Protein AF-A0A139WHG8-F1 (afdb_monomer)

Radius of gyration: 35.61 Å; Cα contacts (8 Å, |Δi|>4): 2901; chains: 1; bounding box: 81×84×103 Å

Solvent-accessible surface area (backbone atoms only — not comparable to full-atom values): 48690 Å² total; per-residue (Å²): 143,83,87,87,85,66,82,67,88,80,93,69,96,75,79,94,77,68,48,43,67,43,80,74,44,74,53,40,50,31,24,32,41,48,32,26,37,77,88,78,57,26,40,32,28,15,18,26,80,64,13,19,44,35,35,36,29,73,93,76,65,47,72,33,47,24,50,77,59,99,48,42,19,27,27,49,36,49,29,61,89,35,90,37,30,30,41,30,34,46,30,38,30,35,27,45,32,31,36,86,71,61,52,60,48,61,83,42,78,44,81,78,47,73,57,61,89,45,91,94,26,69,62,26,24,49,43,26,58,52,35,45,100,84,15,34,36,35,39,17,17,18,25,35,59,93,44,83,87,45,61,42,70,44,53,9,38,32,34,38,40,43,56,90,52,77,69,42,78,79,45,70,56,28,33,34,30,38,14,55,43,62,45,92,83,45,48,32,38,38,41,20,32,35,69,78,32,31,40,30,38,22,43,31,40,70,90,79,70,47,75,45,79,75,43,77,42,35,40,42,73,86,69,76,46,71,59,30,50,31,19,28,31,49,33,79,87,56,33,35,38,33,13,20,27,67,46,18,26,39,37,32,30,39,77,90,43,71,68,39,75,75,45,78,46,83,47,91,22,47,30,18,34,14,30,26,35,25,70,100,77,20,42,30,40,35,34,28,11,22,32,62,56,45,96,89,44,75,40,65,71,72,51,16,6,16,29,33,37,35,36,67,74,87,52,34,33,58,80,58,52,31,32,43,73,55,81,64,75,76,76,76,80,68,84,88,81,77,94,72,90,84,85,86,83,81,75,79,79,60,71,62,47,78,40,80,71,53,76,54,35,45,31,22,32,33,52,28,23,39,68,90,74,58,29,40,27,26,16,18,26,80,66,14,24,44,37,35,37,30,72,94,77,64,47,73,32,47,23,49,76,66,94,51,41,21,25,31,46,36,46,33,58,98,42,85,49,30,30,42,33,37,48,30,44,29,38,28,39,34,33,42,87,69,63,51,62,48,59,82,44,80,42,84,71,50,71,56,61,86,50,87,92,26,65,63,28,25,49,51,24,53,51,36,41,98,85,10,32,35,35,39,14,19,17,22,36,58,94,45,64,92,49,58,41,72,44,50,10,31,35,32,34,34,39,37,87,64,50,76,44,82,80,43,72,62,26,38,37,26,38,16,56,40,63,44,92,86,49,47,34,34,38,41,21,41,25,89,74,31,32,41,27,36,24,40,33,43,73,89,80,69,46,78,44,82,73,45,77,41,37,50,37,67,86,70,73,47,63,57,26,46,30,18,28,30,46,33,78,88,58,32,38,38,35,14,17,27,65,39,22,24,39,37,31,30,38,75,89,45,65,71,37,80,75,49,74,47,82,48,91,24,45,33,17,34,15,32,23,28,22,70,96,63,19,39,26,42,37,35,28,10,27,25,66,54,41,93,84,48,75,42,65,72,74,50,17,6,17,32,34,43,34,34,61,70,87,53,37,34,55,69,49,47,38,28,37,57,66,73,70,91,44,68,65,43,76,41,79,79,48,68,89,25,60,36,22,27,42,42,38,20,37,68,93,78,59,32,38,30,30,20,22,23,82,71,7,28,43,38,35,37,34,76,92,75,74,43,76,34,47,22,50,74,57,93,42,40,23,27,34,56,40,49,29,57,100,37,95,37,32,27,47,29,27,45,26,42,27,36,26,46,34,31,40,83,67,64,53,66,50,52,82,43,77,43,78,70,47,69,54,63,80,50,79,94,38,66,65,33,29,42,43,17,58,41,42,40,96,78,11,34,40,35,43,14,18,20,27,37,61,49,99,86,66,47,64,42,65,44,61,7,34,38,31,40,37,50,70,80,45,77,43,78,77,48,71,60,27,34,34,30,33,15,46,35,59,44,93,82,34,49,34,36,36,40,24,33,34,81,44,55,39,37,33,35,23,41,27,40,57,87,83,68,49,74,43,76,79,44,76,38,40,53,38,69,87,67,78,49,66,56,29,43,28,14,32,34,50,33,76,87,60,31,36,37,37,24,21,24,70,38,18,33,40,35,34,31,36,59,92,78,43,44,80,75,46,81,41,82,49,88,31,37,37,30,32,16,39,31,25,25,74,100,77,16,49,31,41,34,34,25,10,21,43,60,62,57,95,85,41,64,60,63,83,61,33,4,22,31,34,38,36,33,51,64,72,91,56,29,32,52,66,48,49,38,34,48,112

Organism: Tribolium castaneum (NCBI:txid7070)

InterPro domains:
  IPR000033 LDLR class B repeat [SM00135] (167-209)
  IPR000033 LDLR class B repeat [SM00135] (667-709)
  IPR000033 LDLR class B repeat [SM00135] (810-854)
  IPR005511 Senescence marker protein-30 (SMP-30) [PR01790] (364-381)
  IPR005511 Senescence marker protein-30 (SMP-30) [PR01790] (450-471)
  IPR005511 Senescence marker protein-30 (SMP-30) [PR01790] (496-518)
  IPR005511 Senescence marker protein-30 (SMP-30) [PR01790] (519-539)
  IPR005511 Senescence marker protein-30 (SMP-30) [PR01790] (561-578)
  IPR005511 Senescence marker protein-30 (SMP-30) [PR01790] (605-623)
  IPR011042 Six-bladed beta-propeller, TolB-like [G3DSA:2.120.10.30] (16-325)
  IPR011042 Six-bladed beta-propeller, TolB-like [G3DSA:2.120.10.30] (348-658)
  IPR011042 Six-bladed beta-propeller, TolB-like [G3DSA:2.120.10.30] (659-969)
  IPR013658 SMP-30/Gluconolactonase/LRE-like region [PF08450] (30-291)
  IPR013658 SMP-30/Gluconolactonase/LRE-like region [PF08450] (363-623)
  IPR013658 SMP-30/Gluconolactonase/LRE-like region [PF08450] (680-934)

Sequence (969 aa):
MYLSWFIVIMFLKGATMTLTTRRVVESVELGEGPHWDPETQSLYFVDIYGKAIHKYVPATKKHTKAVIGINHVSLIVPVQGQKNKFLISIGRDLNIVTWDGESETVSGMEKIYEIDNTPDTLQNRFNDGKCDALGRLWAGSMGAQPVPGHVELNKGSFISLESGRKAKTHLTKVGISNGLAWSLDNKYLYYIDSQKNTLDRYDFNLEKGTISNGESIFSLKKANLSGILDGMTIDTDGNLWIANFGGGRVLKVDPRKPQTLLQIIQMPAHQVTSVAFGGPNLDELYVTTARLTTDGVAYPPPDNGATYVITGTEAKGLPGIGFKLEPSRYFRVRLSKRLNCFNSISLVNMAPTIERIVDSVELGEGPHWDAATQSLYFVDIFGKTIHKYVPVTKKHTKAVIGTNHVSLIIPVEGEKNKFLITIGRQLVTVKWDGSSEKVSEITKIGEVDDDPETLDNRFNDGKCDPTGRLWAGTMGGEPINGHVKPNKGGLFSLGPNQQIRKHLSNVSISNGLAWSKDLKKMYYIDSPKRTIDEYEVDMKYGTLSNGRPIFTLEKHNIQGFPDGMAIDTDGNLWVAVFNGYRVIKIDPRKPETLLQTIQLPAKQVTSVAFGGPDLDELYVTSAAFTVDGVELPPPDHGATFRIKGIGAKGYPGVNVKLQLNNTMVRITQIGDNLEVGTRIHWDEQTQNLYYVDVPTSTIYRYRPSTDEITQAQVGNEPLAFAFPVDGKTDFFIAGLGRKIVLLKWDGESESVCSCTTIAEVDREPHLAKNRLNGAKVDPYGRLWAGTMGAQDANGQTIPKQGSLYSLTNGRLKREFKEVGISNGIAFDLDANKMYYVDTLIPAISAFDYDGESGEISNKTTVFKLECSCINGLPDGLTIDTDGNLWLAVIFGSLVLKIDPRTGQLLKKIQMPTPQITAMTWGNKNCDVLYVTSAKMAVNGKVPEKPAGCTFKLENLGHSKGLPGDRYKM

pLDDT: mean 91.06, std 13.76, range [25.2, 98.88]

Secondary structure (DSSP, 8-state):
------B-----SS-----EEEEEEPPPSBEEEEEEETTTTEEEEEETTTTEEEEEETTTTEEEEEE--SS----EEEETTEEEEEEEEETTEEEEEE--SSSSS-SEEEEEEE---STTTTT-EEEEEEE-TTS-EEEEEE---SBTTB--TT-EEEEEE-TTS--EEEEEEESBEEEEEE-TTS-EEEEEETTTTEEEEEEEETTTTEEEEEEEEEETTTTT--SEEEEEEEBTTS-EEEEEETTTEEEEEETTSTTEEEEEEE-SSSEEEEEEEESTTS-EEEEEEE---BTTB---TTTTT-EEEEE-----B-PPPPB--PPPGGGGSSSSS--SS--------PPPEEEE-S---SBEEEEEEETTTTEEEEEETTTTEEEEEETTTTEEEEEE--SS----EEEBTT-TTEEEEEETTEEEEEE--SSSSB-SEEEEEEE---SGGGTT-EEEEEEE-TTS-EEEEEE---SBTTB--TT-EEEEEE-TT--EEEEEEEESBEEEEEE-TTSSEEEEEEGGG-EEEEEEEETTTTEEEEEEEEEETGGGT--SEEEEEEEBTTS-EEEEEETTTEEEEE-TTSTT-EEEEEE-S-SEEEEEEEESTTS-EEEEEEE---BTTB---TTTTT--EEEE--S--B-PPPPB----SS-S-EEEEEE---SBEEEEEEETTTTEEEEEETTTTEEEEEETTTTEEEEEE--SS-EEEEEEETTEEEEEEEEETTEEEEEE--SSSSB-SEEEEEEES--SGGGTT-EEEEEEE-TTSPEEEEEEPPB-TTS-B-TT-EEEEEEETTEEEEEEEEESBEEEEEE-TTS-EEEEEETTSSEEEEEEE-TTT--EEEEEEEEESGGGT--SEEEEEEEBTTS-EEEEEETTTEEEEEETTTTEEEEEEE-SSS-EEEEEEESTTS-EEEEEEB---BTTBPPPTTSS-EEEEE--TT--B-PPPPBP-

Foldseek 3Di:
DDDDFDWDWDDDPDDGFTKGKGFLFFFAAFWAAWAQALLQLWTWIDRFVQCKIWIARRVVSDIAIAREDDAGKAYWFAEPLQQQWIFIWGFQWTWIFGHPNHDNHTPDIDTDDGPQPDPQAPQKGWHYWAADPVQKIWTKIAAHDPDVPDGDFQSMWIWIGAAQDDIDTQDGRQHHWFAWEAFPVRQWIWTFRQVVQFTWIWGGDPVVGHTHDIDGQEHCVVVVADATWHYWFAFPVRWIWTWGAQRQWIWTARSVHGHRTDDIDGAPERGWHYWAFGDNQSQKIKTAFHQDQDPNDTRDDGRGNTIMIMHSPPTHGDHGRGHHHDDHPVVPPPPPPDPDDDDDDDPPLDDKDKDFLDFFAAFWAAWAQDSSQLWTWIDRFVQQKIWIARVVVSDIAIAHEDDAGKAYWFAEPPDQQWTWIWGFQWTWIFGHNNHDRHTDDIGTLDGDLPDPQAPQKGWHYWAADQVQKIKTKIAAHPPDPPDTDFQSMFIWIQAQQSDIDTAGGRQHHWFAWEAFPVRQWIWTFSFVQQFTKIWGADPVVGHTDDIDGQAHCVVVVQDATWGYWFAFPVGWIWTWGAQRQWIWTARSVHGHGTDDIDGAPERGWHYWAQGDNSSQKIKTAARQHDDPNDGRDDDRHSTIMIIHSPPTHGDHGRHHNHPPDVFPFDKDFLWFDAQFKAAWAQDLVQQWIWIDRFQQQKIWIARPVVSDIAMAREDRFGKAYWFAAPPDQQWTFTWGFQFTWIWGHNNHDRYTPDIGGLDGPPPDPVQNQKGKHAWAQDPLQKIKIKIFAHADPVRATDFFQMFIWIADPSDIDTQGTRAHAWAAWEAFPVRQKIWTFRQVAQFIWIWGADPVPRDTHDIDTQEGCVVVVFDATWHAWYAWPVRWIWTQGAQRQWIWTARSVRNDTDDIDGHPDNFWHYWAQGDPFSQKIKTAGHQDDDVNHGDDPPHRTIIITHRPDPTGGDHGDHHHD

Nearest PDB structures (foldseek):
  5d9c-assembly1_A  TM=9.437E-01  e=7.477E-34  Photinus pyralis
  4gn9-assembly1_A  TM=9.346E-01  e=7.420E-27  Mus musculus
  4gnc-assembly1_A  TM=9.389E-01  e=4.102E-26  Homo sapiens
  7plb-assembly1_A  TM=9.079E-01  e=1.468E-21  Caulobacter vibrioides CB15
  2ghs-assembly1_A  TM=8.975E-01  e=1.137E-17  Agrobacterium fabrum str. C58

Structure (mmCIF, N/CA/C/O backbone):
data_AF-A0A139WHG8-F1
#
_entry.id   AF-A0A139WHG8-F1
#
loop_
_atom_site.group_PDB
_atom_site.id
_atom_site.type_symbol
_atom_site.label_atom_id
_atom_site.label_alt_id
_atom_site.label_comp_id
_atom_site.label_asym_id
_atom_site.label_entity_id
_atom_site.label_seq_id
_atom_site.pdbx_PDB_ins_code
_atom_site.Cartn_x
_atom_site.Cartn_y
_atom_site.Cartn_z
_atom_site.occupancy
_atom_site.B_iso_or_equiv
_atom_site.auth_seq_id
_atom_site.auth_comp_id
_atom_site.auth_asym_id
_atom_site.auth_atom_id
_atom_site.pdbx_PDB_model_num
ATOM 1 N N . MET A 1 1 ? -11.091 -9.060 -44.806 1.00 31.92 1 MET A N 1
ATOM 2 C CA . MET A 1 1 ? -11.983 -8.080 -44.154 1.00 31.92 1 MET A CA 1
ATOM 3 C C . MET A 1 1 ? -13.413 -8.610 -44.236 1.00 31.92 1 MET A C 1
ATOM 5 O O . MET A 1 1 ? -14.073 -8.386 -45.233 1.00 31.92 1 MET A O 1
ATOM 9 N N . TYR A 1 2 ? -13.844 -9.383 -43.238 1.00 25.20 2 TYR A N 1
ATOM 10 C CA . TYR A 1 2 ? -15.243 -9.759 -42.993 1.00 25.20 2 TYR A CA 1
ATOM 11 C C . TYR A 1 2 ? -15.385 -9.818 -41.463 1.00 25.20 2 TYR A C 1
ATOM 13 O O . TYR A 1 2 ? -14.850 -10.726 -40.833 1.00 25.20 2 TYR A O 1
ATOM 21 N N . LEU A 1 3 ? -15.971 -8.779 -40.854 1.00 30.33 3 LEU A N 1
ATOM 22 C CA . LEU A 1 3 ? -16.364 -8.770 -39.440 1.00 30.33 3 LEU A CA 1
ATOM 23 C C . LEU A 1 3 ? -17.826 -9.221 -39.374 1.00 30.33 3 LEU A C 1
ATOM 25 O O . LEU A 1 3 ? -18.702 -8.487 -39.825 1.00 30.33 3 LEU A O 1
ATOM 29 N N . SER A 1 4 ? -18.088 -10.395 -38.805 1.00 28.14 4 SER A N 1
ATOM 30 C CA . SER A 1 4 ? -19.445 -10.821 -38.455 1.00 28.14 4 SER A CA 1
ATOM 31 C C . SER A 1 4 ? -19.731 -10.408 -37.010 1.00 28.14 4 SER A C 1
ATOM 33 O O . SER A 1 4 ? -18.990 -10.783 -36.103 1.00 28.14 4 SER A O 1
ATOM 35 N N . TRP A 1 5 ? -20.777 -9.607 -36.804 1.00 29.92 5 TRP A N 1
ATOM 36 C CA . TRP A 1 5 ? -21.256 -9.174 -35.490 1.00 29.92 5 TRP A CA 1
ATOM 37 C C . TRP A 1 5 ? -22.419 -10.074 -35.061 1.00 29.92 5 TRP A C 1
ATOM 39 O O . TRP A 1 5 ? -23.393 -10.190 -35.801 1.00 29.92 5 TRP A O 1
ATOM 49 N N . PHE A 1 6 ? -22.345 -10.678 -33.874 1.00 33.84 6 PHE A N 1
ATOM 50 C CA . PHE A 1 6 ? -23.482 -11.359 -33.247 1.00 33.84 6 PHE A CA 1
ATOM 51 C C . PHE A 1 6 ? -23.919 -10.564 -32.012 1.00 33.84 6 PHE A C 1
ATOM 53 O O . PHE A 1 6 ? -23.154 -10.419 -31.061 1.00 33.84 6 PHE A O 1
ATOM 60 N N . ILE A 1 7 ? -25.143 -10.032 -32.042 1.00 34.00 7 ILE A N 1
ATOM 61 C CA . ILE A 1 7 ? -25.805 -9.395 -30.897 1.00 34.00 7 ILE A CA 1
ATOM 62 C C . ILE A 1 7 ? -26.731 -10.444 -30.280 1.00 34.00 7 ILE A C 1
ATOM 64 O O . ILE A 1 7 ? -27.643 -10.929 -30.949 1.00 34.00 7 ILE A O 1
ATOM 68 N N . VAL A 1 8 ? -26.512 -10.797 -29.013 1.00 35.84 8 VAL A N 1
ATOM 69 C CA . VAL A 1 8 ? -27.424 -11.660 -28.248 1.00 35.84 8 VAL A CA 1
ATOM 70 C C . VAL A 1 8 ? -28.334 -10.761 -27.412 1.00 35.84 8 VAL A C 1
ATOM 72 O O . VAL A 1 8 ? -27.867 -10.087 -26.498 1.00 35.84 8 VAL A O 1
ATOM 75 N N . ILE A 1 9 ? -29.632 -10.733 -27.729 1.00 32.12 9 ILE A N 1
ATOM 76 C CA . ILE A 1 9 ? -30.655 -10.012 -26.956 1.00 32.12 9 ILE A CA 1
ATOM 77 C C . ILE A 1 9 ? -31.327 -11.012 -26.006 1.00 32.12 9 ILE A C 1
ATOM 79 O O . ILE A 1 9 ? -31.998 -11.935 -26.465 1.00 32.12 9 ILE A O 1
ATOM 83 N N . MET A 1 10 ? -31.181 -10.828 -24.690 1.00 33.41 10 MET A N 1
ATOM 84 C CA . MET A 1 10 ? -32.000 -11.518 -23.684 1.00 33.41 10 MET A CA 1
ATOM 85 C C . MET A 1 10 ? -33.077 -10.575 -23.137 1.00 33.41 10 MET A C 1
ATOM 87 O O . MET A 1 10 ? -32.790 -9.455 -22.723 1.00 33.41 10 MET A O 1
ATOM 91 N N . PHE A 1 11 ? -34.323 -11.052 -23.118 1.00 31.81 11 PHE A N 1
ATOM 92 C CA . PHE A 1 11 ? -35.469 -10.370 -22.516 1.00 31.81 11 PHE A CA 1
ATOM 93 C C . PHE A 1 11 ? -35.592 -10.732 -21.032 1.00 31.81 11 PHE A C 1
ATOM 95 O O . PHE A 1 11 ? -36.062 -11.820 -20.716 1.00 31.81 11 PHE A O 1
ATOM 102 N N . LEU A 1 12 ? -35.266 -9.801 -20.134 1.00 33.22 12 LEU A N 1
ATOM 103 C CA . LEU A 1 12 ? -35.809 -9.721 -18.771 1.00 33.22 12 LEU A CA 1
ATOM 104 C C . LEU A 1 12 ? -35.986 -8.232 -18.412 1.00 33.22 12 LEU A C 1
ATOM 106 O O . LEU A 1 12 ? -35.183 -7.388 -18.795 1.00 33.22 12 LEU A O 1
ATOM 110 N N . LYS A 1 13 ? -37.113 -7.898 -17.772 1.00 35.22 13 LYS A N 1
ATOM 111 C CA . LYS A 1 13 ? -37.597 -6.525 -17.539 1.00 35.22 13 LYS A CA 1
ATOM 112 C C . LYS A 1 13 ? -36.595 -5.670 -16.739 1.00 35.22 13 LYS A C 1
ATOM 114 O O . LYS A 1 13 ? -36.350 -5.968 -15.577 1.00 35.22 13 LYS A O 1
ATOM 119 N N . GLY A 1 14 ? -36.160 -4.553 -17.333 1.00 34.88 14 GLY A N 1
ATOM 120 C CA . GLY A 1 14 ? -35.433 -3.457 -16.674 1.00 34.88 14 GLY A CA 1
ATOM 121 C C . GLY A 1 14 ? -34.005 -3.283 -17.199 1.00 34.88 14 GLY A C 1
ATOM 122 O O . GLY A 1 14 ? -33.151 -4.090 -16.877 1.00 34.88 14 GLY A O 1
ATOM 123 N N . ALA A 1 15 ? -33.782 -2.223 -17.993 1.00 35.53 15 ALA A N 1
ATOM 124 C CA . ALA A 1 15 ? -32.523 -1.823 -18.644 1.00 35.53 15 ALA A CA 1
ATOM 125 C C . ALA A 1 15 ? -31.837 -2.916 -19.500 1.00 35.53 15 ALA A C 1
ATOM 127 O O . ALA A 1 15 ? -31.118 -3.777 -19.011 1.00 35.53 15 ALA A O 1
ATOM 128 N N . THR A 1 16 ? -32.018 -2.860 -20.823 1.00 40.09 16 THR A N 1
ATOM 129 C CA . THR A 1 16 ? -31.294 -3.723 -21.772 1.00 40.09 16 THR A CA 1
ATOM 130 C C . THR A 1 16 ? -29.800 -3.405 -21.761 1.00 40.09 16 THR A C 1
ATOM 132 O O . THR A 1 16 ? -29.370 -2.404 -22.334 1.00 40.09 16 THR A O 1
ATOM 135 N N . MET A 1 17 ? -29.010 -4.270 -21.130 1.00 52.59 17 MET A N 1
ATOM 136 C CA . MET A 1 17 ? -27.548 -4.254 -21.194 1.00 52.59 17 MET A CA 1
ATOM 137 C C . MET A 1 17 ? -27.085 -5.162 -22.333 1.00 52.59 17 MET A C 1
ATOM 139 O O . MET A 1 17 ? -27.596 -6.269 -22.497 1.00 52.59 17 MET A O 1
ATOM 143 N N . THR A 1 18 ? -26.150 -4.684 -23.154 1.00 75.44 18 THR A N 1
ATOM 144 C CA . THR A 1 18 ? -25.704 -5.415 -24.351 1.00 75.44 18 THR A CA 1
ATOM 145 C C . THR A 1 18 ? -24.345 -6.058 -24.089 1.00 75.44 18 THR A C 1
ATOM 147 O O . THR A 1 18 ? -23.328 -5.368 -24.056 1.00 75.44 18 THR A O 1
ATOM 150 N N . LEU A 1 19 ? -24.324 -7.382 -23.915 1.00 88.44 19 LEU A N 1
ATOM 151 C CA . LEU A 1 19 ? -23.090 -8.174 -23.914 1.00 88.44 19 LEU A CA 1
ATOM 152 C C . LEU A 1 19 ? -22.497 -8.198 -25.325 1.00 88.44 19 LEU A C 1
ATOM 154 O O . LEU A 1 19 ? -23.211 -8.469 -26.293 1.00 88.44 19 LEU A O 1
ATOM 158 N N . THR A 1 20 ? -21.191 -7.963 -25.448 1.00 93.00 20 THR A N 1
ATOM 159 C CA . THR A 1 20 ? -20.486 -8.046 -26.736 1.00 93.00 20 THR A CA 1
ATOM 160 C C . THR A 1 20 ? -19.467 -9.173 -26.697 1.00 93.00 20 THR A C 1
ATOM 162 O O . THR A 1 20 ? -18.570 -9.156 -25.863 1.00 93.00 20 THR A O 1
ATOM 165 N N . THR A 1 21 ? -19.578 -10.131 -27.619 1.00 95.00 21 THR A N 1
ATOM 166 C CA . THR A 1 21 ? -18.613 -11.232 -27.780 1.00 95.00 21 THR A CA 1
ATOM 167 C C . THR A 1 21 ? -17.854 -11.053 -29.087 1.00 95.00 21 THR A C 1
ATOM 169 O O . THR A 1 21 ? -18.465 -10.930 -30.149 1.00 95.00 21 THR A O 1
ATOM 172 N N . ARG A 1 22 ? -16.519 -11.033 -29.032 1.00 94.31 22 ARG A N 1
ATOM 173 C CA . ARG A 1 22 ? -15.664 -10.791 -30.203 1.00 94.31 22 ARG A CA 1
ATOM 174 C C . ARG A 1 22 ? -14.518 -11.788 -30.279 1.00 94.31 22 ARG A C 1
ATOM 176 O O . ARG A 1 22 ? -13.778 -11.953 -29.316 1.00 94.31 22 ARG A O 1
ATOM 183 N N . ARG A 1 23 ? -14.310 -12.382 -31.457 1.00 96.31 23 ARG A N 1
ATOM 184 C CA . ARG A 1 23 ? -13.111 -13.179 -31.750 1.00 96.31 23 ARG A CA 1
ATOM 185 C C . ARG A 1 23 ? -11.872 -12.279 -31.816 1.00 96.31 23 ARG A C 1
ATOM 187 O O . ARG A 1 23 ? -11.889 -11.247 -32.493 1.00 96.31 23 ARG A O 1
ATOM 194 N N . VAL A 1 24 ? -10.811 -12.660 -31.110 1.00 96.12 24 VAL A N 1
ATOM 195 C CA . VAL A 1 24 ? -9.561 -11.887 -30.986 1.00 96.12 24 VAL A CA 1
ATOM 196 C C . VAL A 1 24 ? -8.336 -12.602 -31.537 1.00 96.12 24 VAL A C 1
ATOM 198 O O . VAL A 1 24 ? -7.423 -11.930 -32.005 1.00 96.12 24 VAL A O 1
ATOM 201 N N . VAL A 1 25 ? -8.335 -13.934 -31.533 1.00 94.38 25 VAL A N 1
ATOM 202 C CA . VAL A 1 25 ? -7.251 -14.758 -32.082 1.00 94.38 25 VAL A CA 1
ATOM 203 C C . VAL A 1 25 ? -7.838 -15.817 -33.013 1.00 94.38 25 VAL A C 1
ATOM 205 O O . VAL A 1 25 ? -8.975 -16.256 -32.816 1.00 94.38 25 VAL A O 1
ATOM 208 N N . GLU A 1 26 ? -7.083 -16.183 -34.049 1.00 87.94 26 GLU A N 1
ATOM 209 C CA . GLU A 1 26 ? -7.440 -17.260 -34.975 1.00 87.94 26 GLU A CA 1
ATOM 210 C C . GLU A 1 26 ? -7.479 -18.632 -34.288 1.00 87.94 26 GLU A C 1
ATOM 212 O O . GLU A 1 26 ? -6.967 -18.813 -33.184 1.00 87.94 26 GLU A O 1
ATOM 217 N N . SER A 1 27 ? -8.111 -19.600 -34.953 1.00 93.25 27 SER A N 1
ATOM 218 C CA . SER A 1 27 ? -8.316 -20.935 -34.404 1.00 93.25 27 SER A CA 1
ATOM 219 C C . SER A 1 27 ? -7.004 -21.692 -34.171 1.00 93.25 27 SER A C 1
ATOM 221 O O . SER A 1 27 ? -6.267 -21.982 -35.113 1.00 93.25 27 SER A O 1
ATOM 223 N N . VAL A 1 28 ? -6.770 -22.085 -32.922 1.00 95.19 28 VAL A N 1
ATOM 224 C CA . VAL A 1 28 ? -5.782 -23.086 -32.495 1.00 95.19 28 VAL A CA 1
ATOM 225 C C . VAL A 1 28 ? -6.432 -24.471 -32.390 1.00 95.19 28 VAL A C 1
ATOM 227 O O . VAL A 1 28 ? -7.634 -24.604 -32.621 1.00 95.19 28 VAL A O 1
ATOM 230 N N . GLU A 1 29 ? -5.671 -25.538 -32.137 1.00 93.88 29 GLU A N 1
ATOM 231 C CA . GLU A 1 29 ? -6.249 -26.888 -32.019 1.00 93.88 29 GLU A CA 1
ATOM 232 C C . GLU A 1 29 ? -6.952 -27.113 -30.672 1.00 93.88 29 GLU A C 1
ATOM 234 O O . GLU A 1 29 ? -8.131 -27.486 -30.646 1.00 93.88 29 GLU A O 1
ATOM 239 N N . LEU A 1 30 ? -6.267 -26.811 -29.567 1.00 95.06 30 LEU A N 1
ATOM 240 C CA . LEU A 1 30 ? -6.827 -26.821 -28.212 1.00 95.06 30 LEU A CA 1
ATOM 241 C C . LEU A 1 30 ? -6.237 -25.660 -27.406 1.00 95.06 30 LEU A C 1
ATOM 243 O O . LEU A 1 30 ? -5.159 -25.792 -26.829 1.00 95.06 30 LEU A O 1
ATOM 247 N N . GLY A 1 31 ? -6.944 -24.528 -27.391 1.00 96.94 31 GLY A N 1
ATOM 248 C CA . GLY A 1 31 ? -6.557 -23.357 -26.611 1.00 96.94 31 GLY A CA 1
ATOM 249 C C . GLY A 1 31 ? -6.856 -23.559 -25.131 1.00 96.94 31 GLY A C 1
ATOM 250 O O . GLY A 1 31 ? -8.003 -23.833 -24.797 1.00 96.94 31 GLY A O 1
ATOM 251 N N . GLU A 1 32 ? -5.871 -23.391 -24.253 1.00 95.62 32 GLU A N 1
ATOM 252 C CA . GLU A 1 32 ? -6.025 -23.621 -22.809 1.00 95.62 32 GLU A CA 1
ATOM 253 C C . GLU A 1 32 ? -5.241 -22.631 -21.949 1.00 95.62 32 GLU A C 1
ATOM 255 O O . GLU A 1 32 ? -4.366 -21.906 -22.430 1.00 95.62 32 GLU A O 1
ATOM 260 N N . GLY A 1 33 ? -5.561 -22.617 -20.654 1.00 94.00 33 GLY A N 1
ATOM 261 C CA . GLY A 1 33 ? -4.825 -21.865 -19.636 1.00 94.00 33 GLY A CA 1
ATOM 262 C C . GLY A 1 33 ? -4.638 -20.371 -19.941 1.00 94.00 33 GLY A C 1
ATOM 263 O O . GLY A 1 33 ? -3.506 -19.892 -19.838 1.00 94.00 33 GLY A O 1
ATOM 264 N N . PRO A 1 34 ? -5.692 -19.614 -20.325 1.00 97.12 34 PRO A N 1
ATOM 265 C CA . PRO A 1 34 ? -5.590 -18.176 -20.488 1.00 97.12 34 PRO A CA 1
ATOM 266 C C . PRO A 1 34 ? -5.121 -17.533 -19.181 1.00 97.12 34 PRO A C 1
ATOM 268 O O . PRO A 1 34 ? -5.700 -17.724 -18.110 1.00 97.12 34 PRO A O 1
ATOM 271 N N . HIS A 1 35 ? -4.066 -16.741 -19.286 1.00 96.56 35 HIS A N 1
ATOM 272 C CA . HIS A 1 35 ? -3.448 -16.012 -18.200 1.00 96.56 35 HIS A CA 1
ATOM 273 C C . HIS A 1 35 ? -3.268 -14.563 -18.630 1.00 96.56 35 HIS A C 1
ATOM 275 O O . HIS A 1 35 ? -2.525 -14.262 -19.565 1.00 96.56 35 HIS A O 1
ATOM 281 N N . TRP A 1 36 ? -3.957 -13.654 -17.949 1.00 96.25 36 TRP A N 1
ATOM 282 C CA . TRP A 1 36 ? -3.765 -12.231 -18.170 1.00 96.25 36 TRP A CA 1
ATOM 283 C C . TRP A 1 36 ? -2.582 -11.726 -17.354 1.00 96.25 36 TRP A C 1
ATOM 285 O O . TRP A 1 36 ? -2.593 -11.815 -16.125 1.00 96.25 36 TRP A O 1
ATOM 295 N N . ASP A 1 37 ? -1.590 -11.166 -18.038 1.00 91.12 37 ASP A N 1
ATOM 296 C CA . ASP A 1 37 ? -0.507 -10.436 -17.399 1.00 91.12 37 ASP A CA 1
ATOM 297 C C . ASP A 1 37 ? -0.843 -8.936 -17.358 1.00 91.12 37 ASP A C 1
ATOM 299 O O . ASP A 1 37 ? -0.835 -8.272 -18.406 1.00 91.12 37 ASP A O 1
ATOM 303 N N . PRO A 1 38 ? -1.130 -8.373 -16.169 1.00 84.25 38 PRO A N 1
ATOM 304 C CA . PRO A 1 38 ? -1.441 -6.958 -16.039 1.00 84.25 38 PRO A CA 1
ATOM 305 C C . PRO A 1 38 ? -0.242 -6.061 -16.367 1.00 84.25 38 PRO A C 1
ATOM 307 O O . PRO A 1 38 ? -0.457 -4.915 -16.760 1.00 84.25 38 PRO A O 1
ATOM 310 N N . GLU A 1 39 ? 0.996 -6.549 -16.246 1.00 82.62 39 GLU A N 1
ATOM 311 C CA . GLU A 1 39 ? 2.190 -5.743 -16.503 1.00 82.62 39 GLU A CA 1
ATOM 312 C C . GLU A 1 39 ? 2.390 -5.502 -18.001 1.00 82.62 39 GLU A C 1
ATOM 314 O O . GLU A 1 39 ? 2.574 -4.364 -18.434 1.00 82.62 39 GLU A O 1
ATOM 319 N N . THR A 1 40 ? 2.315 -6.560 -18.812 1.00 86.00 40 THR A N 1
ATOM 320 C CA . THR A 1 40 ? 2.451 -6.442 -20.272 1.00 86.00 40 THR A CA 1
ATOM 321 C C . THR A 1 40 ? 1.126 -6.202 -20.994 1.00 86.00 40 THR A C 1
ATOM 323 O O . THR A 1 40 ? 1.126 -6.103 -22.223 1.00 86.00 40 THR A O 1
ATOM 326 N N . GLN A 1 41 ? 0.003 -6.109 -20.266 1.00 92.88 41 GLN A N 1
ATOM 327 C CA . GLN A 1 41 ? -1.355 -5.982 -20.819 1.00 92.88 41 GLN A CA 1
ATOM 328 C C . GLN A 1 41 ? -1.601 -7.003 -21.938 1.00 92.88 41 GLN A C 1
ATOM 330 O O . GLN A 1 41 ? -2.062 -6.673 -23.035 1.00 92.88 41 GLN A O 1
ATOM 335 N N . SER A 1 42 ? -1.196 -8.244 -21.674 1.00 95.00 42 SER A N 1
ATOM 336 C CA . SER A 1 42 ? -1.160 -9.321 -22.657 1.00 95.00 42 SER A CA 1
ATOM 337 C C . SER A 1 42 ? -1.854 -10.561 -22.116 1.00 95.00 42 SER A C 1
ATOM 339 O O . SER A 1 42 ? -1.706 -10.922 -20.948 1.00 95.00 42 SER A O 1
ATOM 341 N N . LEU A 1 43 ? -2.582 -11.241 -22.995 1.00 97.50 43 LEU A N 1
ATOM 342 C CA . LEU A 1 43 ? -3.128 -12.561 -22.729 1.00 97.50 43 LEU A CA 1
ATOM 343 C C . LEU A 1 43 ? -2.117 -13.616 -23.177 1.00 97.50 43 LEU A C 1
ATOM 345 O O . LEU A 1 43 ? -1.789 -13.681 -24.362 1.00 97.50 43 LEU A O 1
ATOM 349 N N . TYR A 1 44 ? -1.680 -14.462 -22.256 1.00 97.81 44 TYR A N 1
ATOM 350 C CA . TYR A 1 44 ? -0.925 -15.675 -22.550 1.00 97.81 44 TYR A CA 1
ATOM 351 C C . TYR A 1 44 ? -1.853 -16.883 -22.509 1.00 97.81 44 TYR A C 1
ATOM 353 O O . TYR A 1 44 ? -2.773 -16.915 -21.704 1.00 97.81 44 TYR A O 1
ATOM 361 N N . PHE A 1 45 ? -1.643 -17.862 -23.378 1.00 97.94 45 PHE A N 1
ATOM 362 C CA . PHE A 1 45 ? -2.375 -19.133 -23.367 1.00 97.94 45 PHE A CA 1
ATOM 363 C C . PHE A 1 45 ? -1.564 -20.185 -24.128 1.00 97.94 45 PHE A C 1
ATOM 365 O O . PHE A 1 45 ? -0.531 -19.863 -24.720 1.00 97.94 45 PHE A O 1
ATOM 372 N N . VAL A 1 46 ? -1.999 -21.439 -24.119 1.00 97.75 46 VAL A N 1
ATOM 373 C CA . VAL A 1 46 ? -1.308 -22.534 -24.817 1.00 97.75 46 VAL A CA 1
ATOM 374 C C . VAL A 1 46 ? -2.187 -23.126 -25.911 1.00 97.75 46 VAL A C 1
ATOM 376 O O . VAL A 1 46 ? -3.407 -23.103 -25.792 1.00 97.75 46 VAL A O 1
ATOM 379 N N . ASP A 1 47 ? -1.570 -23.664 -26.960 1.00 96.50 47 ASP A N 1
ATOM 380 C CA . ASP A 1 47 ? -2.195 -24.648 -27.843 1.00 96.50 47 ASP A CA 1
ATOM 381 C C . ASP A 1 47 ? -1.615 -26.015 -27.490 1.00 96.50 47 ASP A C 1
ATOM 383 O O . ASP A 1 47 ? -0.451 -26.301 -27.794 1.00 96.50 47 ASP A O 1
ATOM 387 N N . ILE A 1 48 ? -2.415 -26.847 -26.820 1.00 94.69 48 ILE A N 1
ATOM 388 C CA . ILE A 1 48 ? -1.950 -28.129 -26.286 1.00 94.69 48 ILE A CA 1
ATOM 389 C C . ILE A 1 48 ? -1.433 -29.025 -27.411 1.00 94.69 48 ILE A C 1
ATOM 391 O O . ILE A 1 48 ? -0.303 -29.514 -27.328 1.00 94.69 48 ILE A O 1
ATOM 395 N N . TYR A 1 49 ? -2.230 -29.222 -28.465 1.00 92.44 49 TYR A N 1
ATOM 396 C CA . TYR A 1 49 ? -1.878 -30.090 -29.596 1.00 92.44 49 TYR A CA 1
ATOM 397 C C . TYR A 1 49 ? -1.001 -29.385 -30.632 1.00 92.44 49 TYR A C 1
ATOM 399 O O . TYR A 1 49 ? -0.159 -30.035 -31.253 1.00 92.44 49 TYR A O 1
ATOM 407 N N . GLY A 1 50 ? -1.096 -28.055 -30.732 1.00 93.44 50 GLY A N 1
ATOM 408 C CA . GLY A 1 50 ? -0.127 -27.236 -31.465 1.00 93.44 50 GLY A CA 1
ATOM 409 C C . GLY A 1 50 ? 1.245 -27.135 -30.789 1.00 93.44 50 GLY A C 1
ATOM 410 O O . GLY A 1 50 ? 2.188 -26.638 -31.407 1.00 93.44 50 GLY A O 1
ATOM 411 N N . LYS A 1 51 ? 1.379 -27.626 -29.546 1.00 95.44 51 LYS A N 1
ATOM 412 C CA . LYS A 1 51 ? 2.619 -27.671 -28.746 1.00 95.44 51 LYS A CA 1
ATOM 413 C C . LYS A 1 51 ? 3.286 -26.300 -28.639 1.00 95.44 51 LYS A C 1
ATOM 415 O O . LYS A 1 51 ? 4.513 -26.171 -28.724 1.00 95.44 51 LYS A O 1
ATOM 420 N N . ALA A 1 52 ? 2.462 -25.269 -28.498 1.00 96.75 52 ALA A N 1
ATOM 421 C CA . ALA A 1 52 ? 2.884 -23.883 -28.585 1.00 96.75 52 ALA A CA 1
ATOM 422 C C . ALA A 1 52 ? 2.347 -23.060 -27.419 1.00 96.75 52 ALA A C 1
ATOM 424 O O . ALA A 1 52 ? 1.260 -23.304 -26.898 1.00 96.75 52 ALA A O 1
ATOM 425 N N . ILE A 1 53 ? 3.119 -22.049 -27.039 1.00 97.81 53 ILE A N 1
ATOM 426 C CA . ILE A 1 53 ? 2.660 -20.967 -26.173 1.00 97.81 53 ILE A CA 1
ATOM 427 C C . ILE A 1 53 ? 2.319 -19.760 -27.037 1.00 97.81 53 ILE A C 1
ATOM 429 O O . ILE A 1 53 ? 2.975 -19.500 -28.047 1.00 97.81 53 ILE A O 1
ATOM 433 N N . HIS A 1 54 ? 1.289 -19.027 -26.649 1.00 98.12 54 HIS A N 1
ATOM 434 C CA . HIS A 1 54 ? 0.743 -17.909 -27.400 1.00 98.12 54 HIS A CA 1
ATOM 435 C C . HIS A 1 54 ? 0.681 -16.659 -26.535 1.00 98.12 54 HIS A C 1
ATOM 437 O O . HIS A 1 54 ? 0.472 -16.731 -25.324 1.00 98.12 54 HIS A O 1
ATOM 443 N N . LYS A 1 55 ? 0.813 -15.505 -27.186 1.00 97.81 55 LYS A N 1
ATOM 444 C CA . LYS A 1 55 ? 0.615 -14.182 -26.602 1.00 97.81 55 LYS A CA 1
ATOM 445 C C . LYS A 1 55 ? -0.286 -13.366 -27.516 1.00 97.81 55 LYS A C 1
ATOM 447 O O . LYS A 1 55 ? -0.064 -13.300 -28.723 1.00 97.81 55 LYS A O 1
ATOM 452 N N . TYR A 1 56 ? -1.290 -12.718 -26.946 1.00 97.81 56 TYR A N 1
ATOM 453 C CA . TYR A 1 56 ? -2.145 -11.765 -27.637 1.00 97.81 56 TYR A CA 1
ATOM 454 C C . TYR A 1 56 ? -2.130 -10.421 -26.914 1.00 97.81 56 TYR A C 1
ATOM 456 O O . TYR A 1 56 ? -2.348 -10.354 -25.705 1.00 97.81 56 TYR A O 1
ATOM 464 N N . VAL A 1 57 ? -1.892 -9.347 -27.665 1.00 97.00 57 VAL A N 1
ATOM 465 C CA . VAL A 1 57 ? -1.850 -7.971 -27.162 1.00 97.00 57 VAL A CA 1
ATOM 466 C C . VAL A 1 57 ? -3.077 -7.219 -27.687 1.00 97.00 57 VAL A C 1
ATOM 468 O O . VAL A 1 57 ? -3.098 -6.845 -28.865 1.00 97.00 57 VAL A O 1
ATOM 471 N N . PRO A 1 58 ? -4.105 -6.951 -26.858 1.00 94.75 58 PRO A N 1
ATOM 472 C CA . PRO A 1 58 ? -5.354 -6.349 -27.327 1.00 94.75 58 PRO A CA 1
ATOM 473 C C . PRO A 1 58 ? -5.174 -4.969 -27.964 1.00 94.75 58 PRO A C 1
ATOM 475 O O . PRO A 1 58 ? -5.805 -4.680 -28.981 1.00 94.75 58 PRO A O 1
ATOM 478 N N . ALA A 1 59 ? -4.275 -4.149 -27.408 1.00 90.50 59 ALA A N 1
ATOM 479 C CA . ALA A 1 59 ? -4.025 -2.782 -27.865 1.00 90.50 59 ALA A CA 1
ATOM 480 C C . ALA A 1 59 ? -3.531 -2.715 -29.321 1.00 90.50 59 ALA A C 1
ATOM 482 O O . ALA A 1 59 ? -3.917 -1.820 -30.068 1.00 90.50 59 ALA A O 1
ATOM 483 N N . THR A 1 60 ? -2.703 -3.676 -29.736 1.00 94.12 60 THR A N 1
ATOM 484 C CA . THR A 1 60 ? -2.145 -3.749 -31.097 1.00 94.12 60 THR A CA 1
ATOM 485 C C . THR A 1 60 ? -2.830 -4.806 -31.960 1.00 94.12 60 THR A C 1
ATOM 487 O O . THR A 1 60 ? -2.551 -4.891 -33.153 1.00 94.12 60 THR A O 1
ATOM 490 N N . LYS A 1 61 ? -3.717 -5.619 -31.366 1.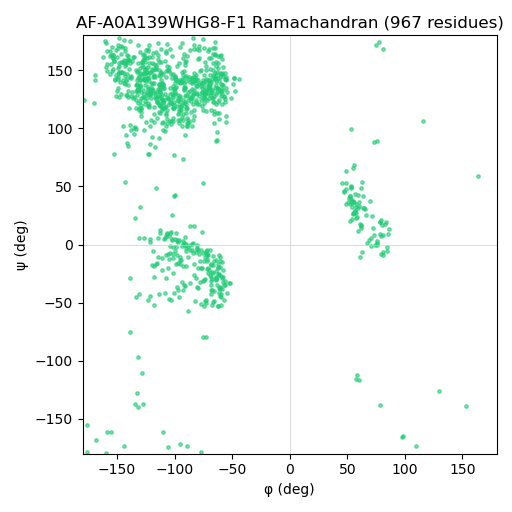00 94.50 61 LYS A N 1
ATOM 491 C CA . LYS A 1 61 ? -4.293 -6.843 -31.949 1.00 94.50 61 LYS A CA 1
ATOM 492 C C . LYS A 1 61 ? -3.229 -7.835 -32.432 1.00 94.50 61 LYS A C 1
ATOM 494 O O . LYS A 1 61 ? -3.504 -8.666 -33.294 1.00 94.50 61 LYS A O 1
ATOM 499 N N . LYS A 1 62 ? -2.008 -7.734 -31.902 1.00 95.75 62 LYS A N 1
ATOM 500 C CA . LYS A 1 62 ? -0.890 -8.581 -32.302 1.00 95.75 62 LYS A CA 1
ATOM 501 C C . LYS A 1 62 ? -0.994 -9.926 -31.596 1.00 95.75 62 LYS A C 1
ATOM 503 O O . LYS A 1 62 ? -1.156 -9.974 -30.378 1.00 95.75 62 LYS A O 1
ATOM 508 N N . HIS A 1 63 ? -0.879 -10.999 -32.370 1.00 97.00 63 HIS A N 1
ATOM 509 C CA . HIS A 1 63 ? -0.803 -12.374 -31.892 1.00 97.00 63 HIS A CA 1
ATOM 510 C C . HIS A 1 63 ? 0.548 -12.962 -32.286 1.00 97.00 63 HIS A C 1
ATOM 512 O O . HIS A 1 63 ? 0.929 -12.907 -33.453 1.00 97.00 63 HIS A O 1
ATOM 518 N N . THR A 1 64 ? 1.265 -13.502 -31.309 1.00 97.31 64 THR A N 1
ATOM 519 C CA . THR A 1 64 ? 2.547 -14.188 -31.490 1.00 97.31 64 THR A CA 1
ATOM 520 C C . THR A 1 64 ? 2.490 -15.554 -30.826 1.00 97.31 64 THR A C 1
ATOM 522 O O . THR A 1 64 ? 1.662 -15.813 -29.943 1.00 97.31 64 THR A O 1
ATOM 525 N N . LYS A 1 65 ? 3.354 -16.463 -31.275 1.00 97.12 65 LYS A N 1
ATOM 526 C CA . LYS A 1 65 ? 3.451 -17.809 -30.718 1.00 97.12 65 LYS A CA 1
ATOM 527 C C . LYS A 1 65 ? 4.880 -18.314 -30.765 1.00 97.12 65 LYS A C 1
ATOM 529 O O . LYS A 1 65 ? 5.590 -17.996 -31.712 1.00 97.12 65 LYS A O 1
ATOM 534 N N . ALA A 1 66 ? 5.244 -19.147 -29.797 1.00 97.00 66 ALA A N 1
ATOM 535 C CA . ALA A 1 66 ? 6.458 -19.947 -29.838 1.00 97.00 66 ALA A CA 1
ATOM 536 C C . ALA A 1 66 ? 6.121 -21.433 -29.790 1.00 97.00 66 ALA A C 1
ATOM 538 O O . ALA A 1 66 ? 5.380 -21.883 -28.913 1.00 97.00 66 ALA A O 1
ATOM 539 N N . VAL A 1 67 ? 6.693 -22.199 -30.715 1.00 94.94 67 VAL A N 1
ATOM 540 C CA . VAL A 1 67 ? 6.588 -23.661 -30.712 1.00 94.94 67 VAL A CA 1
ATOM 541 C C . VAL A 1 67 ? 7.621 -24.212 -29.734 1.00 94.94 67 VAL A C 1
ATOM 543 O O . VAL A 1 67 ? 8.810 -23.917 -29.838 1.00 94.94 67 VAL A O 1
ATOM 546 N N . ILE A 1 68 ? 7.166 -25.007 -28.765 1.00 92.88 68 ILE A N 1
ATOM 547 C CA . ILE A 1 68 ? 8.014 -25.540 -27.690 1.00 92.88 68 ILE A CA 1
ATOM 548 C C . ILE A 1 68 ? 8.695 -26.850 -28.101 1.00 92.88 68 ILE A C 1
ATOM 550 O O . ILE A 1 68 ? 9.826 -27.104 -27.693 1.00 92.88 68 ILE A O 1
ATOM 554 N N . GLY A 1 69 ? 8.042 -27.679 -28.924 1.00 77.75 69 GLY A N 1
ATOM 555 C CA . GLY A 1 69 ? 8.647 -28.892 -29.479 1.00 77.75 69 GLY A CA 1
ATOM 556 C C . GLY A 1 69 ? 7.807 -30.159 -29.305 1.00 77.75 69 GLY A C 1
ATOM 557 O O . GLY A 1 69 ? 6.682 -30.223 -29.780 1.00 77.75 69 GLY A O 1
ATOM 558 N N . ILE A 1 70 ? 8.395 -31.212 -28.721 1.00 71.12 70 ILE A N 1
ATOM 559 C CA . ILE A 1 70 ? 8.004 -32.621 -28.948 1.00 71.12 70 ILE A CA 1
ATOM 560 C C . ILE A 1 70 ? 6.683 -33.074 -28.297 1.00 71.12 70 ILE A C 1
ATOM 562 O O . ILE A 1 70 ? 5.995 -33.918 -28.877 1.00 71.12 70 ILE A O 1
ATOM 566 N N . ASN A 1 71 ? 6.291 -32.494 -27.157 1.00 87.88 71 ASN A N 1
ATOM 567 C CA . ASN A 1 71 ? 5.155 -32.934 -26.332 1.00 87.88 71 ASN A CA 1
ATOM 568 C C . ASN A 1 71 ? 4.131 -31.815 -26.075 1.00 87.88 71 ASN A C 1
ATOM 570 O O . ASN A 1 71 ? 4.400 -30.646 -26.329 1.00 87.88 71 ASN A O 1
ATOM 574 N N . HIS A 1 72 ? 2.956 -32.201 -25.569 1.00 93.06 72 HIS A N 1
ATOM 575 C CA . HIS A 1 72 ? 1.854 -31.300 -25.220 1.00 93.06 72 HIS A CA 1
ATOM 576 C C . HIS A 1 72 ? 2.257 -30.254 -24.169 1.00 93.06 72 HIS A C 1
ATOM 578 O O . HIS A 1 72 ? 2.889 -30.601 -23.167 1.00 93.06 72 HIS A O 1
ATOM 584 N N . VAL A 1 73 ? 1.837 -29.004 -24.380 1.00 95.00 73 VAL A N 1
ATOM 585 C CA . VAL A 1 73 ? 2.044 -27.869 -23.464 1.00 95.00 73 VAL A CA 1
ATOM 586 C C . VAL A 1 73 ? 0.688 -27.441 -22.932 1.00 95.00 73 VAL A C 1
ATOM 588 O O . VAL A 1 73 ? -0.140 -26.993 -23.710 1.00 95.00 73 VAL A O 1
ATOM 591 N N . SER A 1 74 ? 0.437 -27.605 -21.636 1.00 93.69 74 SER A N 1
ATOM 592 C CA . SER A 1 74 ? -0.928 -27.520 -21.081 1.00 93.69 74 SER A CA 1
ATOM 593 C C . SER A 1 74 ? -1.162 -26.347 -20.136 1.00 93.69 74 SER A C 1
ATOM 595 O O . SER A 1 74 ? -2.298 -26.046 -19.807 1.00 93.69 74 SER A O 1
ATOM 597 N N . LEU A 1 75 ? -0.106 -25.653 -19.715 1.00 94.75 75 LEU A N 1
ATOM 598 C CA . LEU A 1 75 ? -0.224 -24.436 -18.915 1.00 94.75 75 LEU A CA 1
ATOM 599 C C . LEU A 1 75 ? 0.937 -23.489 -19.201 1.00 94.75 75 LEU A C 1
ATOM 601 O O . LEU A 1 75 ? 2.040 -23.930 -19.534 1.00 94.75 75 LEU A O 1
ATOM 605 N N . ILE A 1 76 ? 0.680 -22.196 -19.019 1.00 96.56 76 ILE A N 1
ATOM 606 C CA . ILE A 1 76 ? 1.677 -21.129 -19.037 1.00 96.56 76 ILE A CA 1
ATOM 607 C C . ILE A 1 76 ? 1.390 -20.152 -17.900 1.00 96.56 76 ILE A C 1
ATOM 609 O O . ILE A 1 76 ? 0.277 -19.650 -17.756 1.00 96.56 76 ILE A O 1
ATOM 613 N N . VAL A 1 77 ? 2.406 -19.870 -17.088 1.00 95.75 77 VAL A N 1
ATOM 614 C CA . VAL A 1 77 ? 2.332 -18.888 -16.004 1.00 95.75 77 VAL A CA 1
ATOM 615 C C . VAL A 1 77 ? 3.599 -18.025 -16.028 1.00 95.75 77 VAL A C 1
ATOM 617 O O . VAL A 1 77 ? 4.699 -18.579 -16.001 1.00 95.75 77 VAL A O 1
ATOM 620 N N . PRO A 1 78 ? 3.501 -16.685 -16.058 1.00 95.31 78 PRO A N 1
ATOM 621 C CA . PRO A 1 78 ? 4.662 -15.804 -15.950 1.00 95.31 78 PRO A CA 1
ATOM 622 C C . PRO A 1 78 ? 5.440 -16.039 -14.651 1.00 95.31 78 PRO A C 1
ATOM 624 O O . PRO A 1 78 ? 4.852 -16.308 -13.602 1.00 95.31 78 PRO A O 1
ATOM 627 N N . VAL A 1 79 ? 6.764 -15.915 -14.686 1.00 94.38 79 VAL A N 1
ATOM 628 C CA . VAL A 1 79 ? 7.595 -15.942 -13.476 1.00 94.38 79 VAL A CA 1
ATOM 629 C C . VAL A 1 79 ? 7.672 -14.533 -12.894 1.00 94.38 79 VAL A C 1
ATOM 631 O O . VAL A 1 79 ? 8.056 -13.587 -13.578 1.00 94.38 79 VAL A O 1
ATOM 634 N N . GLN A 1 80 ? 7.338 -14.386 -11.611 1.00 87.31 80 GLN A N 1
ATOM 635 C CA . GLN A 1 80 ? 7.307 -13.078 -10.951 1.00 87.31 80 GLN A CA 1
ATOM 636 C C . GLN A 1 80 ? 8.672 -12.375 -11.045 1.00 87.31 80 GLN A C 1
ATOM 638 O O . GLN A 1 80 ? 9.704 -12.946 -10.682 1.00 87.31 80 GLN A O 1
ATOM 643 N N . GLY A 1 81 ? 8.670 -11.128 -11.528 1.00 81.69 81 GLY A N 1
ATOM 644 C CA . GLY A 1 81 ? 9.871 -10.295 -11.663 1.00 81.69 81 GLY A CA 1
ATOM 645 C C . GLY A 1 81 ? 10.843 -10.709 -12.780 1.00 81.69 81 GLY A C 1
ATOM 646 O O . GLY A 1 81 ? 11.996 -10.270 -12.771 1.00 81.69 81 GLY A O 1
ATOM 647 N N . GLN A 1 82 ? 10.427 -11.577 -13.710 1.00 86.00 82 GLN A N 1
ATOM 648 C CA . GLN A 1 82 ? 11.233 -12.007 -14.859 1.00 86.00 82 GLN A CA 1
ATOM 649 C C . GLN A 1 82 ? 10.384 -11.990 -16.137 1.00 86.00 82 GLN A C 1
ATOM 651 O O . GLN A 1 82 ? 9.696 -12.962 -16.441 1.00 86.00 82 GLN A O 1
ATOM 656 N N . LYS A 1 83 ? 10.443 -10.895 -16.903 1.00 81.94 83 LYS A N 1
ATOM 657 C CA . LYS A 1 83 ? 9.488 -10.611 -17.996 1.00 81.94 83 LYS A CA 1
ATOM 658 C C . LYS A 1 83 ? 9.505 -11.581 -19.152 1.00 81.94 83 LYS A C 1
ATOM 660 O O . LYS A 1 83 ? 8.510 -11.749 -19.847 1.00 81.94 83 LYS A O 1
ATOM 665 N N . ASN A 1 84 ? 10.652 -12.191 -19.365 1.00 91.50 84 ASN A N 1
ATOM 666 C CA . ASN A 1 84 ? 10.876 -13.159 -20.413 1.00 91.50 84 ASN A CA 1
ATOM 667 C C . ASN A 1 84 ? 10.889 -14.587 -19.877 1.00 91.50 84 ASN A C 1
ATOM 669 O O . ASN A 1 84 ? 11.296 -15.474 -20.613 1.00 91.50 84 ASN A O 1
ATOM 673 N N . LYS A 1 85 ? 10.490 -14.841 -18.624 1.00 95.00 85 LYS A N 1
ATOM 674 C CA . LYS A 1 85 ? 10.436 -16.203 -18.094 1.00 95.00 85 LYS A CA 1
ATOM 675 C C . LYS A 1 85 ? 9.025 -16.653 -17.791 1.00 95.00 85 LYS A C 1
ATOM 677 O O . LYS A 1 85 ? 8.262 -15.971 -17.114 1.00 95.00 85 LYS A O 1
ATOM 682 N N . PHE A 1 86 ? 8.733 -17.869 -18.225 1.00 96.31 86 PHE A N 1
ATOM 683 C CA . PHE A 1 86 ? 7.445 -18.508 -18.024 1.00 96.31 86 PHE A CA 1
ATOM 684 C C . PHE A 1 86 ? 7.662 -19.901 -17.459 1.00 96.31 86 PHE A C 1
ATOM 686 O O . PHE A 1 86 ? 8.535 -20.636 -17.916 1.00 96.31 86 PHE A O 1
ATOM 693 N N . LEU A 1 87 ? 6.863 -20.266 -16.466 1.00 96.81 87 LEU A N 1
ATOM 694 C CA . LEU A 1 87 ? 6.685 -21.654 -16.092 1.00 96.81 87 LEU A CA 1
ATOM 695 C C . LEU A 1 87 ? 5.666 -22.267 -17.051 1.00 96.81 87 LEU A C 1
ATOM 697 O O . LEU A 1 87 ? 4.540 -21.782 -17.153 1.00 96.81 87 LEU A O 1
ATOM 701 N N . ILE A 1 88 ? 6.063 -23.333 -17.736 1.00 97.19 88 ILE A N 1
ATOM 702 C CA . ILE A 1 88 ? 5.204 -24.095 -18.642 1.00 97.19 88 ILE A CA 1
ATOM 703 C C . ILE A 1 88 ? 5.242 -25.579 -18.297 1.00 97.19 88 ILE A C 1
ATOM 705 O O . ILE A 1 88 ? 6.210 -26.064 -17.703 1.00 97.19 88 ILE A O 1
ATOM 709 N N . SER A 1 89 ? 4.219 -26.319 -18.711 1.00 96.19 89 SER A N 1
ATOM 710 C CA . SER A 1 89 ? 4.286 -27.781 -18.731 1.00 96.19 89 SER A CA 1
ATOM 711 C C . SER A 1 89 ? 4.728 -28.313 -20.095 1.00 96.19 89 SER A C 1
ATOM 713 O O . SER A 1 89 ? 4.445 -27.711 -21.125 1.00 96.19 89 SER A O 1
ATOM 715 N N . ILE A 1 90 ? 5.428 -29.447 -20.107 1.00 95.25 90 ILE A N 1
ATOM 716 C CA . ILE A 1 90 ? 5.755 -30.218 -21.314 1.00 95.25 90 ILE A CA 1
ATOM 717 C C . ILE A 1 90 ? 5.550 -31.697 -20.978 1.00 95.25 90 ILE A C 1
ATOM 719 O O . ILE A 1 90 ? 6.399 -32.327 -20.349 1.00 95.25 90 ILE A O 1
ATOM 723 N N . GLY A 1 91 ? 4.404 -32.267 -21.355 1.00 94.12 91 GLY A N 1
ATOM 724 C CA . GLY A 1 91 ? 4.024 -33.613 -20.914 1.00 94.12 91 GLY A CA 1
ATOM 725 C C . GLY A 1 91 ? 3.974 -33.706 -19.382 1.00 94.12 91 GLY A C 1
ATOM 726 O O . GLY A 1 91 ? 3.155 -33.037 -18.750 1.00 94.12 91 GLY A O 1
ATOM 727 N N . ARG A 1 92 ? 4.852 -34.521 -18.781 1.00 94.69 92 ARG A N 1
ATOM 728 C CA . ARG A 1 92 ? 4.981 -34.694 -17.316 1.00 94.69 92 ARG A CA 1
ATOM 729 C C . ARG A 1 92 ? 5.913 -33.683 -16.649 1.00 94.69 92 ARG A C 1
ATOM 731 O O . ARG A 1 92 ? 6.020 -33.672 -15.424 1.00 94.69 92 ARG A O 1
ATOM 738 N N . ASP A 1 93 ? 6.566 -32.832 -17.429 1.00 95.19 93 ASP A N 1
ATOM 739 C CA . ASP A 1 93 ? 7.601 -31.936 -16.934 1.00 95.19 93 ASP A CA 1
ATOM 740 C C . ASP A 1 93 ? 7.049 -30.536 -16.683 1.00 95.19 93 ASP A C 1
ATOM 742 O O . ASP A 1 93 ? 6.270 -30.017 -17.481 1.00 95.19 93 ASP A O 1
ATOM 746 N N . LEU A 1 94 ? 7.506 -29.892 -15.610 1.00 95.94 94 LEU A N 1
ATOM 747 C CA . LEU A 1 94 ? 7.420 -28.443 -15.448 1.00 95.94 94 LEU A CA 1
ATOM 748 C C . LEU A 1 94 ? 8.768 -27.835 -15.796 1.00 95.94 94 LEU A C 1
ATOM 750 O O . LEU A 1 94 ? 9.805 -28.259 -15.275 1.00 95.94 94 LEU A O 1
ATOM 754 N N . ASN A 1 95 ? 8.740 -26.824 -16.654 1.00 95.19 95 ASN A N 1
ATOM 755 C CA . ASN A 1 95 ? 9.920 -26.163 -17.177 1.00 95.19 95 ASN A CA 1
ATOM 756 C C . ASN A 1 95 ? 9.811 -24.655 -16.975 1.00 95.19 95 ASN A C 1
ATOM 758 O O . ASN A 1 95 ? 8.743 -24.078 -17.159 1.00 95.19 95 ASN A O 1
ATOM 762 N N . ILE A 1 96 ? 10.926 -24.012 -16.652 1.00 96.25 96 ILE A N 1
ATOM 763 C CA . ILE A 1 96 ? 11.083 -22.571 -16.815 1.00 96.25 96 ILE A CA 1
ATOM 764 C C . ILE A 1 96 ? 11.652 -22.334 -18.210 1.00 96.25 96 ILE A C 1
ATOM 766 O O . ILE A 1 96 ? 12.756 -22.785 -18.511 1.00 96.25 96 ILE A O 1
ATOM 770 N N . VAL A 1 97 ? 10.911 -21.632 -19.060 1.00 96.06 97 VAL A N 1
ATOM 771 C CA . VAL A 1 97 ? 11.374 -21.216 -20.387 1.00 96.06 97 VAL A CA 1
ATOM 772 C C . VAL A 1 97 ? 11.699 -19.738 -20.418 1.00 96.06 97 VAL A C 1
ATOM 774 O O . VAL A 1 97 ? 11.074 -18.952 -19.710 1.00 96.06 97 VAL A O 1
ATOM 777 N N . THR A 1 98 ? 12.650 -19.368 -21.273 1.00 96.31 98 THR A N 1
ATOM 778 C CA . THR A 1 98 ? 12.932 -17.978 -21.623 1.00 96.31 98 THR A CA 1
ATOM 779 C C . THR A 1 98 ? 12.319 -17.672 -22.988 1.00 96.31 98 THR A C 1
ATOM 781 O O . THR A 1 98 ? 12.702 -18.278 -23.988 1.00 96.31 98 THR A O 1
ATOM 784 N N . TRP A 1 99 ? 11.377 -16.738 -23.045 1.00 96.06 99 TRP A N 1
ATOM 785 C CA . TRP A 1 99 ? 10.704 -16.290 -24.258 1.00 96.06 99 TRP A CA 1
ATOM 786 C C . TRP A 1 99 ? 10.508 -14.775 -24.223 1.00 96.06 99 TRP A C 1
ATOM 788 O O . TRP A 1 99 ? 10.039 -14.228 -23.232 1.00 96.06 99 TRP A O 1
ATOM 798 N N . ASP A 1 100 ? 10.852 -14.085 -25.304 1.00 91.44 100 ASP A N 1
ATOM 799 C CA . ASP A 1 100 ? 10.667 -12.633 -25.454 1.00 91.44 100 ASP A CA 1
ATOM 800 C C . ASP A 1 100 ? 9.207 -12.233 -25.757 1.00 91.44 100 ASP A C 1
ATOM 802 O O . ASP A 1 100 ? 8.880 -11.046 -25.818 1.00 91.44 100 ASP A O 1
ATOM 806 N N . GLY A 1 101 ? 8.317 -13.215 -25.936 1.00 92.31 101 GLY A N 1
ATOM 807 C CA . GLY A 1 101 ? 6.924 -12.994 -26.315 1.00 92.31 101 GLY A CA 1
ATOM 808 C C . GLY A 1 101 ? 6.728 -12.709 -27.804 1.00 92.31 101 GLY A C 1
ATOM 809 O O . GLY A 1 101 ? 5.627 -12.330 -28.199 1.00 92.31 101 GLY A O 1
ATOM 810 N N . GLU A 1 102 ? 7.770 -12.835 -28.622 1.00 93.56 102 GLU A N 1
ATOM 811 C CA . GLU A 1 102 ? 7.806 -12.379 -30.015 1.00 93.56 102 GLU A CA 1
ATOM 812 C C . GLU A 1 102 ? 8.390 -13.437 -30.955 1.00 93.56 102 GLU A C 1
ATOM 814 O O . GLU A 1 102 ? 7.816 -13.720 -32.004 1.00 93.56 102 GLU A O 1
ATOM 819 N N . SER A 1 103 ? 9.499 -14.054 -30.556 1.00 93.94 103 SER A N 1
ATOM 820 C CA . SER A 1 103 ? 10.202 -15.092 -31.299 1.00 93.94 103 SER A CA 1
ATOM 821 C C . SER A 1 103 ? 9.353 -16.353 -31.462 1.00 93.94 103 SER A C 1
ATOM 823 O O . SER A 1 103 ? 8.639 -16.758 -30.547 1.00 93.94 103 SER A O 1
ATOM 825 N N . GLU A 1 104 ? 9.500 -17.040 -32.596 1.00 95.62 104 GLU A N 1
ATOM 826 C CA . GLU A 1 104 ? 8.791 -18.301 -32.881 1.00 95.62 104 GLU A CA 1
ATOM 827 C C . GLU A 1 104 ? 9.308 -19.503 -32.063 1.00 95.62 104 GLU A C 1
ATOM 829 O O . GLU A 1 104 ? 8.737 -20.595 -32.105 1.00 95.62 104 GLU A O 1
ATOM 834 N N . THR A 1 105 ? 10.373 -19.302 -31.285 1.00 92.44 105 THR A N 1
ATOM 835 C CA . THR A 1 105 ? 11.026 -20.305 -30.437 1.00 92.44 105 THR A CA 1
ATOM 836 C C . THR A 1 105 ? 11.420 -19.710 -29.087 1.00 92.44 105 THR A C 1
ATOM 838 O O . THR A 1 105 ? 11.660 -18.506 -28.976 1.00 92.44 105 THR A O 1
ATOM 841 N N . VAL A 1 106 ? 11.568 -20.558 -28.068 1.00 94.31 106 VAL A N 1
ATOM 842 C CA . VAL A 1 106 ? 12.124 -20.162 -26.763 1.00 94.31 106 VAL A CA 1
ATOM 843 C C . VAL A 1 106 ? 13.655 -20.164 -26.797 1.00 94.31 106 VAL A C 1
ATOM 845 O O . VAL A 1 106 ? 14.266 -21.033 -27.414 1.00 94.31 106 VAL A O 1
ATOM 848 N N . SER A 1 107 ? 14.289 -19.199 -26.131 1.00 92.62 107 SER A N 1
ATOM 849 C CA . SER A 1 107 ? 15.752 -19.047 -26.093 1.00 92.62 107 SER A CA 1
ATOM 850 C C . SER A 1 107 ? 16.423 -19.829 -24.959 1.00 92.62 107 SER A C 1
ATOM 852 O O . SER A 1 107 ? 17.644 -19.967 -24.937 1.00 92.62 107 SER A O 1
ATOM 854 N N . GLY A 1 108 ? 15.641 -20.363 -24.019 1.00 89.94 108 GLY A N 1
ATOM 855 C CA . GLY A 1 108 ? 16.127 -21.207 -22.932 1.00 89.94 108 GLY A CA 1
ATOM 856 C C . GLY A 1 108 ? 15.012 -22.058 -22.340 1.00 89.94 108 GLY A C 1
ATOM 857 O O . GLY A 1 108 ? 13.843 -21.680 -22.403 1.00 89.94 108 GLY A O 1
ATOM 858 N N . MET A 1 109 ? 15.374 -23.207 -21.774 1.00 93.50 109 MET A N 1
ATOM 859 C CA . MET A 1 109 ? 14.447 -24.139 -21.134 1.00 93.50 109 MET A CA 1
ATOM 860 C C . MET A 1 109 ? 15.169 -24.911 -20.029 1.00 93.50 109 MET A C 1
ATOM 862 O O . MET A 1 109 ? 16.223 -25.498 -20.264 1.00 93.50 109 MET A O 1
ATOM 866 N N . GLU A 1 110 ? 14.596 -24.915 -18.830 1.00 91.69 110 GLU A N 1
ATOM 867 C CA . GLU A 1 110 ? 15.110 -25.629 -17.663 1.00 91.69 110 GLU A CA 1
ATOM 868 C C . GLU A 1 110 ? 13.987 -26.437 -17.012 1.00 91.69 110 GLU A C 1
ATOM 870 O O . GLU A 1 110 ? 13.018 -25.868 -16.508 1.00 91.69 110 GLU A O 1
ATOM 875 N N . LYS A 1 111 ? 14.134 -27.763 -16.977 1.00 92.94 111 LYS A N 1
ATOM 876 C CA . LYS A 1 111 ? 13.224 -28.650 -16.250 1.00 92.94 111 LYS A CA 1
ATOM 877 C C . LYS A 1 111 ? 13.430 -28.504 -14.746 1.00 92.94 111 LYS A C 1
ATOM 879 O O . LYS A 1 111 ? 14.531 -28.729 -14.248 1.00 92.94 111 LYS A O 1
ATOM 884 N N . ILE A 1 112 ? 12.357 -28.197 -14.020 1.00 92.06 112 ILE A N 1
ATOM 885 C CA . ILE A 1 112 ? 12.386 -28.005 -12.561 1.00 92.06 112 ILE A CA 1
ATOM 886 C C . ILE A 1 112 ? 11.663 -29.109 -11.789 1.00 92.06 112 ILE A C 1
ATOM 888 O O . ILE A 1 112 ? 11.933 -29.307 -10.604 1.00 92.06 112 ILE A O 1
ATOM 892 N N . TYR A 1 113 ? 10.740 -29.826 -12.431 1.00 94.06 113 TYR A N 1
ATOM 893 C CA . TYR A 1 113 ? 9.975 -30.892 -11.793 1.00 94.06 113 TYR A CA 1
ATOM 894 C C . TYR A 1 113 ? 9.407 -31.872 -12.827 1.00 94.06 113 TYR A C 1
ATOM 896 O O . TYR A 1 113 ? 9.203 -31.505 -13.980 1.00 94.06 113 TYR A O 1
ATOM 904 N N . GLU A 1 114 ? 9.141 -33.104 -12.396 1.00 94.38 114 GLU A N 1
ATOM 905 C CA . GLU A 1 114 ? 8.477 -34.153 -13.174 1.00 94.38 114 GLU A CA 1
ATOM 906 C C . GLU A 1 114 ? 7.439 -34.850 -12.292 1.00 94.38 114 GLU A C 1
ATOM 908 O O . GLU A 1 114 ? 7.772 -35.313 -11.194 1.00 94.38 114 GLU A O 1
ATOM 913 N N . ILE A 1 115 ? 6.195 -34.908 -12.762 1.00 93.81 115 ILE A N 1
ATOM 914 C CA . ILE A 1 115 ? 5.076 -35.557 -12.070 1.00 93.81 115 ILE A CA 1
ATOM 915 C C . ILE A 1 115 ? 4.914 -37.013 -12.527 1.00 93.81 115 ILE A C 1
ATOM 917 O O . ILE A 1 115 ? 5.372 -37.379 -13.607 1.00 93.81 115 ILE A O 1
ATOM 921 N N . ASP A 1 116 ? 4.222 -37.830 -11.725 1.00 89.81 116 ASP A N 1
ATOM 922 C CA . ASP A 1 116 ? 3.717 -39.143 -12.150 1.00 89.81 116 ASP A CA 1
ATOM 923 C C . ASP A 1 116 ? 4.816 -40.078 -12.700 1.00 89.81 116 ASP A C 1
ATOM 925 O O . ASP A 1 116 ? 4.912 -40.367 -13.891 1.00 89.81 116 ASP A O 1
ATOM 929 N N . ASN A 1 117 ? 5.704 -40.513 -11.799 1.00 86.44 117 ASN A N 1
ATOM 930 C CA . ASN A 1 117 ? 6.926 -41.263 -12.124 1.00 86.44 117 ASN A CA 1
ATOM 931 C C . ASN A 1 117 ? 6.815 -42.777 -11.857 1.00 86.44 117 ASN A C 1
ATOM 933 O O . ASN A 1 117 ? 7.820 -43.431 -11.573 1.00 86.44 117 ASN A O 1
ATOM 937 N N . THR A 1 118 ? 5.607 -43.345 -11.887 1.00 86.62 118 THR A N 1
ATOM 938 C CA . THR A 1 118 ? 5.398 -44.799 -11.745 1.00 86.62 118 THR A CA 1
ATOM 939 C C . THR A 1 118 ? 5.242 -45.453 -13.121 1.00 86.62 118 THR A C 1
ATOM 941 O O . THR A 1 118 ? 4.791 -44.782 -14.048 1.00 86.62 118 THR A O 1
ATOM 944 N N . PRO A 1 119 ? 5.571 -46.752 -13.295 1.00 87.12 119 PRO A N 1
ATOM 945 C CA . PRO A 1 119 ? 5.475 -47.422 -14.598 1.00 87.12 119 PRO A CA 1
ATOM 946 C C . PRO A 1 119 ? 4.113 -47.282 -15.295 1.00 87.12 119 PRO A C 1
ATOM 948 O O . PRO A 1 119 ? 4.056 -47.195 -16.516 1.00 87.12 119 PRO A O 1
ATOM 951 N N . ASP A 1 120 ? 3.026 -47.222 -14.526 1.00 87.12 120 ASP A N 1
ATOM 952 C CA . ASP A 1 120 ? 1.652 -47.091 -15.016 1.00 87.12 120 ASP A CA 1
ATOM 953 C C . ASP A 1 120 ? 1.200 -45.641 -15.260 1.00 87.12 120 ASP A C 1
ATOM 955 O O . ASP A 1 120 ? 0.060 -45.426 -15.659 1.00 87.12 120 ASP A O 1
ATOM 959 N N . THR A 1 121 ? 2.065 -44.653 -15.012 1.00 90.81 121 THR A N 1
ATOM 960 C CA . THR A 1 121 ? 1.770 -43.222 -15.186 1.00 90.81 121 THR A CA 1
ATOM 961 C C . THR A 1 121 ? 2.783 -42.490 -16.075 1.00 90.81 121 THR A C 1
ATOM 963 O O . THR A 1 121 ? 2.664 -41.288 -16.299 1.00 90.81 121 THR A O 1
ATOM 966 N N . LEU A 1 122 ? 3.733 -43.211 -16.687 1.00 90.19 122 LEU A N 1
ATOM 967 C CA . LEU A 1 122 ? 4.761 -42.633 -17.571 1.00 90.19 122 LEU A CA 1
ATOM 968 C C . LEU A 1 122 ? 4.202 -41.919 -18.813 1.00 90.19 122 LEU A C 1
ATOM 970 O O . LEU A 1 122 ? 4.910 -41.109 -19.413 1.00 90.19 122 LEU A O 1
ATOM 974 N N . GLN A 1 123 ? 2.953 -42.211 -19.183 1.00 90.38 123 GLN A N 1
ATOM 975 C CA . GLN A 1 123 ? 2.242 -41.602 -20.312 1.00 90.38 123 GLN A CA 1
ATOM 976 C C . GLN A 1 123 ? 1.275 -40.480 -19.896 1.00 90.38 123 GLN A C 1
ATOM 978 O O . GLN A 1 123 ? 0.545 -39.955 -20.737 1.00 90.38 123 GLN A O 1
ATOM 983 N N . ASN A 1 124 ? 1.255 -40.109 -18.613 1.00 94.50 124 ASN A N 1
ATOM 984 C CA . ASN A 1 124 ? 0.463 -38.984 -18.126 1.00 94.50 124 ASN A CA 1
ATOM 985 C C . ASN A 1 124 ? 0.984 -37.651 -18.676 1.00 94.50 124 ASN A C 1
ATOM 987 O O . ASN A 1 124 ? 2.090 -37.548 -19.210 1.00 94.50 124 ASN A O 1
ATOM 991 N N . ARG A 1 125 ? 0.202 -36.589 -18.486 1.00 94.50 125 ARG A N 1
ATOM 992 C CA . ARG A 1 125 ? 0.658 -35.207 -18.677 1.00 94.50 125 ARG A CA 1
ATOM 993 C C . ARG A 1 125 ? -0.018 -34.263 -17.697 1.00 94.50 125 ARG A C 1
ATOM 995 O O . ARG A 1 125 ? -1.115 -34.551 -17.225 1.00 94.50 125 ARG A O 1
ATOM 1002 N N . PHE A 1 126 ? 0.603 -33.117 -17.434 1.00 96.38 126 PHE A N 1
ATOM 1003 C CA . PHE A 1 126 ? -0.105 -31.974 -16.857 1.00 96.38 126 PHE A CA 1
ATOM 1004 C C . PHE A 1 126 ? -1.279 -31.563 -17.750 1.00 96.38 126 PHE A C 1
ATOM 1006 O O . PHE A 1 126 ? -1.237 -31.771 -18.966 1.00 96.38 126 PHE A O 1
ATOM 1013 N N . ASN A 1 127 ? -2.310 -30.972 -17.149 1.00 95.12 127 ASN A N 1
ATOM 1014 C CA . ASN A 1 127 ? -3.483 -30.511 -17.885 1.00 95.12 127 ASN A CA 1
ATOM 1015 C C . ASN A 1 127 ? -3.894 -29.069 -17.556 1.00 95.12 127 ASN A C 1
ATOM 1017 O O . ASN A 1 127 ? -4.117 -28.316 -18.490 1.00 95.12 127 ASN A O 1
ATOM 1021 N N . ASP A 1 128 ? -3.886 -28.658 -16.286 1.00 94.38 128 ASP A N 1
ATOM 1022 C CA . ASP A 1 128 ? -4.159 -27.265 -15.890 1.00 94.38 128 ASP A CA 1
ATOM 1023 C C . ASP A 1 128 ? -3.298 -26.865 -14.676 1.00 94.38 128 ASP A C 1
ATOM 1025 O O . ASP A 1 128 ? -2.827 -27.724 -13.913 1.00 94.38 128 ASP A O 1
ATOM 1029 N N . GLY A 1 129 ? -3.066 -25.562 -14.500 1.00 96.06 129 GLY A N 1
ATOM 1030 C CA . GLY A 1 129 ? -2.293 -25.010 -13.393 1.00 96.06 129 GLY A CA 1
ATOM 1031 C C . GLY A 1 129 ? -2.377 -23.491 -13.236 1.00 96.06 129 GLY A C 1
ATOM 1032 O O . GLY A 1 129 ? -2.328 -22.738 -14.205 1.00 96.06 129 GLY A O 1
ATOM 1033 N N . LYS A 1 130 ? -2.433 -23.028 -11.982 1.00 96.69 130 LYS A N 1
ATOM 1034 C CA . LYS A 1 130 ? -2.459 -21.610 -11.580 1.00 96.69 130 LYS A CA 1
ATOM 1035 C C . LYS A 1 130 ? -1.694 -21.416 -10.279 1.00 96.69 130 LYS A C 1
ATOM 1037 O O . LYS A 1 130 ? -1.524 -22.355 -9.505 1.00 96.69 130 LYS A O 1
ATOM 1042 N N . CYS A 1 131 ? -1.231 -20.195 -10.027 1.00 97.00 131 CYS A N 1
ATOM 1043 C CA . CYS A 1 131 ? -0.591 -19.877 -8.755 1.00 97.00 131 CYS A CA 1
ATOM 1044 C C . CYS A 1 131 ? -1.592 -19.374 -7.714 1.00 97.00 131 CYS A C 1
ATOM 1046 O O . CYS A 1 131 ? -2.527 -18.649 -8.048 1.00 97.00 131 CYS A O 1
ATOM 1048 N N . ASP A 1 132 ? -1.353 -19.733 -6.451 1.00 96.62 132 ASP A N 1
ATOM 1049 C CA . ASP A 1 132 ? -2.039 -19.117 -5.313 1.00 96.62 132 ASP A CA 1
ATOM 1050 C C . ASP A 1 132 ? -1.488 -17.712 -5.006 1.00 96.62 132 ASP A C 1
ATOM 1052 O O . ASP A 1 132 ? -0.513 -17.264 -5.611 1.00 96.62 132 ASP A O 1
ATOM 1056 N N . ALA A 1 133 ? -2.078 -17.020 -4.025 1.00 92.12 133 ALA A N 1
ATOM 1057 C CA . ALA A 1 133 ? -1.701 -15.651 -3.659 1.00 92.12 133 ALA A CA 1
ATOM 1058 C C . ALA A 1 133 ? -0.240 -15.479 -3.179 1.00 92.12 133 ALA A C 1
ATOM 1060 O O . ALA A 1 133 ? 0.246 -14.351 -3.119 1.00 92.12 133 ALA A O 1
ATOM 1061 N N . LEU A 1 134 ? 0.480 -16.562 -2.855 1.00 92.31 134 LEU A N 1
ATOM 1062 C CA . LEU A 1 134 ? 1.907 -16.524 -2.498 1.00 92.31 134 LEU A CA 1
ATOM 1063 C C . LEU A 1 134 ? 2.828 -16.879 -3.679 1.00 92.31 134 LEU A C 1
ATOM 1065 O O . LEU A 1 134 ? 4.049 -16.932 -3.514 1.00 92.31 134 LEU A O 1
ATOM 1069 N N . GLY A 1 135 ? 2.266 -17.116 -4.867 1.00 94.31 135 GLY A N 1
ATOM 1070 C CA . GLY A 1 135 ? 3.009 -17.479 -6.071 1.00 94.31 135 GLY A CA 1
ATOM 1071 C C . GLY A 1 135 ? 3.442 -18.944 -6.118 1.00 94.31 135 GLY A C 1
ATOM 1072 O O . GLY A 1 135 ? 4.366 -19.274 -6.864 1.00 94.31 135 GLY A O 1
ATOM 1073 N N . ARG A 1 136 ? 2.825 -19.835 -5.328 1.00 96.31 136 ARG A N 1
ATOM 1074 C CA . ARG A 1 136 ? 3.069 -21.283 -5.436 1.00 96.31 136 ARG A CA 1
ATOM 1075 C C . ARG A 1 136 ? 2.202 -21.855 -6.541 1.00 96.31 136 ARG A C 1
ATOM 1077 O O . ARG A 1 136 ? 1.003 -21.588 -6.569 1.00 96.31 136 ARG A O 1
ATOM 1084 N N . LEU A 1 137 ? 2.786 -22.672 -7.411 1.00 97.81 137 LEU A N 1
ATOM 1085 C CA . LEU A 1 137 ? 2.045 -23.323 -8.486 1.00 97.81 137 LEU A CA 1
ATOM 1086 C C . LEU A 1 137 ? 1.178 -24.441 -7.911 1.00 97.81 137 LEU A C 1
ATOM 1088 O O . LEU A 1 137 ? 1.699 -25.324 -7.237 1.00 97.81 137 LEU A O 1
ATOM 1092 N N . TRP A 1 138 ? -0.106 -24.445 -8.243 1.00 98.19 138 TRP A N 1
ATOM 1093 C CA . TRP A 1 138 ? -1.007 -25.581 -8.089 1.00 98.19 138 TRP A CA 1
ATOM 1094 C C . TRP A 1 138 ? -1.331 -26.104 -9.475 1.00 98.19 138 TRP A C 1
ATOM 1096 O O . TRP A 1 138 ? -1.758 -25.336 -10.332 1.00 98.19 138 TRP A O 1
ATOM 1106 N N . ALA A 1 139 ? -1.079 -27.384 -9.713 1.00 97.69 139 ALA A N 1
ATOM 1107 C CA . ALA A 1 139 ? -1.251 -27.982 -11.027 1.00 97.69 139 ALA A CA 1
ATOM 1108 C C . ALA A 1 139 ? -1.649 -29.444 -10.890 1.00 97.69 139 ALA A C 1
ATOM 1110 O O . ALA A 1 139 ? -1.217 -30.132 -9.959 1.00 97.69 139 ALA A O 1
ATOM 1111 N N . GLY A 1 140 ? -2.450 -29.927 -11.831 1.00 96.75 140 GLY A N 1
ATOM 1112 C CA . GLY A 1 140 ? -2.813 -31.334 -11.876 1.00 96.75 140 GLY A CA 1
ATOM 1113 C C . GLY A 1 140 ? -2.578 -31.972 -13.229 1.00 96.75 140 GLY A C 1
ATOM 1114 O O . GLY A 1 140 ? -2.497 -31.309 -14.267 1.00 96.75 140 GLY A O 1
ATOM 1115 N N . SER A 1 141 ? -2.435 -33.287 -13.184 1.00 96.25 141 SER A N 1
ATOM 1116 C CA . SER A 1 141 ? -2.232 -34.147 -14.337 1.00 96.25 141 SER A CA 1
ATOM 1117 C C . SER A 1 141 ? -3.481 -34.953 -14.676 1.00 96.25 141 SER A C 1
ATOM 1119 O O . SER A 1 141 ? -4.484 -34.957 -13.958 1.00 96.25 141 SER A O 1
ATOM 1121 N N . MET A 1 142 ? -3.402 -35.632 -15.810 1.00 94.69 142 MET A N 1
ATOM 1122 C CA . MET A 1 142 ? -4.387 -36.577 -16.314 1.00 94.69 142 MET A CA 1
ATOM 1123 C C . MET A 1 142 ? -3.681 -37.817 -16.865 1.00 94.69 142 MET A C 1
ATOM 1125 O O . MET A 1 142 ? -2.482 -37.775 -17.166 1.00 94.69 142 MET A O 1
ATOM 1129 N N . GLY A 1 143 ? -4.437 -38.906 -17.000 1.00 91.44 143 GLY A N 1
ATOM 1130 C CA . GLY A 1 143 ? -3.942 -40.164 -17.550 1.00 91.44 143 GLY A CA 1
ATOM 1131 C C . GLY A 1 143 ? -3.533 -40.101 -19.019 1.00 91.44 143 GLY A C 1
ATOM 1132 O O . GLY A 1 143 ? -3.746 -39.101 -19.711 1.00 91.44 143 GLY A O 1
ATOM 1133 N N . ALA A 1 144 ? -2.974 -41.211 -19.501 1.00 86.88 144 ALA A N 1
ATOM 1134 C CA . ALA A 1 144 ? -2.653 -41.393 -20.908 1.00 86.88 144 ALA A CA 1
ATOM 1135 C C . ALA A 1 144 ? -3.887 -41.172 -21.792 1.00 86.88 144 ALA A C 1
ATOM 1137 O O . ALA A 1 144 ? -5.004 -41.547 -21.435 1.00 86.88 144 ALA A O 1
ATOM 1138 N N . GLN A 1 145 ? -3.673 -40.591 -22.968 1.00 83.38 145 GLN A N 1
ATOM 1139 C CA . GLN A 1 145 ? -4.730 -40.330 -23.939 1.00 83.38 145 GLN A CA 1
ATOM 1140 C C . GLN A 1 145 ? -4.389 -41.025 -25.266 1.00 83.38 145 GLN A C 1
ATOM 1142 O O . GLN A 1 145 ? -3.889 -40.376 -26.186 1.00 83.38 145 GLN A O 1
ATOM 1147 N N . PRO A 1 146 ? -4.586 -42.355 -25.371 1.00 73.75 146 PRO A N 1
ATOM 1148 C CA . PRO A 1 146 ? -4.191 -43.126 -26.554 1.00 73.75 146 PRO A CA 1
ATOM 1149 C C . PRO A 1 146 ? -5.009 -42.768 -27.803 1.00 73.75 146 PRO A C 1
ATOM 1151 O O . PRO A 1 146 ? -4.541 -42.963 -28.923 1.00 73.75 146 PRO A O 1
ATOM 1154 N N . VAL A 1 147 ? -6.216 -42.225 -27.617 1.00 71.56 147 VAL A N 1
ATOM 1155 C CA . VAL A 1 147 ? -7.082 -41.702 -28.680 1.00 71.56 147 VAL A CA 1
ATOM 1156 C C . VAL A 1 147 ? -7.529 -40.294 -28.275 1.00 71.56 147 VAL A C 1
ATOM 1158 O O . VAL A 1 147 ? -7.910 -40.109 -27.114 1.00 71.56 147 VAL A O 1
ATOM 1161 N N . PRO A 1 148 ? -7.516 -39.292 -29.179 1.00 66.25 148 PRO A N 1
ATOM 1162 C CA . PRO A 1 148 ? -8.056 -37.967 -28.886 1.00 66.25 148 PRO A CA 1
ATOM 1163 C C . PRO A 1 148 ? -9.450 -38.048 -28.244 1.00 66.25 148 PRO A C 1
ATOM 1165 O O . PRO A 1 148 ? -10.315 -38.813 -28.673 1.00 66.25 148 PRO A O 1
ATOM 1168 N N . GLY A 1 149 ? -9.639 -37.308 -27.153 1.00 65.69 149 GLY A N 1
ATOM 1169 C CA . GLY A 1 149 ? -10.874 -37.318 -26.359 1.00 65.69 149 GLY A CA 1
ATOM 1170 C C . GLY A 1 149 ? -11.034 -38.474 -25.357 1.00 65.69 149 GLY A C 1
ATOM 1171 O O . GLY A 1 149 ? -11.917 -38.390 -24.514 1.00 65.69 149 GLY A O 1
ATOM 1172 N N . HIS A 1 150 ? -10.177 -39.504 -25.367 1.00 74.75 150 HIS A N 1
ATOM 1173 C CA . HIS A 1 150 ? -10.309 -40.678 -24.488 1.00 74.75 150 HIS A CA 1
ATOM 1174 C C . HIS A 1 150 ? -9.118 -40.825 -23.541 1.00 74.75 150 HIS A C 1
ATOM 1176 O O . HIS A 1 150 ? -8.008 -41.125 -23.975 1.00 74.75 150 HIS A O 1
ATOM 1182 N N . VAL A 1 151 ? -9.361 -40.634 -22.245 1.00 85.50 151 VAL A N 1
ATOM 1183 C CA . VAL A 1 151 ? -8.328 -40.572 -21.201 1.00 85.50 151 VAL A CA 1
ATOM 1184 C C . VAL A 1 151 ? -8.405 -41.803 -20.306 1.00 85.50 151 VAL A C 1
ATOM 1186 O O . VAL A 1 151 ? -9.493 -42.218 -19.906 1.00 85.50 151 VAL A O 1
ATOM 1189 N N . GLU A 1 152 ? -7.257 -42.364 -19.943 1.00 87.81 152 GLU A N 1
ATOM 1190 C CA . GLU A 1 152 ? -7.169 -43.364 -18.884 1.00 87.81 152 GLU A CA 1
ATOM 1191 C C . GLU A 1 152 ? -7.524 -42.743 -17.530 1.00 87.81 152 GLU A C 1
ATOM 1193 O O . GLU A 1 152 ? -6.832 -41.882 -16.987 1.00 87.81 152 GLU A O 1
ATOM 1198 N N . LEU A 1 153 ? -8.654 -43.179 -16.990 1.00 85.31 153 LEU A N 1
ATOM 1199 C CA . LEU A 1 153 ? -9.291 -42.532 -15.853 1.00 85.31 153 LEU A CA 1
ATOM 1200 C C . LEU A 1 153 ? -8.532 -42.769 -14.544 1.00 85.31 153 LEU A C 1
ATOM 1202 O O . LEU A 1 153 ? -7.963 -43.839 -14.318 1.00 85.31 153 LEU A O 1
ATOM 1206 N N . ASN A 1 154 ? -8.618 -41.799 -13.630 1.00 88.81 154 ASN A N 1
ATOM 1207 C CA . ASN A 1 154 ? -8.067 -41.879 -12.271 1.00 88.81 154 ASN A CA 1
ATOM 1208 C C . ASN A 1 154 ? -6.554 -42.165 -12.212 1.00 88.81 154 ASN A C 1
ATOM 1210 O O . ASN A 1 154 ? -6.073 -42.793 -11.262 1.00 88.81 154 ASN A O 1
ATOM 1214 N N . LYS A 1 155 ? -5.804 -41.737 -13.230 1.00 92.62 155 LYS A N 1
ATOM 1215 C CA . LYS A 1 155 ? -4.344 -41.884 -13.293 1.00 92.62 155 LYS A CA 1
ATOM 1216 C C . LYS A 1 155 ? -3.585 -40.610 -12.942 1.00 92.62 155 LYS A C 1
ATOM 1218 O O . LYS A 1 155 ? -2.382 -40.698 -12.732 1.00 92.62 155 LYS A O 1
ATOM 1223 N N . GLY A 1 156 ? -4.256 -39.463 -12.852 1.00 94.75 156 GLY A N 1
ATOM 1224 C CA . GLY A 1 156 ? -3.634 -38.181 -12.538 1.00 94.75 156 GLY A CA 1
ATOM 1225 C C . GLY A 1 156 ? -3.420 -37.927 -11.044 1.00 94.75 156 GLY A C 1
ATOM 1226 O O . GLY A 1 156 ? -3.942 -38.622 -10.160 1.00 94.75 156 GLY A O 1
ATOM 1227 N N . SER A 1 157 ? -2.704 -36.842 -10.780 1.00 96.38 157 SER A N 1
ATOM 1228 C CA . SER A 1 157 ? -2.365 -36.311 -9.463 1.00 96.38 157 SER A CA 1
ATOM 1229 C C . SER A 1 157 ? -2.609 -34.801 -9.431 1.00 96.38 157 SER A C 1
ATOM 1231 O O . SER A 1 157 ? -2.448 -34.124 -10.442 1.00 96.38 157 SER A O 1
ATOM 1233 N N . PHE A 1 158 ? -2.945 -34.248 -8.264 1.00 97.81 158 PHE A N 1
ATOM 1234 C CA . PHE A 1 158 ? -3.019 -32.798 -8.044 1.00 97.81 158 PHE A CA 1
ATOM 1235 C C . PHE A 1 158 ? -1.960 -32.382 -7.028 1.00 97.81 158 PHE A C 1
ATOM 1237 O O . PHE A 1 158 ? -1.928 -32.910 -5.909 1.00 97.81 158 PHE A O 1
ATOM 1244 N N . ILE A 1 159 ? -1.079 -31.462 -7.417 1.00 97.69 159 ILE A N 1
ATOM 1245 C CA . ILE A 1 159 ? 0.102 -31.075 -6.644 1.00 97.69 159 ILE A CA 1
ATOM 1246 C C . ILE A 1 159 ? 0.164 -29.566 -6.396 1.00 97.69 159 ILE A C 1
ATOM 1248 O O . ILE A 1 159 ? -0.422 -28.769 -7.125 1.00 97.69 159 ILE A O 1
ATOM 1252 N N . SER A 1 160 ? 0.966 -29.178 -5.407 1.00 97.50 160 SER A N 1
ATOM 1253 C CA . SER A 1 160 ? 1.499 -27.823 -5.281 1.00 97.50 160 SER A CA 1
ATOM 1254 C C . SER A 1 160 ? 3.027 -27.833 -5.325 1.00 97.50 160 SER A C 1
ATOM 1256 O O . SER A 1 160 ? 3.655 -28.668 -4.665 1.00 97.50 160 SER A O 1
ATOM 1258 N N . LEU A 1 161 ? 3.632 -26.875 -6.020 1.00 95.31 161 LEU A N 1
ATOM 1259 C CA . LEU A 1 161 ? 5.075 -26.678 -6.120 1.00 95.31 161 LEU A CA 1
ATOM 1260 C C . LEU A 1 161 ? 5.453 -25.257 -5.677 1.00 95.31 161 LEU A C 1
ATOM 1262 O O . LEU A 1 161 ? 4.963 -24.263 -6.208 1.00 95.31 161 LEU A O 1
ATOM 1266 N N . GLU A 1 162 ? 6.375 -25.176 -4.722 1.00 91.06 162 GLU A N 1
ATOM 1267 C CA . GLU A 1 162 ? 7.032 -23.940 -4.291 1.00 91.06 162 GLU A CA 1
ATOM 1268 C C . GLU A 1 162 ? 8.515 -24.025 -4.669 1.00 91.06 162 GLU A C 1
ATOM 1270 O O . GLU A 1 162 ? 9.139 -25.077 -4.493 1.00 91.06 162 GLU A O 1
ATOM 1275 N N . SER A 1 163 ? 9.088 -22.938 -5.194 1.00 82.12 163 SER A N 1
ATOM 1276 C CA . SER A 1 163 ? 10.486 -22.940 -5.635 1.00 82.12 163 SER A CA 1
ATOM 1277 C C . SER A 1 163 ? 11.443 -23.365 -4.517 1.00 82.12 163 SER A C 1
ATOM 1279 O O . SER A 1 163 ? 11.345 -22.927 -3.369 1.00 82.12 163 SER A O 1
ATOM 1281 N N . GLY A 1 164 ? 12.382 -24.253 -4.852 1.00 75.25 164 GLY A N 1
ATOM 1282 C CA . GLY A 1 164 ? 13.360 -24.791 -3.905 1.00 75.25 164 GLY A CA 1
ATOM 1283 C C . GLY A 1 164 ? 12.785 -25.757 -2.860 1.00 75.25 164 GLY A C 1
ATOM 1284 O O . GLY A 1 164 ? 13.528 -26.184 -1.972 1.00 75.25 164 GLY A O 1
ATOM 1285 N N . ARG A 1 165 ? 11.500 -26.122 -2.948 1.00 78.19 165 ARG A N 1
ATOM 1286 C CA . ARG A 1 165 ? 10.860 -27.145 -2.110 1.00 78.19 165 ARG A CA 1
ATOM 1287 C C . ARG A 1 165 ? 10.439 -28.345 -2.951 1.00 78.19 165 ARG A C 1
ATOM 1289 O O . ARG A 1 165 ? 10.300 -28.266 -4.168 1.00 78.19 165 ARG A O 1
ATOM 1296 N N . LYS A 1 166 ? 10.236 -29.485 -2.288 1.00 85.50 166 LYS A N 1
ATOM 1297 C CA . LYS A 1 166 ? 9.637 -30.655 -2.939 1.00 85.50 166 LYS A CA 1
ATOM 1298 C C . LYS A 1 166 ? 8.171 -30.361 -3.246 1.00 85.50 166 LYS A C 1
ATOM 1300 O O . LYS A 1 166 ? 7.479 -29.801 -2.396 1.00 85.50 166 LYS A O 1
ATOM 1305 N N . ALA A 1 167 ? 7.712 -30.776 -4.426 1.00 92.00 167 ALA A N 1
ATOM 1306 C CA . ALA A 1 167 ? 6.292 -30.768 -4.738 1.00 92.00 167 ALA A CA 1
ATOM 1307 C C . ALA A 1 167 ? 5.520 -31.584 -3.694 1.00 92.00 167 ALA A C 1
ATOM 1309 O O . ALA A 1 167 ? 5.992 -32.624 -3.220 1.00 92.00 167 ALA A O 1
ATOM 1310 N N . LYS A 1 168 ? 4.332 -31.103 -3.346 1.00 95.38 168 LYS A N 1
ATOM 1311 C CA . LYS A 1 168 ? 3.416 -31.766 -2.429 1.00 95.38 168 LYS A CA 1
ATOM 1312 C C . LYS A 1 168 ? 2.209 -32.265 -3.204 1.00 95.38 168 LYS A C 1
ATOM 1314 O O . LYS A 1 168 ? 1.515 -31.467 -3.821 1.00 95.38 168 LYS A O 1
ATOM 1319 N N . THR A 1 169 ? 1.954 -33.564 -3.134 1.00 96.44 169 THR A N 1
ATOM 1320 C CA . THR A 1 169 ? 0.732 -34.170 -3.667 1.00 96.44 169 THR A CA 1
ATOM 1321 C C . THR A 1 169 ? -0.410 -33.976 -2.679 1.00 96.44 169 THR A C 1
ATOM 1323 O O . THR A 1 169 ? -0.260 -34.280 -1.494 1.00 96.44 169 THR A O 1
ATOM 1326 N N . HIS A 1 170 ? -1.541 -33.476 -3.168 1.00 97.38 170 HIS A N 1
ATOM 1327 C CA . HIS A 1 170 ? -2.755 -33.249 -2.380 1.00 97.38 170 HIS A CA 1
ATOM 1328 C C . HIS A 1 170 ? -3.851 -34.245 -2.719 1.00 97.38 170 HIS A C 1
ATOM 1330 O O . HIS A 1 170 ? -4.496 -34.765 -1.815 1.00 97.38 170 HIS A O 1
ATOM 1336 N N . LEU A 1 171 ? -4.030 -34.546 -4.007 1.00 96.25 171 LEU A N 1
ATOM 1337 C CA . LEU A 1 171 ? -4.979 -35.550 -4.478 1.00 96.25 171 LEU A CA 1
ATOM 1338 C C . LEU A 1 171 ? -4.254 -36.562 -5.363 1.00 96.25 171 LEU A C 1
ATOM 1340 O O . LEU A 1 171 ? -3.355 -36.215 -6.128 1.00 96.25 171 LEU A O 1
ATOM 1344 N N . THR A 1 172 ? -4.675 -37.815 -5.253 1.00 92.62 172 THR A N 1
ATOM 1345 C CA . THR A 1 172 ? -4.295 -38.914 -6.148 1.00 92.62 172 THR A CA 1
ATOM 1346 C C . THR A 1 172 ? -5.558 -39.443 -6.809 1.00 92.62 172 THR A C 1
ATOM 1348 O O . THR A 1 172 ? -6.660 -39.149 -6.335 1.00 92.62 172 THR A O 1
ATOM 1351 N N . LYS A 1 173 ? -5.415 -40.234 -7.877 1.00 92.19 173 LYS A N 1
ATOM 1352 C CA . LYS A 1 173 ? -6.556 -40.755 -8.644 1.00 92.19 173 LYS A CA 1
ATOM 1353 C C . LYS A 1 173 ? -7.422 -39.640 -9.237 1.00 92.19 173 LYS A C 1
ATOM 1355 O O . LYS A 1 173 ? -8.643 -39.756 -9.279 1.00 92.19 173 LYS A O 1
ATOM 1360 N N . VAL A 1 174 ? -6.786 -38.554 -9.663 1.00 94.25 174 VAL A N 1
ATOM 1361 C CA . VAL A 1 174 ? -7.444 -37.477 -10.407 1.00 94.25 174 VAL A CA 1
ATOM 1362 C C . VAL A 1 174 ? -7.793 -37.997 -11.798 1.00 94.25 174 VAL A C 1
ATOM 1364 O O . VAL A 1 174 ? -6.994 -38.709 -12.414 1.00 94.25 174 VAL A O 1
ATOM 1367 N N . GLY A 1 175 ? -8.992 -37.677 -12.278 1.00 92.62 175 GLY A N 1
ATOM 1368 C CA . GLY A 1 175 ? -9.426 -38.021 -13.623 1.00 92.62 175 GLY A CA 1
ATOM 1369 C C . GLY A 1 175 ? -8.773 -37.133 -14.669 1.00 92.62 175 GLY A C 1
ATOM 1370 O O . GLY A 1 175 ? -7.799 -37.519 -15.319 1.00 92.62 175 GLY A O 1
ATOM 1371 N N . ILE A 1 176 ? -9.316 -35.925 -14.805 1.00 94.31 176 ILE A N 1
ATOM 1372 C CA . ILE A 1 176 ? -8.802 -34.879 -15.690 1.00 94.31 176 ILE A CA 1
ATOM 1373 C C . ILE A 1 176 ? -8.791 -33.579 -14.890 1.00 94.31 176 ILE A C 1
ATOM 1375 O O . ILE A 1 176 ? -9.838 -32.966 -14.681 1.00 94.31 176 ILE A O 1
ATOM 1379 N N . SER A 1 177 ? -7.612 -33.184 -14.403 1.00 95.06 177 SER A N 1
ATOM 1380 C CA . SER A 1 177 ? -7.469 -31.938 -13.649 1.00 95.06 177 SER A CA 1
ATOM 1381 C C . SER A 1 177 ? -7.718 -30.734 -14.543 1.00 95.06 177 SER A C 1
ATOM 1383 O O . SER A 1 177 ? -6.975 -30.547 -15.502 1.00 95.06 177 SER A O 1
ATOM 1385 N N . ASN A 1 178 ? -8.681 -29.896 -14.183 1.00 94.81 178 ASN A N 1
ATOM 1386 C CA . ASN A 1 178 ? -8.978 -28.653 -14.886 1.00 94.81 178 ASN A CA 1
ATOM 1387 C C . ASN A 1 178 ? -9.157 -27.508 -13.888 1.00 94.81 178 ASN A C 1
ATOM 1389 O O . ASN A 1 178 ? -8.349 -27.399 -12.967 1.00 94.81 178 ASN A O 1
ATOM 1393 N N . GLY A 1 179 ? -10.160 -26.651 -14.087 1.00 94.12 179 GLY A N 1
ATOM 1394 C CA . GLY A 1 179 ? -10.247 -25.321 -13.512 1.00 94.12 179 GLY A CA 1
ATOM 1395 C C . GLY A 1 179 ? -9.888 -25.204 -12.032 1.00 94.12 179 GLY A C 1
ATOM 1396 O O . GLY A 1 179 ? -10.243 -26.037 -11.194 1.00 94.12 179 GLY A O 1
ATOM 1397 N N . LEU A 1 180 ? -9.229 -24.088 -11.717 1.00 96.38 180 LEU A N 1
ATOM 1398 C CA . LEU A 1 180 ? -8.743 -23.726 -10.389 1.00 96.38 180 LEU A CA 1
ATOM 1399 C C . LEU A 1 180 ? -9.121 -22.273 -10.080 1.00 96.38 180 LEU A C 1
ATOM 1401 O O . LEU A 1 180 ? -8.923 -21.391 -10.923 1.00 96.38 180 LEU A O 1
ATOM 1405 N N . ALA A 1 181 ? -9.583 -21.999 -8.863 1.00 97.62 181 ALA A N 1
ATOM 1406 C CA . ALA A 1 181 ? -9.726 -20.641 -8.339 1.00 97.62 181 ALA A CA 1
ATOM 1407 C C . ALA A 1 181 ? -9.673 -20.637 -6.805 1.00 97.62 181 ALA A C 1
ATOM 1409 O O . ALA A 1 181 ? -9.886 -21.663 -6.169 1.00 97.62 181 ALA A O 1
ATOM 1410 N N . TRP A 1 182 ? -9.439 -19.475 -6.200 1.00 98.38 182 TRP A N 1
ATOM 1411 C CA . TRP A 1 182 ? -9.455 -19.303 -4.744 1.00 98.38 182 TRP A CA 1
ATOM 1412 C C . TRP A 1 182 ? -10.536 -18.311 -4.334 1.00 98.38 182 TRP A C 1
ATOM 1414 O O . TRP A 1 182 ? -10.851 -17.392 -5.090 1.00 98.38 182 TRP A O 1
ATOM 1424 N N . SER A 1 183 ? -11.102 -18.480 -3.137 1.00 97.62 183 SER A N 1
ATOM 1425 C CA . SER A 1 183 ? -11.951 -17.442 -2.548 1.00 97.62 183 SER A CA 1
ATOM 1426 C C . SER A 1 183 ? -11.147 -16.162 -2.305 1.00 97.62 183 SER A C 1
ATOM 1428 O O . SER A 1 183 ? -9.944 -16.210 -2.053 1.00 97.62 183 SER A O 1
ATOM 1430 N N . LEU A 1 184 ? -11.822 -15.010 -2.337 1.00 91.38 184 LEU A N 1
ATOM 1431 C CA . LEU A 1 184 ? -11.182 -13.696 -2.172 1.00 91.38 184 LEU A CA 1
ATOM 1432 C C . LEU A 1 184 ? -10.433 -13.550 -0.836 1.00 91.38 184 LEU A C 1
ATOM 1434 O O . LEU A 1 184 ? -9.446 -12.829 -0.748 1.00 91.38 184 LEU A O 1
ATOM 1438 N N . ASP A 1 185 ? -10.888 -14.259 0.198 1.00 91.31 185 ASP A N 1
ATOM 1439 C CA . ASP A 1 185 ? -10.269 -14.300 1.523 1.00 91.31 185 ASP A CA 1
ATOM 1440 C C . ASP A 1 185 ? -9.234 -15.429 1.693 1.00 91.31 185 ASP A C 1
ATOM 1442 O O . ASP A 1 185 ? -8.723 -15.629 2.793 1.00 91.31 185 ASP A O 1
ATOM 1446 N N . ASN A 1 186 ? -8.909 -16.160 0.619 1.00 94.88 186 ASN A N 1
ATOM 1447 C CA . ASN A 1 186 ? -7.978 -17.293 0.589 1.00 94.88 186 ASN A CA 1
ATOM 1448 C C . ASN A 1 186 ? -8.306 -18.423 1.583 1.00 94.88 186 ASN A C 1
ATOM 1450 O O . ASN A 1 186 ? -7.407 -19.157 1.996 1.00 94.88 186 ASN A O 1
ATOM 1454 N N . LYS A 1 187 ? -9.576 -18.584 1.967 1.00 96.56 187 LYS A N 1
ATOM 1455 C CA . LYS A 1 187 ? -10.024 -19.689 2.831 1.00 96.56 187 LYS A CA 1
ATOM 1456 C C . LYS A 1 187 ? -10.460 -20.931 2.074 1.00 96.56 187 LYS A C 1
ATOM 1458 O O . LYS A 1 187 ? -10.506 -21.997 2.677 1.00 96.56 187 LYS A O 1
ATOM 1463 N N . TYR A 1 188 ? -10.765 -20.816 0.784 1.00 98.50 188 TYR A N 1
ATOM 1464 C CA . TYR A 1 188 ? -11.213 -21.940 -0.030 1.00 98.50 188 TYR A CA 1
ATOM 1465 C C . TYR A 1 188 ? -10.430 -22.055 -1.336 1.00 98.50 188 TYR A C 1
ATOM 1467 O O . TYR A 1 188 ? -10.131 -21.047 -1.979 1.00 98.50 188 TYR A O 1
ATOM 1475 N N . LEU A 1 189 ? -10.151 -23.297 -1.735 1.00 98.56 189 LEU A N 1
ATOM 1476 C CA . LEU A 1 189 ? -9.760 -23.670 -3.092 1.00 98.56 189 LEU A CA 1
ATOM 1477 C C . LEU A 1 189 ? -10.988 -24.256 -3.794 1.00 98.56 189 LEU A C 1
ATOM 1479 O O . LEU A 1 189 ? -11.617 -25.184 -3.286 1.00 98.56 189 LEU A O 1
ATOM 1483 N N . TYR A 1 190 ? -11.283 -23.743 -4.979 1.00 98.62 190 TYR A N 1
ATOM 1484 C CA . TYR A 1 190 ? -12.250 -24.299 -5.913 1.00 98.62 190 TYR A CA 1
ATOM 1485 C C . TYR A 1 190 ? -11.515 -25.091 -6.987 1.00 98.62 190 TYR A C 1
ATOM 1487 O O . TYR A 1 190 ? -10.544 -24.599 -7.568 1.00 98.62 190 TYR A O 1
ATOM 1495 N N . TYR A 1 191 ? -11.977 -26.309 -7.242 1.00 98.56 191 TYR A N 1
ATOM 1496 C CA . TYR A 1 191 ? -11.303 -27.260 -8.115 1.00 98.56 191 TYR A CA 1
ATOM 1497 C C . TYR A 1 191 ? -12.299 -28.033 -8.977 1.00 98.56 191 TYR A C 1
ATOM 1499 O O . TYR A 1 191 ? -13.338 -28.474 -8.482 1.00 98.56 191 TYR A O 1
ATOM 1507 N N . ILE A 1 192 ? -11.973 -28.214 -10.255 1.00 98.19 192 ILE A N 1
ATOM 1508 C CA . ILE A 1 192 ? -12.740 -29.037 -11.191 1.00 98.19 192 ILE A CA 1
ATOM 1509 C C . ILE A 1 192 ? -11.897 -30.241 -11.618 1.00 98.19 192 ILE A C 1
ATOM 1511 O O . ILE A 1 192 ? -10.817 -30.103 -12.191 1.00 98.19 192 ILE A O 1
ATOM 1515 N N . ASP A 1 193 ? -12.439 -31.433 -11.377 1.00 95.31 193 ASP A N 1
ATOM 1516 C CA . ASP A 1 193 ? -12.037 -32.662 -12.062 1.00 95.31 193 ASP A CA 1
ATOM 1517 C C . ASP A 1 193 ? -13.095 -32.952 -13.130 1.00 95.31 193 ASP A C 1
ATOM 1519 O O . ASP A 1 193 ? -14.227 -33.341 -12.818 1.00 95.31 193 ASP A O 1
ATOM 1523 N N . SER A 1 194 ? -12.751 -32.731 -14.397 1.00 94.31 194 SER A N 1
ATOM 1524 C CA . SER A 1 194 ? -13.701 -32.801 -15.512 1.00 94.31 194 SER A CA 1
ATOM 1525 C C . SER A 1 194 ? -14.322 -34.186 -15.679 1.00 94.31 194 SER A C 1
ATOM 1527 O O . SER A 1 194 ? -15.461 -34.295 -16.131 1.00 94.31 194 SER A O 1
ATOM 1529 N N . GLN A 1 195 ? -13.637 -35.247 -15.242 1.00 90.31 195 GLN A N 1
ATOM 1530 C CA . GLN A 1 195 ? -14.216 -36.589 -15.230 1.00 90.31 195 GLN A CA 1
ATOM 1531 C C . GLN A 1 195 ? -15.340 -36.707 -14.192 1.00 90.31 195 GLN A C 1
ATOM 1533 O O . GLN A 1 195 ? -16.379 -37.310 -14.466 1.00 90.31 195 GLN A O 1
ATOM 1538 N N . LYS A 1 196 ? -15.146 -36.138 -12.993 1.00 91.75 196 LYS A N 1
ATOM 1539 C CA . LYS A 1 196 ? -16.200 -36.079 -11.965 1.00 91.75 196 LYS A CA 1
ATOM 1540 C C . LYS A 1 196 ? -17.330 -35.142 -12.385 1.00 91.75 196 LYS A C 1
ATOM 1542 O O . LYS A 1 196 ? -18.474 -35.346 -11.984 1.00 91.75 196 LYS A O 1
ATOM 1547 N N . ASN A 1 197 ? -17.003 -34.147 -13.211 1.00 93.75 197 ASN A 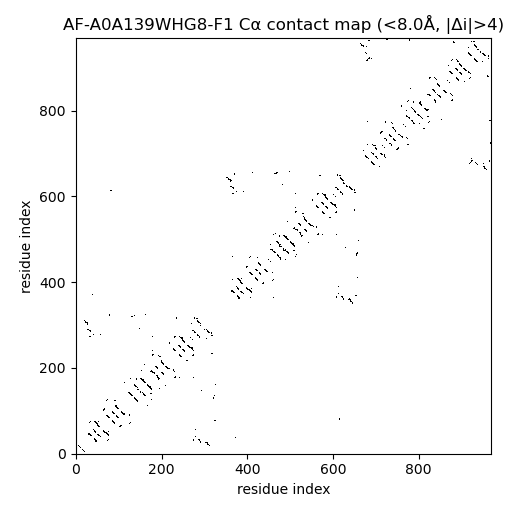N 1
ATOM 1548 C CA . ASN A 1 197 ? -17.905 -33.113 -13.708 1.00 93.75 197 ASN A CA 1
ATOM 1549 C C . ASN A 1 197 ? -18.612 -32.357 -12.565 1.00 93.75 197 ASN A C 1
ATOM 1551 O O . ASN A 1 197 ? -19.801 -32.015 -12.628 1.00 93.75 197 ASN A O 1
ATOM 1555 N N . THR A 1 198 ? -17.856 -32.132 -11.490 1.00 95.12 198 THR A N 1
ATOM 1556 C CA . THR A 1 198 ? -18.246 -31.360 -10.313 1.00 95.12 198 THR A CA 1
ATOM 1557 C C . THR A 1 198 ? -17.281 -30.204 -10.107 1.00 95.12 198 THR A C 1
ATOM 1559 O O . THR A 1 198 ? -16.094 -30.291 -10.416 1.00 95.12 198 THR A O 1
ATOM 1562 N N . LEU A 1 199 ? -17.817 -29.115 -9.569 1.00 97.81 199 LEU A N 1
ATOM 1563 C CA . LEU A 1 199 ? -17.042 -28.079 -8.911 1.00 97.81 199 LEU A CA 1
ATOM 1564 C C . LEU A 1 199 ? -16.949 -28.455 -7.435 1.00 97.81 199 LEU A C 1
ATOM 1566 O O . LEU A 1 199 ? -17.964 -28.442 -6.724 1.00 97.81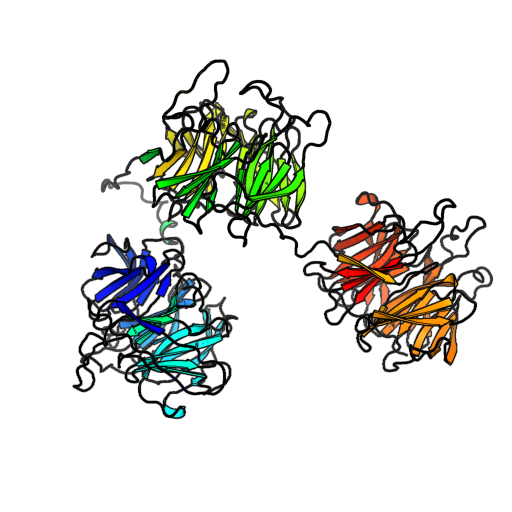 199 LEU A O 1
ATOM 1570 N N . ASP A 1 200 ? -15.742 -28.769 -6.993 1.00 98.25 200 ASP A N 1
ATOM 1571 C CA . ASP A 1 200 ? -15.442 -29.114 -5.614 1.00 98.25 200 ASP A CA 1
ATOM 1572 C C . ASP A 1 200 ? -14.842 -27.903 -4.881 1.00 98.25 200 ASP A C 1
ATOM 1574 O O . ASP A 1 200 ? -14.094 -27.106 -5.452 1.00 98.25 200 ASP A O 1
ATOM 1578 N N . ARG A 1 201 ? -15.173 -27.768 -3.598 1.00 98.50 201 ARG A N 1
ATOM 1579 C CA . ARG A 1 201 ? -14.623 -26.788 -2.660 1.00 98.50 201 ARG A CA 1
ATOM 1580 C C . ARG A 1 201 ? -13.797 -27.518 -1.613 1.00 98.50 201 ARG A C 1
ATOM 1582 O O . ARG A 1 201 ? -14.255 -28.511 -1.061 1.00 98.50 201 ARG A O 1
ATOM 1589 N N . TYR A 1 202 ? -12.618 -26.995 -1.313 1.00 98.62 202 TYR A N 1
ATOM 1590 C CA . TYR A 1 202 ? -11.765 -27.453 -0.222 1.00 98.62 202 TYR A CA 1
ATOM 1591 C C . TYR A 1 202 ? -11.465 -26.290 0.715 1.00 98.62 202 TYR A C 1
ATOM 1593 O O . TYR A 1 202 ? -11.225 -25.175 0.246 1.00 98.62 202 TYR A O 1
ATOM 1601 N N . ASP A 1 203 ? -11.391 -26.558 2.015 1.00 98.50 203 ASP A N 1
ATOM 1602 C CA . ASP A 1 203 ? -10.765 -25.636 2.961 1.00 98.50 203 ASP A CA 1
ATOM 1603 C C . ASP A 1 203 ? -9.301 -25.456 2.566 1.00 98.50 203 ASP A C 1
ATOM 1605 O O . ASP A 1 203 ? -8.589 -26.435 2.331 1.00 98.50 203 ASP A O 1
ATOM 1609 N N . PHE A 1 204 ? -8.844 -24.211 2.498 1.00 98.38 204 PHE A N 1
ATOM 1610 C CA . PHE A 1 204 ? -7.512 -23.851 2.046 1.00 98.38 204 PHE A CA 1
ATOM 1611 C C . PHE A 1 204 ? -6.754 -23.086 3.124 1.00 98.38 204 PHE A C 1
ATOM 1613 O O . PHE A 1 204 ? -7.228 -22.099 3.682 1.00 98.38 204 PHE A O 1
ATOM 1620 N N . ASN A 1 205 ? -5.532 -23.536 3.401 1.00 96.88 205 ASN A N 1
ATOM 1621 C CA . ASN A 1 205 ? -4.599 -22.817 4.253 1.00 96.88 205 ASN A CA 1
ATOM 1622 C C . ASN A 1 205 ? -3.495 -22.200 3.390 1.00 96.88 205 ASN A C 1
ATOM 1624 O O . ASN A 1 205 ? -2.586 -22.908 2.940 1.00 96.88 205 ASN A O 1
ATOM 1628 N N . LEU A 1 206 ? -3.563 -20.881 3.184 1.00 94.12 206 LEU A N 1
ATOM 1629 C CA . LEU A 1 206 ? -2.607 -20.157 2.348 1.00 94.12 206 LEU A CA 1
ATOM 1630 C C . LEU A 1 206 ? -1.170 -20.285 2.869 1.00 94.12 206 LEU A C 1
ATOM 1632 O O . LEU A 1 206 ? -0.271 -20.585 2.096 1.00 94.12 206 LEU A O 1
ATOM 1636 N N . GLU A 1 207 ? -0.919 -20.142 4.166 1.00 90.44 207 GLU A N 1
ATOM 1637 C CA . GLU A 1 207 ? 0.452 -20.198 4.691 1.00 90.44 207 GLU A CA 1
ATOM 1638 C C . GLU A 1 207 ? 1.078 -21.587 4.516 1.00 90.44 207 GLU A C 1
ATOM 1640 O O . GLU A 1 207 ? 2.180 -21.731 3.983 1.00 90.44 207 GLU A O 1
ATOM 1645 N N . LYS A 1 208 ? 0.349 -22.638 4.901 1.00 90.50 208 LYS A N 1
ATOM 1646 C CA . LYS A 1 208 ? 0.838 -24.025 4.869 1.00 90.50 208 LYS A CA 1
ATOM 1647 C C . LYS A 1 208 ? 0.778 -24.656 3.481 1.00 90.50 208 LYS A C 1
ATOM 1649 O O . LYS A 1 208 ? 1.460 -25.653 3.250 1.00 90.50 208 LYS A O 1
ATOM 1654 N N . GLY A 1 209 ? -0.044 -24.114 2.584 1.00 93.81 209 GLY A N 1
ATOM 1655 C CA . GLY A 1 209 ? -0.274 -24.674 1.253 1.00 93.81 209 GLY A CA 1
ATOM 1656 C C . GLY A 1 209 ? -0.896 -26.047 1.336 1.00 93.81 209 GLY A C 1
ATOM 1657 O O . GLY A 1 209 ? -0.337 -27.015 0.830 1.00 93.81 209 GLY A O 1
ATOM 1658 N N . THR A 1 210 ? -2.011 -26.148 2.054 1.00 96.25 210 THR A N 1
ATOM 1659 C CA . THR A 1 210 ? -2.720 -27.409 2.285 1.00 96.25 210 THR A CA 1
ATOM 1660 C C . THR A 1 210 ? -4.200 -27.253 2.037 1.00 96.25 210 THR A C 1
ATOM 1662 O O . THR A 1 210 ? -4.754 -26.194 2.331 1.00 96.25 210 THR A O 1
ATOM 1665 N N . ILE A 1 211 ? -4.818 -28.338 1.576 1.00 98.19 211 ILE A N 1
ATOM 1666 C CA . ILE A 1 211 ? -6.266 -28.451 1.437 1.00 98.19 211 ILE A CA 1
ATOM 1667 C C . ILE A 1 211 ? -6.836 -29.539 2.349 1.00 98.19 211 ILE A C 1
ATOM 1669 O O . ILE A 1 211 ? -6.150 -30.519 2.653 1.00 98.19 211 ILE A O 1
ATOM 1673 N N . SER A 1 212 ? -8.084 -29.369 2.776 1.00 97.88 212 SER A N 1
ATOM 1674 C CA . SER A 1 212 ? -8.854 -30.351 3.552 1.00 97.88 212 SER A CA 1
ATOM 1675 C C . SER A 1 212 ? -10.353 -30.240 3.254 1.00 97.88 212 SER A C 1
ATOM 1677 O O . SER A 1 212 ? -10.776 -29.306 2.582 1.00 97.88 212 SER A O 1
ATOM 1679 N N . ASN A 1 213 ? -11.152 -31.189 3.755 1.00 96.56 213 ASN A N 1
ATOM 1680 C CA . ASN A 1 213 ? -12.622 -31.122 3.751 1.00 96.56 213 ASN A CA 1
ATOM 1681 C C . ASN A 1 213 ? -13.244 -30.864 2.363 1.00 96.56 213 ASN A C 1
ATOM 1683 O O . ASN A 1 213 ? -14.065 -29.970 2.196 1.00 96.56 213 ASN A O 1
ATOM 1687 N N . GLY A 1 214 ? -12.827 -31.646 1.361 1.00 95.94 214 GLY A N 1
ATOM 1688 C CA . GLY A 1 214 ? -13.342 -31.531 -0.004 1.00 95.94 214 GLY A CA 1
ATOM 1689 C C . GLY A 1 214 ? -14.824 -31.895 -0.117 1.00 95.94 214 GLY A C 1
ATOM 1690 O O . GLY A 1 214 ? -15.219 -32.990 0.285 1.00 95.94 214 GLY A O 1
ATOM 1691 N N . GLU A 1 215 ? -15.626 -31.017 -0.714 1.00 96.88 215 GLU A N 1
ATOM 1692 C CA . GLU A 1 215 ? -17.054 -31.235 -0.964 1.00 96.88 215 GLU A CA 1
ATOM 1693 C C . GLU A 1 215 ? -17.482 -30.728 -2.349 1.00 96.88 215 GLU A C 1
ATOM 1695 O O . GLU A 1 215 ? -17.023 -29.688 -2.815 1.00 96.88 215 GLU A O 1
ATOM 1700 N N . SER A 1 216 ? -18.406 -31.428 -3.010 1.00 97.50 216 SER A N 1
ATOM 1701 C CA . SER A 1 216 ? -18.950 -30.985 -4.300 1.00 97.50 216 SER A CA 1
ATOM 1702 C C . SER A 1 216 ? -20.071 -29.963 -4.109 1.00 97.50 216 SER A C 1
ATOM 1704 O O . SER A 1 216 ? -21.147 -30.296 -3.604 1.00 97.50 216 SER A O 1
ATOM 1706 N N . ILE A 1 217 ? -19.859 -28.734 -4.583 1.00 98.00 217 ILE A N 1
ATOM 1707 C CA . ILE A 1 217 ? -20.800 -27.615 -4.411 1.00 98.00 217 ILE A CA 1
ATOM 1708 C C . ILE A 1 217 ? -21.650 -27.333 -5.656 1.00 98.00 217 ILE A C 1
ATOM 1710 O O . ILE A 1 217 ? -22.763 -26.821 -5.526 1.00 98.00 217 ILE A O 1
ATOM 1714 N N . PHE A 1 218 ? -21.191 -27.698 -6.857 1.00 98.19 218 PHE A N 1
ATOM 1715 C CA . PHE A 1 218 ? -21.941 -27.504 -8.107 1.00 98.19 218 PHE A CA 1
ATOM 1716 C C . PHE A 1 218 ? -21.714 -28.660 -9.098 1.00 98.19 218 PHE A C 1
ATOM 1718 O O . PHE A 1 218 ? -20.648 -29.269 -9.115 1.00 98.19 218 PHE A O 1
ATOM 1725 N N . SER A 1 219 ? -22.719 -29.004 -9.913 1.00 97.50 219 SER A N 1
ATOM 1726 C CA . SER A 1 219 ? -22.580 -29.993 -10.998 1.00 97.50 219 SER A CA 1
ATOM 1727 C C . SER A 1 219 ? -23.560 -29.713 -12.134 1.00 97.50 219 SER A C 1
ATOM 1729 O O . SER A 1 219 ? -24.732 -29.435 -11.865 1.00 97.50 219 SER A O 1
ATOM 1731 N N . LEU A 1 220 ? -23.142 -29.915 -13.385 1.00 95.69 220 LEU A N 1
ATOM 1732 C CA . LEU A 1 220 ? -24.009 -29.707 -14.554 1.00 95.69 220 LEU A CA 1
ATOM 1733 C C . LEU A 1 220 ? -25.248 -30.605 -14.542 1.00 95.69 220 LEU A C 1
ATOM 1735 O O . LEU A 1 220 ? -26.343 -30.143 -14.849 1.00 95.69 220 LEU A O 1
ATOM 1739 N N . LYS A 1 221 ? -25.102 -31.857 -14.089 1.00 94.44 221 LYS A N 1
ATOM 1740 C CA . LYS A 1 221 ? -26.217 -32.807 -13.963 1.00 94.44 221 LYS A CA 1
ATOM 1741 C C . LYS A 1 221 ? -27.338 -32.265 -13.074 1.00 94.44 221 LYS A C 1
ATOM 1743 O O . LYS A 1 221 ? -28.497 -32.320 -13.463 1.00 94.44 221 LYS A O 1
ATOM 1748 N N . LYS A 1 222 ? -27.005 -31.731 -11.892 1.00 94.25 222 LYS A N 1
ATOM 1749 C CA . LYS A 1 222 ? -27.997 -31.132 -10.977 1.00 94.25 222 LYS A CA 1
ATOM 1750 C C . LYS A 1 222 ? -28.575 -29.819 -11.516 1.00 94.25 222 LYS A C 1
ATOM 1752 O O . LYS A 1 222 ? -29.708 -29.493 -11.190 1.00 94.25 222 LYS A O 1
ATOM 1757 N N . ALA A 1 223 ? -27.826 -29.109 -12.358 1.00 93.19 223 ALA A N 1
ATOM 1758 C CA . ALA A 1 223 ? -28.293 -27.918 -13.062 1.00 93.19 223 ALA A CA 1
ATOM 1759 C C . ALA A 1 223 ? -29.064 -28.227 -14.366 1.00 93.19 223 ALA A C 1
ATOM 1761 O O . ALA A 1 223 ? -29.481 -27.294 -15.045 1.00 93.19 223 ALA A O 1
ATOM 1762 N N . ASN A 1 224 ? -29.261 -29.504 -14.729 1.00 94.69 224 ASN A N 1
ATOM 1763 C CA . ASN A 1 224 ? -29.852 -29.941 -16.003 1.00 94.69 224 ASN A CA 1
ATOM 1764 C C . ASN A 1 224 ? -29.155 -29.353 -17.247 1.00 94.69 224 ASN A C 1
ATOM 1766 O O . ASN A 1 224 ? -29.800 -29.021 -18.241 1.00 94.69 224 ASN A O 1
ATOM 1770 N N . LEU A 1 225 ? -27.828 -29.226 -17.198 1.00 95.19 225 LEU A N 1
ATOM 1771 C CA . LEU A 1 225 ? -27.003 -28.752 -18.308 1.00 95.19 225 LEU A CA 1
ATOM 1772 C C . LEU A 1 225 ? -26.154 -29.891 -18.886 1.00 95.19 225 LEU A C 1
ATOM 1774 O O . LEU A 1 225 ? -25.714 -30.789 -18.170 1.00 95.19 225 LEU A O 1
ATOM 1778 N N . SER A 1 226 ? -25.918 -29.834 -20.197 1.00 95.31 226 SER A N 1
ATOM 1779 C CA . SER A 1 226 ? -25.022 -30.741 -20.923 1.00 95.31 226 SER A CA 1
ATOM 1780 C C . SER A 1 226 ? -23.578 -30.226 -20.956 1.00 95.31 226 SER A C 1
ATOM 1782 O O . SER A 1 226 ? -23.327 -29.034 -20.762 1.00 95.31 226 SER A O 1
ATOM 1784 N N . GLY A 1 227 ? -22.639 -31.123 -21.256 1.00 95.00 227 GLY A N 1
ATOM 1785 C CA . GLY A 1 227 ? -21.212 -30.824 -21.382 1.00 95.00 227 GLY A CA 1
ATOM 1786 C C . GLY A 1 227 ? -20.416 -31.145 -20.117 1.00 95.00 227 GLY A C 1
ATOM 1787 O O . GLY A 1 227 ? -20.885 -31.852 -19.219 1.00 95.00 227 GLY A O 1
ATOM 1788 N N . ILE A 1 228 ? -19.196 -30.622 -20.070 1.00 96.38 228 ILE A N 1
ATOM 1789 C CA . ILE A 1 228 ? -18.198 -30.887 -19.034 1.00 96.38 228 ILE A CA 1
ATOM 1790 C C . ILE A 1 228 ? -17.724 -29.552 -18.445 1.00 96.38 228 ILE A C 1
ATOM 1792 O O . ILE A 1 228 ? -17.553 -28.581 -19.182 1.00 96.38 228 ILE A O 1
ATOM 1796 N N . LEU A 1 229 ? -17.587 -29.469 -17.121 1.00 98.06 229 LEU A N 1
ATOM 1797 C CA . LEU A 1 229 ? -16.948 -28.332 -16.455 1.00 98.06 229 LEU A CA 1
ATOM 1798 C C . LEU A 1 229 ? -15.450 -28.360 -16.741 1.00 98.06 229 LEU A C 1
ATOM 1800 O O . LEU A 1 229 ? -14.827 -29.416 -16.617 1.00 98.06 229 LEU A O 1
ATOM 1804 N N . ASP A 1 230 ? -14.893 -27.209 -17.092 1.00 97.62 230 ASP A N 1
ATOM 1805 C CA . ASP A 1 230 ? -13.507 -27.096 -17.536 1.00 97.62 230 ASP A CA 1
ATOM 1806 C C . ASP A 1 230 ? -12.777 -25.953 -16.798 1.00 97.62 230 ASP A C 1
ATOM 1808 O O . ASP A 1 230 ? -12.961 -25.789 -15.587 1.00 97.62 230 ASP A O 1
ATOM 1812 N N . GLY A 1 231 ? -11.941 -25.162 -17.466 1.00 97.31 231 GLY A N 1
ATOM 1813 C CA . GLY A 1 231 ? -11.221 -24.040 -16.869 1.00 97.31 231 GLY A CA 1
ATOM 1814 C C . GLY A 1 231 ? -12.131 -22.967 -16.252 1.00 97.31 231 GLY A C 1
ATOM 1815 O O . GLY A 1 231 ? -13.223 -22.675 -16.744 1.00 97.31 231 GLY A O 1
ATOM 1816 N N . MET A 1 232 ? -11.676 -22.335 -15.163 1.00 97.94 232 MET A N 1
ATOM 1817 C CA . MET A 1 232 ? -12.450 -21.304 -14.454 1.00 97.94 232 MET A CA 1
ATOM 1818 C C . MET A 1 232 ? -11.619 -20.124 -13.949 1.00 97.94 232 MET A C 1
ATOM 1820 O O . MET A 1 232 ? -10.405 -20.229 -13.783 1.00 97.94 232 MET A O 1
ATOM 1824 N N . THR A 1 233 ? -12.285 -19.012 -13.641 1.00 97.88 233 THR A N 1
ATOM 1825 C CA . THR A 1 233 ? -11.739 -17.852 -12.918 1.00 97.88 233 THR A CA 1
ATOM 1826 C C . THR A 1 233 ? -12.759 -17.313 -11.904 1.00 97.88 233 THR A C 1
ATOM 1828 O O . THR A 1 233 ? -13.888 -17.795 -11.852 1.00 97.88 233 THR A O 1
ATOM 1831 N N . ILE A 1 234 ? -12.382 -16.326 -11.089 1.00 97.81 234 ILE A N 1
ATOM 1832 C CA . ILE A 1 234 ? -13.256 -15.682 -10.094 1.00 97.81 234 ILE A CA 1
ATOM 1833 C C . ILE A 1 234 ? -13.331 -14.165 -10.326 1.00 97.81 234 ILE A C 1
ATOM 1835 O O . ILE A 1 234 ? -12.352 -13.559 -10.770 1.00 97.81 234 ILE A O 1
ATOM 1839 N N . ASP A 1 235 ? -14.489 -13.563 -10.047 1.00 97.94 235 ASP A N 1
ATOM 1840 C CA . ASP A 1 235 ? -14.685 -12.107 -10.047 1.00 97.94 235 ASP A CA 1
ATOM 1841 C C . ASP A 1 235 ? -14.546 -11.481 -8.646 1.00 97.94 235 ASP A C 1
ATOM 1843 O O . ASP A 1 235 ? -14.478 -12.173 -7.628 1.00 97.94 235 ASP A O 1
ATOM 1847 N N . THR A 1 236 ? -14.498 -10.150 -8.584 1.00 95.88 236 THR A N 1
ATOM 1848 C CA . THR A 1 236 ? -14.366 -9.363 -7.346 1.00 95.88 236 THR A CA 1
ATOM 1849 C C . THR A 1 236 ? -15.568 -9.471 -6.410 1.00 95.88 236 THR A C 1
ATOM 1851 O O . THR A 1 236 ? -15.452 -9.108 -5.243 1.00 95.88 236 THR A O 1
ATOM 1854 N N . ASP A 1 237 ? -16.697 -9.998 -6.886 1.00 93.56 237 ASP A N 1
ATOM 1855 C CA . ASP A 1 237 ? -17.878 -10.284 -6.064 1.00 93.56 237 ASP A CA 1
ATOM 1856 C C . ASP A 1 237 ? -17.840 -11.709 -5.482 1.00 93.56 237 ASP A C 1
ATOM 1858 O O . ASP A 1 237 ? -18.728 -12.107 -4.718 1.00 93.56 237 ASP A O 1
ATOM 1862 N N . GLY A 1 238 ? -16.816 -12.491 -5.836 1.00 96.31 238 GLY A N 1
ATOM 1863 C CA . GLY A 1 238 ? -16.601 -13.859 -5.385 1.00 96.31 238 GLY A CA 1
ATOM 1864 C C . GLY A 1 238 ? -17.382 -14.912 -6.172 1.00 96.31 238 GLY A C 1
ATOM 1865 O O . GLY A 1 238 ? -17.539 -16.025 -5.669 1.00 96.31 238 GLY A O 1
ATOM 1866 N N . ASN A 1 239 ? -17.884 -14.594 -7.369 1.00 98.44 239 ASN A N 1
ATOM 1867 C CA . ASN A 1 239 ? -18.548 -15.558 -8.250 1.00 98.44 239 ASN A CA 1
ATOM 1868 C C . ASN A 1 239 ? -17.544 -16.214 -9.199 1.00 98.44 239 ASN A C 1
ATOM 1870 O O . ASN A 1 239 ? -16.613 -15.574 -9.692 1.00 98.44 239 ASN A O 1
ATOM 1874 N N . LEU A 1 240 ? -17.764 -17.493 -9.494 1.00 98.62 240 LEU A N 1
ATOM 1875 C CA . LEU A 1 240 ? -16.929 -18.267 -10.405 1.00 98.62 240 LEU A CA 1
ATOM 1876 C C . LEU A 1 240 ? -17.457 -18.183 -11.831 1.00 98.62 240 LEU A C 1
ATOM 1878 O O . LEU A 1 240 ? -18.650 -18.353 -12.069 1.00 98.62 240 LEU A O 1
ATOM 1882 N N . TRP A 1 241 ? -16.546 -17.984 -12.771 1.00 98.62 241 TRP A N 1
ATOM 1883 C CA . TRP A 1 241 ? -16.789 -18.002 -14.206 1.00 98.62 241 TRP A CA 1
ATOM 1884 C C . TRP A 1 241 ? -16.150 -19.260 -14.770 1.00 98.62 241 TRP A C 1
ATOM 1886 O O . TRP A 1 241 ? -14.942 -19.433 -14.636 1.00 98.62 241 TRP A O 1
ATOM 1896 N N . ILE A 1 242 ? -16.952 -20.153 -15.344 1.00 98.69 242 ILE A N 1
ATOM 1897 C CA . ILE A 1 242 ? -16.550 -21.526 -15.662 1.00 98.69 242 ILE A CA 1
ATOM 1898 C C . ILE A 1 242 ? -16.834 -21.818 -17.133 1.00 98.69 242 ILE A C 1
ATOM 1900 O O . ILE A 1 242 ? -17.959 -21.634 -17.603 1.00 98.69 242 ILE A O 1
ATOM 1904 N N . ALA A 1 243 ? -15.823 -22.286 -17.857 1.00 98.56 243 ALA A N 1
ATOM 1905 C CA . ALA A 1 243 ? -15.964 -22.805 -19.207 1.00 98.56 243 ALA A CA 1
ATOM 1906 C C . ALA A 1 243 ? -16.720 -24.142 -19.206 1.00 98.56 243 ALA A C 1
ATOM 1908 O O . ALA A 1 243 ? -16.547 -24.976 -18.314 1.00 98.56 243 ALA A O 1
ATOM 1909 N N . ASN A 1 244 ? -17.579 -24.344 -20.207 1.00 98.06 244 ASN A N 1
ATOM 1910 C CA . ASN A 1 244 ? -18.345 -25.573 -20.358 1.00 98.06 244 ASN A CA 1
ATOM 1911 C C . ASN A 1 244 ? -18.028 -26.259 -21.694 1.00 98.06 244 ASN A C 1
ATOM 1913 O O . ASN A 1 244 ? -18.663 -25.996 -22.723 1.00 98.06 244 ASN A O 1
ATOM 1917 N N . PHE A 1 245 ? -17.063 -27.175 -21.650 1.00 96.50 245 PHE A N 1
ATOM 1918 C CA . PHE A 1 245 ? -16.599 -27.942 -22.797 1.00 96.50 245 PHE A CA 1
ATOM 1919 C C . PHE A 1 245 ? -17.711 -28.842 -23.344 1.00 96.50 245 PHE A C 1
ATOM 1921 O O . PHE A 1 245 ? -18.381 -29.563 -22.600 1.00 96.50 245 PHE A O 1
ATOM 1928 N N . GLY A 1 246 ? -17.948 -28.772 -24.656 1.00 94.38 246 GLY A N 1
ATOM 1929 C CA . GLY A 1 246 ? -19.047 -29.475 -25.324 1.00 94.38 246 GLY A CA 1
ATOM 1930 C C . GLY A 1 246 ? -20.444 -28.939 -24.981 1.00 94.38 246 GLY A C 1
ATOM 1931 O O . GLY A 1 246 ? -21.438 -29.522 -25.402 1.00 94.38 246 GLY A O 1
ATOM 1932 N N . GLY A 1 247 ? -20.537 -27.862 -24.195 1.00 94.94 247 GLY A N 1
ATOM 1933 C CA . GLY A 1 247 ? -21.788 -27.180 -23.865 1.00 94.94 247 GLY A CA 1
ATOM 1934 C C . GLY A 1 247 ? -21.951 -25.820 -24.547 1.00 94.94 247 GLY A C 1
ATOM 1935 O O . GLY A 1 247 ? -23.029 -25.238 -24.453 1.00 94.94 247 GLY A O 1
ATOM 1936 N N . GLY A 1 248 ? -20.904 -25.314 -25.210 1.00 96.81 248 GLY A N 1
ATOM 1937 C CA . GLY A 1 248 ? -20.929 -24.074 -25.989 1.00 96.81 248 GLY A CA 1
ATOM 1938 C C . GLY A 1 248 ? -21.161 -22.797 -25.182 1.00 96.81 248 GLY A C 1
ATOM 1939 O O . GLY A 1 248 ? -21.786 -21.865 -25.679 1.00 96.81 248 GLY A O 1
ATOM 1940 N N . ARG A 1 249 ? -20.720 -22.745 -23.918 1.00 98.06 249 ARG A N 1
ATOM 1941 C CA . ARG A 1 249 ? -21.064 -21.644 -23.002 1.00 98.06 249 ARG A CA 1
ATOM 1942 C C . ARG A 1 249 ? -20.044 -21.388 -21.900 1.00 98.06 249 ARG A C 1
ATOM 1944 O O . ARG A 1 249 ? -19.227 -22.247 -21.576 1.00 98.06 249 ARG A O 1
ATOM 1951 N N . VAL A 1 250 ? -20.162 -20.209 -21.296 1.00 98.62 250 VAL A N 1
ATOM 1952 C CA . VAL A 1 250 ? -19.553 -19.839 -20.012 1.00 98.62 250 VAL A CA 1
ATOM 1953 C C . VAL A 1 250 ? -20.656 -19.717 -18.958 1.00 98.62 250 VAL A C 1
ATOM 1955 O O . VAL A 1 250 ? -21.723 -19.162 -19.224 1.00 98.62 250 VAL A O 1
ATOM 1958 N N . LEU A 1 251 ? -20.408 -20.238 -17.760 1.00 98.50 251 LEU A N 1
ATOM 1959 C CA . LEU A 1 251 ? -21.333 -20.234 -16.627 1.00 98.50 251 LEU A CA 1
ATOM 1960 C C . LEU A 1 251 ? -20.821 -19.293 -15.534 1.00 98.50 251 LEU A C 1
ATOM 1962 O O . LEU A 1 251 ? -19.650 -19.371 -15.176 1.00 98.50 251 LEU A O 1
ATOM 1966 N N . LYS A 1 252 ? -21.693 -18.458 -14.960 1.00 98.38 252 LYS A N 1
ATOM 1967 C CA . LYS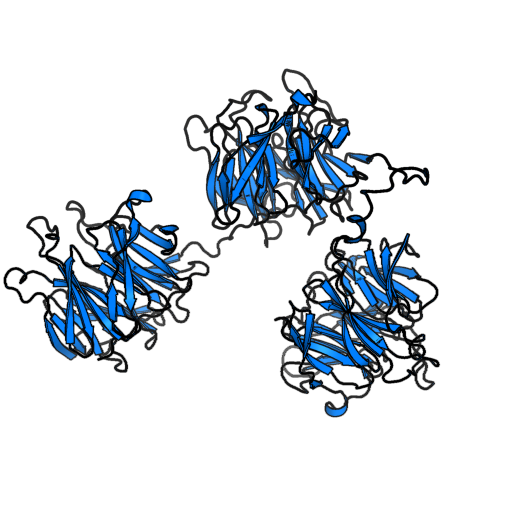 A 1 252 ? -21.420 -17.702 -13.726 1.00 98.38 252 LYS A CA 1
ATOM 1968 C C . LYS A 1 252 ? -22.107 -18.403 -12.557 1.00 98.38 252 LYS A C 1
ATOM 1970 O O . LYS A 1 252 ? -23.331 -18.511 -12.555 1.00 98.38 252 LYS A O 1
ATOM 1975 N N . VAL A 1 253 ? -21.352 -18.879 -11.576 1.00 98.38 253 VAL A N 1
ATOM 1976 C CA . VAL A 1 253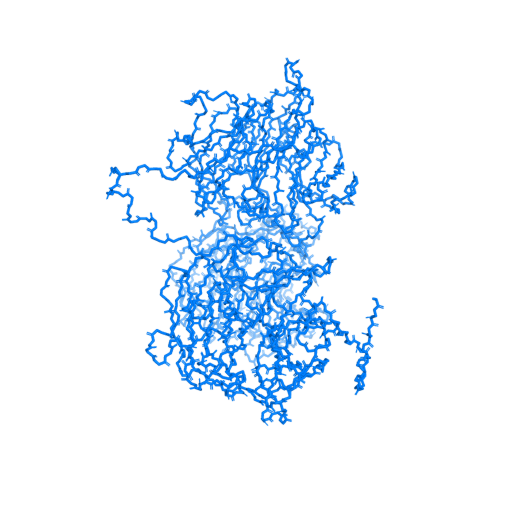 ? -21.829 -19.673 -10.429 1.00 98.38 253 VAL A CA 1
ATOM 1977 C C . VAL A 1 253 ? -21.510 -18.939 -9.127 1.00 98.38 253 VAL A C 1
ATOM 1979 O O . VAL A 1 253 ? -20.411 -18.410 -8.978 1.00 98.38 253 VAL A O 1
ATOM 1982 N N . ASP A 1 254 ? -22.445 -18.920 -8.174 1.00 97.94 254 ASP A N 1
ATOM 1983 C CA . ASP A 1 254 ? -22.183 -18.438 -6.809 1.00 97.94 254 ASP A CA 1
ATOM 1984 C C . ASP A 1 254 ? -21.682 -19.604 -5.940 1.00 97.94 254 ASP A C 1
ATOM 1986 O O . ASP A 1 254 ? -22.484 -20.447 -5.528 1.00 97.94 254 ASP A O 1
ATOM 1990 N N . PRO A 1 255 ? -20.379 -19.687 -5.618 1.00 97.00 255 PRO A N 1
ATOM 1991 C CA . PRO A 1 255 ? -19.849 -20.819 -4.865 1.00 97.00 255 PRO A CA 1
ATOM 1992 C C . PRO A 1 255 ? -20.257 -20.823 -3.386 1.00 97.00 255 PRO A C 1
ATOM 1994 O O . PRO A 1 255 ? -20.062 -21.822 -2.693 1.00 97.00 255 PRO A O 1
ATOM 1997 N N . ARG A 1 256 ? -20.811 -19.718 -2.869 1.00 95.88 256 ARG A N 1
ATOM 1998 C CA . ARG A 1 256 ? -21.240 -19.604 -1.464 1.00 95.88 256 ARG A CA 1
ATOM 1999 C C . ARG A 1 256 ? -22.566 -20.317 -1.212 1.00 95.88 256 ARG A C 1
ATOM 2001 O O . ARG A 1 256 ? -22.879 -20.635 -0.067 1.00 95.88 256 ARG A O 1
ATOM 2008 N N . LYS A 1 257 ? -23.339 -20.565 -2.272 1.00 94.75 257 LYS A N 1
ATOM 2009 C CA . LYS A 1 257 ? -24.652 -21.213 -2.235 1.00 94.75 257 LYS A CA 1
ATOM 2010 C C . LYS A 1 257 ? -24.642 -22.422 -3.179 1.00 94.75 257 LYS A C 1
ATOM 2012 O O . LYS A 1 257 ? -24.703 -22.230 -4.395 1.00 94.75 257 LYS A O 1
ATOM 2017 N N . PRO A 1 258 ? -24.585 -23.663 -2.660 1.00 92.38 258 PRO A N 1
ATOM 2018 C CA . PRO A 1 258 ? -24.511 -24.860 -3.495 1.00 92.38 258 PRO A CA 1
ATOM 2019 C C . PRO A 1 258 ? -25.567 -24.890 -4.610 1.00 92.38 258 PRO A C 1
ATOM 2021 O O . PRO A 1 258 ? -26.725 -24.546 -4.389 1.00 92.38 258 PRO A O 1
ATOM 2024 N N . GLN A 1 259 ? -25.156 -25.315 -5.806 1.00 96.56 259 GLN A N 1
ATOM 2025 C CA . GLN A 1 259 ? -25.978 -25.401 -7.025 1.00 96.56 259 GLN A CA 1
ATOM 2026 C C . GLN A 1 259 ? -26.579 -24.082 -7.549 1.00 96.56 259 GLN A C 1
ATOM 2028 O O . GLN A 1 259 ? -27.489 -24.113 -8.376 1.00 96.56 259 GLN A O 1
ATOM 2033 N N . THR A 1 260 ? -26.067 -22.919 -7.136 1.00 97.81 260 THR A N 1
ATOM 2034 C CA . THR A 1 260 ? -26.580 -21.618 -7.603 1.00 97.81 260 THR A CA 1
ATOM 2035 C C . THR A 1 260 ? -25.900 -21.161 -8.894 1.00 97.81 260 THR A C 1
ATOM 2037 O O . THR A 1 260 ? -24.763 -20.689 -8.882 1.00 97.81 260 THR A O 1
ATOM 2040 N N . LEU A 1 261 ? -26.622 -21.255 -10.013 1.00 97.62 261 LEU A N 1
ATOM 2041 C CA . LEU A 1 261 ? -26.233 -20.681 -11.303 1.00 97.62 261 LEU A CA 1
ATOM 2042 C C . LEU A 1 261 ? -26.802 -19.261 -11.437 1.00 97.62 261 LEU A C 1
ATOM 2044 O O . LEU A 1 261 ? -28.012 -19.070 -11.356 1.00 97.62 261 LEU A O 1
ATOM 2048 N N . LEU A 1 262 ? -25.932 -18.276 -11.652 1.00 96.69 262 LEU A N 1
ATOM 2049 C CA . LEU A 1 262 ? -26.297 -16.863 -11.784 1.00 96.69 262 LEU A CA 1
ATOM 2050 C C . LEU A 1 262 ? -26.521 -16.447 -13.240 1.00 96.69 262 LEU A C 1
ATOM 2052 O O . LEU A 1 262 ? -27.412 -15.652 -13.521 1.00 96.69 262 LEU A O 1
ATOM 2056 N N . GLN A 1 263 ? -25.698 -16.949 -14.164 1.00 95.75 263 GLN A N 1
ATOM 2057 C CA . GLN A 1 263 ? -25.725 -16.520 -15.564 1.00 95.75 263 GLN A CA 1
ATOM 2058 C C . GLN A 1 263 ? -25.185 -17.607 -16.497 1.00 95.75 263 GLN A C 1
ATOM 2060 O O . GLN A 1 263 ? -24.291 -18.369 -16.129 1.00 95.75 263 GLN A O 1
ATOM 2065 N N . ILE A 1 264 ? -25.702 -17.637 -17.726 1.00 97.44 264 ILE A N 1
ATOM 2066 C CA . ILE A 1 264 ? -25.153 -18.404 -18.848 1.00 97.44 264 ILE A CA 1
ATOM 2067 C C . ILE A 1 264 ? -24.841 -17.420 -19.973 1.00 97.44 264 ILE A C 1
ATOM 2069 O O . ILE A 1 264 ? -25.717 -16.656 -20.376 1.00 97.44 264 ILE A O 1
ATOM 2073 N N . ILE A 1 265 ? -23.621 -17.464 -20.501 1.00 97.00 265 ILE A N 1
ATOM 2074 C CA . ILE A 1 265 ? -23.237 -16.754 -21.723 1.00 97.00 265 ILE A CA 1
ATOM 2075 C C . ILE A 1 265 ? -23.000 -17.789 -22.815 1.00 97.00 265 ILE A C 1
ATOM 2077 O O . ILE A 1 265 ? -22.119 -18.637 -22.687 1.00 97.00 265 ILE A O 1
ATOM 2081 N N . GLN A 1 266 ? -23.797 -17.721 -23.879 1.00 97.12 266 GLN A N 1
ATOM 2082 C CA . GLN A 1 266 ? -23.632 -18.599 -25.033 1.00 97.12 266 GLN A CA 1
ATOM 2083 C C . GLN A 1 266 ? -22.444 -18.150 -25.880 1.00 97.12 266 GLN A C 1
ATOM 2085 O O . GLN A 1 266 ? -22.296 -16.961 -26.167 1.00 97.12 266 GLN A O 1
ATOM 2090 N N . MET A 1 267 ? -21.621 -19.111 -26.284 1.00 96.88 267 MET A N 1
ATOM 2091 C CA . MET A 1 267 ? -20.434 -18.890 -27.098 1.00 96.88 267 MET A CA 1
ATOM 2092 C C . MET A 1 267 ? -20.659 -19.394 -28.528 1.00 96.88 267 MET A C 1
ATOM 2094 O O . MET A 1 267 ? -21.367 -20.380 -28.723 1.00 96.88 267 MET A O 1
ATOM 2098 N N . PRO A 1 268 ? -20.026 -18.773 -29.541 1.00 94.88 268 PRO A N 1
ATOM 2099 C CA . PRO A 1 268 ? -20.065 -19.295 -30.909 1.00 94.88 268 PRO A CA 1
ATOM 2100 C C . PRO A 1 268 ? -19.385 -20.667 -31.062 1.00 94.88 268 PRO A C 1
ATOM 2102 O O . PRO A 1 268 ? -19.753 -21.450 -31.932 1.00 94.88 268 PRO A O 1
ATOM 2105 N N . ALA A 1 269 ? -18.391 -20.964 -30.220 1.00 95.62 269 ALA A N 1
ATOM 2106 C CA . ALA A 1 269 ? -17.681 -22.239 -30.215 1.00 95.62 269 ALA A CA 1
ATOM 2107 C C . ALA A 1 269 ? -18.385 -23.276 -29.334 1.00 95.62 269 ALA A C 1
ATOM 2109 O O . ALA A 1 269 ? -18.856 -22.943 -28.248 1.00 95.62 269 ALA A O 1
ATOM 2110 N N . HIS A 1 270 ? -18.364 -24.546 -29.741 1.00 94.44 270 HIS A N 1
ATOM 2111 C CA . HIS A 1 270 ? -18.976 -25.635 -28.970 1.00 94.44 270 HIS A CA 1
ATOM 2112 C C . HIS A 1 270 ? -18.085 -26.122 -27.812 1.00 94.44 270 HIS A C 1
ATOM 2114 O O . HIS A 1 270 ? -18.562 -26.462 -26.726 1.00 94.44 270 HIS A O 1
ATOM 2120 N N . GLN A 1 271 ? -16.772 -26.142 -28.034 1.00 96.19 271 GLN A N 1
ATOM 2121 C CA . GLN A 1 271 ? -15.770 -26.622 -27.083 1.00 96.19 271 GLN A CA 1
ATOM 2122 C C . GLN A 1 271 ? -15.112 -25.437 -26.368 1.00 96.19 271 GLN A C 1
ATOM 2124 O O . GLN A 1 271 ? -14.014 -25.021 -26.724 1.00 96.19 271 GLN A O 1
ATOM 2129 N N . VAL A 1 272 ? -15.817 -24.855 -25.395 1.00 98.31 272 VAL A N 1
ATOM 2130 C CA . VAL A 1 272 ? -15.299 -23.767 -24.548 1.00 98.31 272 VAL A CA 1
ATOM 2131 C C . VAL A 1 272 ? -14.428 -24.368 -23.452 1.00 98.31 272 VAL A C 1
ATOM 2133 O O . VAL A 1 272 ? -14.925 -25.189 -22.687 1.00 98.31 272 VAL A O 1
ATOM 2136 N N . THR A 1 273 ? -13.160 -23.973 -23.386 1.00 97.75 273 THR A N 1
ATOM 2137 C CA . THR A 1 273 ? -12.143 -24.690 -22.599 1.00 97.75 273 THR A CA 1
ATOM 2138 C C . THR A 1 273 ? -11.773 -23.981 -21.308 1.00 97.75 273 THR A C 1
ATOM 2140 O O . THR A 1 273 ? -11.769 -24.585 -20.245 1.00 97.75 273 THR A O 1
ATOM 2143 N N . SER A 1 274 ? -11.526 -22.671 -21.349 1.00 98.00 274 SER A N 1
ATOM 2144 C CA . SER A 1 274 ? -11.100 -21.934 -20.159 1.00 98.00 274 SER A CA 1
ATOM 2145 C C . SER A 1 274 ? -11.363 -20.437 -20.278 1.00 98.00 274 SER A C 1
ATOM 2147 O O . SER A 1 274 ? -11.684 -19.919 -21.352 1.00 98.00 274 SER A O 1
ATOM 2149 N N . VAL A 1 275 ? -11.271 -19.735 -19.146 1.00 98.12 275 VAL A N 1
ATOM 2150 C CA . VAL A 1 275 ? -11.585 -18.308 -19.032 1.00 98.12 275 VAL A CA 1
ATOM 2151 C C . VAL A 1 275 ? -10.627 -17.560 -18.103 1.00 98.12 275 VAL A C 1
ATOM 2153 O O . VAL A 1 275 ? -10.171 -18.093 -17.087 1.00 98.12 275 VAL A O 1
ATOM 2156 N N . ALA A 1 276 ? -10.364 -16.292 -18.421 1.00 97.75 276 ALA A N 1
ATOM 2157 C CA . ALA A 1 276 ? -9.619 -15.362 -17.573 1.00 97.75 276 ALA A CA 1
ATOM 2158 C C . ALA A 1 276 ? -10.094 -13.921 -17.778 1.00 97.75 276 ALA A C 1
ATOM 2160 O O . ALA A 1 276 ? -10.401 -13.516 -18.895 1.00 97.75 276 ALA A O 1
ATOM 2161 N N . PHE A 1 277 ? -10.119 -13.131 -16.707 1.00 98.25 277 PHE A N 1
ATOM 2162 C CA . PHE A 1 277 ? -10.357 -11.695 -16.822 1.00 98.25 277 PHE A CA 1
ATOM 2163 C C . PHE A 1 277 ? -9.074 -10.966 -17.213 1.00 98.25 277 PHE A C 1
ATOM 2165 O O . PHE A 1 277 ? -7.990 -11.307 -16.741 1.00 98.25 277 PHE A O 1
ATOM 2172 N N . GLY A 1 278 ? -9.216 -9.947 -18.049 1.00 96.38 278 GLY A N 1
ATOM 2173 C CA . GLY A 1 278 ? -8.135 -9.118 -18.542 1.00 96.38 278 GLY A CA 1
ATOM 2174 C C . GLY A 1 278 ? -8.614 -7.735 -18.961 1.00 96.38 278 GLY A C 1
ATOM 2175 O O . GLY A 1 278 ? -9.684 -7.273 -18.564 1.00 96.38 278 GLY A O 1
ATOM 2176 N N . GLY A 1 279 ? -7.791 -7.066 -19.759 1.00 93.19 279 GLY A N 1
ATOM 2177 C CA . GLY A 1 279 ? -7.961 -5.660 -20.098 1.00 93.19 279 GLY A CA 1
ATOM 2178 C C . GLY A 1 279 ? -7.435 -4.715 -19.003 1.00 93.19 279 GLY A C 1
ATOM 2179 O O . GLY A 1 279 ? -7.148 -5.146 -17.880 1.00 93.19 279 GLY A O 1
ATOM 2180 N N . PRO A 1 280 ? -7.311 -3.410 -19.304 1.00 89.88 280 PRO A N 1
ATOM 2181 C CA . PRO A 1 280 ? -6.751 -2.423 -18.376 1.00 89.88 280 PRO A CA 1
ATOM 2182 C C . PRO A 1 280 ? -7.504 -2.296 -17.048 1.00 89.88 280 PRO A C 1
ATOM 2184 O O . PRO A 1 280 ? -6.901 -1.937 -16.040 1.00 89.88 280 PRO A O 1
ATOM 2187 N N . ASN A 1 281 ? -8.804 -2.605 -17.041 1.00 91.25 281 ASN A N 1
ATOM 2188 C CA . ASN A 1 281 ? -9.663 -2.517 -15.858 1.00 91.25 281 ASN A CA 1
ATOM 2189 C C . ASN A 1 281 ? -10.068 -3.891 -15.295 1.00 91.25 281 ASN A C 1
ATOM 2191 O O . ASN A 1 281 ? -10.885 -3.936 -14.372 1.00 91.25 281 ASN A O 1
ATOM 2195 N N . LEU A 1 282 ? -9.528 -4.989 -15.844 1.00 95.31 282 LEU A N 1
ATOM 2196 C CA . LEU A 1 282 ? -9.916 -6.370 -15.524 1.00 95.31 282 LEU A CA 1
ATOM 2197 C C . LEU A 1 282 ? -11.414 -6.667 -15.742 1.00 95.31 282 LEU A C 1
ATOM 2199 O O . LEU A 1 282 ? -11.974 -7.525 -15.068 1.00 95.31 282 LEU A O 1
ATOM 2203 N N . ASP A 1 283 ? -12.072 -5.972 -16.667 1.00 96.19 283 ASP A N 1
ATOM 2204 C CA . ASP A 1 283 ? -13.504 -6.085 -16.992 1.00 96.19 283 ASP A CA 1
ATOM 2205 C C . ASP A 1 283 ? -13.775 -6.776 -18.344 1.00 96.19 283 ASP A C 1
ATOM 2207 O O . ASP A 1 283 ? -14.918 -6.852 -18.802 1.00 96.19 283 ASP A O 1
ATOM 2211 N N . GLU A 1 284 ? -12.736 -7.316 -18.983 1.00 97.44 284 GLU A N 1
ATOM 2212 C CA . GLU A 1 284 ? -12.840 -8.083 -20.222 1.00 97.44 284 GLU A CA 1
ATOM 2213 C C . GLU A 1 284 ? -12.655 -9.576 -19.929 1.00 97.44 284 GLU A C 1
ATOM 2215 O O . GLU A 1 284 ? -11.607 -9.989 -19.434 1.00 97.44 284 GLU A O 1
ATOM 2220 N N . LEU A 1 285 ? -13.642 -10.415 -20.246 1.00 98.38 285 LEU A N 1
ATOM 2221 C CA . LEU A 1 285 ? -13.538 -11.860 -20.037 1.00 98.38 285 LEU A CA 1
ATOM 2222 C C . LEU A 1 285 ? -13.002 -12.537 -21.303 1.00 98.38 285 LEU A C 1
ATOM 2224 O O . LEU A 1 285 ? -13.712 -12.662 -22.302 1.00 98.38 285 LEU A O 1
ATOM 2228 N N . TYR A 1 286 ? -11.750 -12.979 -21.260 1.00 98.31 286 TYR A N 1
ATOM 2229 C CA . TYR A 1 286 ? -11.124 -13.764 -22.317 1.00 98.31 286 TYR A CA 1
ATOM 2230 C C . TYR A 1 286 ? -11.507 -15.235 -22.190 1.00 98.31 286 TYR A C 1
ATOM 2232 O O . TYR A 1 286 ? -11.498 -15.794 -21.094 1.00 98.31 286 TYR A O 1
ATOM 2240 N N . VAL A 1 287 ? -11.831 -15.857 -23.321 1.00 98.62 287 VAL A N 1
ATOM 2241 C CA . VAL A 1 287 ? -12.333 -17.232 -23.400 1.00 98.62 287 VAL A CA 1
ATOM 2242 C C . VAL A 1 287 ? -11.557 -17.993 -24.467 1.00 98.62 287 VAL A C 1
ATOM 2244 O O . VAL A 1 287 ? -11.561 -17.587 -25.631 1.00 98.62 287 VAL A O 1
ATOM 2247 N N . THR A 1 288 ? -10.904 -19.088 -24.088 1.00 98.44 288 THR A N 1
ATOM 2248 C CA . THR A 1 288 ? -10.262 -20.018 -25.029 1.00 98.44 288 THR A CA 1
ATOM 2249 C C . THR A 1 288 ? -11.234 -21.122 -25.436 1.00 98.44 288 THR A C 1
ATOM 2251 O O . THR A 1 288 ? -12.199 -21.424 -24.726 1.00 98.44 288 THR A O 1
ATOM 2254 N N . THR A 1 289 ? -11.016 -21.698 -26.619 1.00 98.12 289 THR A N 1
ATOM 2255 C CA . THR A 1 289 ? -11.856 -22.774 -27.158 1.00 98.12 289 THR A CA 1
ATOM 2256 C C . THR A 1 289 ? -11.006 -23.799 -27.914 1.00 98.12 289 THR A C 1
ATOM 2258 O O . THR A 1 289 ? -9.829 -23.559 -28.197 1.00 98.12 289 THR A O 1
ATOM 2261 N N . ALA A 1 290 ? -11.599 -24.940 -28.261 1.00 96.25 290 ALA A N 1
ATOM 2262 C CA . ALA A 1 290 ? -10.958 -26.020 -29.008 1.00 96.25 290 ALA A CA 1
ATOM 2263 C C . ALA A 1 290 ? -11.711 -26.367 -30.298 1.00 96.25 290 ALA A C 1
ATOM 2265 O O . ALA A 1 290 ? -12.856 -25.954 -30.497 1.00 96.25 290 ALA A O 1
ATOM 2266 N N . ARG A 1 291 ? -11.052 -27.130 -31.175 1.00 93.88 291 ARG A N 1
ATOM 2267 C CA . ARG A 1 291 ? -11.617 -27.674 -32.425 1.00 93.88 291 ARG A CA 1
ATOM 2268 C C . ARG A 1 291 ? -11.372 -29.176 -32.578 1.00 93.88 291 ARG A C 1
ATOM 2270 O O . ARG A 1 291 ? -11.180 -29.684 -33.684 1.00 93.88 291 ARG A O 1
ATOM 2277 N N . LEU A 1 292 ? -11.334 -29.886 -31.458 1.00 90.81 292 LEU A N 1
ATOM 2278 C CA . LEU A 1 292 ? -11.045 -31.313 -31.419 1.00 90.81 292 LEU A CA 1
ATOM 2279 C C . LEU A 1 292 ? -12.176 -32.106 -32.045 1.00 90.81 292 LEU A C 1
ATOM 2281 O O . LEU A 1 292 ? -13.344 -31.848 -31.772 1.00 90.81 292 LEU A O 1
ATOM 2285 N N . THR A 1 293 ? -11.831 -33.135 -32.814 1.00 87.69 293 THR A N 1
ATOM 2286 C CA . THR A 1 293 ? -12.826 -34.137 -33.197 1.00 87.69 293 THR A CA 1
ATOM 2287 C C . THR A 1 293 ? -13.135 -34.996 -31.976 1.00 87.69 293 THR A C 1
ATOM 2289 O O . THR A 1 293 ? -12.258 -35.700 -31.479 1.00 87.69 293 THR A O 1
ATOM 2292 N N . THR A 1 294 ? -14.368 -34.928 -31.483 1.00 82.31 294 THR A N 1
ATOM 2293 C CA . THR A 1 294 ? -14.841 -35.701 -30.324 1.00 82.31 294 THR A CA 1
ATOM 2294 C C . THR A 1 294 ? -16.025 -36.550 -30.753 1.00 82.31 294 THR A C 1
ATOM 2296 O O . THR A 1 294 ? -16.918 -36.043 -31.430 1.00 82.31 294 THR A O 1
ATOM 2299 N N . ASP A 1 295 ? -16.023 -37.834 -30.395 1.00 80.38 295 ASP A N 1
ATOM 2300 C CA . ASP A 1 295 ? -17.077 -38.796 -30.754 1.00 80.38 295 ASP A CA 1
ATOM 2301 C C . ASP A 1 295 ? -17.388 -38.844 -32.263 1.00 80.38 295 ASP A C 1
ATOM 2303 O O . ASP A 1 295 ? -18.529 -39.000 -32.690 1.00 80.38 295 ASP A O 1
ATOM 2307 N N . GLY A 1 296 ? -16.357 -38.668 -33.097 1.00 82.44 296 GLY A N 1
ATOM 2308 C CA . GLY A 1 296 ? -16.485 -38.645 -34.558 1.00 82.44 296 GLY A CA 1
ATOM 2309 C C . GLY A 1 296 ? -17.068 -37.350 -35.138 1.00 82.44 296 GLY A C 1
ATOM 2310 O O . GLY A 1 296 ? -17.188 -37.239 -36.357 1.00 82.44 296 GLY A O 1
ATOM 2311 N N . VAL A 1 297 ? -17.391 -36.355 -34.306 1.00 87.00 297 VAL A N 1
ATOM 2312 C CA . VAL A 1 297 ? -17.882 -35.042 -34.743 1.00 87.00 297 VAL A CA 1
ATOM 2313 C C . VAL A 1 297 ? -16.718 -34.061 -34.834 1.00 87.00 297 VAL A C 1
ATOM 2315 O O . VAL A 1 297 ? -16.055 -33.776 -33.836 1.00 87.00 297 VAL A O 1
ATOM 2318 N N . ALA A 1 298 ? -16.472 -33.538 -36.035 1.00 88.94 298 ALA A N 1
ATOM 2319 C CA . ALA A 1 298 ? -15.470 -32.505 -36.276 1.00 88.94 298 ALA A CA 1
ATOM 2320 C C . ALA A 1 298 ? -16.052 -31.102 -36.039 1.00 88.94 298 ALA A C 1
ATOM 2322 O O . ALA A 1 298 ? -17.166 -30.803 -36.469 1.00 88.94 298 ALA A O 1
ATOM 2323 N N . TYR A 1 299 ? -15.266 -30.221 -35.419 1.00 92.31 299 TYR A N 1
ATOM 2324 C CA . TYR A 1 299 ? -15.652 -28.841 -35.113 1.00 92.31 299 TYR A CA 1
ATOM 2325 C C . TYR A 1 299 ? -14.739 -27.865 -35.863 1.00 92.31 299 TYR A C 1
ATOM 2327 O O . TYR A 1 299 ? -13.738 -27.426 -35.310 1.00 92.31 299 TYR A O 1
ATOM 2335 N N . PRO A 1 300 ? -15.008 -27.543 -37.138 1.00 91.56 300 PRO A N 1
ATOM 2336 C CA . PRO A 1 300 ? -14.079 -26.763 -37.948 1.00 91.56 300 PRO A CA 1
ATOM 2337 C C . PRO A 1 300 ? -13.980 -25.283 -37.513 1.00 91.56 300 PRO A C 1
ATOM 2339 O O . PRO A 1 300 ? -14.884 -24.762 -36.845 1.00 91.56 300 PRO A O 1
ATOM 2342 N N . PRO A 1 301 ? -12.893 -24.586 -37.911 1.00 92.62 301 PRO A N 1
ATOM 2343 C CA . PRO A 1 301 ? -12.782 -23.127 -37.814 1.00 92.62 301 PRO A CA 1
ATOM 2344 C C . PRO A 1 301 ? -13.899 -22.418 -38.619 1.00 92.62 301 PRO A C 1
ATOM 2346 O O . PRO A 1 301 ? -14.500 -23.033 -39.502 1.00 92.62 301 PRO A O 1
ATOM 2349 N N . PRO A 1 302 ? -14.169 -21.121 -38.372 1.00 90.94 302 PRO A N 1
ATOM 2350 C CA . PRO A 1 302 ? -13.313 -20.191 -37.634 1.00 90.94 302 PRO A CA 1
ATOM 2351 C C . PRO A 1 302 ? -13.749 -19.936 -36.187 1.00 90.94 302 PRO A C 1
ATOM 2353 O O . PRO A 1 302 ? -13.083 -19.175 -35.489 1.00 90.94 302 PRO A O 1
ATOM 2356 N N . ASP A 1 303 ? -14.865 -20.520 -35.746 1.00 91.56 303 ASP A N 1
ATOM 2357 C CA . ASP A 1 303 ? -15.397 -20.242 -34.412 1.00 91.56 303 ASP A CA 1
ATOM 2358 C C . ASP A 1 303 ? -14.860 -21.206 -33.353 1.00 91.56 303 ASP A C 1
ATOM 2360 O O . ASP A 1 303 ? -14.577 -20.780 -32.234 1.00 91.56 303 ASP A O 1
ATOM 2364 N N . ASN A 1 304 ? -14.647 -22.471 -33.718 1.00 94.19 304 ASN A N 1
ATOM 2365 C CA . ASN A 1 304 ? -14.021 -23.474 -32.860 1.00 94.19 304 ASN A CA 1
ATOM 2366 C C . ASN A 1 304 ? -12.492 -23.331 -32.896 1.00 94.19 304 ASN A C 1
ATOM 2368 O O . ASN A 1 304 ? -11.902 -23.085 -33.955 1.00 94.19 304 ASN A O 1
ATOM 2372 N N . GLY A 1 305 ? -11.850 -23.461 -31.737 1.00 95.31 305 GLY A N 1
ATOM 2373 C CA . GLY A 1 305 ? -10.415 -23.235 -31.552 1.00 95.31 305 GLY A CA 1
ATOM 2374 C C . GLY A 1 305 ? -10.021 -21.765 -31.396 1.00 95.31 305 GLY A C 1
ATOM 2375 O O . GLY A 1 305 ? -8.858 -21.469 -31.163 1.00 95.31 305 GLY A O 1
ATOM 2376 N N . ALA A 1 306 ? -10.946 -20.819 -31.558 1.00 96.56 306 ALA A N 1
ATOM 2377 C CA . ALA A 1 306 ? -10.649 -19.396 -31.456 1.00 96.56 306 ALA A CA 1
ATOM 2378 C C . ALA A 1 306 ? -10.572 -18.901 -30.001 1.00 96.56 306 ALA A C 1
ATOM 2380 O O . ALA A 1 306 ? -11.171 -19.486 -29.095 1.00 96.56 306 ALA A O 1
ATOM 2381 N N . THR A 1 307 ? -9.910 -17.761 -29.796 1.00 98.19 307 THR A N 1
ATOM 2382 C CA . THR A 1 307 ? -9.981 -17.011 -28.532 1.00 98.19 307 THR A CA 1
ATOM 2383 C C . THR A 1 307 ? -10.949 -15.845 -28.684 1.00 98.19 307 THR A C 1
ATOM 2385 O O . THR A 1 307 ? -10.886 -15.095 -29.665 1.00 98.19 307 THR A O 1
ATOM 2388 N N . TYR A 1 308 ? -11.827 -15.671 -27.701 1.00 98.19 308 TYR A N 1
ATOM 2389 C CA . TYR A 1 308 ? -12.822 -14.603 -27.640 1.00 98.19 308 TYR A CA 1
ATOM 2390 C C . TYR A 1 308 ? -12.540 -13.648 -26.487 1.00 98.19 308 TYR A C 1
ATOM 2392 O O . TYR A 1 308 ? -11.907 -14.016 -25.503 1.00 98.19 308 TYR A O 1
ATOM 2400 N N . VAL A 1 309 ? -13.055 -12.431 -26.611 1.00 98.06 309 VAL A N 1
ATOM 2401 C CA . VAL A 1 309 ? -13.229 -11.489 -25.507 1.00 98.06 309 VAL A CA 1
ATOM 2402 C C . VAL A 1 309 ? -14.713 -11.161 -25.377 1.00 98.06 309 VAL A C 1
ATOM 2404 O O . VAL A 1 309 ? -15.383 -10.907 -26.385 1.00 98.06 309 VAL A O 1
ATOM 2407 N N . ILE A 1 310 ? -15.224 -11.185 -24.150 1.00 97.88 310 ILE A N 1
ATOM 2408 C CA . ILE A 1 310 ? -16.581 -10.771 -23.799 1.00 97.88 310 ILE A CA 1
ATOM 2409 C C . ILE A 1 310 ? -16.484 -9.485 -22.981 1.00 97.88 310 ILE A C 1
ATOM 2411 O O . ILE A 1 310 ? -15.755 -9.431 -21.990 1.00 97.88 310 ILE A O 1
ATOM 2415 N N . THR A 1 311 ? -17.232 -8.461 -23.378 1.00 95.94 311 THR A N 1
ATOM 2416 C CA . THR A 1 311 ? -17.347 -7.192 -22.649 1.00 95.94 311 THR A CA 1
ATOM 2417 C C . THR A 1 311 ? -18.800 -6.898 -22.287 1.00 95.94 311 THR A C 1
ATOM 2419 O O . THR A 1 311 ? -19.733 -7.475 -22.857 1.00 95.94 311 THR A O 1
ATOM 2422 N N . GLY A 1 312 ? -18.998 -6.005 -21.314 1.00 91.88 312 GLY A N 1
ATOM 2423 C CA . GLY A 1 312 ? -20.328 -5.675 -20.792 1.00 91.88 312 GLY A CA 1
ATOM 2424 C C . GLY A 1 312 ? -20.872 -6.708 -19.801 1.00 91.88 312 GLY A C 1
ATOM 2425 O O . GLY A 1 312 ? -22.080 -6.781 -19.610 1.00 91.88 312 GLY A O 1
ATOM 2426 N N . THR A 1 313 ? -20.001 -7.520 -19.189 1.00 91.31 313 THR A N 1
ATOM 2427 C CA . THR A 1 313 ? -20.368 -8.495 -18.143 1.00 91.31 313 THR A CA 1
ATOM 2428 C C . THR A 1 313 ? -20.675 -7.846 -16.792 1.00 91.31 313 THR A C 1
ATOM 2430 O O . THR A 1 313 ? -21.170 -8.535 -15.905 1.00 91.31 313 THR A O 1
ATOM 2433 N N . GLU A 1 314 ? -20.315 -6.566 -16.621 1.00 90.12 314 GLU A N 1
ATOM 2434 C CA . GLU A 1 314 ? -20.308 -5.789 -15.365 1.00 90.12 314 GLU A CA 1
ATOM 2435 C C . GLU A 1 314 ? -19.395 -6.331 -14.254 1.00 90.12 314 GLU A C 1
ATOM 2437 O O . GLU A 1 314 ? -19.143 -5.647 -13.264 1.00 90.12 314 GLU A O 1
ATOM 2442 N N . ALA A 1 315 ? -18.864 -7.538 -14.426 1.00 93.25 315 ALA A N 1
ATOM 2443 C CA . ALA A 1 315 ? -17.946 -8.163 -13.498 1.00 93.25 315 ALA A CA 1
ATOM 2444 C C . ALA A 1 315 ? -16.513 -7.705 -13.757 1.00 93.25 315 ALA A C 1
ATOM 2446 O O . ALA A 1 315 ? -16.087 -7.540 -14.901 1.00 93.25 315 ALA A O 1
ATOM 2447 N N . LYS A 1 316 ? -15.755 -7.570 -12.670 1.00 95.62 316 LYS A N 1
ATOM 2448 C CA . LYS A 1 316 ? -14.312 -7.356 -12.707 1.00 95.62 316 LYS A CA 1
ATOM 2449 C C . LYS A 1 316 ? -13.608 -8.570 -12.138 1.00 95.62 316 LYS A C 1
ATOM 2451 O O . LYS A 1 316 ? -14.050 -9.129 -11.140 1.00 95.62 316 LYS A O 1
ATOM 2456 N N . GLY A 1 317 ? -12.522 -8.984 -12.763 1.00 93.44 317 GLY A N 1
ATOM 2457 C CA . GLY A 1 317 ? -11.680 -10.055 -12.265 1.00 93.44 317 GLY A CA 1
ATOM 2458 C C . GLY A 1 317 ? -10.571 -9.586 -11.340 1.00 93.44 317 GLY A C 1
ATOM 2459 O O . GLY A 1 317 ? -10.457 -8.416 -10.977 1.00 93.44 317 GLY A O 1
ATOM 2460 N N . LEU A 1 318 ? -9.714 -10.545 -11.005 1.00 87.19 318 LEU A N 1
ATOM 2461 C CA . LEU A 1 318 ? -8.463 -10.334 -10.290 1.00 87.19 318 LEU A CA 1
ATOM 2462 C C . LEU A 1 318 ? -7.272 -10.457 -11.251 1.00 87.19 318 LEU A C 1
ATOM 2464 O O . LEU A 1 318 ? -7.365 -11.187 -12.242 1.00 87.19 318 LEU A O 1
ATOM 2468 N N . PRO A 1 319 ? -6.144 -9.780 -10.972 1.00 83.50 319 PRO A N 1
ATOM 2469 C CA . PRO A 1 319 ? -4.929 -9.956 -11.756 1.00 83.50 319 PRO A CA 1
ATOM 2470 C C . PRO A 1 319 ? -4.410 -11.397 -11.653 1.00 83.50 319 PRO A C 1
ATOM 2472 O O . PRO A 1 319 ? -4.473 -12.017 -10.589 1.00 83.50 319 PRO A O 1
ATOM 2475 N N . GLY A 1 320 ? -3.867 -11.922 -12.755 1.00 84.31 320 GLY A N 1
ATOM 2476 C CA . GLY A 1 320 ? -3.188 -13.215 -12.760 1.00 84.31 320 GLY A CA 1
ATOM 2477 C C . GLY A 1 320 ? -1.961 -13.200 -11.846 1.00 84.31 320 GLY A C 1
ATOM 2478 O O . GLY A 1 320 ? -1.173 -12.255 -11.866 1.00 84.31 320 GLY A O 1
ATOM 2479 N N . ILE A 1 321 ? -1.794 -14.244 -11.029 1.00 93.06 321 ILE A N 1
ATOM 2480 C CA . ILE A 1 321 ? -0.622 -14.392 -10.158 1.00 93.06 321 ILE A CA 1
ATOM 2481 C C . ILE A 1 321 ? 0.424 -15.271 -10.846 1.00 93.06 321 ILE A C 1
ATOM 2483 O O . ILE A 1 321 ? 0.132 -16.397 -11.253 1.00 93.06 321 ILE A O 1
ATOM 2487 N N . GLY A 1 322 ? 1.648 -14.753 -10.961 1.00 93.75 322 GLY A N 1
ATOM 2488 C CA . GLY A 1 322 ? 2.788 -15.477 -11.524 1.00 93.75 322 GLY A CA 1
ATOM 2489 C C . GLY A 1 322 ? 3.426 -16.480 -10.554 1.00 93.75 322 GLY A C 1
ATOM 2490 O O . GLY A 1 322 ? 3.208 -16.418 -9.342 1.00 93.75 322 GLY A O 1
ATOM 2491 N N . PHE A 1 323 ? 4.286 -17.361 -11.065 1.00 95.81 323 PHE A N 1
ATOM 2492 C CA . PHE A 1 323 ? 5.074 -18.295 -10.259 1.00 95.81 323 PHE A CA 1
ATOM 2493 C C . PHE A 1 323 ? 6.247 -17.590 -9.576 1.00 95.81 323 PHE A C 1
ATOM 2495 O O . PHE A 1 323 ? 7.040 -16.899 -10.223 1.00 95.81 323 PHE A O 1
ATOM 2502 N N . LYS A 1 324 ? 6.394 -17.783 -8.265 1.00 93.31 324 LYS A N 1
ATOM 2503 C CA . LYS A 1 324 ? 7.490 -17.205 -7.487 1.00 93.31 324 LYS A CA 1
ATOM 2504 C C . LYS A 1 324 ? 8.702 -18.137 -7.482 1.00 93.31 324 LYS A C 1
ATOM 2506 O O . LYS A 1 324 ? 8.746 -19.138 -6.765 1.00 93.31 324 LYS A O 1
ATOM 2511 N N . LEU A 1 325 ? 9.721 -17.774 -8.258 1.00 84.69 325 LEU A N 1
ATOM 2512 C CA . LEU A 1 325 ? 10.990 -18.496 -8.306 1.00 84.69 325 LEU A CA 1
ATOM 2513 C C . LEU A 1 325 ? 11.972 -17.942 -7.257 1.00 84.69 325 LEU A C 1
ATOM 2515 O O . LEU A 1 325 ? 12.588 -16.900 -7.454 1.00 84.69 325 LEU A O 1
ATOM 2519 N N . GLU A 1 326 ? 12.138 -18.646 -6.136 1.00 70.56 326 GLU A N 1
ATOM 2520 C CA . GLU A 1 326 ? 13.211 -18.373 -5.166 1.00 70.56 326 GLU A CA 1
ATOM 2521 C C . GLU A 1 326 ? 14.600 -18.610 -5.802 1.00 70.56 326 GLU A C 1
ATOM 2523 O O . GLU A 1 326 ? 14.764 -19.597 -6.529 1.00 70.56 326 GLU A O 1
ATOM 2528 N N . PRO A 1 327 ? 15.622 -17.776 -5.516 1.00 49.31 327 PRO A N 1
ATOM 2529 C CA . PRO A 1 327 ? 16.994 -18.024 -5.953 1.00 49.31 327 PRO A CA 1
ATOM 2530 C C . PRO A 1 327 ? 17.457 -19.395 -5.452 1.00 49.31 327 PRO A C 1
ATOM 2532 O O . PRO A 1 327 ? 17.381 -19.690 -4.255 1.00 49.31 327 PRO A O 1
ATOM 2535 N N . SER A 1 328 ? 17.910 -20.261 -6.358 1.00 39.03 328 SER A N 1
ATOM 2536 C CA . SER A 1 328 ? 18.192 -21.660 -6.038 1.00 39.03 328 SER A CA 1
ATOM 2537 C C . SER A 1 328 ? 19.195 -21.794 -4.875 1.00 39.03 328 SER A C 1
ATOM 2539 O O . SER A 1 328 ? 20.336 -21.331 -4.921 1.00 39.03 328 SER A O 1
ATOM 2541 N N . ARG A 1 329 ? 18.787 -22.496 -3.805 1.00 34.72 329 ARG A N 1
ATOM 2542 C CA . ARG A 1 329 ? 19.640 -22.824 -2.638 1.00 34.72 329 ARG A CA 1
ATOM 2543 C C . ARG A 1 329 ? 20.876 -23.669 -2.999 1.00 34.72 329 ARG A C 1
ATOM 2545 O O . ARG A 1 329 ? 21.776 -23.818 -2.174 1.00 34.72 329 ARG A O 1
ATOM 2552 N N . TYR A 1 330 ? 20.946 -24.195 -4.221 1.00 31.89 330 TYR A N 1
ATOM 2553 C CA . TYR A 1 330 ? 22.019 -25.070 -4.695 1.00 31.89 330 TYR A CA 1
ATOM 2554 C C . TYR A 1 330 ? 23.326 -24.351 -5.067 1.00 31.89 330 TYR A C 1
ATOM 2556 O O . TYR A 1 330 ? 24.369 -25.001 -5.109 1.00 31.89 330 TYR A O 1
ATOM 2564 N N . PHE A 1 331 ? 23.332 -23.022 -5.217 1.00 29.98 331 PHE A N 1
ATOM 2565 C CA . PHE A 1 331 ? 24.572 -22.270 -5.471 1.00 29.98 331 PHE A CA 1
ATOM 2566 C C . PHE A 1 331 ? 25.413 -21.971 -4.215 1.00 29.98 331 PHE A C 1
ATOM 2568 O O . PHE A 1 331 ? 26.541 -21.494 -4.331 1.00 29.98 331 PHE A O 1
ATOM 2575 N N . ARG A 1 332 ? 24.925 -22.285 -3.003 1.00 29.64 332 ARG A N 1
ATOM 2576 C CA . ARG A 1 332 ? 25.601 -21.912 -1.741 1.00 29.64 332 ARG A CA 1
ATOM 2577 C C . ARG A 1 332 ? 26.445 -23.004 -1.070 1.00 29.64 332 ARG A C 1
ATOM 2579 O O . ARG A 1 332 ? 27.075 -22.710 -0.062 1.00 29.64 332 ARG A O 1
ATOM 2586 N N . VAL A 1 333 ? 26.504 -24.235 -1.598 1.00 28.36 333 VAL A N 1
ATOM 2587 C CA . VAL A 1 333 ? 27.139 -25.374 -0.880 1.00 28.36 333 VAL A CA 1
ATOM 2588 C C . VAL A 1 333 ? 28.308 -26.050 -1.627 1.00 28.36 333 VAL A C 1
ATOM 2590 O O . VAL A 1 333 ? 28.929 -26.963 -1.093 1.00 28.36 333 VAL A O 1
ATOM 2593 N N . ARG A 1 334 ? 28.726 -25.586 -2.816 1.00 26.20 334 ARG A N 1
ATOM 2594 C CA . ARG A 1 334 ? 29.865 -26.210 -3.539 1.00 26.20 334 ARG A CA 1
ATOM 2595 C C . ARG A 1 334 ? 30.925 -25.275 -4.131 1.00 26.20 334 ARG A C 1
ATOM 2597 O O . ARG A 1 334 ? 31.686 -25.701 -4.988 1.00 26.20 334 ARG A O 1
ATOM 2604 N N . LEU A 1 335 ? 31.056 -24.050 -3.620 1.00 27.95 335 LEU A N 1
ATOM 2605 C CA . LEU A 1 335 ? 32.121 -23.114 -4.025 1.00 27.95 335 LEU A CA 1
ATOM 2606 C C . LEU A 1 335 ? 33.291 -22.996 -3.030 1.00 27.95 335 LEU A C 1
ATOM 2608 O O . LEU A 1 335 ? 34.207 -22.219 -3.267 1.00 27.95 335 LEU A O 1
ATOM 2612 N N . SER A 1 336 ? 33.320 -23.786 -1.947 1.00 33.19 336 SER A N 1
ATOM 2613 C CA . SER A 1 336 ? 34.427 -23.740 -0.973 1.00 33.19 336 SER A CA 1
ATOM 2614 C C . SER A 1 336 ? 35.503 -24.818 -1.142 1.00 33.19 336 SER A C 1
ATOM 2616 O O . SER A 1 336 ? 36.537 -24.723 -0.490 1.00 33.19 336 SER A O 1
ATOM 2618 N N . LYS A 1 337 ? 35.329 -25.830 -2.008 1.00 30.66 337 LYS A N 1
ATOM 2619 C CA . LYS A 1 337 ? 36.346 -26.881 -2.224 1.00 30.66 337 LYS A CA 1
ATOM 2620 C C . LYS A 1 337 ? 36.259 -27.496 -3.624 1.00 30.66 337 LYS A C 1
ATOM 2622 O O . LYS A 1 337 ? 35.707 -28.581 -3.767 1.00 30.66 337 LYS A O 1
ATOM 2627 N N . ARG A 1 338 ? 36.775 -26.786 -4.634 1.00 29.12 338 ARG A N 1
ATOM 2628 C CA . ARG A 1 338 ? 37.340 -27.279 -5.919 1.00 29.12 338 ARG A CA 1
ATOM 2629 C C . ARG A 1 338 ? 37.434 -26.111 -6.917 1.00 29.12 338 ARG A C 1
ATOM 2631 O O . ARG A 1 338 ? 36.853 -26.145 -7.991 1.00 29.12 338 ARG A O 1
ATOM 2638 N N . LEU A 1 339 ? 38.181 -25.066 -6.557 1.00 30.91 339 LEU A N 1
ATOM 2639 C CA . LEU A 1 339 ? 38.905 -24.290 -7.563 1.00 30.91 339 LEU A CA 1
ATOM 2640 C C . LEU A 1 339 ? 40.284 -24.934 -7.671 1.00 30.91 339 LEU A C 1
ATOM 2642 O O . LEU A 1 339 ? 41.138 -24.691 -6.830 1.00 30.91 339 LEU A O 1
ATOM 2646 N N . ASN A 1 340 ? 40.429 -25.849 -8.623 1.00 31.58 340 ASN A N 1
ATOM 2647 C CA . ASN A 1 340 ? 41.671 -26.116 -9.342 1.00 31.58 340 ASN A CA 1
ATOM 2648 C C . ASN A 1 340 ? 41.330 -27.046 -10.511 1.00 31.58 340 ASN A C 1
ATOM 2650 O O . ASN A 1 340 ? 40.808 -28.139 -10.304 1.00 31.58 340 ASN A O 1
ATOM 2654 N N . CYS A 1 341 ? 41.644 -26.563 -11.715 1.00 29.19 341 CYS A N 1
ATOM 2655 C CA . CYS A 1 341 ? 41.585 -27.254 -13.004 1.00 29.19 341 CYS A CA 1
ATOM 2656 C C . CYS A 1 341 ? 40.179 -27.497 -13.582 1.00 29.19 341 CYS A C 1
ATOM 2658 O O . CYS A 1 341 ? 39.580 -28.541 -13.363 1.00 29.19 341 CYS A O 1
ATOM 2660 N N . PHE A 1 342 ? 39.661 -26.530 -14.344 1.00 26.45 342 PHE A N 1
ATOM 2661 C CA . PHE A 1 342 ? 39.516 -26.611 -15.810 1.00 26.45 342 PHE A CA 1
ATOM 2662 C C . PHE A 1 342 ? 38.903 -25.294 -16.321 1.00 26.45 342 PHE A C 1
ATOM 2664 O O . PHE A 1 342 ? 37.862 -24.848 -15.848 1.00 26.45 342 PHE A O 1
ATOM 2671 N N . ASN A 1 343 ? 39.606 -24.653 -17.253 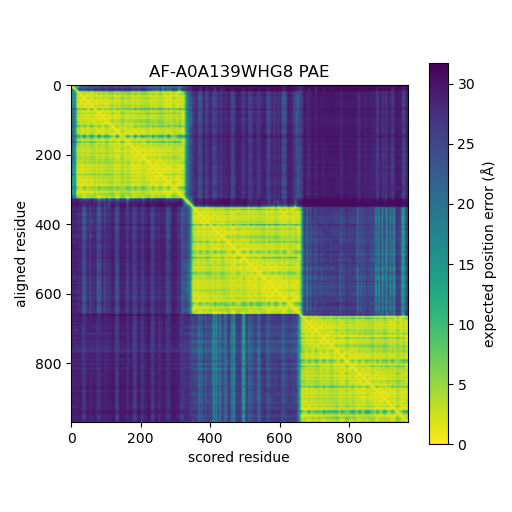1.00 27.66 343 ASN A N 1
ATOM 2672 C CA . ASN A 1 343 ? 39.199 -23.423 -17.924 1.00 27.66 343 ASN A CA 1
ATOM 2673 C C . ASN A 1 343 ? 38.165 -23.686 -19.037 1.00 27.66 343 ASN A C 1
ATOM 2675 O O . ASN A 1 343 ? 38.102 -24.779 -19.593 1.00 27.66 343 ASN A O 1
ATOM 2679 N N . SER A 1 344 ? 37.477 -22.592 -19.389 1.00 30.30 344 SER A N 1
ATOM 2680 C CA . SER A 1 344 ? 36.931 -22.218 -20.705 1.00 30.30 344 SER A CA 1
ATOM 2681 C C . SER A 1 344 ? 35.657 -22.896 -21.226 1.00 30.30 344 SER A C 1
ATOM 2683 O O . SER A 1 344 ? 35.724 -23.790 -22.062 1.00 30.30 344 SER A O 1
ATOM 2685 N N . ILE A 1 345 ? 34.501 -22.308 -20.889 1.00 28.97 345 ILE A N 1
ATOM 2686 C CA . ILE A 1 345 ? 33.590 -21.753 -21.907 1.00 28.97 345 ILE A CA 1
ATOM 2687 C C . ILE A 1 345 ? 33.261 -20.320 -21.474 1.00 28.97 345 ILE A C 1
ATOM 2689 O O . ILE A 1 345 ? 32.732 -20.078 -20.392 1.00 28.97 345 ILE A O 1
ATOM 2693 N N . SER A 1 346 ? 33.666 -19.365 -22.300 1.00 26.36 346 SER A N 1
ATOM 2694 C CA . SER A 1 346 ? 33.463 -17.932 -22.130 1.00 26.36 346 SER A CA 1
ATOM 2695 C C . SER A 1 346 ? 31.973 -17.577 -22.103 1.00 26.36 346 SER A C 1
ATOM 2697 O O . SER A 1 346 ? 31.319 -17.570 -23.145 1.00 26.36 346 SER A O 1
ATOM 2699 N N . LEU A 1 347 ? 31.451 -17.209 -20.930 1.00 32.47 347 LEU A N 1
ATOM 2700 C CA . LEU A 1 347 ? 30.365 -16.233 -20.864 1.00 32.47 347 LEU A CA 1
ATOM 2701 C C . LEU A 1 347 ? 30.926 -14.949 -21.469 1.00 32.47 347 LEU A C 1
ATOM 2703 O O . LEU A 1 347 ? 31.868 -14.366 -20.930 1.00 32.47 347 LEU A O 1
ATOM 2707 N N . VAL A 1 348 ? 30.405 -14.547 -22.622 1.00 30.86 348 VAL A N 1
ATOM 2708 C CA . VAL A 1 348 ? 30.704 -13.236 -23.187 1.00 30.86 348 VAL A CA 1
ATOM 2709 C C . VAL A 1 348 ? 30.162 -12.211 -22.191 1.00 30.86 348 VAL A C 1
ATOM 2711 O O . VAL A 1 348 ? 28.967 -11.931 -22.170 1.00 30.86 348 VAL A O 1
ATOM 2714 N N . ASN A 1 349 ? 31.027 -11.687 -21.320 1.00 40.28 349 ASN A N 1
ATOM 2715 C CA . ASN A 1 349 ? 30.766 -10.450 -20.595 1.00 40.28 349 ASN A CA 1
ATOM 2716 C C . ASN A 1 349 ? 30.669 -9.357 -21.661 1.00 40.28 349 ASN A C 1
ATOM 2718 O O . ASN A 1 349 ? 31.680 -8.788 -22.075 1.00 40.28 349 ASN A O 1
ATOM 2722 N N . MET A 1 350 ? 29.464 -9.115 -22.172 1.00 52.16 350 MET A N 1
ATOM 2723 C CA . MET A 1 350 ? 29.217 -7.919 -22.960 1.00 52.16 350 MET A CA 1
ATOM 2724 C C . MET A 1 350 ? 29.476 -6.715 -22.056 1.00 52.16 350 MET A C 1
ATOM 2726 O O . MET A 1 350 ? 28.909 -6.619 -20.969 1.00 52.16 350 MET A O 1
ATOM 2730 N N . ALA A 1 351 ? 30.368 -5.824 -22.487 1.00 74.50 351 ALA A N 1
ATOM 2731 C CA . ALA A 1 351 ? 30.621 -4.573 -21.789 1.00 74.50 351 ALA A CA 1
ATOM 2732 C C . ALA A 1 351 ? 29.310 -3.772 -21.640 1.00 74.50 351 ALA A C 1
ATOM 2734 O O . ALA A 1 351 ? 28.460 -3.848 -22.535 1.00 74.50 351 ALA A O 1
ATOM 2735 N N . PRO A 1 352 ? 29.137 -2.995 -20.551 1.00 89.12 352 PRO A N 1
ATOM 2736 C CA . PRO A 1 352 ? 27.963 -2.151 -20.394 1.00 89.12 352 PRO A CA 1
ATOM 2737 C C . PRO A 1 352 ? 27.789 -1.225 -21.600 1.00 89.12 352 PRO A C 1
ATOM 2739 O O . PRO A 1 352 ? 28.736 -0.557 -22.017 1.00 89.12 352 PRO A O 1
ATOM 2742 N N . THR A 1 353 ? 26.582 -1.167 -22.156 1.00 94.25 353 THR A N 1
ATOM 2743 C CA . THR A 1 353 ? 26.257 -0.247 -23.252 1.00 94.25 353 THR A CA 1
ATOM 2744 C C . THR A 1 353 ? 25.637 1.015 -22.678 1.00 94.25 353 THR A C 1
ATOM 2746 O O . THR A 1 353 ? 24.658 0.913 -21.938 1.00 94.25 353 THR A O 1
ATOM 2749 N N . ILE A 1 354 ? 26.171 2.181 -23.039 1.00 96.31 354 ILE A N 1
ATOM 2750 C CA . ILE A 1 354 ? 25.708 3.492 -22.570 1.00 96.31 354 ILE A CA 1
ATOM 2751 C C . ILE A 1 354 ? 25.003 4.202 -23.732 1.00 96.31 354 ILE A C 1
ATOM 2753 O O . ILE A 1 354 ? 25.615 4.467 -24.762 1.00 96.31 354 ILE A O 1
ATOM 2757 N N . GLU A 1 355 ? 23.715 4.501 -23.569 1.00 95.94 355 GLU A N 1
ATOM 2758 C CA . GLU A 1 355 ? 22.879 5.222 -24.540 1.00 95.94 355 GLU A CA 1
ATOM 2759 C C . GLU A 1 355 ? 22.456 6.571 -23.943 1.00 95.94 355 GLU A C 1
ATOM 2761 O O . GLU A 1 355 ? 21.896 6.603 -22.849 1.00 95.94 355 GLU A O 1
ATOM 2766 N N . ARG A 1 356 ? 22.667 7.686 -24.652 1.00 96.19 356 ARG A N 1
ATOM 2767 C CA . ARG A 1 356 ? 22.017 8.964 -24.312 1.00 96.19 356 ARG A CA 1
ATOM 2768 C C . ARG A 1 356 ? 20.555 8.926 -24.758 1.00 96.19 356 ARG A C 1
ATOM 2770 O O . ARG A 1 356 ? 20.284 8.579 -25.905 1.00 96.19 356 ARG A O 1
ATOM 2777 N N . ILE A 1 357 ? 19.629 9.304 -23.876 1.00 95.56 357 ILE A N 1
ATOM 2778 C CA . ILE A 1 357 ? 18.183 9.122 -24.110 1.00 95.56 357 ILE A CA 1
ATOM 2779 C C . ILE A 1 357 ? 17.362 10.414 -24.212 1.00 95.56 357 ILE A C 1
ATOM 2781 O O . ILE A 1 357 ? 16.244 10.368 -24.719 1.00 95.56 357 ILE A O 1
ATOM 2785 N N . VAL A 1 358 ? 17.893 11.548 -23.757 1.00 90.81 358 VAL A N 1
ATOM 2786 C CA . VAL A 1 358 ? 17.236 12.867 -23.814 1.00 90.81 358 VAL A CA 1
ATOM 2787 C C . VAL A 1 358 ? 18.263 13.949 -24.141 1.00 90.81 358 VAL A C 1
ATOM 2789 O O . VAL A 1 358 ? 19.469 13.719 -24.002 1.00 90.81 358 VAL A O 1
ATOM 2792 N N . ASP A 1 359 ? 17.777 15.114 -24.562 1.00 89.50 359 ASP A N 1
ATOM 2793 C CA . ASP A 1 359 ? 18.604 16.306 -24.752 1.00 89.50 359 ASP A CA 1
ATOM 2794 C C . ASP A 1 359 ? 19.158 16.825 -23.418 1.00 89.50 359 ASP A C 1
ATOM 2796 O O . ASP A 1 359 ? 18.591 16.575 -22.351 1.00 89.50 359 ASP A O 1
ATOM 2800 N N . SER A 1 360 ? 20.271 17.555 -23.491 1.00 93.94 360 SER A N 1
ATOM 2801 C CA . SER A 1 360 ? 20.937 18.119 -22.320 1.00 93.94 360 SER A CA 1
ATOM 2802 C C . SER A 1 360 ? 20.032 19.079 -21.543 1.00 93.94 360 SER A C 1
ATOM 2804 O O . SER A 1 360 ? 19.408 19.972 -22.118 1.00 93.94 360 SER A O 1
ATOM 2806 N N . 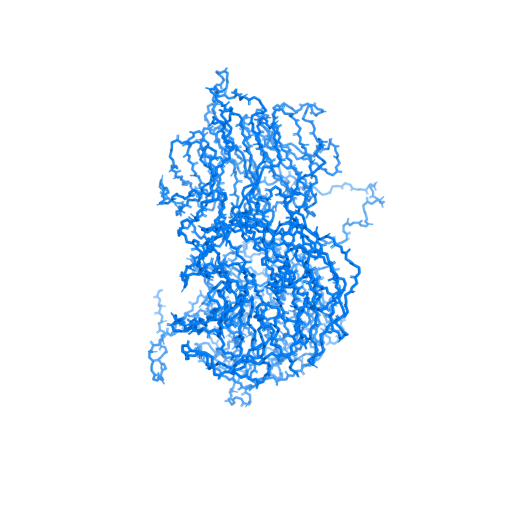VAL A 1 361 ? 20.011 18.907 -20.224 1.00 95.56 361 VAL A N 1
ATOM 2807 C CA . VAL A 1 361 ? 19.435 19.825 -19.235 1.00 95.56 361 VAL A CA 1
ATOM 2808 C C . VAL A 1 361 ? 20.546 20.530 -18.459 1.00 95.56 361 VAL A C 1
ATOM 2810 O O . VAL A 1 361 ? 21.701 20.103 -18.503 1.00 95.56 361 VAL A O 1
ATOM 2813 N N . GLU A 1 362 ? 20.230 21.612 -17.752 1.00 94.75 362 GLU A N 1
ATOM 2814 C CA . GLU A 1 362 ? 21.256 22.368 -17.025 1.00 94.75 362 GLU A CA 1
ATOM 2815 C C . GLU A 1 362 ? 21.734 21.613 -15.774 1.00 94.75 362 GLU A C 1
ATOM 2817 O O . GLU A 1 362 ? 22.939 21.413 -15.590 1.00 94.75 362 GLU 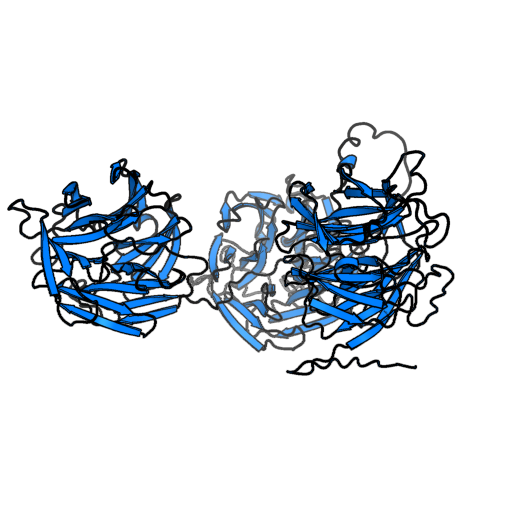A O 1
ATOM 2822 N N . LEU A 1 363 ? 20.799 21.112 -14.960 1.00 96.00 363 LEU A N 1
ATOM 2823 C CA . LEU A 1 363 ? 21.088 20.278 -13.792 1.00 96.00 363 LEU A CA 1
ATOM 2824 C C . LEU A 1 363 ? 20.050 19.159 -13.661 1.00 96.00 363 LEU A C 1
ATOM 2826 O O . LEU A 1 363 ? 19.039 19.309 -12.976 1.00 96.00 363 LEU A O 1
ATOM 2830 N N . GLY A 1 364 ? 20.306 18.035 -14.335 1.00 97.44 364 GLY A N 1
ATOM 2831 C CA . GLY A 1 364 ? 19.448 16.856 -14.283 1.00 97.44 364 GLY A CA 1
ATOM 2832 C C . GLY A 1 364 ? 19.581 16.115 -12.958 1.00 97.44 364 GLY A C 1
ATOM 2833 O O . GLY A 1 364 ? 20.690 15.719 -12.615 1.00 97.44 364 GLY A O 1
ATOM 2834 N N . GLU A 1 365 ? 18.481 15.878 -12.245 1.00 97.06 365 GLU A N 1
ATOM 2835 C CA . GLU A 1 365 ? 18.494 15.265 -10.906 1.00 97.06 365 GLU A CA 1
ATOM 2836 C C . GLU A 1 365 ? 17.283 14.367 -10.631 1.00 97.06 365 GLU A C 1
ATOM 2838 O O . GLU A 1 365 ? 16.305 14.340 -11.387 1.00 97.06 365 GLU A O 1
ATOM 2843 N N . GLY A 1 366 ? 17.359 13.626 -9.523 1.00 95.69 366 GLY A N 1
ATOM 2844 C CA . GLY A 1 366 ? 16.242 12.862 -8.959 1.00 95.69 366 GLY A CA 1
ATOM 2845 C C . GLY A 1 366 ? 15.551 11.895 -9.935 1.00 95.69 366 GLY A C 1
ATOM 2846 O O . GLY A 1 366 ? 14.319 11.931 -10.024 1.00 95.69 366 GLY A O 1
ATOM 2847 N N . PRO A 1 367 ? 16.283 11.035 -10.681 1.00 98.00 367 PRO A N 1
ATOM 2848 C CA . PRO A 1 367 ? 15.671 10.041 -11.545 1.00 98.00 367 PRO A CA 1
ATOM 2849 C C . PRO A 1 367 ? 14.790 9.097 -10.721 1.00 98.00 367 PRO A C 1
ATOM 2851 O O . PRO A 1 367 ? 15.216 8.486 -9.739 1.00 98.00 367 PRO A O 1
ATOM 2854 N N . HIS A 1 368 ? 13.546 8.954 -11.151 1.00 98.12 368 HIS A N 1
ATOM 2855 C CA . HIS A 1 368 ? 12.534 8.120 -10.532 1.00 98.12 368 HIS A CA 1
ATOM 2856 C C . HIS A 1 368 ? 11.907 7.221 -11.594 1.00 98.12 368 HIS A C 1
ATOM 2858 O O . HIS A 1 368 ? 11.238 7.688 -12.517 1.00 98.12 368 HIS A O 1
ATOM 2864 N N . TRP A 1 369 ? 12.116 5.913 -11.466 1.00 97.88 369 TRP A N 1
ATOM 2865 C CA . TRP A 1 369 ? 11.490 4.939 -12.349 1.00 97.88 369 TRP A CA 1
ATOM 2866 C C . TRP A 1 369 ? 10.101 4.555 -11.843 1.00 97.88 369 TRP A C 1
ATOM 2868 O O . TRP A 1 369 ? 9.975 3.892 -10.813 1.00 97.88 369 TRP A O 1
ATOM 2878 N N . ASP A 1 370 ? 9.070 4.916 -12.601 1.00 95.19 370 ASP A N 1
ATOM 2879 C CA . ASP A 1 370 ? 7.709 4.447 -12.374 1.00 95.19 370 ASP A CA 1
ATOM 2880 C C . ASP A 1 370 ? 7.476 3.146 -13.145 1.00 95.19 370 ASP A C 1
ATOM 2882 O O . ASP A 1 370 ? 7.255 3.136 -14.363 1.00 95.19 370 ASP A O 1
ATOM 2886 N N . ALA A 1 371 ? 7.521 2.032 -12.416 1.00 90.38 371 ALA A N 1
ATOM 2887 C CA . ALA A 1 371 ? 7.337 0.706 -12.987 1.00 90.38 371 ALA A CA 1
ATOM 2888 C C . ALA A 1 371 ? 5.933 0.507 -13.579 1.00 90.38 371 ALA A C 1
ATOM 2890 O O . ALA A 1 371 ? 5.804 -0.206 -14.573 1.00 90.38 371 ALA A O 1
ATOM 2891 N N . ALA A 1 372 ? 4.900 1.159 -13.035 1.00 86.06 372 ALA A N 1
ATOM 2892 C CA . ALA A 1 372 ? 3.529 0.985 -13.514 1.00 86.06 372 ALA A CA 1
ATOM 2893 C C . ALA A 1 372 ? 3.336 1.578 -14.915 1.00 86.06 372 ALA A C 1
ATOM 2895 O O . ALA A 1 372 ? 2.661 0.986 -15.754 1.00 86.06 372 ALA A O 1
ATOM 2896 N N . THR A 1 373 ? 3.953 2.732 -15.191 1.00 88.62 373 THR A N 1
ATOM 2897 C CA . THR A 1 373 ? 3.867 3.385 -16.508 1.00 88.62 373 THR A CA 1
ATOM 2898 C C . THR A 1 373 ? 5.104 3.185 -17.381 1.00 88.62 373 THR A C 1
ATOM 2900 O O . THR A 1 373 ? 5.171 3.757 -18.471 1.00 88.62 373 THR A O 1
ATOM 2903 N N . GLN A 1 374 ? 6.080 2.389 -16.923 1.00 95.06 374 GLN A N 1
ATOM 2904 C CA . GLN A 1 374 ? 7.366 2.146 -17.594 1.00 95.06 374 GLN A CA 1
ATOM 2905 C C . GLN A 1 374 ? 8.021 3.455 -18.058 1.00 95.06 374 GLN A C 1
ATOM 2907 O O . GLN A 1 374 ? 8.440 3.599 -19.209 1.00 95.06 374 GLN A O 1
ATOM 2912 N N . SER A 1 375 ? 8.034 4.441 -17.163 1.00 96.44 375 SER A N 1
ATOM 2913 C CA . SER A 1 375 ? 8.465 5.805 -17.454 1.00 96.44 375 SER A CA 1
ATOM 2914 C C . SER A 1 375 ? 9.530 6.253 -16.462 1.00 96.44 375 SER A C 1
ATOM 2916 O O . SER A 1 375 ? 9.439 5.978 -15.267 1.00 96.44 375 SER A O 1
ATOM 2918 N N . LEU A 1 376 ? 10.520 6.987 -16.960 1.00 98.25 376 LEU A N 1
ATOM 2919 C CA . LEU A 1 376 ? 11.483 7.696 -16.132 1.00 98.25 376 LEU A CA 1
ATOM 2920 C C . LEU A 1 376 ? 10.981 9.119 -15.897 1.00 98.25 376 LEU A C 1
ATOM 2922 O O . LEU A 1 376 ? 10.767 9.855 -16.861 1.00 98.25 376 LEU A O 1
ATOM 2926 N N . TYR A 1 377 ? 10.847 9.514 -14.639 1.00 98.56 377 TYR A N 1
ATOM 2927 C CA . TYR A 1 377 ? 10.690 10.907 -14.239 1.00 98.56 377 TYR A CA 1
ATOM 2928 C C . TYR A 1 377 ? 12.020 11.448 -13.720 1.00 98.56 377 TYR A C 1
ATOM 2930 O O . TYR A 1 377 ? 12.802 10.696 -13.151 1.00 98.56 377 TYR A O 1
ATOM 2938 N N . PHE A 1 378 ? 12.296 12.726 -13.942 1.00 98.44 378 PHE A N 1
ATOM 2939 C CA . PHE A 1 378 ? 13.463 13.428 -13.398 1.00 98.44 378 PHE A CA 1
ATOM 2940 C C . PHE A 1 378 ? 13.204 14.937 -13.446 1.00 98.44 378 PHE A C 1
ATOM 2942 O O . PHE A 1 378 ? 12.168 15.372 -13.962 1.00 98.44 378 PHE A O 1
ATOM 2949 N N . VAL A 1 379 ? 14.112 15.741 -12.907 1.00 98.25 379 VAL A N 1
ATOM 2950 C CA . VAL A 1 379 ? 13.990 17.206 -12.903 1.00 98.25 379 VAL A CA 1
ATOM 2951 C C . VAL A 1 379 ? 15.179 17.861 -13.588 1.00 98.25 379 VAL A C 1
ATOM 2953 O O . VAL A 1 379 ? 16.254 17.272 -13.645 1.00 98.25 379 VAL A O 1
ATOM 2956 N N . ASP A 1 380 ? 14.984 19.081 -14.077 1.00 97.44 380 ASP A N 1
ATOM 2957 C CA . ASP A 1 380 ? 16.061 20.046 -14.297 1.00 97.44 380 ASP A CA 1
ATOM 2958 C C . ASP A 1 380 ? 15.949 21.115 -13.205 1.00 97.44 380 ASP A C 1
ATOM 2960 O O . ASP A 1 380 ? 15.002 21.913 -13.212 1.00 97.44 380 ASP A O 1
ATOM 2964 N N . ILE A 1 381 ? 16.879 21.103 -12.245 1.00 95.94 381 ILE A N 1
ATOM 2965 C CA . ILE A 1 381 ? 16.821 21.983 -11.072 1.00 95.94 381 ILE A CA 1
ATOM 2966 C C . ILE A 1 381 ? 16.883 23.447 -11.505 1.00 95.94 381 ILE A C 1
ATOM 2968 O O . ILE A 1 381 ? 16.007 24.232 -11.127 1.00 95.94 381 ILE A O 1
ATOM 2972 N N . PHE A 1 382 ? 17.887 23.814 -12.304 1.00 93.62 382 PHE A N 1
ATOM 2973 C CA . PHE A 1 382 ? 18.117 25.193 -12.752 1.00 93.62 382 PHE A CA 1
ATOM 2974 C C . PHE A 1 382 ? 17.169 25.588 -13.889 1.00 93.62 382 PHE A C 1
ATOM 2976 O O . PHE A 1 382 ? 16.669 26.717 -13.905 1.00 93.62 382 PHE A O 1
ATOM 2983 N N . GLY A 1 383 ? 16.782 24.629 -14.736 1.00 94.12 383 GLY A N 1
ATOM 2984 C CA . GLY A 1 383 ? 15.717 24.801 -15.725 1.00 94.12 383 GLY A CA 1
ATOM 2985 C C . GLY A 1 383 ? 14.300 24.859 -15.140 1.00 94.12 383 GLY A C 1
ATOM 2986 O O . GLY A 1 383 ? 13.362 25.187 -15.867 1.00 94.12 383 GLY A O 1
ATOM 2987 N N . LYS A 1 384 ? 14.113 24.565 -13.843 1.00 96.00 384 LYS A N 1
ATOM 2988 C CA . LYS A 1 384 ? 12.831 24.638 -13.098 1.00 96.00 384 LYS A CA 1
ATOM 2989 C C . LYS A 1 384 ? 11.720 23.803 -13.737 1.00 96.00 384 LYS A C 1
ATOM 2991 O O . LYS A 1 384 ? 10.546 24.201 -13.773 1.00 96.00 384 LYS A O 1
ATOM 2996 N N . THR A 1 385 ? 12.101 22.651 -14.281 1.00 97.50 385 THR A N 1
ATOM 2997 C CA . THR A 1 385 ? 11.210 21.788 -15.060 1.00 97.50 385 THR A CA 1
ATOM 2998 C C . THR A 1 385 ? 11.197 20.363 -14.527 1.00 97.50 385 THR A C 1
ATOM 3000 O O . THR A 1 385 ? 12.192 19.849 -14.024 1.00 97.50 385 THR A O 1
ATOM 3003 N N . ILE A 1 386 ? 10.037 19.718 -14.642 1.00 98.25 386 ILE A N 1
ATOM 3004 C CA . ILE A 1 386 ? 9.871 18.279 -14.418 1.00 98.25 386 ILE A CA 1
ATOM 3005 C C . ILE A 1 386 ? 9.785 17.566 -15.762 1.00 98.25 386 ILE A C 1
ATOM 3007 O O . ILE A 1 386 ? 9.229 18.104 -16.719 1.00 98.25 386 ILE A O 1
ATOM 3011 N N . HIS A 1 387 ? 10.357 16.372 -15.846 1.00 98.44 387 HIS A N 1
ATOM 3012 C CA . HIS A 1 387 ? 10.563 15.642 -17.089 1.00 98.44 387 HIS A CA 1
ATOM 3013 C C . HIS A 1 387 ? 9.964 14.240 -16.992 1.00 98.44 387 HIS A C 1
ATOM 3015 O O . HIS A 1 387 ? 9.968 13.619 -15.930 1.00 98.44 387 HIS A O 1
ATOM 3021 N N . LYS A 1 388 ? 9.475 13.728 -18.124 1.00 98.31 388 LYS A N 1
ATOM 3022 C CA . LYS A 1 388 ? 9.047 12.339 -18.304 1.00 98.31 388 LYS A CA 1
ATOM 3023 C C . LYS A 1 388 ? 9.642 11.785 -19.590 1.00 98.31 388 LYS A C 1
ATOM 3025 O O . LYS A 1 388 ? 9.472 12.371 -20.657 1.00 98.31 388 LYS A O 1
ATOM 3030 N N . TYR A 1 389 ? 10.284 10.630 -19.504 1.00 98.25 389 TYR A N 1
ATOM 3031 C CA . TYR A 1 389 ? 10.792 9.884 -20.647 1.00 98.25 389 TYR A CA 1
ATOM 3032 C C . TYR A 1 389 ? 10.182 8.483 -20.691 1.00 98.25 389 TYR A C 1
ATOM 3034 O O . TYR A 1 389 ? 10.182 7.761 -19.694 1.00 98.25 389 TYR A O 1
ATOM 3042 N N . VAL A 1 390 ? 9.677 8.087 -21.858 1.00 97.25 390 VAL A N 1
ATOM 3043 C CA . VAL A 1 390 ? 9.079 6.768 -22.100 1.00 97.25 390 VAL A CA 1
ATOM 3044 C C . VAL A 1 390 ? 9.996 5.974 -23.038 1.00 97.25 390 VAL A C 1
ATOM 3046 O O . VAL A 1 390 ? 9.997 6.238 -24.242 1.00 97.25 390 VAL A O 1
ATOM 3049 N N . PRO A 1 391 ? 10.764 4.981 -22.545 1.00 93.75 391 PRO A N 1
ATOM 3050 C CA . PRO A 1 391 ? 11.796 4.315 -23.343 1.00 93.75 391 PRO A CA 1
ATOM 3051 C C . PRO A 1 391 ? 11.280 3.605 -24.595 1.00 93.75 391 PRO A C 1
ATOM 3053 O O . PRO A 1 391 ? 11.956 3.623 -25.620 1.00 93.75 391 PRO A O 1
ATOM 3056 N N . VAL A 1 392 ? 10.090 2.998 -24.533 1.00 91.00 392 VAL A N 1
ATOM 3057 C CA . VAL A 1 392 ? 9.533 2.230 -25.663 1.00 91.00 392 VAL A CA 1
ATOM 3058 C C . VAL A 1 392 ? 9.150 3.121 -26.848 1.00 91.00 392 VAL A C 1
ATOM 3060 O O . VAL A 1 392 ? 9.266 2.699 -27.993 1.00 91.00 392 VAL A O 1
ATOM 3063 N N . THR A 1 393 ? 8.740 4.366 -26.594 1.00 92.19 393 THR A N 1
ATOM 3064 C CA . THR A 1 393 ? 8.395 5.342 -27.643 1.00 92.19 393 THR A CA 1
ATOM 3065 C C . THR A 1 393 ? 9.498 6.367 -27.893 1.00 92.19 393 THR A C 1
ATOM 3067 O O . THR A 1 393 ? 9.376 7.167 -28.816 1.00 92.19 393 THR A O 1
ATOM 3070 N N . LYS A 1 394 ? 10.541 6.383 -27.052 1.00 94.44 394 LYS A N 1
ATOM 3071 C CA . LYS A 1 394 ? 11.551 7.450 -26.946 1.00 94.44 394 LYS A CA 1
ATOM 3072 C C . LYS A 1 394 ? 10.953 8.850 -26.754 1.00 94.44 394 LYS A C 1
ATOM 3074 O O . LYS A 1 394 ? 11.607 9.852 -27.028 1.00 94.44 394 LYS A O 1
ATOM 3079 N N . LYS A 1 395 ? 9.701 8.940 -26.293 1.00 96.19 395 LYS A N 1
ATOM 3080 C CA . LYS A 1 395 ? 9.023 10.222 -26.100 1.00 96.19 395 LYS A CA 1
ATOM 3081 C C . LYS A 1 395 ? 9.530 10.881 -24.822 1.00 96.19 395 LYS A C 1
ATOM 3083 O O . LYS A 1 395 ? 9.420 10.294 -23.746 1.00 96.19 395 LYS A O 1
ATOM 3088 N N . HIS A 1 396 ? 10.016 12.111 -24.954 1.00 97.38 396 HIS A N 1
ATOM 3089 C CA . HIS A 1 396 ? 10.393 12.991 -23.853 1.00 97.38 396 HIS A CA 1
ATOM 3090 C C . HIS A 1 396 ? 9.431 14.181 -23.793 1.00 97.38 396 HIS A C 1
ATOM 3092 O O . HIS A 1 396 ? 9.188 14.845 -24.798 1.00 97.38 396 HIS A O 1
ATOM 3098 N N . THR A 1 397 ? 8.851 14.427 -22.623 1.00 97.56 397 THR A N 1
ATOM 3099 C CA . THR A 1 397 ? 7.994 15.582 -22.329 1.00 97.56 397 THR A CA 1
ATOM 3100 C C . THR A 1 397 ? 8.488 16.285 -21.071 1.00 97.56 397 THR A C 1
ATOM 3102 O O . THR A 1 397 ? 9.129 15.673 -20.212 1.00 97.56 397 THR A O 1
ATOM 3105 N N . LYS A 1 398 ? 8.195 17.581 -20.956 1.00 97.62 398 LYS A N 1
ATOM 3106 C CA . LYS A 1 398 ? 8.551 18.385 -19.785 1.00 97.62 398 LYS A CA 1
ATOM 3107 C C . LYS A 1 398 ? 7.472 19.404 -19.449 1.00 97.62 398 LYS A C 1
ATOM 3109 O O . LYS A 1 398 ? 6.733 19.817 -20.340 1.00 97.62 398 LYS A O 1
ATOM 3114 N N . ALA A 1 399 ? 7.429 19.828 -18.191 1.00 97.56 399 ALA A N 1
ATOM 3115 C CA . ALA A 1 399 ? 6.571 20.909 -17.725 1.00 97.56 399 ALA A CA 1
ATOM 3116 C C . ALA A 1 399 ? 7.332 21.910 -16.858 1.00 97.56 399 ALA A C 1
ATOM 3118 O O . ALA A 1 399 ? 8.159 21.521 -16.032 1.00 97.56 399 ALA A O 1
ATOM 3119 N N . VAL A 1 400 ? 7.020 23.195 -17.021 1.00 95.00 400 VAL A N 1
ATOM 3120 C CA . VAL A 1 400 ? 7.562 24.288 -16.202 1.00 95.00 400 VAL A CA 1
ATOM 3121 C C . VAL A 1 400 ? 6.744 24.415 -14.917 1.00 95.00 400 VAL A C 1
ATOM 3123 O O . VAL A 1 400 ? 5.515 24.500 -14.973 1.00 95.00 400 VAL A O 1
ATOM 3126 N N . ILE A 1 401 ? 7.416 24.450 -13.762 1.00 91.81 401 ILE A N 1
ATOM 3127 C CA . ILE A 1 401 ? 6.761 24.533 -12.444 1.00 91.81 401 ILE A CA 1
ATOM 3128 C C . ILE A 1 401 ? 6.580 25.978 -11.968 1.00 91.81 401 ILE A C 1
ATOM 3130 O O . ILE A 1 401 ? 5.579 26.289 -11.326 1.00 91.81 401 ILE A O 1
ATOM 3134 N N . GLY A 1 402 ? 7.514 26.881 -12.282 1.00 78.44 402 GLY A N 1
ATOM 3135 C CA . GLY A 1 402 ? 7.429 28.275 -11.845 1.00 78.44 402 GLY A CA 1
ATOM 3136 C C . GLY A 1 402 ? 8.784 28.965 -11.711 1.00 78.44 402 GLY A C 1
ATOM 3137 O O . GLY A 1 402 ? 9.652 28.825 -12.567 1.00 78.44 402 GLY A O 1
ATOM 3138 N N . THR A 1 403 ? 8.947 29.765 -10.652 1.00 76.94 403 THR A N 1
ATOM 3139 C CA . THR A 1 403 ? 10.060 30.723 -10.517 1.00 76.94 403 THR A CA 1
ATOM 3140 C C . THR A 1 403 ? 11.269 30.212 -9.732 1.00 76.94 403 THR A C 1
ATOM 3142 O O . THR A 1 403 ? 12.329 30.835 -9.829 1.00 76.94 403 THR A O 1
ATOM 3145 N N . ASN A 1 404 ? 11.162 29.092 -9.010 1.00 89.25 404 ASN A N 1
ATOM 3146 C CA . ASN A 1 404 ? 12.227 28.561 -8.148 1.00 89.25 404 ASN A CA 1
ATOM 3147 C C . ASN A 1 404 ? 12.623 27.117 -8.519 1.00 89.25 404 ASN A C 1
ATOM 3149 O O . ASN A 1 404 ? 11.941 26.469 -9.309 1.00 89.25 404 ASN A O 1
ATOM 3153 N N . HIS A 1 405 ? 13.733 26.647 -7.950 1.00 94.25 405 HIS A N 1
ATOM 3154 C CA . HIS A 1 405 ? 14.340 25.336 -8.176 1.00 94.25 405 HIS A CA 1
ATOM 3155 C C . HIS A 1 405 ? 13.420 24.173 -7.786 1.00 94.25 405 HIS A C 1
ATOM 3157 O O . HIS A 1 405 ? 12.759 24.228 -6.745 1.00 94.25 405 HIS A O 1
ATOM 3163 N N . VAL A 1 406 ? 13.437 23.110 -8.594 1.00 96.31 406 VAL A N 1
ATOM 3164 C CA . VAL A 1 406 ? 12.676 21.865 -8.389 1.00 96.31 406 VAL A CA 1
ATOM 3165 C C . VAL A 1 406 ? 13.665 20.714 -8.348 1.00 96.31 406 VAL A C 1
ATOM 3167 O O . VAL A 1 406 ? 14.369 20.499 -9.321 1.00 96.31 406 VAL A O 1
ATOM 3170 N N . SER A 1 407 ? 13.738 19.991 -7.236 1.00 95.50 407 SER A N 1
ATOM 3171 C CA . SER A 1 407 ? 14.829 19.045 -6.957 1.00 95.50 407 SER A CA 1
ATOM 3172 C C . SER A 1 407 ? 14.415 17.571 -6.974 1.00 95.50 407 SER A C 1
ATOM 3174 O O . SER A 1 407 ? 15.265 16.692 -6.961 1.00 95.50 407 SER A O 1
ATOM 3176 N N . LEU A 1 408 ? 13.112 17.278 -6.998 1.00 96.75 408 LEU A N 1
ATOM 3177 C CA . LEU A 1 408 ? 12.593 15.914 -7.099 1.00 96.75 408 LEU A CA 1
ATOM 3178 C C . LEU A 1 408 ? 11.212 15.887 -7.752 1.00 96.75 408 LEU A C 1
ATOM 3180 O O . LEU A 1 408 ? 10.466 16.870 -7.713 1.00 96.75 408 LEU A O 1
ATOM 3184 N N . ILE A 1 409 ? 10.859 14.721 -8.290 1.00 98.12 409 ILE A N 1
ATOM 3185 C CA . ILE A 1 409 ? 9.509 14.376 -8.733 1.00 98.12 409 ILE A CA 1
ATOM 3186 C C . ILE A 1 409 ? 9.200 12.928 -8.352 1.00 98.12 409 ILE A C 1
ATOM 3188 O O . ILE A 1 409 ? 9.855 11.996 -8.811 1.00 98.12 409 ILE A O 1
ATOM 3192 N N . ILE A 1 410 ? 8.189 12.733 -7.504 1.00 98.25 410 ILE A N 1
ATOM 3193 C CA . ILE A 1 410 ? 7.769 11.404 -7.045 1.00 98.25 410 ILE A CA 1
ATOM 3194 C C . ILE A 1 410 ? 6.253 11.262 -7.237 1.00 98.25 410 ILE A C 1
ATOM 3196 O O . ILE A 1 410 ? 5.507 12.112 -6.744 1.00 98.25 410 ILE A O 1
ATOM 3200 N N . PRO A 1 411 ? 5.756 10.219 -7.926 1.00 97.81 411 PRO A N 1
ATOM 3201 C CA . PRO A 1 411 ? 4.321 9.975 -8.048 1.00 97.81 411 PRO A CA 1
ATOM 3202 C C . PRO A 1 411 ? 3.661 9.760 -6.680 1.00 97.81 411 PRO A C 1
ATOM 3204 O O . PRO A 1 411 ? 4.251 9.151 -5.784 1.00 97.81 411 PRO A O 1
ATOM 3207 N N . VAL A 1 412 ? 2.426 10.233 -6.515 1.00 96.06 412 VAL A N 1
ATOM 3208 C CA . VAL A 1 412 ? 1.628 9.987 -5.305 1.00 96.06 412 VAL A CA 1
ATOM 3209 C C . VAL A 1 412 ? 0.903 8.646 -5.437 1.00 96.06 412 VAL A C 1
ATOM 3211 O O . VAL A 1 412 ? 0.201 8.404 -6.418 1.00 96.06 412 VAL A O 1
ATOM 3214 N N . GLU A 1 413 ? 1.077 7.752 -4.459 1.00 91.44 413 GLU A N 1
ATOM 3215 C CA . GLU A 1 413 ? 0.478 6.412 -4.480 1.00 91.44 413 GLU A CA 1
ATOM 3216 C C . GLU A 1 413 ? -1.054 6.493 -4.596 1.00 91.44 413 GLU A C 1
ATOM 3218 O O . GLU A 1 413 ? -1.706 7.259 -3.891 1.00 91.44 413 GLU A O 1
ATOM 3223 N N . GLY A 1 414 ? -1.626 5.695 -5.503 1.00 84.12 414 GLY A N 1
ATOM 3224 C CA . GLY A 1 414 ? -3.071 5.627 -5.734 1.00 84.12 414 GLY A CA 1
ATOM 3225 C C . GLY A 1 414 ? -3.650 6.766 -6.577 1.00 84.12 414 GLY A C 1
ATOM 3226 O O . GLY A 1 414 ? -4.806 6.667 -6.985 1.00 84.12 414 GLY A O 1
ATOM 3227 N N . GLU A 1 415 ? -2.875 7.807 -6.903 1.00 87.88 415 GLU A N 1
ATOM 3228 C CA . GLU A 1 415 ? -3.396 8.990 -7.594 1.00 87.88 415 GLU A CA 1
ATOM 3229 C C . GLU A 1 415 ? -2.723 9.261 -8.927 1.00 87.88 415 GLU A C 1
ATOM 3231 O O . GLU A 1 415 ? -1.592 9.734 -9.042 1.00 87.88 415 GLU A O 1
ATOM 3236 N N . LYS A 1 416 ? -3.491 8.988 -9.980 1.00 88.06 416 LYS A N 1
ATOM 3237 C CA . LYS A 1 416 ? -3.075 9.222 -11.353 1.00 88.06 416 LYS A CA 1
ATOM 3238 C C . LYS A 1 416 ? -2.762 10.701 -11.571 1.00 88.06 416 LYS A C 1
ATOM 3240 O O . LYS A 1 416 ? -3.531 11.570 -11.165 1.00 88.06 416 LYS A O 1
ATOM 3245 N N . ASN A 1 417 ? -1.675 10.970 -12.295 1.00 93.69 417 ASN A N 1
ATOM 3246 C CA . ASN A 1 417 ? -1.261 12.315 -12.701 1.00 93.69 417 ASN A CA 1
ATOM 3247 C C . ASN A 1 417 ? -0.951 13.261 -11.529 1.00 93.69 417 ASN A C 1
ATOM 3249 O O . ASN A 1 417 ? -0.896 14.473 -11.732 1.00 93.69 417 ASN A O 1
ATOM 3253 N N . LYS A 1 418 ? -0.759 12.741 -10.312 1.00 96.38 418 LYS A N 1
ATOM 3254 C CA . LYS A 1 418 ? -0.416 13.541 -9.138 1.00 96.38 418 LYS A CA 1
ATOM 3255 C C . LYS A 1 418 ? 0.994 13.209 -8.671 1.00 96.38 418 LYS A C 1
ATOM 3257 O O . LYS A 1 418 ? 1.342 12.043 -8.502 1.00 96.38 418 LYS A O 1
ATOM 3262 N N . PHE A 1 419 ? 1.793 14.243 -8.448 1.00 98.00 419 PHE A N 1
ATOM 3263 C CA . PHE A 1 419 ? 3.201 14.118 -8.078 1.00 98.00 419 PHE A CA 1
ATOM 3264 C C . PHE A 1 419 ? 3.505 15.005 -6.879 1.00 98.00 419 PHE A C 1
ATOM 3266 O O . PHE A 1 419 ? 2.975 16.107 -6.783 1.00 98.00 419 PHE A O 1
ATOM 3273 N N . LEU A 1 420 ? 4.364 14.545 -5.978 1.00 97.88 420 LEU A N 1
ATOM 3274 C CA . LEU A 1 420 ? 5.023 15.384 -4.987 1.00 97.88 420 LEU A CA 1
ATOM 3275 C C . LEU A 1 420 ? 6.335 15.890 -5.583 1.00 97.88 420 LEU A C 1
ATOM 3277 O O . LEU A 1 420 ? 7.134 15.103 -6.094 1.00 97.88 420 LEU A O 1
ATOM 3281 N N . ILE A 1 421 ? 6.533 17.200 -5.517 1.00 97.94 421 ILE A N 1
ATOM 3282 C CA . ILE A 1 421 ? 7.740 17.887 -5.972 1.00 97.94 421 ILE A CA 1
ATOM 3283 C C . ILE A 1 421 ? 8.219 18.859 -4.890 1.00 97.94 421 ILE A C 1
ATOM 3285 O O . ILE A 1 421 ? 7.515 19.130 -3.909 1.00 97.94 421 ILE A O 1
ATOM 3289 N N . THR A 1 422 ? 9.401 19.425 -5.096 1.00 97.25 422 THR A N 1
ATOM 3290 C CA . THR A 1 422 ? 9.913 20.543 -4.298 1.00 97.25 422 THR A CA 1
ATOM 3291 C C . THR A 1 422 ? 9.857 21.850 -5.086 1.00 97.25 422 THR A C 1
ATOM 3293 O O . THR A 1 422 ? 9.960 21.855 -6.310 1.00 97.25 422 THR A O 1
ATOM 3296 N N . ILE A 1 423 ? 9.687 22.971 -4.385 1.00 96.19 423 ILE A N 1
ATOM 3297 C CA . ILE A 1 423 ? 9.882 24.322 -4.932 1.00 96.19 423 ILE A CA 1
ATOM 3298 C C . ILE A 1 423 ? 10.687 25.116 -3.899 1.00 96.19 423 ILE A C 1
ATOM 3300 O O . ILE A 1 423 ? 10.143 25.562 -2.886 1.00 96.19 423 ILE A O 1
ATOM 3304 N N . GLY A 1 424 ? 11.998 25.261 -4.109 1.00 95.56 424 GLY A N 1
ATOM 3305 C CA . GLY A 1 424 ? 12.902 25.827 -3.099 1.00 95.56 424 GLY A CA 1
ATOM 3306 C C . GLY A 1 424 ? 12.869 25.015 -1.795 1.00 95.56 424 GLY A C 1
ATOM 3307 O O . GLY A 1 424 ? 13.293 23.862 -1.779 1.00 95.56 424 GLY A O 1
ATOM 3308 N N . ARG A 1 425 ? 12.343 25.601 -0.708 1.00 95.94 425 ARG A N 1
ATOM 3309 C CA . ARG A 1 425 ? 12.164 24.954 0.615 1.00 95.94 425 ARG A CA 1
ATOM 3310 C C . ARG A 1 425 ? 10.790 24.305 0.816 1.00 95.94 425 ARG A C 1
ATOM 3312 O O . ARG A 1 425 ? 10.500 23.784 1.892 1.00 95.94 425 ARG A O 1
ATOM 3319 N N . GLN A 1 426 ? 9.912 24.373 -0.180 1.00 96.56 426 GLN A N 1
ATOM 3320 C CA . GLN A 1 426 ? 8.536 23.892 -0.069 1.00 96.56 426 GLN A CA 1
ATOM 3321 C C . GLN A 1 426 ? 8.394 22.474 -0.610 1.00 96.56 426 GLN A C 1
ATOM 3323 O O . GLN A 1 426 ? 8.956 22.145 -1.653 1.00 96.56 426 GLN A O 1
ATOM 3328 N N . LEU A 1 427 ? 7.577 21.671 0.070 1.00 97.06 427 LEU A N 1
ATOM 3329 C CA . LEU A 1 427 ? 7.028 20.418 -0.442 1.00 97.06 427 LEU A CA 1
ATOM 3330 C C . LEU A 1 427 ? 5.623 20.696 -0.970 1.00 97.06 427 LEU A C 1
ATOM 3332 O O . LEU A 1 427 ? 4.775 21.212 -0.233 1.00 97.06 427 LEU A O 1
ATOM 3336 N N . VAL A 1 428 ? 5.368 20.368 -2.236 1.00 95.75 428 VAL A N 1
ATOM 3337 C CA . VAL A 1 428 ? 4.090 20.661 -2.899 1.00 95.75 428 VAL A CA 1
ATOM 3338 C C . VAL A 1 428 ? 3.625 19.477 -3.742 1.00 95.75 428 VAL A C 1
ATOM 3340 O O . VAL A 1 428 ? 4.437 18.814 -4.384 1.00 95.75 428 VAL A O 1
ATOM 3343 N N . THR A 1 429 ? 2.320 19.212 -3.787 1.00 96.62 429 THR A N 1
ATOM 3344 C CA . THR A 1 429 ? 1.767 18.298 -4.795 1.00 96.62 429 THR A CA 1
ATOM 3345 C C . THR A 1 429 ? 1.364 19.065 -6.039 1.00 96.62 429 THR A C 1
ATOM 3347 O O . THR A 1 429 ? 0.778 20.139 -5.927 1.00 96.62 429 THR A O 1
ATOM 3350 N N . VAL A 1 430 ? 1.605 18.4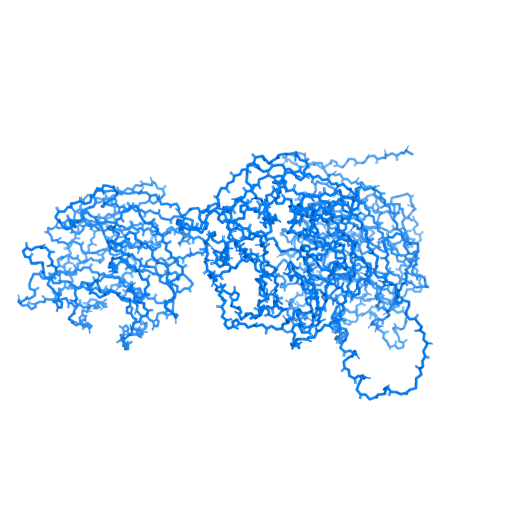87 -7.209 1.00 96.69 430 VAL A N 1
ATOM 3351 C CA . VAL A 1 430 ? 1.157 19.015 -8.496 1.00 96.69 430 VAL A CA 1
ATOM 3352 C C . VAL A 1 430 ? 0.305 18.007 -9.248 1.00 96.69 430 VAL A C 1
ATOM 3354 O O . VAL A 1 430 ? 0.483 16.797 -9.088 1.00 96.69 430 VAL A O 1
ATOM 3357 N N . LYS A 1 431 ? -0.598 18.503 -10.099 1.00 97.00 431 LYS A N 1
ATOM 3358 C CA . LYS A 1 431 ? -1.254 17.683 -11.124 1.00 97.00 431 LYS A CA 1
ATOM 3359 C C . LYS A 1 431 ? -0.623 17.918 -12.487 1.00 97.00 431 LYS A C 1
ATOM 3361 O O . LYS A 1 431 ? -0.534 19.054 -12.953 1.00 97.00 431 LYS A O 1
ATOM 3366 N N . TRP A 1 432 ? -0.213 16.831 -13.126 1.00 97.56 432 TRP A N 1
ATOM 3367 C CA . TRP A 1 432 ? 0.392 16.831 -14.447 1.00 97.56 432 TRP A CA 1
ATOM 3368 C C . TRP A 1 432 ? 0.014 15.567 -15.214 1.00 97.56 432 TRP A C 1
ATOM 3370 O O . TRP A 1 432 ? 0.174 14.453 -14.727 1.00 97.56 432 TRP A O 1
ATOM 3380 N N . ASP A 1 433 ? -0.470 15.727 -16.438 1.00 94.00 433 ASP A N 1
ATOM 3381 C CA . ASP A 1 433 ? -0.839 14.623 -17.333 1.00 94.00 433 ASP A CA 1
ATOM 3382 C C . ASP A 1 433 ? 0.373 13.860 -17.909 1.00 94.00 433 ASP A C 1
ATOM 3384 O O . ASP A 1 433 ? 0.208 12.832 -18.569 1.00 94.00 433 ASP A O 1
ATOM 3388 N N . GLY A 1 434 ? 1.592 14.352 -17.669 1.00 93.56 434 GLY A N 1
ATOM 3389 C CA . GLY A 1 434 ? 2.819 13.803 -18.236 1.00 93.56 434 GLY A CA 1
ATOM 3390 C C . GLY A 1 434 ? 3.098 14.256 -19.671 1.00 93.56 434 GLY A C 1
ATOM 3391 O O . GLY A 1 434 ? 4.001 13.706 -20.300 1.00 93.56 434 GLY A O 1
ATOM 3392 N N . SER A 1 435 ? 2.342 15.208 -20.221 1.00 94.50 435 SER A N 1
ATOM 3393 C CA . SER A 1 435 ? 2.497 15.691 -21.603 1.00 94.50 435 SER A CA 1
ATOM 3394 C C . SER A 1 435 ? 2.378 17.198 -21.783 1.00 94.50 435 SER A C 1
ATOM 3396 O O . SER A 1 435 ? 2.988 17.731 -22.705 1.00 94.50 435 SER A O 1
ATOM 3398 N N . SER A 1 436 ? 1.612 17.873 -20.935 1.00 95.31 436 SER A N 1
ATOM 3399 C CA . SER A 1 436 ? 1.402 19.314 -20.972 1.00 95.31 436 SER A CA 1
ATOM 3400 C C . SER A 1 436 ? 2.674 20.064 -20.580 1.00 95.31 436 SER A C 1
ATOM 3402 O O . SER A 1 436 ? 3.403 19.631 -19.694 1.00 95.31 436 SER A O 1
ATOM 3404 N N . GLU A 1 437 ? 2.915 21.230 -21.179 1.00 96.06 437 GLU A N 1
ATOM 3405 C CA . GLU A 1 437 ? 4.099 22.062 -20.890 1.00 96.06 437 GLU A CA 1
ATOM 3406 C C . GLU A 1 437 ? 4.041 22.773 -19.523 1.00 96.06 437 GLU A C 1
ATOM 3408 O O . GLU A 1 437 ? 4.996 23.435 -19.108 1.00 96.06 437 GLU A O 1
ATOM 3413 N N . LYS A 1 438 ? 2.916 22.657 -18.810 1.00 93.25 438 LYS A N 1
ATOM 3414 C CA . LYS A 1 438 ? 2.665 23.244 -17.488 1.00 93.25 438 LYS A CA 1
ATOM 3415 C C . LYS A 1 438 ? 1.867 22.274 -16.620 1.00 93.25 438 LYS A C 1
ATOM 3417 O O . LYS A 1 438 ? 1.150 21.413 -17.133 1.00 93.25 438 LYS A O 1
ATOM 3422 N N . VAL A 1 439 ? 1.963 22.450 -15.306 1.00 95.25 439 VAL A N 1
ATOM 3423 C CA . VAL A 1 439 ? 1.120 21.751 -14.323 1.00 95.25 439 VAL A CA 1
ATOM 3424 C C . VAL A 1 439 ? -0.221 22.465 -14.152 1.00 95.25 439 VAL A C 1
ATOM 3426 O O . VAL A 1 439 ? -0.299 23.685 -14.286 1.00 95.25 439 VAL A O 1
ATOM 3429 N N . SER A 1 440 ? -1.287 21.715 -13.868 1.00 92.31 440 SER A N 1
ATOM 3430 C CA . SER A 1 440 ? -2.648 22.264 -13.767 1.00 92.31 440 SER A CA 1
ATOM 3431 C C . SER A 1 440 ? -3.051 22.667 -12.346 1.00 92.31 440 SER A C 1
ATOM 3433 O O . SER A 1 440 ? -4.014 23.402 -12.166 1.00 92.31 440 SER A O 1
ATOM 3435 N N . GLU A 1 441 ? -2.356 22.158 -11.331 1.00 92.50 441 GLU A N 1
ATOM 3436 C CA . GLU A 1 441 ? -2.636 22.413 -9.916 1.00 92.50 441 GLU A CA 1
ATOM 3437 C C . GLU A 1 441 ? -1.322 22.354 -9.137 1.00 92.50 441 GLU A C 1
ATOM 3439 O O . GLU A 1 441 ? -0.482 21.509 -9.451 1.00 92.50 441 GLU A O 1
ATOM 3444 N N . ILE A 1 442 ? -1.155 23.226 -8.139 1.00 93.31 442 ILE A N 1
ATOM 3445 C CA . ILE A 1 442 ? -0.049 23.202 -7.174 1.00 93.31 442 ILE A CA 1
ATOM 3446 C C . ILE A 1 442 ? -0.646 23.397 -5.777 1.00 93.31 442 ILE A C 1
ATOM 3448 O O . ILE A 1 442 ? -1.326 24.391 -5.524 1.00 93.31 442 ILE A O 1
ATOM 3452 N N . THR A 1 443 ? -0.381 22.469 -4.862 1.00 92.75 443 THR A N 1
ATOM 3453 C CA . THR A 1 443 ? -0.874 22.501 -3.479 1.00 92.75 443 THR A CA 1
ATOM 3454 C C . THR A 1 443 ? 0.295 22.373 -2.517 1.00 92.75 443 THR A C 1
ATOM 3456 O O . THR A 1 443 ? 1.010 21.373 -2.540 1.00 92.75 443 THR A O 1
ATOM 3459 N N . LYS A 1 444 ? 0.487 23.365 -1.644 1.00 92.75 444 LYS A N 1
ATOM 3460 C CA . LYS A 1 444 ? 1.533 23.319 -0.617 1.00 92.75 444 LYS A CA 1
ATOM 3461 C C . LYS A 1 444 ? 1.182 22.300 0.468 1.00 92.75 444 LYS A C 1
ATOM 3463 O O . LYS A 1 444 ? 0.084 22.342 1.012 1.00 92.75 444 LYS A O 1
ATOM 3468 N N . ILE A 1 445 ? 2.136 21.429 0.790 1.00 91.06 445 ILE A N 1
ATOM 3469 C CA . ILE A 1 445 ? 2.057 20.470 1.901 1.00 91.06 445 ILE A CA 1
ATOM 3470 C C . ILE A 1 445 ? 2.757 21.039 3.135 1.00 91.06 445 ILE A C 1
ATOM 3472 O O . ILE A 1 445 ? 2.218 21.007 4.236 1.00 91.06 445 ILE A O 1
ATOM 3476 N N . GLY A 1 446 ? 3.944 21.613 2.946 1.00 91.19 446 GLY A N 1
ATOM 3477 C CA . GLY A 1 446 ? 4.710 22.226 4.024 1.00 91.19 446 GLY A CA 1
ATOM 3478 C C . GLY A 1 446 ? 5.980 22.900 3.522 1.00 91.19 446 GLY A C 1
ATOM 3479 O O . GLY A 1 446 ? 6.239 22.961 2.319 1.00 91.19 446 GLY A O 1
ATOM 3480 N N . GLU A 1 447 ? 6.750 23.448 4.450 1.00 95.38 447 GLU A N 1
ATOM 3481 C CA . GLU A 1 447 ? 7.991 24.177 4.194 1.00 95.38 447 GLU A CA 1
ATOM 3482 C C . GLU A 1 447 ? 8.966 23.904 5.342 1.00 95.38 447 GLU A C 1
ATOM 3484 O O . GLU A 1 447 ? 8.528 23.656 6.465 1.00 95.38 447 GLU A O 1
ATOM 3489 N N . VAL A 1 448 ? 10.264 23.896 5.049 1.00 95.56 448 VAL A N 1
ATOM 3490 C CA . VAL A 1 448 ? 11.338 23.623 6.021 1.00 95.56 448 VAL A CA 1
ATOM 3491 C C . VAL A 1 448 ? 12.317 24.786 6.098 1.00 95.56 448 VAL A C 1
ATOM 3493 O O . VAL A 1 448 ? 12.258 25.677 5.254 1.00 95.56 448 VAL A O 1
ATOM 3496 N N . ASP A 1 449 ? 13.245 24.743 7.060 1.00 92.88 449 ASP A N 1
ATOM 3497 C CA . ASP A 1 449 ? 14.317 25.737 7.208 1.00 92.88 449 ASP A CA 1
ATOM 3498 C C . ASP A 1 449 ? 13.741 27.166 7.313 1.00 92.88 449 ASP A C 1
ATOM 3500 O O . ASP A 1 449 ? 13.864 27.996 6.412 1.00 92.88 449 ASP A O 1
ATOM 3504 N N . ASP A 1 450 ? 13.011 27.407 8.403 1.00 88.81 450 ASP A N 1
ATOM 3505 C CA . ASP A 1 450 ? 12.309 28.652 8.734 1.00 88.81 450 ASP A CA 1
ATOM 3506 C C . ASP A 1 450 ? 13.171 29.661 9.514 1.00 88.81 450 ASP A C 1
ATOM 3508 O O . ASP A 1 450 ? 12.738 30.791 9.756 1.00 88.81 450 ASP A O 1
ATOM 3512 N N . ASP A 1 451 ? 14.413 29.299 9.844 1.00 89.06 451 ASP A N 1
ATOM 3513 C CA . ASP A 1 451 ? 15.371 30.196 10.484 1.00 89.06 451 ASP A CA 1
ATOM 3514 C C . ASP A 1 451 ? 15.860 31.284 9.503 1.00 89.06 451 ASP A C 1
ATOM 3516 O O . ASP A 1 451 ? 16.154 30.968 8.341 1.00 89.06 451 ASP A O 1
ATOM 3520 N N . PRO A 1 452 ? 16.062 32.545 9.951 1.00 89.88 452 PRO A N 1
ATOM 3521 C CA . PRO A 1 452 ? 16.520 33.650 9.100 1.00 89.88 452 PRO A CA 1
ATOM 3522 C C . PRO A 1 452 ? 17.796 33.365 8.296 1.00 89.88 452 PRO A C 1
ATOM 3524 O O . PRO A 1 452 ? 17.938 33.842 7.172 1.00 89.88 452 PRO A O 1
ATOM 3527 N N . GLU A 1 453 ? 18.718 32.570 8.846 1.00 88.38 453 GLU A N 1
ATOM 3528 C CA . GLU A 1 453 ? 19.980 32.202 8.186 1.00 88.38 453 GLU A CA 1
ATOM 3529 C C . GLU A 1 453 ? 19.849 31.076 7.150 1.00 88.38 453 GLU A C 1
ATOM 3531 O O . GLU A 1 453 ? 20.840 30.724 6.509 1.00 88.38 453 GLU A O 1
ATOM 3536 N N . THR A 1 454 ? 18.658 30.491 7.018 1.00 93.56 454 THR A N 1
ATOM 3537 C CA . THR A 1 454 ? 18.375 29.344 6.143 1.00 93.56 454 THR A CA 1
ATOM 3538 C C . THR A 1 454 ? 17.292 29.639 5.107 1.00 93.56 454 THR A C 1
ATOM 3540 O O . THR A 1 454 ? 16.914 28.765 4.331 1.00 93.56 454 THR A O 1
ATOM 3543 N N . LEU A 1 455 ? 16.807 30.885 5.040 1.00 92.75 455 LEU A N 1
ATOM 3544 C CA . LEU A 1 455 ? 15.733 31.277 4.123 1.00 92.75 455 LEU A CA 1
ATOM 3545 C C . LEU A 1 455 ? 16.116 31.149 2.642 1.00 92.75 455 LEU A C 1
ATOM 3547 O O . LEU A 1 455 ? 15.219 31.015 1.805 1.00 92.75 455 LEU A O 1
ATOM 3551 N N . ASP A 1 456 ? 17.414 31.169 2.330 1.00 93.94 456 ASP A N 1
ATOM 3552 C CA . ASP A 1 456 ? 17.975 30.963 0.992 1.00 93.94 456 ASP A CA 1
ATOM 3553 C C . ASP A 1 456 ? 18.348 29.502 0.688 1.00 93.94 456 ASP A C 1
ATOM 3555 O O . ASP A 1 456 ? 18.843 29.218 -0.404 1.00 93.94 456 ASP A O 1
ATOM 3559 N N . ASN A 1 457 ? 18.084 28.567 1.609 1.00 96.62 457 ASN A N 1
ATOM 3560 C CA . ASN A 1 457 ? 18.245 27.139 1.351 1.00 96.62 457 ASN A CA 1
ATOM 3561 C C . ASN A 1 457 ? 17.273 26.650 0.267 1.00 96.62 457 ASN A C 1
ATOM 3563 O O . ASN A 1 457 ? 16.236 27.254 -0.022 1.00 96.62 457 ASN A O 1
ATOM 3567 N N . ARG A 1 458 ? 17.564 25.470 -0.280 1.00 96.31 458 ARG A N 1
ATOM 3568 C CA . ARG A 1 458 ? 16.632 24.698 -1.113 1.00 96.31 458 ARG A CA 1
ATOM 3569 C C . ARG A 1 458 ? 16.782 23.209 -0.848 1.00 96.31 458 ARG A C 1
ATOM 3571 O O . ARG A 1 458 ? 17.849 22.768 -0.428 1.00 96.31 458 ARG A O 1
ATOM 3578 N N . PHE A 1 459 ? 15.738 22.434 -1.131 1.00 97.81 459 PHE A N 1
ATOM 3579 C CA . PHE A 1 459 ? 15.895 20.989 -1.293 1.00 97.81 459 PHE A CA 1
ATOM 3580 C C . PHE A 1 459 ? 16.875 20.685 -2.438 1.00 97.81 459 PHE A C 1
ATOM 3582 O O . PHE A 1 459 ? 16.950 21.444 -3.414 1.00 97.81 459 PHE A O 1
ATOM 3589 N N . ASN A 1 460 ? 17.630 19.592 -2.303 1.00 97.38 460 ASN A N 1
ATOM 3590 C CA . ASN A 1 460 ? 18.593 19.158 -3.317 1.00 97.38 460 ASN A CA 1
ATOM 3591 C C . ASN A 1 460 ? 18.342 17.731 -3.815 1.00 97.38 460 ASN A C 1
ATOM 3593 O O . ASN A 1 460 ? 18.235 17.545 -5.018 1.00 97.38 460 ASN A O 1
ATOM 3597 N N . ASP A 1 461 ? 18.134 16.767 -2.918 1.00 96.00 461 ASP A N 1
ATOM 3598 C CA . ASP A 1 461 ? 17.766 15.393 -3.283 1.00 96.00 461 ASP A CA 1
ATOM 3599 C C . ASP A 1 461 ? 16.656 14.867 -2.361 1.00 96.00 461 ASP A C 1
ATOM 3601 O O . ASP A 1 461 ? 16.430 15.364 -1.246 1.00 96.00 461 ASP A O 1
ATOM 3605 N N . GLY A 1 462 ? 15.932 13.858 -2.833 1.00 96.88 462 GLY A N 1
ATOM 3606 C CA . GLY A 1 462 ? 14.933 13.161 -2.048 1.00 96.88 462 GLY A CA 1
ATOM 3607 C C . GLY A 1 462 ? 14.412 11.889 -2.702 1.00 96.88 462 GLY A C 1
ATOM 3608 O O . GLY A 1 462 ? 14.245 11.786 -3.916 1.00 96.88 462 GLY A O 1
ATOM 3609 N N . LYS A 1 463 ? 14.110 10.899 -1.864 1.00 96.38 463 LYS A N 1
ATOM 3610 C CA . LYS A 1 463 ? 13.609 9.585 -2.269 1.00 96.38 463 LYS A CA 1
ATOM 3611 C C . LYS A 1 463 ? 12.671 9.028 -1.204 1.00 96.38 463 LYS A C 1
ATOM 3613 O O . LYS A 1 463 ? 12.844 9.281 -0.012 1.00 96.38 463 LYS A O 1
ATOM 3618 N N . CYS A 1 464 ? 11.671 8.259 -1.621 1.00 97.25 464 CYS A N 1
ATOM 3619 C CA . CYS A 1 464 ? 10.825 7.540 -0.677 1.00 97.25 464 CYS A CA 1
ATOM 3620 C C . CYS A 1 464 ? 11.513 6.279 -0.158 1.00 97.25 464 CYS A C 1
ATOM 3622 O O . CYS A 1 464 ? 12.121 5.526 -0.922 1.00 97.25 464 CYS A O 1
ATOM 3624 N N . ASP A 1 465 ? 11.365 6.039 1.142 1.00 95.50 465 ASP A N 1
ATOM 3625 C CA . ASP A 1 465 ? 11.694 4.746 1.728 1.00 95.50 465 ASP A CA 1
ATOM 3626 C C . ASP A 1 465 ? 10.668 3.676 1.294 1.00 95.50 465 ASP A C 1
ATOM 3628 O O . ASP A 1 465 ? 9.601 4.025 0.780 1.00 95.50 465 ASP A O 1
ATOM 3632 N N . PRO A 1 466 ? 10.928 2.371 1.500 1.00 92.19 466 PRO A N 1
ATOM 3633 C CA . PRO A 1 466 ? 10.016 1.305 1.064 1.00 92.19 466 PRO A CA 1
ATOM 3634 C C . PRO A 1 466 ? 8.609 1.326 1.682 1.00 92.19 466 PRO A C 1
ATOM 3636 O O . PRO A 1 466 ? 7.740 0.584 1.231 1.00 92.19 466 PRO A O 1
ATOM 3639 N N . THR A 1 467 ? 8.354 2.165 2.692 1.00 89.12 467 THR A N 1
ATOM 3640 C CA . THR A 1 467 ? 7.005 2.387 3.239 1.00 89.12 467 THR A CA 1
ATOM 3641 C C . THR A 1 467 ? 6.264 3.533 2.548 1.00 89.12 467 THR A C 1
ATOM 3643 O O . THR A 1 467 ? 5.084 3.744 2.822 1.00 89.12 467 THR A O 1
ATOM 3646 N N . GLY A 1 468 ? 6.924 4.258 1.641 1.00 93.19 468 GLY A N 1
ATOM 3647 C CA . GLY A 1 468 ? 6.384 5.414 0.931 1.00 93.19 468 GLY A CA 1
ATOM 3648 C C . GLY A 1 468 ? 6.523 6.739 1.683 1.00 93.19 468 GLY A C 1
ATOM 3649 O O . GLY A 1 468 ? 5.963 7.743 1.248 1.00 93.19 468 GLY A O 1
ATOM 3650 N N . ARG A 1 469 ? 7.263 6.780 2.798 1.00 95.00 469 ARG A N 1
ATOM 3651 C CA . ARG A 1 469 ? 7.635 8.033 3.476 1.00 95.00 469 ARG A CA 1
ATOM 3652 C C . ARG A 1 469 ? 8.724 8.723 2.657 1.00 95.00 469 ARG A C 1
ATOM 3654 O O . ARG A 1 469 ? 9.741 8.105 2.350 1.00 95.00 469 ARG A O 1
ATOM 3661 N N . LEU A 1 470 ? 8.527 9.993 2.308 1.00 97.88 470 LEU A N 1
ATOM 3662 C CA . LEU A 1 470 ? 9.561 10.780 1.629 1.00 97.88 470 LEU A CA 1
ATOM 3663 C C . LEU A 1 470 ? 10.677 11.113 2.622 1.00 97.88 470 LEU A C 1
ATOM 3665 O O . LEU A 1 470 ? 10.388 11.594 3.715 1.00 97.88 470 LEU A O 1
ATOM 3669 N N . TRP A 1 471 ? 11.926 10.931 2.206 1.00 98.06 471 TRP A N 1
ATOM 3670 C CA . TRP A 1 471 ? 13.111 11.520 2.820 1.00 98.06 471 TRP A CA 1
ATOM 3671 C C . TRP A 1 471 ? 13.709 12.500 1.823 1.00 98.06 471 TRP A C 1
ATOM 3673 O O . TRP A 1 471 ? 13.932 12.135 0.674 1.00 98.06 471 TRP A O 1
ATOM 3683 N N . ALA A 1 472 ? 13.917 13.743 2.232 1.00 98.12 472 ALA A N 1
ATOM 3684 C CA . ALA A 1 472 ? 14.445 14.787 1.366 1.00 98.12 472 ALA A CA 1
ATOM 3685 C C . ALA A 1 472 ? 15.291 15.743 2.192 1.00 98.12 472 ALA A C 1
ATOM 3687 O O . ALA A 1 472 ? 14.923 16.072 3.324 1.00 98.12 472 ALA A O 1
ATOM 3688 N N . GLY A 1 473 ? 16.412 16.188 1.645 1.00 97.81 473 GLY A N 1
ATOM 3689 C CA . GLY A 1 473 ? 17.296 17.093 2.359 1.00 97.81 473 GLY A CA 1
ATOM 3690 C C . GLY A 1 473 ? 17.610 18.364 1.598 1.00 97.81 473 GLY A C 1
ATOM 3691 O O . GLY A 1 473 ? 17.473 18.458 0.376 1.00 97.81 473 GLY A O 1
ATOM 3692 N N . THR A 1 474 ? 17.978 19.373 2.373 1.00 98.38 474 THR A N 1
ATOM 3693 C CA . THR A 1 474 ? 18.292 20.715 1.910 1.00 98.38 474 THR A CA 1
ATOM 3694 C C . THR A 1 474 ? 19.796 20.944 1.857 1.00 98.38 474 THR A C 1
ATOM 3696 O O . THR A 1 474 ? 20.595 20.221 2.457 1.00 98.38 474 THR A O 1
ATOM 3699 N N . MET A 1 475 ? 20.175 21.977 1.119 1.00 97.25 475 MET A N 1
ATOM 3700 C CA . MET A 1 475 ? 21.522 22.528 1.062 1.00 97.25 475 MET A CA 1
ATOM 3701 C C . MET A 1 475 ? 21.478 24.030 1.340 1.00 97.25 475 MET A C 1
ATOM 3703 O O . MET A 1 475 ? 20.424 24.659 1.194 1.00 97.25 475 MET A O 1
ATOM 3707 N N . GLY A 1 476 ? 22.625 24.589 1.729 1.00 93.94 476 GLY A N 1
ATOM 3708 C CA . GLY A 1 476 ? 22.774 26.030 1.913 1.00 93.94 476 GLY A CA 1
ATOM 3709 C C . GLY A 1 476 ? 22.522 26.825 0.632 1.00 93.94 476 GLY A C 1
ATOM 3710 O O . GLY A 1 476 ? 22.585 26.282 -0.471 1.00 93.94 476 GLY A O 1
ATOM 3711 N N . GLY A 1 477 ? 22.274 28.129 0.767 1.00 91.75 477 GLY A N 1
ATOM 3712 C CA . GLY A 1 477 ? 22.180 29.017 -0.391 1.00 91.75 477 GLY A CA 1
ATOM 3713 C C . GLY A 1 477 ? 23.424 28.967 -1.286 1.00 91.75 477 GLY A C 1
ATOM 3714 O O . GLY A 1 477 ? 24.557 28.889 -0.800 1.00 91.75 477 GLY A O 1
ATOM 3715 N N . GLU A 1 478 ? 23.189 29.032 -2.596 1.00 92.06 478 GLU A N 1
ATOM 3716 C CA . GLU A 1 478 ? 24.183 28.905 -3.670 1.00 92.06 478 GLU A CA 1
ATOM 3717 C C . GLU A 1 478 ? 24.145 30.169 -4.552 1.00 92.06 478 GLU A C 1
ATOM 3719 O O . GLU A 1 478 ? 23.502 30.185 -5.600 1.00 92.06 478 GLU A O 1
ATOM 3724 N N . PRO A 1 479 ? 24.749 31.290 -4.109 1.00 85.44 479 PRO A N 1
ATOM 3725 C CA . PRO A 1 479 ? 24.729 32.545 -4.867 1.00 85.44 479 PRO A CA 1
ATOM 3726 C C . PRO A 1 479 ? 25.615 32.506 -6.121 1.00 85.44 479 PRO A C 1
ATOM 3728 O O . PRO A 1 479 ? 25.430 33.314 -7.029 1.00 85.44 479 PRO A O 1
ATOM 3731 N N . ILE A 1 480 ? 26.592 31.597 -6.155 1.00 88.00 480 ILE A N 1
ATOM 3732 C CA . ILE A 1 480 ? 27.465 31.318 -7.295 1.00 88.00 480 ILE A CA 1
ATOM 3733 C C . ILE A 1 480 ? 27.421 29.805 -7.506 1.00 88.00 480 ILE A C 1
ATOM 3735 O O . ILE A 1 480 ? 27.599 29.056 -6.547 1.00 88.00 480 ILE A O 1
ATOM 3739 N N . ASN A 1 481 ? 27.200 29.362 -8.743 1.00 86.50 481 ASN A N 1
ATOM 3740 C CA . ASN A 1 481 ? 27.125 27.944 -9.093 1.00 86.50 481 ASN A CA 1
ATOM 3741 C C . ASN A 1 481 ? 28.335 27.154 -8.568 1.00 86.50 481 ASN A C 1
ATOM 3743 O O . ASN A 1 481 ? 29.483 27.497 -8.857 1.00 86.50 481 ASN A O 1
ATOM 3747 N N . GLY A 1 482 ? 28.074 26.084 -7.818 1.00 83.81 482 GLY A N 1
ATOM 3748 C CA . GLY A 1 482 ? 29.086 25.241 -7.180 1.00 83.81 482 GLY A CA 1
ATOM 3749 C C . GLY A 1 482 ? 29.594 25.750 -5.825 1.00 83.81 482 GLY A C 1
ATOM 3750 O O . GLY A 1 482 ? 30.336 25.027 -5.160 1.00 83.81 482 GLY A O 1
ATOM 3751 N N . HIS A 1 483 ? 29.189 26.945 -5.376 1.00 89.12 483 HIS A N 1
ATOM 3752 C CA . HIS A 1 483 ? 29.629 27.559 -4.115 1.00 89.12 483 HIS A CA 1
ATOM 3753 C C . HIS A 1 483 ? 28.476 27.663 -3.117 1.00 89.12 483 HIS A C 1
ATOM 3755 O O . HIS A 1 483 ? 27.739 28.648 -3.064 1.00 89.12 483 HIS A O 1
ATOM 3761 N N . VAL A 1 484 ? 28.347 26.626 -2.295 1.00 92.81 484 VAL A N 1
ATOM 3762 C CA . VAL A 1 484 ? 27.264 26.460 -1.318 1.00 92.81 484 VAL A CA 1
ATOM 3763 C C . VAL A 1 484 ? 27.695 26.959 0.059 1.00 92.81 484 VAL A C 1
ATOM 3765 O O . VAL A 1 484 ? 28.810 26.679 0.501 1.00 92.81 484 VAL A O 1
ATOM 3768 N N . LYS A 1 485 ? 26.800 27.633 0.792 1.00 93.69 485 LYS A N 1
ATOM 3769 C CA . LYS A 1 485 ? 27.009 27.922 2.222 1.00 93.69 485 LYS A CA 1
ATOM 3770 C C . LYS A 1 485 ? 27.071 26.610 3.031 1.00 93.69 485 LYS A C 1
ATOM 3772 O O . LYS A 1 485 ? 26.052 25.924 3.140 1.00 93.69 485 LYS A O 1
ATOM 3777 N N . PRO A 1 486 ? 28.219 26.243 3.629 1.00 94.12 486 PRO A N 1
ATOM 3778 C CA . PRO A 1 486 ? 28.372 24.946 4.282 1.00 94.12 486 PRO A CA 1
ATOM 3779 C C . PRO A 1 486 ? 27.533 24.847 5.560 1.00 94.12 486 PRO A C 1
ATOM 3781 O O . PRO A 1 486 ? 27.316 25.839 6.257 1.00 94.12 486 PRO A O 1
ATOM 3784 N N . ASN A 1 487 ? 27.118 23.626 5.899 1.00 95.56 487 ASN A N 1
ATOM 3785 C CA . ASN A 1 487 ? 26.415 23.276 7.140 1.00 95.56 487 ASN A CA 1
ATOM 3786 C C . ASN A 1 487 ? 25.100 24.040 7.396 1.00 95.56 487 ASN A C 1
ATOM 3788 O O . ASN A 1 487 ? 24.681 24.161 8.546 1.00 95.56 487 ASN A O 1
ATOM 3792 N N . LYS A 1 488 ? 24.447 24.578 6.360 1.00 96.38 488 LYS A N 1
ATOM 3793 C CA . LYS A 1 488 ? 23.159 25.280 6.503 1.00 96.38 488 LYS A CA 1
ATOM 3794 C C . LYS A 1 488 ? 21.943 24.412 6.192 1.00 96.38 488 LYS A C 1
ATOM 3796 O O . LYS A 1 488 ? 20.845 24.785 6.586 1.00 96.38 488 LYS A O 1
ATOM 3801 N N . GLY A 1 489 ? 22.122 23.266 5.541 1.00 97.12 489 GLY A N 1
ATOM 3802 C CA . GLY A 1 489 ? 21.047 22.337 5.210 1.00 97.12 489 GLY A CA 1
ATOM 3803 C C . GLY A 1 489 ? 20.689 21.362 6.337 1.00 97.12 489 GLY A C 1
ATOM 3804 O O . GLY A 1 489 ? 21.325 21.297 7.398 1.00 97.12 489 GLY A O 1
ATOM 3805 N N . GLY A 1 490 ? 19.678 20.541 6.073 1.00 97.62 490 GLY A N 1
ATOM 3806 C CA . GLY A 1 490 ? 19.251 19.444 6.934 1.00 97.62 490 GLY A CA 1
ATOM 3807 C C . GLY A 1 490 ? 18.620 18.291 6.160 1.00 97.62 490 GLY A C 1
ATOM 3808 O O . GLY A 1 490 ? 18.280 18.426 4.991 1.00 97.62 490 GLY A O 1
ATOM 3809 N N . LEU A 1 491 ? 18.444 17.150 6.824 1.00 98.38 491 LEU A N 1
ATOM 3810 C CA . LEU A 1 491 ? 17.703 16.004 6.287 1.00 98.38 491 LEU A CA 1
ATOM 3811 C C . LEU A 1 491 ? 16.328 15.937 6.945 1.00 98.38 491 LEU A C 1
ATOM 3813 O O . LEU A 1 491 ? 16.234 15.933 8.175 1.00 98.38 491 LEU A O 1
ATOM 3817 N N . PHE A 1 492 ? 15.279 15.829 6.138 1.00 98.12 492 PHE A N 1
ATOM 3818 C CA . PHE A 1 492 ? 13.891 15.799 6.582 1.00 98.12 492 PHE A CA 1
ATOM 3819 C C . PHE A 1 492 ? 13.173 14.543 6.091 1.00 98.12 492 PHE A C 1
ATOM 3821 O O . PHE A 1 492 ? 13.580 13.911 5.118 1.00 98.12 492 PHE A O 1
ATOM 3828 N N . SER A 1 493 ? 12.064 14.201 6.742 1.00 96.69 493 SER A N 1
ATOM 3829 C CA . SER A 1 493 ? 11.113 13.215 6.233 1.00 96.69 493 SER A CA 1
ATOM 3830 C C . SER A 1 493 ? 9.679 13.730 6.279 1.00 96.69 493 SER A C 1
ATOM 3832 O O . SER A 1 493 ? 9.310 14.382 7.256 1.00 96.69 493 SER A O 1
ATOM 3834 N N . LEU A 1 494 ? 8.861 13.353 5.298 1.00 94.94 494 LEU A N 1
ATOM 3835 C CA . LEU A 1 494 ? 7.415 13.572 5.260 1.00 94.94 494 LEU A CA 1
ATOM 3836 C C . LEU A 1 494 ? 6.698 12.217 5.362 1.00 94.94 494 LEU A C 1
ATOM 3838 O O . LEU A 1 494 ? 6.801 11.378 4.464 1.00 94.94 494 LEU A O 1
ATOM 3842 N N . GLY A 1 495 ? 5.995 11.995 6.475 1.00 83.50 495 GLY A N 1
ATOM 3843 C CA . GLY A 1 495 ? 5.190 10.789 6.695 1.00 83.50 495 GLY A CA 1
ATOM 3844 C C . GLY A 1 495 ? 3.830 10.823 5.979 1.00 83.50 495 GLY A C 1
ATOM 3845 O O . GLY A 1 495 ? 3.406 11.884 5.521 1.00 83.50 495 GLY A O 1
ATOM 3846 N N . PRO A 1 496 ? 3.085 9.697 5.946 1.00 72.94 496 PRO A N 1
ATOM 3847 C CA . PRO A 1 496 ? 1.763 9.640 5.314 1.00 72.94 496 PRO A CA 1
ATOM 3848 C C . PRO A 1 496 ? 0.756 10.654 5.861 1.00 72.94 496 PRO A C 1
ATOM 3850 O O . PRO A 1 496 ? -0.065 11.169 5.115 1.00 72.94 496 PRO A O 1
ATOM 3853 N N . ASN A 1 497 ? 0.848 11.002 7.142 1.00 70.69 497 ASN A N 1
ATOM 3854 C CA . ASN A 1 497 ? 0.022 12.026 7.791 1.00 70.69 497 ASN A CA 1
ATOM 3855 C C . ASN A 1 497 ? 0.440 13.475 7.459 1.00 70.69 497 ASN A C 1
ATOM 3857 O O . ASN A 1 497 ? -0.012 14.402 8.128 1.00 70.69 497 ASN A O 1
ATOM 3861 N N . GLN A 1 498 ? 1.333 13.663 6.483 1.00 76.81 498 GLN A N 1
ATOM 3862 C CA . GLN A 1 498 ? 1.886 14.944 6.046 1.00 76.81 498 GLN A CA 1
ATOM 3863 C C . GLN A 1 498 ? 2.681 15.708 7.124 1.00 76.81 498 GLN A C 1
ATOM 3865 O O . GLN A 1 498 ? 2.956 16.895 6.966 1.00 76.81 498 GLN A O 1
ATOM 3870 N N . GLN A 1 499 ? 3.102 15.047 8.209 1.00 81.75 499 GLN A N 1
ATOM 3871 C CA . GLN A 1 499 ? 4.005 15.666 9.182 1.00 81.75 499 GLN A CA 1
ATOM 3872 C C . GLN A 1 499 ? 5.446 15.642 8.673 1.00 81.75 499 GLN A C 1
ATOM 3874 O O . GLN A 1 499 ? 5.966 14.582 8.307 1.00 81.75 499 GLN A O 1
ATOM 3879 N N . ILE A 1 500 ? 6.085 16.814 8.690 1.00 91.88 500 ILE A N 1
ATOM 3880 C CA . ILE A 1 500 ? 7.502 16.981 8.366 1.00 91.88 500 ILE A CA 1
ATOM 3881 C C . ILE A 1 500 ? 8.325 16.874 9.649 1.00 91.88 500 ILE A C 1
ATOM 3883 O O . ILE A 1 500 ? 8.017 17.509 10.657 1.00 91.88 500 ILE A O 1
ATOM 3887 N N . ARG A 1 501 ? 9.397 16.085 9.603 1.00 93.38 501 ARG A N 1
ATOM 3888 C CA . ARG A 1 501 ? 10.341 15.908 10.708 1.00 93.38 501 ARG A CA 1
ATOM 3889 C C . ARG A 1 501 ? 11.767 16.147 10.233 1.00 93.38 501 ARG A C 1
ATOM 3891 O O . ARG A 1 501 ? 12.155 15.581 9.218 1.00 93.38 501 ARG A O 1
ATOM 3898 N N . LYS A 1 502 ? 12.544 16.930 10.986 1.00 95.94 502 LYS A N 1
ATOM 3899 C CA . LYS A 1 502 ? 13.995 17.094 10.795 1.00 95.94 502 LYS A CA 1
ATOM 3900 C C . LYS A 1 502 ? 14.741 15.966 11.518 1.00 95.94 502 LYS A C 1
ATOM 3902 O O . LYS A 1 502 ? 14.417 15.657 12.665 1.00 95.94 502 LYS A O 1
ATOM 3907 N N . HIS A 1 503 ? 15.713 15.356 10.845 1.00 95.81 503 HIS A N 1
ATOM 3908 C CA . HIS A 1 503 ? 16.534 14.245 11.352 1.00 95.81 503 HIS A CA 1
ATOM 3909 C C . HIS A 1 503 ? 17.988 14.632 11.540 1.00 95.81 503 HIS A C 1
ATOM 3911 O O . HIS A 1 503 ? 18.584 14.282 12.553 1.00 95.81 503 HIS A O 1
ATOM 3917 N N . LEU A 1 504 ? 18.548 15.361 10.574 1.00 96.12 504 LEU A N 1
ATOM 3918 C CA . LEU A 1 504 ? 19.919 15.857 10.626 1.00 96.12 504 LEU A CA 1
ATOM 3919 C C . LEU A 1 504 ? 19.922 17.373 10.432 1.00 96.12 504 LEU A C 1
ATOM 3921 O O . LEU A 1 504 ? 19.166 17.907 9.618 1.00 96.12 504 LEU A O 1
ATOM 3925 N N . SER A 1 505 ? 20.805 18.037 11.167 1.00 94.81 505 SER A N 1
ATOM 3926 C CA . SER A 1 505 ? 21.176 19.445 10.997 1.00 94.81 505 SER A CA 1
ATOM 3927 C C . SER A 1 505 ? 22.638 19.522 10.557 1.00 94.81 505 SER A C 1
ATOM 3929 O O . SER A 1 505 ? 23.338 18.509 10.581 1.00 94.81 505 SER A O 1
ATOM 3931 N N . ASN A 1 506 ? 23.116 20.719 10.214 1.00 94.50 506 ASN A N 1
ATOM 3932 C CA . ASN A 1 506 ? 24.505 20.954 9.805 1.00 94.50 506 ASN A CA 1
ATOM 3933 C C . ASN A 1 506 ? 24.923 20.113 8.587 1.00 94.50 506 ASN A C 1
ATOM 3935 O O . ASN A 1 506 ? 26.064 19.669 8.498 1.00 94.50 506 ASN A O 1
ATOM 3939 N N . VAL A 1 507 ? 23.992 19.876 7.661 1.00 97.00 507 VAL A N 1
ATOM 3940 C CA . VAL A 1 507 ? 24.278 19.231 6.374 1.00 97.00 507 VAL A CA 1
ATOM 3941 C C . VAL A 1 507 ? 24.775 20.298 5.404 1.00 97.00 507 VAL A C 1
ATOM 3943 O O . VAL A 1 507 ? 24.252 21.415 5.396 1.00 97.00 507 VAL A O 1
ATOM 3946 N N . SER A 1 508 ? 25.784 19.989 4.590 1.00 95.38 508 SER A N 1
ATOM 3947 C CA . SER A 1 508 ? 26.261 20.932 3.574 1.00 95.38 508 SER A CA 1
ATOM 3948 C C . SER A 1 508 ? 25.498 20.781 2.260 1.00 95.38 508 SER A C 1
ATOM 3950 O O . SER A 1 508 ? 24.868 21.743 1.820 1.00 95.38 508 SER A O 1
ATOM 3952 N N . ILE A 1 509 ? 25.503 19.585 1.662 1.00 97.56 509 ILE A N 1
ATOM 3953 C CA . ILE A 1 509 ? 24.742 19.274 0.440 1.00 97.56 509 ILE A CA 1
ATOM 3954 C C . ILE A 1 509 ? 24.133 17.881 0.596 1.00 97.56 509 ILE A C 1
ATOM 3956 O O . ILE A 1 509 ? 24.835 16.877 0.488 1.00 97.56 509 ILE A O 1
ATOM 3960 N N . SER A 1 510 ? 22.832 17.826 0.886 1.00 97.88 510 SER A N 1
ATOM 3961 C CA . SER A 1 510 ? 22.109 16.564 1.056 1.00 97.88 510 SER A CA 1
ATOM 3962 C C . SER A 1 510 ? 21.845 15.885 -0.283 1.00 97.88 510 SER A C 1
ATOM 3964 O O . SER A 1 510 ? 21.093 16.444 -1.078 1.00 97.88 510 SER A O 1
ATOM 3966 N N . ASN A 1 511 ? 22.424 14.699 -0.498 1.00 97.69 511 ASN A N 1
ATOM 3967 C CA . ASN A 1 511 ? 22.263 13.907 -1.721 1.00 97.69 511 ASN A CA 1
ATOM 3968 C C . ASN A 1 511 ? 21.832 12.469 -1.415 1.00 97.69 511 ASN A C 1
ATOM 3970 O O . ASN A 1 511 ? 20.946 12.253 -0.587 1.00 97.69 511 ASN A O 1
ATOM 3974 N N . GLY A 1 512 ? 22.429 11.495 -2.105 1.00 94.88 512 GLY A N 1
ATOM 3975 C CA . GLY A 1 512 ? 21.898 10.159 -2.299 1.00 94.88 512 GLY A CA 1
ATOM 3976 C C . GLY A 1 512 ? 21.392 9.461 -1.042 1.00 94.88 512 GLY A C 1
ATOM 3977 O O . GLY A 1 512 ? 21.976 9.534 0.041 1.00 94.88 512 GLY A O 1
ATOM 3978 N N . LEU A 1 513 ? 20.306 8.712 -1.237 1.00 97.25 513 LEU A N 1
ATOM 3979 C CA . LEU A 1 513 ? 19.575 7.979 -0.207 1.00 97.25 513 LEU A CA 1
ATOM 3980 C C . LEU A 1 513 ? 19.320 6.544 -0.691 1.00 97.25 513 LEU A C 1
ATOM 3982 O O . LEU A 1 513 ? 18.840 6.332 -1.811 1.00 97.25 513 LEU A O 1
ATOM 3986 N N . ALA A 1 514 ? 19.595 5.553 0.155 1.00 97.81 514 ALA A N 1
ATOM 3987 C CA . ALA A 1 514 ? 19.221 4.158 -0.084 1.00 97.81 514 ALA A CA 1
ATOM 3988 C C . ALA A 1 514 ? 18.979 3.411 1.235 1.00 97.81 514 ALA A C 1
ATOM 3990 O O . ALA A 1 514 ? 19.455 3.826 2.285 1.00 97.81 514 ALA A O 1
ATOM 3991 N N . TRP A 1 515 ? 18.278 2.278 1.189 1.00 97.94 515 TRP A N 1
ATOM 3992 C CA . TRP A 1 515 ? 17.979 1.468 2.376 1.00 97.94 515 TRP A CA 1
ATOM 3993 C C . TRP A 1 515 ? 18.484 0.044 2.204 1.00 97.94 515 TRP A C 1
ATOM 3995 O O . TRP A 1 515 ? 18.414 -0.519 1.110 1.00 97.94 515 TRP A O 1
ATOM 4005 N N . SER A 1 516 ? 18.983 -0.558 3.284 1.00 96.38 516 SER A N 1
ATOM 4006 C CA . SER A 1 516 ? 19.330 -1.978 3.281 1.00 96.38 516 SER A CA 1
ATOM 4007 C C . SER A 1 516 ? 18.086 -2.839 3.072 1.00 96.38 516 SER A C 1
ATOM 4009 O O . SER A 1 516 ? 16.976 -2.470 3.444 1.00 96.38 516 SER A O 1
ATOM 4011 N N . LYS A 1 517 ? 18.267 -4.040 2.515 1.00 91.31 517 LYS A N 1
ATOM 4012 C CA . LYS A 1 517 ? 17.162 -4.970 2.221 1.00 91.31 517 LYS A CA 1
ATOM 4013 C C . LYS A 1 517 ? 16.332 -5.363 3.451 1.00 91.31 517 LYS A C 1
ATOM 4015 O O . LYS A 1 517 ? 15.145 -5.635 3.326 1.00 91.31 517 LYS A O 1
ATOM 4020 N N . ASP A 1 518 ? 16.958 -5.430 4.622 1.00 92.50 518 ASP A N 1
ATOM 4021 C CA . ASP A 1 518 ? 16.295 -5.725 5.897 1.00 92.50 518 ASP A CA 1
ATOM 4022 C C . ASP A 1 518 ? 15.680 -4.486 6.567 1.00 92.50 518 ASP A C 1
ATOM 4024 O O . ASP A 1 518 ? 15.107 -4.605 7.648 1.00 92.50 518 ASP A O 1
ATOM 4028 N N . LEU A 1 519 ? 15.800 -3.317 5.926 1.00 93.88 519 LEU A N 1
ATOM 4029 C CA . LEU A 1 519 ? 15.294 -2.018 6.362 1.00 93.88 519 LEU A CA 1
ATOM 4030 C C . LEU A 1 519 ? 15.782 -1.580 7.747 1.00 93.88 519 LEU A C 1
ATOM 4032 O O . LEU A 1 519 ? 15.106 -0.822 8.435 1.00 93.88 519 LEU A O 1
ATOM 4036 N N . LYS A 1 520 ? 16.954 -2.062 8.166 1.00 95.38 520 LYS A N 1
ATOM 4037 C CA . LYS A 1 520 ? 17.591 -1.661 9.429 1.00 95.38 520 LYS A CA 1
ATOM 4038 C C . LYS A 1 520 ? 18.614 -0.553 9.252 1.00 95.38 520 LYS A C 1
ATOM 4040 O O . LYS A 1 520 ? 19.011 0.066 10.237 1.00 95.38 520 LYS A O 1
ATOM 4045 N N . LYS A 1 521 ? 19.065 -0.319 8.018 1.00 97.75 521 LYS A N 1
ATOM 4046 C CA . LYS A 1 521 ? 20.061 0.697 7.693 1.00 97.75 521 LYS A CA 1
ATOM 4047 C C . LYS A 1 521 ? 19.572 1.628 6.600 1.00 97.75 521 LYS A C 1
ATOM 4049 O O . LYS A 1 521 ? 18.951 1.192 5.629 1.00 97.75 521 LYS A O 1
ATOM 4054 N N . MET A 1 522 ? 19.928 2.892 6.748 1.00 98.38 522 MET A N 1
ATOM 4055 C CA . MET A 1 522 ? 19.831 3.913 5.718 1.00 98.38 522 MET A CA 1
ATOM 4056 C C . MET A 1 522 ? 21.244 4.344 5.325 1.00 98.38 522 MET A C 1
ATOM 4058 O O . MET A 1 522 ? 22.076 4.604 6.189 1.00 98.38 522 MET A O 1
ATOM 4062 N N . TYR A 1 523 ? 21.510 4.412 4.028 1.00 98.62 523 TYR A N 1
ATOM 4063 C CA . TYR A 1 523 ? 22.729 4.964 3.456 1.00 98.62 523 TYR A CA 1
ATOM 4064 C C . TYR A 1 523 ? 22.457 6.386 2.993 1.00 98.62 523 TYR A C 1
ATOM 4066 O O . TYR A 1 523 ? 21.417 6.644 2.381 1.00 98.62 523 TYR A O 1
ATOM 4074 N N . TYR A 1 524 ? 23.379 7.291 3.298 1.00 98.69 524 TYR A N 1
ATOM 4075 C CA . TYR A 1 524 ? 23.200 8.720 3.095 1.00 98.69 524 TYR A CA 1
ATOM 4076 C C . TYR A 1 524 ? 24.499 9.395 2.657 1.00 98.69 524 TYR A C 1
ATOM 4078 O O . TYR A 1 524 ? 25.585 9.009 3.098 1.00 98.69 524 TYR A O 1
ATOM 4086 N N . ILE A 1 525 ? 24.380 10.408 1.800 1.00 98.69 525 ILE A N 1
ATOM 4087 C CA . ILE A 1 525 ? 25.497 11.215 1.310 1.00 98.69 525 ILE A CA 1
ATOM 4088 C C . ILE A 1 525 ? 25.281 12.688 1.679 1.00 98.69 525 ILE A C 1
ATOM 4090 O O . ILE A 1 525 ? 24.268 13.297 1.339 1.00 98.69 525 ILE A O 1
ATOM 4094 N N . ASP A 1 526 ? 26.283 13.259 2.350 1.00 97.94 526 ASP A N 1
ATOM 4095 C CA . ASP A 1 526 ? 26.516 14.703 2.440 1.00 97.94 526 ASP A CA 1
ATOM 4096 C C . ASP A 1 526 ? 27.774 15.008 1.620 1.00 97.94 526 ASP A C 1
ATOM 4098 O O . ASP A 1 526 ? 28.897 14.742 2.060 1.00 97.94 526 ASP A O 1
ATOM 4102 N N . SER A 1 527 ? 27.583 15.467 0.384 1.00 97.69 527 SER A N 1
ATOM 4103 C CA . SER A 1 527 ? 28.572 15.357 -0.702 1.00 97.69 527 SER A CA 1
ATOM 4104 C C . SER A 1 527 ? 29.956 15.936 -0.367 1.00 97.69 527 SER A C 1
ATOM 4106 O O . SER A 1 527 ? 30.957 15.263 -0.646 1.00 97.69 527 SER A O 1
ATOM 4108 N N . PRO A 1 528 ? 30.080 17.103 0.307 1.00 96.38 528 PRO A N 1
ATOM 4109 C CA . PRO A 1 528 ? 31.376 17.664 0.694 1.00 96.38 528 PRO A CA 1
ATOM 4110 C C . PRO A 1 528 ? 32.191 16.800 1.664 1.00 96.38 528 PRO A C 1
ATOM 4112 O O . PRO A 1 528 ? 33.411 16.951 1.710 1.00 96.38 528 PRO A O 1
ATOM 4115 N N . LYS A 1 529 ? 31.569 15.862 2.397 1.00 96.62 529 LYS A N 1
ATOM 4116 C CA . LYS A 1 529 ? 32.303 14.898 3.238 1.00 96.62 529 LYS A CA 1
ATOM 4117 C C . LYS A 1 529 ? 33.081 13.872 2.418 1.00 96.62 529 LYS A C 1
ATOM 4119 O O . LYS A 1 529 ? 34.021 13.274 2.931 1.00 96.62 529 LYS A O 1
ATOM 4124 N N . ARG A 1 530 ? 32.696 13.656 1.154 1.00 98.06 530 ARG A N 1
ATOM 4125 C CA . ARG A 1 530 ? 33.276 12.649 0.245 1.00 98.06 530 ARG A CA 1
ATOM 4126 C C . ARG A 1 530 ? 33.205 11.213 0.785 1.00 98.06 530 ARG A C 1
ATOM 4128 O O . ARG A 1 530 ? 34.004 10.352 0.397 1.00 98.06 530 ARG A O 1
ATOM 4135 N N . THR A 1 531 ? 32.217 10.954 1.638 1.00 98.38 531 THR A N 1
ATOM 4136 C CA . THR A 1 531 ? 31.903 9.643 2.207 1.00 98.38 531 THR A CA 1
ATOM 4137 C C . THR A 1 531 ? 30.495 9.198 1.826 1.00 98.38 531 THR A C 1
ATOM 4139 O O . THR A 1 531 ? 29.627 10.011 1.512 1.00 98.38 531 THR A O 1
ATOM 4142 N N . ILE A 1 532 ? 30.282 7.884 1.857 1.00 98.75 532 ILE A N 1
ATOM 4143 C CA . ILE A 1 532 ? 28.956 7.281 1.971 1.00 98.75 532 ILE A CA 1
ATOM 4144 C C . ILE A 1 532 ? 28.811 6.843 3.425 1.00 98.75 532 ILE A C 1
ATOM 4146 O O . ILE A 1 532 ? 29.617 6.038 3.909 1.00 98.75 532 ILE A O 1
ATOM 4150 N N . ASP A 1 533 ? 27.798 7.367 4.106 1.00 98.56 533 ASP A N 1
ATOM 4151 C CA . ASP A 1 533 ? 27.544 7.119 5.523 1.00 98.56 533 ASP A CA 1
ATOM 4152 C C . ASP A 1 533 ? 26.395 6.110 5.689 1.00 98.56 533 ASP A C 1
ATOM 4154 O O . ASP A 1 533 ? 25.454 6.082 4.895 1.00 98.56 533 ASP A O 1
ATOM 4158 N N . GLU A 1 534 ? 26.454 5.272 6.725 1.00 98.44 534 GLU A N 1
ATOM 4159 C CA . GLU A 1 534 ? 25.335 4.437 7.171 1.00 98.44 534 GLU A CA 1
ATOM 4160 C C . GLU A 1 534 ? 24.749 4.970 8.482 1.00 98.44 534 GLU A C 1
ATOM 4162 O O . GLU A 1 534 ? 25.482 5.412 9.367 1.00 98.44 534 GLU A O 1
ATOM 4167 N N . TYR A 1 535 ? 23.434 4.850 8.621 1.00 98.44 535 TYR A N 1
ATOM 4168 C CA . TYR A 1 535 ? 22.662 5.113 9.829 1.00 98.44 535 TYR A CA 1
ATOM 4169 C C . TYR A 1 535 ? 21.803 3.895 10.147 1.00 98.44 535 TYR A C 1
ATOM 4171 O O . TYR A 1 535 ? 21.318 3.216 9.240 1.00 98.44 535 TYR A O 1
ATOM 4179 N N . GLU A 1 536 ? 21.563 3.639 11.426 1.00 97.88 536 GLU A N 1
ATOM 4180 C CA . GLU A 1 536 ? 20.482 2.747 11.840 1.00 97.88 536 GLU A CA 1
ATOM 4181 C C . GLU A 1 536 ? 19.149 3.469 11.659 1.00 97.88 536 GLU A C 1
ATOM 4183 O O . GLU A 1 536 ? 19.024 4.643 12.014 1.00 97.88 536 GLU A O 1
ATOM 4188 N N . VAL A 1 537 ? 18.163 2.774 11.091 1.00 94.12 537 VAL A N 1
ATOM 4189 C CA . VAL A 1 537 ? 16.825 3.321 10.852 1.00 94.12 537 VAL A CA 1
ATOM 4190 C C . VAL A 1 537 ? 15.762 2.445 11.499 1.00 94.12 537 VAL A C 1
ATOM 4192 O O . VAL A 1 537 ? 15.735 1.227 11.321 1.00 94.12 537 VAL A O 1
ATOM 4195 N N . ASP A 1 538 ? 14.855 3.082 12.233 1.00 89.06 538 ASP A N 1
ATOM 4196 C CA . ASP A 1 538 ? 13.598 2.467 12.650 1.00 89.06 538 ASP A CA 1
ATOM 4197 C C . ASP A 1 538 ? 12.518 2.861 11.644 1.00 89.06 538 ASP A C 1
ATOM 4199 O O . ASP A 1 538 ? 12.066 4.006 11.612 1.00 89.06 538 ASP A O 1
ATOM 4203 N N . MET A 1 539 ? 12.089 1.917 10.808 1.00 85.44 539 MET A N 1
ATOM 4204 C CA . MET A 1 539 ? 11.087 2.188 9.774 1.00 85.44 539 MET A CA 1
ATOM 4205 C C . MET A 1 539 ? 9.698 2.501 10.331 1.00 85.44 539 MET A C 1
ATOM 4207 O O . MET A 1 539 ? 8.948 3.256 9.700 1.00 85.44 539 MET A O 1
ATOM 4211 N N . LYS A 1 540 ? 9.351 1.951 11.503 1.00 78.31 540 LYS A N 1
ATOM 4212 C CA . LYS A 1 540 ? 8.044 2.148 12.138 1.00 78.31 540 LYS A CA 1
ATOM 4213 C C . LYS A 1 540 ? 7.896 3.602 12.566 1.00 78.31 540 LYS A C 1
ATOM 4215 O O . LYS A 1 540 ? 6.905 4.240 12.217 1.00 78.31 540 LYS A O 1
ATOM 4220 N N . TYR A 1 541 ? 8.897 4.141 13.258 1.00 74.44 541 TYR A N 1
ATOM 4221 C CA . TYR A 1 541 ? 8.864 5.521 13.762 1.00 74.44 541 TYR A CA 1
ATOM 4222 C C . TYR A 1 541 ? 9.544 6.536 12.838 1.00 74.44 541 TYR A C 1
ATOM 4224 O O . TYR A 1 541 ? 9.403 7.744 13.043 1.00 74.44 541 TYR A O 1
ATOM 4232 N N . GLY A 1 542 ? 10.263 6.058 11.822 1.00 82.81 542 GLY A N 1
ATOM 4233 C CA . GLY A 1 542 ? 11.034 6.876 10.895 1.00 82.81 542 GLY A CA 1
ATOM 4234 C C . GLY A 1 542 ? 12.132 7.656 11.605 1.00 82.81 542 GLY A C 1
ATOM 4235 O O . GLY A 1 542 ? 12.188 8.862 11.429 1.00 82.81 542 GLY A O 1
ATOM 4236 N N . THR A 1 543 ? 12.943 7.025 12.458 1.00 88.12 543 THR A N 1
ATOM 4237 C CA . THR A 1 543 ? 14.043 7.680 13.201 1.00 88.12 543 THR A CA 1
ATOM 4238 C C . THR A 1 543 ? 15.409 7.185 12.761 1.00 88.12 543 THR A C 1
ATOM 4240 O O . THR A 1 543 ? 15.531 6.013 12.412 1.00 88.12 543 THR A O 1
ATOM 4243 N N . LEU A 1 544 ? 16.427 8.050 12.852 1.00 93.00 544 LEU A N 1
ATOM 4244 C CA . LEU A 1 544 ? 17.827 7.721 12.570 1.00 93.00 544 LEU A CA 1
ATOM 4245 C C . LEU A 1 544 ? 18.702 7.771 13.826 1.00 93.00 544 LEU A C 1
ATOM 4247 O O . LEU A 1 544 ? 18.525 8.639 14.682 1.00 93.00 544 LEU A O 1
ATOM 4251 N N . SER A 1 545 ? 19.687 6.877 13.897 1.00 93.56 545 SER A N 1
ATOM 4252 C CA . SER A 1 545 ? 20.725 6.861 14.935 1.00 93.56 545 SER A CA 1
ATOM 4253 C C . SER A 1 545 ? 22.052 6.303 14.408 1.00 93.56 545 SER A C 1
ATOM 4255 O O . SER A 1 545 ? 22.116 5.733 13.321 1.00 93.56 545 SER A O 1
ATOM 4257 N N . ASN A 1 546 ? 23.124 6.452 15.194 1.00 94.06 546 ASN A N 1
ATOM 4258 C CA . ASN A 1 546 ? 24.404 5.750 15.004 1.00 94.06 546 ASN A CA 1
ATOM 4259 C C . ASN A 1 546 ? 25.071 5.939 13.622 1.00 94.06 546 ASN A C 1
ATOM 4261 O O . ASN A 1 546 ? 25.594 4.985 13.045 1.00 94.06 546 ASN A O 1
ATOM 4265 N N . GLY A 1 547 ? 25.069 7.179 13.118 1.00 95.88 547 GLY A N 1
ATOM 4266 C CA . GLY A 1 547 ? 25.685 7.551 11.842 1.00 95.88 547 GLY A CA 1
ATOM 4267 C C . GLY A 1 547 ? 27.203 7.345 11.807 1.00 95.88 547 GLY A C 1
ATOM 4268 O O . GLY A 1 547 ? 27.903 7.803 12.713 1.00 95.88 547 GLY A O 1
ATOM 4269 N N . ARG A 1 548 ? 27.724 6.690 10.763 1.00 97.19 548 ARG A N 1
ATOM 4270 C CA . ARG A 1 548 ? 29.172 6.500 10.541 1.00 97.19 548 ARG A CA 1
ATOM 4271 C C . ARG A 1 548 ? 29.524 6.321 9.055 1.00 97.19 548 ARG A C 1
ATOM 4273 O O . ARG A 1 548 ? 28.714 5.754 8.323 1.00 97.19 548 ARG A O 1
ATOM 4280 N N . PRO A 1 549 ? 30.732 6.707 8.609 1.00 98.00 549 PRO A N 1
ATOM 4281 C CA . PRO A 1 549 ? 31.180 6.457 7.240 1.00 98.00 549 PRO A CA 1
ATOM 4282 C C . PRO A 1 549 ? 31.454 4.966 6.993 1.00 98.00 549 PRO A C 1
ATOM 4284 O O . PRO A 1 549 ? 32.039 4.286 7.841 1.00 98.00 549 PRO A O 1
ATOM 4287 N N . ILE A 1 550 ? 31.070 4.465 5.816 1.00 98.31 550 ILE A N 1
ATOM 4288 C CA . ILE A 1 550 ? 31.330 3.081 5.368 1.00 98.31 550 ILE A CA 1
ATOM 4289 C C . ILE A 1 550 ? 32.192 2.993 4.105 1.00 98.31 550 ILE A C 1
ATOM 4291 O O . ILE A 1 550 ? 32.756 1.936 3.819 1.00 98.31 550 ILE A O 1
ATOM 4295 N N . PHE A 1 551 ? 32.292 4.079 3.343 1.00 98.69 551 PHE A N 1
ATOM 4296 C CA . PHE A 1 551 ? 33.118 4.154 2.144 1.00 98.69 551 PHE A CA 1
ATOM 4297 C C . PHE A 1 551 ? 33.619 5.582 1.948 1.00 98.69 551 PHE A C 1
ATOM 4299 O O . PHE A 1 551 ? 32.837 6.528 2.051 1.00 98.69 551 PHE A O 1
ATOM 4306 N N . THR A 1 552 ? 34.903 5.739 1.638 1.00 98.44 552 THR A N 1
ATOM 4307 C CA . THR A 1 552 ? 35.565 7.036 1.458 1.00 98.44 552 THR A CA 1
ATOM 4308 C C . THR A 1 552 ? 36.193 7.113 0.069 1.00 98.44 552 THR A C 1
ATOM 4310 O O . THR A 1 552 ? 37.105 6.346 -0.237 1.00 98.44 552 THR A O 1
ATOM 4313 N N . LEU A 1 553 ? 35.778 8.063 -0.778 1.00 98.12 553 LEU A N 1
ATOM 4314 C CA . LEU A 1 553 ? 36.290 8.161 -2.160 1.00 98.12 553 LEU A CA 1
ATOM 4315 C C . LEU A 1 553 ? 37.814 8.348 -2.222 1.00 98.12 553 LEU A C 1
ATOM 4317 O O . LEU A 1 553 ? 38.478 7.769 -3.084 1.00 98.12 553 LEU A O 1
ATOM 4321 N N . GLU A 1 554 ? 38.373 9.126 -1.294 1.00 96.62 554 GLU A N 1
ATOM 4322 C CA . GLU A 1 554 ? 39.808 9.419 -1.224 1.00 96.62 554 GLU A CA 1
ATOM 4323 C C . GLU A 1 554 ? 40.662 8.158 -1.044 1.00 96.62 554 GLU A C 1
ATOM 4325 O O . GLU A 1 554 ? 41.647 7.985 -1.759 1.00 96.62 554 GLU A O 1
ATOM 4330 N N . LYS A 1 555 ? 40.240 7.219 -0.185 1.00 97.00 555 LYS A N 1
ATOM 4331 C CA . LYS A 1 555 ? 40.961 5.951 0.048 1.00 97.00 555 LYS A CA 1
ATOM 4332 C C . LYS A 1 555 ? 41.057 5.076 -1.204 1.00 97.00 555 LYS A C 1
ATOM 4334 O O . LYS A 1 555 ? 41.915 4.201 -1.283 1.00 97.00 555 LYS A O 1
ATOM 4339 N N . HIS A 1 556 ? 40.196 5.328 -2.186 1.00 96.94 556 HIS A N 1
ATOM 4340 C CA . HIS A 1 556 ? 40.155 4.631 -3.466 1.00 96.94 556 HIS A CA 1
ATOM 4341 C C . HIS A 1 556 ? 40.685 5.477 -4.633 1.00 96.94 556 HIS A C 1
ATOM 4343 O O . HIS A 1 556 ? 40.546 5.071 -5.786 1.00 96.94 556 HIS A O 1
ATOM 4349 N N . ASN A 1 557 ? 41.296 6.638 -4.362 1.00 96.19 557 ASN A N 1
ATOM 4350 C CA . ASN A 1 557 ? 41.774 7.590 -5.371 1.00 96.19 557 ASN A CA 1
ATOM 4351 C C . ASN A 1 557 ? 40.681 8.019 -6.370 1.00 96.19 557 ASN A C 1
ATOM 4353 O O . ASN A 1 557 ? 40.954 8.285 -7.544 1.00 96.19 557 ASN A O 1
ATOM 4357 N N . ILE A 1 558 ? 39.425 8.081 -5.918 1.00 97.25 558 ILE A N 1
ATOM 4358 C CA . ILE A 1 558 ? 38.292 8.503 -6.742 1.00 97.25 558 ILE A CA 1
ATOM 4359 C C . ILE A 1 558 ? 38.144 10.023 -6.630 1.00 97.25 558 ILE A C 1
ATOM 4361 O O . ILE A 1 558 ? 37.891 10.572 -5.556 1.00 97.25 558 ILE A O 1
ATOM 4365 N N . GLN A 1 559 ? 38.310 10.709 -7.759 1.00 96.06 559 GLN A N 1
ATOM 4366 C CA . GLN A 1 559 ? 38.096 12.152 -7.869 1.00 96.06 559 GLN A CA 1
ATOM 4367 C C . GLN A 1 559 ? 36.602 12.483 -7.935 1.00 96.06 559 GLN A C 1
ATOM 4369 O O . GLN A 1 559 ? 35.818 11.690 -8.457 1.00 96.06 559 GLN A O 1
ATOM 4374 N N . GLY A 1 560 ? 36.235 13.664 -7.435 1.00 96.25 560 GLY A N 1
ATOM 4375 C CA . GLY A 1 560 ? 34.852 14.134 -7.385 1.00 96.25 560 GLY A CA 1
ATOM 4376 C C . GLY A 1 560 ? 34.172 13.929 -6.028 1.00 96.25 560 GLY A C 1
ATOM 4377 O O . GLY A 1 560 ? 34.833 13.687 -5.007 1.00 96.25 560 GLY A O 1
ATOM 4378 N N . PHE A 1 561 ? 32.846 14.042 -6.044 1.00 98.00 561 PHE A N 1
ATOM 4379 C CA . PHE A 1 561 ? 31.969 13.964 -4.876 1.00 98.00 561 PHE A CA 1
ATOM 4380 C C . PHE A 1 561 ? 30.930 12.858 -5.083 1.00 98.00 561 PHE A C 1
ATOM 4382 O O . PHE A 1 561 ? 30.393 12.753 -6.186 1.00 98.00 561 PHE A O 1
ATOM 4389 N N . PRO A 1 562 ? 30.660 12.009 -4.076 1.00 98.56 562 PRO A N 1
ATOM 4390 C CA . PRO A 1 562 ? 29.540 11.086 -4.160 1.00 98.56 562 PRO A CA 1
ATOM 4391 C C . PRO A 1 562 ? 28.246 11.902 -4.195 1.00 98.56 562 PRO A C 1
ATOM 4393 O O . PRO A 1 562 ? 28.169 12.948 -3.552 1.00 98.56 562 PRO A O 1
ATOM 4396 N N . ASP A 1 563 ? 27.269 11.440 -4.964 1.00 98.44 563 ASP A N 1
ATOM 4397 C CA . ASP A 1 563 ? 26.055 12.205 -5.234 1.00 98.44 563 ASP A CA 1
ATOM 4398 C C . ASP A 1 563 ? 24.798 11.330 -5.050 1.00 98.44 563 ASP A C 1
ATOM 4400 O O . ASP A 1 563 ? 24.647 10.685 -4.011 1.00 98.44 563 ASP A O 1
ATOM 4404 N N . GLY A 1 564 ? 23.887 11.251 -6.016 1.00 97.94 564 GLY A N 1
ATOM 4405 C CA . GLY A 1 564 ? 22.737 10.356 -5.969 1.00 97.94 564 GLY A CA 1
ATOM 4406 C C . GLY A 1 564 ? 23.119 8.870 -6.021 1.00 97.94 564 GLY A C 1
ATOM 4407 O O . GLY A 1 564 ? 24.073 8.458 -6.692 1.00 97.94 564 GLY A O 1
ATOM 4408 N N . MET A 1 565 ? 22.348 8.026 -5.325 1.00 98.19 565 MET A N 1
ATOM 4409 C CA . MET A 1 565 ? 22.595 6.579 -5.277 1.00 98.19 565 MET A CA 1
ATOM 4410 C C . MET A 1 565 ? 21.335 5.712 -5.352 1.00 98.19 565 MET A C 1
ATOM 4412 O O . MET A 1 565 ? 20.229 6.137 -5.008 1.00 98.19 565 MET A O 1
ATOM 4416 N N . ALA A 1 566 ? 21.520 4.454 -5.748 1.00 98.06 566 ALA A N 1
ATOM 4417 C CA . ALA A 1 566 ? 20.519 3.392 -5.701 1.00 98.06 566 ALA A CA 1
ATOM 4418 C C . ALA A 1 566 ? 21.129 2.094 -5.152 1.00 98.06 566 ALA A C 1
ATOM 4420 O O . ALA A 1 566 ? 22.344 1.919 -5.155 1.00 98.06 566 ALA A O 1
ATOM 4421 N N . ILE A 1 567 ? 20.289 1.166 -4.692 1.00 97.94 567 ILE A N 1
ATOM 4422 C CA . ILE A 1 567 ? 20.725 -0.147 -4.199 1.00 97.94 567 ILE A CA 1
ATOM 4423 C C . ILE A 1 567 ? 20.217 -1.259 -5.118 1.00 97.94 567 ILE A C 1
ATOM 4425 O O . ILE A 1 567 ? 19.071 -1.217 -5.573 1.00 97.94 567 ILE A O 1
ATOM 4429 N N . ASP A 1 568 ? 21.069 -2.245 -5.394 1.00 98.12 568 ASP A N 1
ATOM 4430 C CA . ASP A 1 568 ? 20.696 -3.436 -6.158 1.00 98.12 568 ASP A CA 1
ATOM 4431 C C . ASP A 1 568 ? 20.103 -4.545 -5.262 1.00 98.12 568 ASP A C 1
ATOM 4433 O O . ASP A 1 568 ? 20.161 -4.504 -4.028 1.00 98.12 568 ASP A O 1
ATOM 4437 N N . THR A 1 569 ? 19.501 -5.564 -5.873 1.00 96.31 569 THR A N 1
ATOM 4438 C CA . THR A 1 569 ? 18.869 -6.693 -5.172 1.00 96.31 569 THR A CA 1
ATOM 4439 C C . THR A 1 569 ? 19.866 -7.573 -4.415 1.00 96.31 569 THR A C 1
ATOM 4441 O O . THR A 1 569 ? 19.462 -8.307 -3.504 1.00 96.31 569 THR A O 1
ATOM 4444 N N . ASP A 1 570 ? 21.155 -7.469 -4.750 1.00 95.38 570 ASP A N 1
ATOM 4445 C CA . ASP A 1 570 ? 22.266 -8.115 -4.048 1.00 95.38 570 ASP A CA 1
ATOM 4446 C C . ASP A 1 570 ? 22.753 -7.292 -2.847 1.00 95.38 570 ASP A C 1
ATOM 4448 O O . ASP A 1 570 ? 23.592 -7.768 -2.077 1.00 95.38 570 ASP A O 1
ATOM 4452 N N . GLY A 1 571 ? 22.208 -6.090 -2.643 1.00 96.69 571 GLY A N 1
ATOM 4453 C CA . GLY A 1 571 ? 22.517 -5.192 -1.536 1.00 96.69 571 GLY A CA 1
ATOM 4454 C C . GLY A 1 571 ? 23.757 -4.325 -1.750 1.00 96.69 571 GLY A C 1
ATOM 4455 O O . GLY A 1 571 ? 24.305 -3.847 -0.762 1.00 96.69 571 GLY A O 1
ATOM 4456 N N . ASN A 1 572 ? 24.220 -4.143 -2.989 1.00 98.50 572 ASN A N 1
ATOM 4457 C CA . ASN A 1 572 ? 25.324 -3.241 -3.330 1.00 98.50 572 ASN A CA 1
ATOM 4458 C C . ASN A 1 572 ? 24.792 -1.856 -3.711 1.00 98.50 572 ASN A C 1
ATOM 4460 O O . ASN A 1 572 ? 23.734 -1.741 -4.333 1.00 98.50 572 ASN A O 1
ATOM 4464 N N . LEU A 1 573 ? 25.549 -0.812 -3.382 1.00 98.75 573 LEU A N 1
ATOM 4465 C CA . LEU A 1 573 ? 25.200 0.566 -3.723 1.00 98.75 573 LEU A CA 1
ATOM 4466 C C . LEU A 1 573 ? 25.818 0.959 -5.059 1.00 98.75 573 LEU A C 1
ATOM 4468 O O . LEU A 1 573 ? 26.998 0.708 -5.293 1.00 98.75 573 LEU A O 1
ATOM 4472 N N . TRP A 1 574 ? 25.018 1.605 -5.894 1.00 98.69 574 TRP A N 1
ATOM 4473 C CA . TRP A 1 574 ? 25.403 2.247 -7.142 1.00 98.69 574 TRP A CA 1
ATOM 4474 C C . TRP A 1 574 ? 25.364 3.750 -6.915 1.00 98.69 574 TRP A C 1
ATOM 4476 O O . TRP A 1 574 ? 24.303 4.285 -6.606 1.00 98.69 574 TRP A O 1
ATOM 4486 N N . VAL A 1 575 ? 26.514 4.407 -7.014 1.00 98.88 575 VAL A N 1
ATOM 4487 C CA . VAL A 1 575 ? 26.708 5.794 -6.577 1.00 98.88 575 VAL A CA 1
ATOM 4488 C C . VAL A 1 575 ? 27.218 6.617 -7.754 1.00 98.88 575 VAL A C 1
ATOM 4490 O O . VAL A 1 575 ? 28.258 6.287 -8.333 1.00 98.88 575 VAL A O 1
ATOM 4493 N N . ALA A 1 576 ? 26.483 7.666 -8.121 1.00 98.75 576 ALA A N 1
ATOM 4494 C CA . ALA A 1 576 ? 26.960 8.690 -9.042 1.00 98.75 576 ALA A CA 1
ATOM 4495 C C . ALA A 1 576 ? 28.117 9.468 -8.408 1.00 98.75 576 ALA A C 1
ATOM 4497 O O . ALA A 1 576 ? 28.136 9.698 -7.198 1.00 98.75 576 ALA A O 1
ATOM 4498 N N . VAL A 1 577 ? 29.096 9.858 -9.225 1.00 98.69 577 VAL A N 1
ATOM 4499 C CA . VAL A 1 577 ? 30.226 10.668 -8.766 1.00 98.69 577 VAL A CA 1
ATOM 4500 C C . VAL A 1 577 ? 30.274 11.971 -9.556 1.00 98.69 577 VAL A C 1
ATOM 4502 O O . VAL A 1 577 ? 30.763 12.014 -10.693 1.00 98.69 577 VAL A O 1
ATOM 4505 N N . PHE A 1 578 ? 29.807 13.046 -8.927 1.00 97.50 578 PHE A N 1
ATOM 4506 C CA . PHE A 1 578 ? 29.840 14.395 -9.472 1.00 97.50 578 PHE A CA 1
ATOM 4507 C C . PHE A 1 578 ? 31.288 14.846 -9.670 1.00 97.50 578 PHE A C 1
ATOM 4509 O O . PHE A 1 578 ? 32.143 14.645 -8.805 1.00 97.50 578 PHE A O 1
ATOM 4516 N N . ASN A 1 579 ? 31.588 15.440 -10.827 1.00 95.94 579 ASN A N 1
ATOM 4517 C CA . ASN A 1 579 ? 32.946 15.725 -11.309 1.00 95.94 579 ASN A CA 1
ATOM 4518 C C . ASN A 1 579 ? 33.865 14.494 -11.483 1.00 95.94 579 ASN A C 1
ATOM 4520 O O . ASN A 1 579 ? 35.069 14.656 -11.692 1.00 95.94 579 ASN A O 1
ATOM 4524 N N . GLY A 1 580 ? 33.322 13.273 -11.427 1.00 95.88 580 GLY A N 1
ATOM 4525 C CA . GLY A 1 580 ? 34.088 12.025 -11.458 1.00 95.88 580 GLY A CA 1
ATOM 4526 C C . GLY A 1 580 ? 34.031 11.237 -12.769 1.00 95.88 580 GLY A C 1
ATOM 4527 O O . GLY A 1 580 ? 34.778 10.262 -12.898 1.00 95.88 580 GLY A O 1
ATOM 4528 N N . TYR A 1 581 ? 33.182 11.626 -13.730 1.00 97.38 581 TYR A N 1
ATOM 4529 C CA . TYR A 1 581 ? 32.927 10.890 -14.983 1.00 97.38 581 TYR A CA 1
ATOM 4530 C C . TYR A 1 581 ? 32.423 9.455 -14.799 1.00 97.38 581 TYR A C 1
ATOM 4532 O O . TYR A 1 581 ? 32.647 8.607 -15.659 1.00 97.38 581 TYR A O 1
ATOM 4540 N N . ARG A 1 582 ? 31.799 9.117 -13.664 1.00 98.19 582 ARG A N 1
ATOM 4541 C CA . ARG A 1 582 ? 31.527 7.709 -13.357 1.00 98.19 582 ARG A CA 1
ATOM 4542 C C . ARG A 1 582 ? 30.338 7.459 -12.452 1.00 98.19 582 ARG A C 1
ATOM 4544 O O . ARG A 1 582 ? 29.943 8.306 -11.656 1.00 98.19 582 ARG A O 1
ATOM 4551 N N . VAL A 1 583 ? 29.879 6.215 -12.522 1.00 98.69 583 VAL A N 1
ATOM 4552 C CA . VAL A 1 583 ? 29.121 5.544 -11.466 1.00 98.69 583 VAL A CA 1
ATOM 4553 C C . VAL A 1 583 ? 30.000 4.446 -10.872 1.00 98.69 583 VAL A C 1
ATOM 4555 O O . VAL A 1 583 ? 30.669 3.710 -11.604 1.00 98.69 583 VAL A O 1
ATOM 4558 N N . ILE A 1 584 ? 30.002 4.315 -9.549 1.00 98.62 584 ILE A N 1
ATOM 4559 C CA . ILE A 1 584 ? 30.711 3.247 -8.833 1.00 98.62 584 ILE A CA 1
ATOM 4560 C C . ILE A 1 584 ? 29.730 2.283 -8.171 1.00 98.62 584 ILE A C 1
ATOM 4562 O O . ILE A 1 584 ? 28.658 2.687 -7.731 1.00 98.62 584 ILE A O 1
ATOM 4566 N N . LYS A 1 585 ? 30.116 1.009 -8.079 1.00 98.56 585 LYS A N 1
ATOM 4567 C CA . LYS A 1 585 ? 29.396 -0.031 -7.338 1.00 98.56 585 LYS A CA 1
ATOM 4568 C C . LYS A 1 585 ? 30.206 -0.415 -6.106 1.00 98.56 585 LYS A C 1
ATOM 4570 O O . LYS A 1 585 ? 31.354 -0.831 -6.266 1.00 98.56 585 LYS A O 1
ATOM 4575 N N . ILE A 1 586 ? 29.633 -0.334 -4.910 1.00 98.38 586 ILE A N 1
ATOM 4576 C CA . ILE A 1 586 ? 30.310 -0.674 -3.646 1.00 98.38 586 ILE A CA 1
ATOM 4577 C C . ILE A 1 586 ? 29.508 -1.704 -2.839 1.00 98.38 586 ILE A C 1
ATOM 4579 O O . ILE A 1 586 ? 28.281 -1.743 -2.931 1.00 98.38 586 ILE A O 1
ATOM 4583 N N . ASP A 1 587 ? 30.184 -2.533 -2.039 1.00 98.06 587 ASP A N 1
ATOM 4584 C CA . ASP A 1 587 ? 29.533 -3.455 -1.092 1.00 98.06 587 ASP A CA 1
ATOM 4585 C C . ASP A 1 587 ? 29.429 -2.799 0.296 1.00 98.06 587 ASP A C 1
ATOM 4587 O O . ASP A 1 587 ? 30.409 -2.794 1.041 1.00 98.06 587 ASP A O 1
ATOM 4591 N N . PRO A 1 588 ? 28.259 -2.285 0.714 1.00 96.94 588 PRO A N 1
ATOM 4592 C CA . PRO A 1 588 ? 28.134 -1.577 1.986 1.00 96.94 588 PRO A CA 1
ATOM 4593 C C . PRO A 1 588 ? 28.214 -2.497 3.215 1.00 96.94 588 PRO A C 1
ATOM 4595 O O . PRO A 1 588 ? 28.235 -2.020 4.348 1.00 96.94 588 PRO A O 1
ATOM 4598 N N . ARG A 1 589 ? 28.223 -3.824 3.035 1.00 95.62 589 ARG A N 1
ATOM 4599 C CA . ARG A 1 589 ? 28.359 -4.793 4.140 1.00 95.62 589 ARG A CA 1
ATOM 4600 C C . ARG A 1 589 ? 29.816 -5.008 4.536 1.00 95.62 589 ARG A C 1
ATOM 4602 O O . ARG A 1 589 ? 30.077 -5.558 5.604 1.00 95.62 589 ARG A O 1
ATOM 4609 N N . LYS A 1 590 ? 30.748 -4.606 3.670 1.00 96.25 590 LYS A N 1
ATOM 4610 C CA . LYS A 1 590 ? 32.192 -4.685 3.870 1.00 96.25 590 LYS A CA 1
ATOM 4611 C C . LYS A 1 590 ? 32.773 -3.289 3.629 1.00 96.25 590 LYS A C 1
ATOM 4613 O O . LYS A 1 590 ? 32.963 -2.925 2.470 1.00 96.25 590 LYS A O 1
ATOM 4618 N N . PRO A 1 591 ? 33.033 -2.505 4.689 1.00 94.38 591 PRO A N 1
ATOM 4619 C CA . PRO A 1 591 ? 33.526 -1.138 4.546 1.00 94.38 591 PRO A CA 1
ATOM 4620 C C . PRO A 1 591 ? 34.712 -1.029 3.581 1.00 94.38 591 PRO A C 1
ATOM 4622 O O . PRO A 1 591 ? 35.552 -1.929 3.531 1.00 94.38 591 PRO A O 1
ATOM 4625 N N . GLU A 1 592 ? 34.763 0.064 2.818 1.00 97.62 592 GLU A N 1
ATOM 4626 C CA . GLU A 1 592 ? 35.820 0.355 1.830 1.00 97.62 592 GLU A CA 1
ATOM 4627 C C . GLU A 1 592 ? 35.965 -0.714 0.718 1.00 97.62 592 GLU A C 1
ATOM 4629 O O . GLU A 1 592 ? 37.053 -0.962 0.199 1.00 97.62 592 GLU A O 1
ATOM 4634 N N . THR A 1 593 ? 34.872 -1.386 0.331 1.00 98.31 593 THR A N 1
ATOM 4635 C CA . THR A 1 593 ? 34.883 -2.375 -0.765 1.00 98.31 593 THR A CA 1
ATOM 4636 C C . THR A 1 593 ? 34.275 -1.804 -2.047 1.00 98.31 593 THR A C 1
ATOM 4638 O O . THR A 1 593 ? 33.053 -1.744 -2.198 1.00 98.31 593 THR A O 1
ATOM 4641 N N . LEU A 1 594 ? 35.134 -1.443 -3.006 1.00 98.19 594 LEU A N 1
ATOM 4642 C CA . LEU A 1 594 ? 34.756 -1.090 -4.379 1.00 98.19 594 LEU A CA 1
ATOM 4643 C C . LEU A 1 594 ? 34.651 -2.355 -5.245 1.00 98.19 594 LEU A C 1
ATOM 4645 O O . LEU A 1 594 ? 35.600 -3.130 -5.330 1.00 98.19 594 LEU A O 1
ATOM 4649 N N . LEU A 1 595 ? 33.511 -2.552 -5.906 1.00 97.38 595 LEU A N 1
ATOM 4650 C CA . LEU A 1 595 ? 33.238 -3.719 -6.753 1.00 97.38 595 LEU A CA 1
ATOM 4651 C C . LEU A 1 595 ? 33.411 -3.425 -8.244 1.00 97.38 595 LEU A C 1
ATOM 4653 O O . LEU A 1 595 ? 33.913 -4.265 -8.985 1.00 97.38 595 LEU A O 1
ATOM 4657 N N . GLN A 1 596 ? 32.952 -2.259 -8.702 1.00 95.56 596 GLN A N 1
ATOM 4658 C CA . GLN A 1 596 ? 32.930 -1.913 -10.125 1.00 95.56 596 GLN A CA 1
ATOM 4659 C C . GLN A 1 596 ? 32.958 -0.396 -10.319 1.00 95.56 596 GLN A C 1
ATOM 4661 O O . GLN A 1 596 ? 32.528 0.371 -9.460 1.00 95.56 596 GLN A O 1
ATOM 4666 N N . THR A 1 597 ? 33.444 0.044 -11.475 1.00 97.19 597 THR A N 1
ATOM 4667 C CA . THR A 1 597 ? 33.327 1.424 -11.957 1.00 97.19 597 THR A CA 1
ATOM 4668 C C . THR A 1 597 ? 32.846 1.399 -13.402 1.00 97.19 597 THR A C 1
ATOM 4670 O O . THR A 1 597 ? 33.366 0.628 -14.207 1.00 97.19 597 THR A O 1
ATOM 4673 N N . ILE A 1 598 ? 31.864 2.236 -13.726 1.00 97.19 598 ILE A N 1
ATOM 4674 C CA . ILE A 1 598 ? 31.393 2.480 -15.091 1.00 97.19 598 ILE A CA 1
ATOM 4675 C C . ILE A 1 598 ? 31.733 3.922 -15.448 1.00 97.19 598 ILE A C 1
ATOM 4677 O O . ILE A 1 598 ? 31.271 4.842 -14.775 1.00 97.19 598 ILE A O 1
ATOM 4681 N N . GLN A 1 599 ? 32.538 4.105 -16.496 1.00 97.38 599 GLN A N 1
ATOM 4682 C CA . GLN A 1 599 ? 32.873 5.431 -17.009 1.00 97.38 599 GLN A CA 1
ATOM 4683 C C . GLN A 1 599 ? 31.748 5.959 -17.894 1.00 97.38 599 GLN A C 1
ATOM 4685 O O . GLN A 1 599 ? 31.222 5.230 -18.731 1.00 97.38 599 GLN A O 1
ATOM 4690 N N . LEU A 1 600 ? 31.410 7.229 -17.715 1.00 96.75 600 LEU A N 1
ATOM 4691 C CA . LEU A 1 600 ? 30.441 7.983 -18.496 1.00 96.75 600 LEU A CA 1
ATOM 4692 C C . LEU A 1 600 ? 31.144 9.127 -19.238 1.00 96.75 600 LEU A C 1
ATOM 4694 O O . LEU A 1 600 ? 32.150 9.648 -18.756 1.00 96.75 600 LEU A O 1
ATOM 4698 N N . PRO A 1 601 ? 30.604 9.562 -20.388 1.00 95.25 601 PRO A N 1
ATOM 4699 C CA . PRO A 1 601 ? 31.155 10.703 -21.117 1.00 95.25 601 PRO A CA 1
ATOM 4700 C C . PRO A 1 601 ? 30.909 12.043 -20.392 1.00 95.25 601 PRO A C 1
ATOM 4702 O O . PRO A 1 601 ? 31.637 13.007 -20.608 1.00 95.25 601 PRO A O 1
ATOM 4705 N N . ALA A 1 602 ? 29.930 12.107 -19.482 1.00 96.38 602 ALA A N 1
ATOM 4706 C CA . ALA A 1 602 ? 29.599 13.308 -18.719 1.00 96.38 602 ALA A CA 1
ATOM 4707 C C . ALA A 1 602 ? 30.444 13.454 -17.443 1.00 96.38 602 ALA A C 1
ATOM 4709 O O . ALA A 1 602 ? 30.510 12.533 -16.634 1.00 96.38 602 ALA A O 1
ATOM 4710 N N . LYS A 1 603 ? 31.012 14.645 -17.210 1.00 95.88 603 LYS A N 1
ATOM 4711 C CA . LYS A 1 603 ? 31.815 14.978 -16.018 1.00 95.88 603 LYS A CA 1
ATOM 4712 C C . LYS A 1 603 ? 30.997 15.002 -14.726 1.00 95.88 603 LYS A C 1
ATOM 4714 O O . LYS A 1 603 ? 31.385 14.388 -13.732 1.00 95.88 603 LYS A O 1
ATOM 4719 N N . GLN A 1 604 ? 29.899 15.752 -14.738 1.00 97.06 604 GLN A N 1
ATOM 4720 C CA . GLN A 1 604 ? 29.033 16.013 -13.591 1.00 97.06 604 GLN A CA 1
ATOM 4721 C C . GLN A 1 604 ? 27.898 14.983 -13.544 1.00 97.06 604 GLN A C 1
ATOM 4723 O O . GLN A 1 604 ? 26.773 15.283 -13.925 1.00 97.06 604 GLN A O 1
ATOM 4728 N N . VAL A 1 605 ? 28.209 13.743 -13.154 1.00 98.38 605 VAL A N 1
ATOM 4729 C CA . VAL A 1 605 ? 27.208 12.675 -12.981 1.00 98.38 605 VAL A CA 1
ATOM 4730 C C . VAL A 1 605 ? 26.493 12.885 -11.651 1.00 98.38 605 VAL A C 1
ATOM 4732 O O . VAL A 1 605 ? 27.159 12.898 -10.620 1.00 98.38 605 VAL A O 1
ATOM 4735 N N . THR A 1 606 ? 25.172 13.045 -11.675 1.00 98.19 606 THR A N 1
ATOM 4736 C CA . THR A 1 606 ? 24.409 13.553 -10.525 1.00 98.19 606 THR A CA 1
ATOM 4737 C C . THR A 1 606 ? 23.669 12.462 -9.770 1.00 98.19 606 THR A C 1
ATOM 4739 O O . THR A 1 606 ? 23.793 12.355 -8.561 1.00 98.19 606 THR A O 1
ATOM 4742 N N . SER A 1 607 ? 22.941 11.572 -10.446 1.00 98.38 607 SER A N 1
ATOM 4743 C CA . SER A 1 607 ? 22.132 10.573 -9.740 1.00 98.38 607 SER A CA 1
ATOM 4744 C C . SER A 1 607 ? 21.850 9.337 -10.582 1.00 98.38 607 SER A C 1
ATOM 4746 O O . SER A 1 607 ? 22.091 9.311 -11.792 1.00 98.38 607 SER A O 1
ATOM 4748 N N . VAL A 1 608 ? 21.372 8.278 -9.921 1.00 98.44 608 VAL A N 1
ATOM 4749 C CA . VAL A 1 608 ? 21.067 6.989 -10.548 1.00 98.44 608 VAL A CA 1
ATOM 4750 C C . VAL A 1 608 ? 19.758 6.383 -10.046 1.00 98.44 608 VAL A C 1
ATOM 4752 O O . VAL A 1 608 ? 19.422 6.449 -8.860 1.00 98.44 608 VAL A O 1
ATOM 4755 N N . ALA A 1 609 ? 19.049 5.705 -10.946 1.00 98.25 609 ALA A N 1
ATOM 4756 C CA . ALA A 1 609 ? 17.901 4.869 -10.622 1.00 98.25 609 ALA A CA 1
ATOM 4757 C C . ALA A 1 609 ? 17.890 3.601 -11.472 1.00 98.25 609 ALA A C 1
ATOM 4759 O O . ALA A 1 609 ? 18.215 3.627 -12.659 1.00 98.25 609 ALA A O 1
ATOM 4760 N N . PHE A 1 610 ? 17.478 2.490 -10.867 1.00 98.44 610 PHE A N 1
ATOM 4761 C CA . PHE A 1 610 ? 17.183 1.286 -11.628 1.00 98.44 610 PHE A CA 1
ATOM 4762 C C . PHE A 1 610 ? 15.842 1.429 -12.324 1.00 98.44 610 PHE A C 1
ATOM 4764 O O . PHE A 1 610 ? 14.879 1.930 -11.745 1.00 98.44 610 PHE A O 1
ATOM 4771 N N . GLY A 1 611 ? 15.787 0.968 -13.561 1.00 96.25 611 GLY A N 1
ATOM 4772 C CA . GLY A 1 611 ? 14.584 1.012 -14.356 1.00 96.25 611 GLY A CA 1
ATOM 4773 C C . GLY A 1 611 ? 14.617 0.006 -15.482 1.00 96.25 611 GLY A C 1
ATOM 4774 O O . GLY A 1 611 ? 15.374 -0.966 -15.479 1.00 96.25 611 GLY A O 1
ATOM 4775 N N . GLY A 1 612 ? 13.759 0.260 -16.454 1.00 92.75 612 GLY A N 1
ATOM 4776 C CA . GLY A 1 612 ? 13.494 -0.681 -17.513 1.00 92.75 612 GLY A CA 1
ATOM 4777 C C . GLY A 1 612 ? 12.572 -1.803 -17.045 1.00 92.75 612 GLY A C 1
ATOM 4778 O O . GLY A 1 612 ? 12.190 -1.886 -15.870 1.00 92.75 612 GLY A O 1
ATOM 4779 N N . PRO A 1 613 ? 12.178 -2.666 -17.985 1.00 87.62 613 PRO A N 1
ATOM 4780 C CA . PRO A 1 613 ? 11.181 -3.666 -17.702 1.00 87.62 613 PRO A CA 1
ATOM 4781 C C . PRO A 1 613 ? 11.611 -4.649 -16.600 1.00 87.62 613 PRO A C 1
ATOM 4783 O O . PRO A 1 613 ? 10.811 -4.942 -15.718 1.00 87.62 613 PRO A O 1
ATOM 4786 N N . ASP A 1 614 ? 12.860 -5.103 -16.605 1.00 89.94 614 ASP A N 1
ATOM 4787 C CA . ASP A 1 614 ? 13.373 -6.100 -15.658 1.00 89.94 614 ASP A CA 1
ATOM 4788 C C . ASP A 1 614 ? 14.151 -5.491 -14.479 1.00 89.94 614 ASP A C 1
ATOM 4790 O O . ASP A 1 614 ? 14.783 -6.233 -13.717 1.00 89.94 614 ASP A O 1
ATOM 4794 N N . LEU A 1 615 ? 14.097 -4.157 -14.331 1.00 94.75 615 LEU A N 1
ATOM 4795 C CA . LEU A 1 615 ? 14.865 -3.361 -13.362 1.00 94.75 615 LEU A CA 1
ATOM 4796 C C . LEU A 1 615 ? 16.384 -3.590 -13.450 1.00 94.75 615 LEU A C 1
ATOM 4798 O O . LEU A 1 615 ? 17.094 -3.437 -12.459 1.00 94.75 615 LEU A O 1
ATOM 4802 N N . ASP A 1 616 ? 16.881 -3.976 -14.622 1.00 95.81 616 ASP A N 1
ATOM 4803 C CA . ASP A 1 616 ? 18.276 -4.322 -14.916 1.00 95.81 616 ASP A CA 1
ATOM 4804 C C . ASP A 1 616 ? 19.012 -3.251 -15.738 1.00 95.81 616 ASP A C 1
ATOM 4806 O O . ASP A 1 616 ? 20.146 -3.448 -16.185 1.00 95.81 616 ASP A O 1
ATOM 4810 N N . GLU A 1 617 ? 18.375 -2.097 -15.922 1.00 97.06 617 GLU A N 1
ATOM 4811 C CA . GLU A 1 617 ? 18.934 -0.937 -16.600 1.00 97.06 617 GLU A CA 1
ATOM 4812 C C . GLU A 1 617 ? 19.176 0.173 -15.579 1.00 97.06 617 GLU A C 1
ATOM 4814 O O . GLU A 1 617 ? 18.335 0.428 -14.713 1.00 97.06 617 GLU A O 1
ATOM 4819 N N . LEU A 1 618 ? 20.313 0.858 -15.686 1.00 98.19 618 LEU A N 1
ATOM 4820 C CA . LEU A 1 618 ? 20.608 2.018 -14.851 1.00 98.19 618 LEU A CA 1
ATOM 4821 C C . LEU A 1 618 ? 20.352 3.295 -15.643 1.00 98.19 618 LEU A C 1
ATOM 4823 O O . LEU A 1 618 ? 20.983 3.531 -16.673 1.00 98.19 618 LEU A O 1
ATOM 4827 N N . TYR A 1 619 ? 19.438 4.119 -15.151 1.00 98.38 619 TYR A N 1
ATOM 4828 C CA . TYR A 1 619 ? 19.226 5.473 -15.636 1.00 98.38 619 TYR A CA 1
ATOM 4829 C C . TYR A 1 619 ? 20.091 6.423 -14.825 1.00 98.38 619 TYR A C 1
ATOM 4831 O O . TYR A 1 619 ? 20.066 6.377 -13.597 1.00 98.38 619 TYR A O 1
ATOM 4839 N N . VAL A 1 620 ? 20.873 7.247 -15.514 1.00 98.62 620 VAL A N 1
ATOM 4840 C CA . VAL A 1 620 ? 21.901 8.098 -14.912 1.00 98.62 620 VAL A CA 1
ATOM 4841 C C . VAL A 1 620 ? 21.715 9.526 -15.402 1.00 98.62 620 VAL A C 1
ATOM 4843 O O . VAL A 1 620 ? 21.771 9.765 -16.607 1.00 98.62 620 VAL A O 1
ATOM 4846 N N . THR A 1 621 ? 21.491 10.467 -14.492 1.00 98.44 621 THR A N 1
ATOM 4847 C CA . THR A 1 621 ? 21.387 11.898 -14.810 1.00 98.44 621 THR A CA 1
ATOM 4848 C C . THR A 1 621 ? 22.754 12.578 -14.729 1.00 98.44 621 THR A C 1
ATOM 4850 O O . THR A 1 621 ? 23.686 12.075 -14.091 1.00 98.44 621 THR A O 1
ATOM 4853 N N . SER A 1 622 ? 22.897 13.713 -15.412 1.00 98.06 622 SER A N 1
ATOM 4854 C CA . SER A 1 622 ? 24.092 14.551 -15.340 1.00 98.06 622 SER A CA 1
ATOM 4855 C C . SER A 1 622 ? 23.752 16.035 -15.476 1.00 98.06 622 SER A C 1
ATOM 4857 O O . SER A 1 622 ? 22.621 16.396 -15.804 1.00 98.06 622 SER A O 1
ATOM 4859 N N . ALA A 1 623 ? 24.745 16.887 -15.236 1.00 96.69 623 ALA A N 1
ATOM 4860 C CA . ALA A 1 623 ? 24.634 18.338 -15.304 1.00 96.69 623 ALA A CA 1
ATOM 4861 C C . ALA A 1 623 ? 25.586 18.955 -16.344 1.00 96.69 623 ALA A C 1
ATOM 4863 O O . ALA A 1 623 ? 26.541 18.308 -16.799 1.00 96.69 623 ALA A O 1
ATOM 4864 N N . ALA A 1 624 ? 25.280 20.191 -16.743 1.00 94.81 624 ALA A N 1
ATOM 4865 C CA . ALA A 1 624 ? 26.029 20.988 -17.718 1.00 94.81 624 ALA A CA 1
ATOM 4866 C C . ALA A 1 624 ? 26.330 22.419 -17.234 1.00 94.81 624 ALA A C 1
ATOM 4868 O O . ALA A 1 624 ? 26.850 23.227 -18.004 1.00 94.81 624 ALA A O 1
ATOM 4869 N N . PHE A 1 625 ? 25.999 22.762 -15.985 1.00 90.19 625 PHE A N 1
ATOM 4870 C CA . PHE A 1 625 ? 26.166 24.127 -15.497 1.00 90.19 625 PHE A CA 1
ATOM 4871 C C . PHE A 1 625 ? 27.636 24.465 -15.208 1.00 90.19 625 PHE A C 1
ATOM 4873 O O . PHE A 1 625 ? 28.416 23.657 -14.691 1.00 90.19 625 PHE A O 1
ATOM 4880 N N . THR A 1 626 ? 28.003 25.702 -15.539 1.00 88.12 626 THR A N 1
ATOM 4881 C CA . THR A 1 626 ? 29.361 26.226 -15.379 1.00 88.12 626 THR A CA 1
ATOM 4882 C C . THR A 1 626 ? 29.709 26.394 -13.904 1.00 88.12 626 THR A C 1
ATOM 4884 O O . THR A 1 626 ? 28.985 27.055 -13.159 1.00 88.12 626 THR A O 1
ATOM 4887 N N . VAL A 1 627 ? 30.858 25.846 -13.506 1.00 86.44 627 VAL A N 1
ATOM 4888 C CA . VAL A 1 627 ? 31.476 26.034 -12.184 1.00 86.44 627 VAL A CA 1
ATOM 4889 C C . VAL A 1 627 ? 32.873 26.599 -12.403 1.00 86.44 627 VAL A C 1
ATOM 4891 O O . VAL A 1 627 ? 33.623 26.071 -13.224 1.00 86.44 627 VAL A O 1
ATOM 4894 N N . ASP A 1 628 ? 33.213 27.689 -11.714 1.00 86.50 628 ASP A N 1
ATOM 4895 C CA . ASP A 1 628 ? 34.524 28.355 -11.802 1.00 86.50 628 ASP A CA 1
ATOM 4896 C C . ASP A 1 628 ? 34.983 28.668 -13.241 1.00 86.50 628 ASP A C 1
ATOM 4898 O O . ASP A 1 628 ? 36.157 28.551 -13.587 1.00 86.50 628 ASP A O 1
ATOM 4902 N N . GLY A 1 629 ? 34.037 29.044 -14.109 1.00 84.00 629 GLY A N 1
ATOM 4903 C CA . GLY A 1 629 ? 34.303 29.377 -15.514 1.00 84.00 629 GLY A CA 1
ATOM 4904 C C . GLY A 1 629 ? 34.565 28.176 -16.430 1.00 84.00 629 GLY A C 1
ATOM 4905 O O . GLY A 1 629 ? 34.840 28.369 -17.612 1.00 84.00 629 GLY A O 1
ATOM 4906 N N . VAL A 1 630 ? 34.468 26.941 -15.927 1.00 86.25 630 VAL A N 1
ATOM 4907 C CA . VAL A 1 630 ? 34.585 25.726 -16.744 1.00 86.25 630 VAL A CA 1
ATOM 4908 C C . VAL A 1 630 ? 33.231 25.395 -17.361 1.00 86.25 630 VAL A C 1
ATOM 4910 O O . VAL A 1 630 ? 32.354 24.848 -16.693 1.00 86.25 630 VAL A O 1
ATOM 4913 N N . GLU A 1 631 ? 33.071 25.723 -18.640 1.00 88.56 631 GLU A N 1
ATOM 4914 C CA . GLU A 1 631 ? 31.888 25.351 -19.417 1.00 88.56 631 GLU A CA 1
ATOM 4915 C C . GLU A 1 631 ? 31.896 23.857 -19.765 1.00 88.56 631 GLU A C 1
ATOM 4917 O O . GLU A 1 631 ? 32.933 23.273 -20.097 1.00 88.56 631 GLU A O 1
ATOM 4922 N N . LEU A 1 632 ? 30.717 23.238 -19.707 1.00 91.75 632 LEU A N 1
ATOM 4923 C CA . LEU A 1 632 ? 30.499 21.828 -20.015 1.00 91.75 632 LEU A CA 1
ATOM 4924 C C . LEU A 1 632 ? 29.470 21.717 -21.147 1.00 91.75 632 LEU A C 1
ATOM 4926 O O . LEU A 1 632 ? 28.272 21.613 -20.884 1.00 91.75 632 LEU A O 1
ATOM 4930 N N . PRO A 1 633 ? 29.906 21.781 -22.417 1.00 85.81 633 PRO A N 1
ATOM 4931 C CA . PRO A 1 633 ? 28.983 21.891 -23.536 1.00 85.81 633 PRO A CA 1
ATOM 4932 C C . PRO A 1 633 ? 28.224 20.580 -23.815 1.00 85.81 633 PRO A C 1
ATOM 4934 O O . PRO A 1 633 ? 28.733 19.484 -23.561 1.00 85.81 633 PRO A O 1
ATOM 4937 N N . PRO A 1 634 ? 27.018 20.661 -24.404 1.00 88.38 634 PRO A N 1
ATOM 4938 C CA . PRO A 1 634 ? 26.328 19.493 -24.940 1.00 88.38 634 PRO A CA 1
ATOM 4939 C C . PRO A 1 634 ? 27.177 18.800 -26.032 1.00 88.38 634 PRO A C 1
ATOM 4941 O O . PRO A 1 634 ? 28.046 19.428 -26.639 1.00 88.38 634 PRO A O 1
ATOM 4944 N N . PRO A 1 635 ? 26.917 17.517 -26.340 1.00 89.31 635 PRO A N 1
ATOM 4945 C CA . PRO A 1 635 ? 25.685 16.810 -26.000 1.00 89.31 635 PRO A CA 1
ATOM 4946 C C . PRO A 1 635 ? 25.841 15.744 -24.905 1.00 89.31 635 PRO A C 1
ATOM 4948 O O . PRO A 1 635 ? 24.885 15.020 -24.634 1.00 89.31 635 PRO A O 1
ATOM 4951 N N . ASP A 1 636 ? 27.024 15.611 -24.302 1.00 90.25 636 ASP A N 1
ATOM 4952 C CA . ASP A 1 636 ? 27.271 14.611 -23.255 1.00 90.25 636 ASP A CA 1
ATOM 4953 C C . ASP A 1 636 ? 27.053 15.174 -21.848 1.00 90.25 636 ASP A C 1
ATOM 4955 O O . ASP A 1 636 ? 26.585 14.462 -20.966 1.00 90.25 636 ASP A O 1
ATOM 4959 N N . HIS A 1 637 ? 27.331 16.457 -21.625 1.00 95.12 637 HIS A N 1
ATOM 4960 C CA . HIS A 1 637 ? 27.036 17.127 -20.361 1.00 95.12 637 HIS A CA 1
ATOM 4961 C C . HIS A 1 637 ? 25.555 17.512 -20.283 1.00 95.12 637 HIS A C 1
ATOM 4963 O O . HIS A 1 637 ? 24.951 17.878 -21.293 1.00 95.12 637 HIS A O 1
ATOM 4969 N N . GLY A 1 638 ? 24.947 17.376 -19.102 1.00 95.31 638 GLY A N 1
ATOM 4970 C CA . GLY A 1 638 ? 23.510 17.600 -18.907 1.00 95.31 638 GLY A CA 1
ATOM 4971 C C . GLY A 1 638 ? 22.616 16.488 -19.460 1.00 95.31 638 GLY A C 1
ATOM 4972 O O . GLY A 1 638 ? 21.396 16.563 -19.373 1.00 95.31 638 GLY A O 1
ATOM 4973 N N . ALA A 1 639 ? 23.191 15.452 -20.066 1.00 95.81 639 ALA A N 1
ATOM 4974 C CA . ALA A 1 639 ? 22.444 14.345 -20.637 1.00 95.81 639 ALA A CA 1
ATOM 4975 C C . ALA A 1 639 ? 21.878 13.411 -19.555 1.00 95.81 639 ALA A C 1
ATOM 4977 O O . ALA A 1 639 ? 22.419 13.291 -18.453 1.00 95.81 639 ALA A O 1
ATOM 4978 N N . THR A 1 640 ? 20.829 12.667 -19.909 1.00 98.12 640 THR A N 1
ATOM 4979 C CA . THR A 1 640 ? 20.452 11.445 -19.184 1.00 98.12 640 THR A CA 1
ATOM 4980 C C . THR A 1 640 ? 20.869 10.231 -20.004 1.00 98.12 640 THR A C 1
ATOM 4982 O O . THR A 1 640 ? 20.640 10.178 -21.218 1.00 98.12 640 THR A O 1
ATOM 4985 N N . PHE A 1 641 ? 21.470 9.253 -19.336 1.00 98.12 641 PHE A N 1
ATOM 4986 C CA . PHE A 1 641 ? 21.960 8.017 -19.924 1.00 98.12 641 PHE A CA 1
ATOM 4987 C C . PHE A 1 641 ? 21.137 6.823 -19.459 1.00 98.12 641 PHE A C 1
ATOM 4989 O O . PHE A 1 641 ? 20.668 6.768 -18.325 1.00 98.12 641 PHE A O 1
ATOM 4996 N N . ARG A 1 642 ? 21.018 5.834 -20.335 1.00 98.12 642 ARG A N 1
ATOM 4997 C CA . ARG A 1 642 ? 20.523 4.492 -20.053 1.00 98.12 642 ARG A CA 1
ATOM 4998 C C . ARG A 1 642 ? 21.682 3.523 -20.225 1.00 98.12 642 ARG A C 1
ATOM 5000 O O . ARG A 1 642 ? 22.261 3.438 -21.307 1.00 98.12 642 ARG A O 1
ATOM 5007 N N . ILE A 1 643 ? 22.012 2.789 -19.170 1.00 97.69 643 ILE A N 1
ATOM 5008 C CA . ILE A 1 643 ? 23.099 1.811 -19.163 1.00 97.69 643 ILE A CA 1
ATOM 5009 C C . ILE A 1 643 ? 22.505 0.409 -19.062 1.00 97.69 643 ILE A C 1
ATOM 5011 O O . ILE A 1 643 ? 21.756 0.118 -18.130 1.00 97.69 643 ILE A O 1
ATOM 5015 N N . LYS A 1 644 ? 22.851 -0.466 -20.008 1.00 95.44 644 LYS A N 1
ATOM 5016 C CA . LYS A 1 644 ? 22.448 -1.884 -20.018 1.00 95.44 644 LYS A CA 1
ATOM 5017 C C . LYS A 1 644 ? 23.656 -2.798 -19.899 1.00 95.44 644 LYS A C 1
ATOM 5019 O O . LYS A 1 644 ? 24.785 -2.359 -20.097 1.00 95.44 644 LYS A O 1
ATOM 5024 N N . GLY A 1 645 ? 23.418 -4.076 -19.603 1.00 92.31 645 GLY A N 1
ATOM 5025 C CA . GLY A 1 645 ? 24.497 -5.061 -19.468 1.00 92.31 645 GLY A CA 1
ATOM 5026 C C . GLY A 1 645 ? 25.341 -4.852 -18.207 1.00 92.31 645 GLY A C 1
ATOM 5027 O O . GLY A 1 645 ? 26.496 -5.255 -18.161 1.00 92.31 645 GLY A O 1
ATOM 5028 N N . ILE A 1 646 ? 24.777 -4.212 -17.177 1.00 91.00 646 ILE A N 1
ATOM 5029 C CA . ILE A 1 646 ? 25.473 -3.927 -15.912 1.00 91.00 646 ILE A CA 1
ATOM 5030 C C . ILE A 1 646 ? 25.553 -5.136 -14.966 1.00 91.00 646 ILE A C 1
ATOM 5032 O O . ILE A 1 646 ? 26.223 -5.065 -13.939 1.00 91.00 646 ILE A O 1
ATOM 5036 N N . GLY A 1 647 ? 24.863 -6.235 -15.291 1.00 90.94 647 GLY A N 1
ATOM 5037 C CA . GLY A 1 647 ? 24.883 -7.471 -14.504 1.00 90.94 647 GLY A CA 1
ATOM 5038 C C . GLY A 1 647 ? 24.261 -7.345 -13.108 1.00 90.94 647 GLY A C 1
ATOM 5039 O O . GLY A 1 647 ? 24.638 -8.094 -12.212 1.00 90.94 647 GLY A O 1
ATOM 5040 N N . ALA A 1 648 ? 23.347 -6.394 -12.898 1.00 93.31 648 ALA A N 1
ATOM 5041 C CA . ALA A 1 648 ? 22.648 -6.184 -11.632 1.00 93.31 648 ALA A CA 1
ATOM 5042 C C . ALA A 1 648 ? 21.191 -5.778 -11.872 1.00 93.31 648 ALA A C 1
ATOM 5044 O O . ALA A 1 648 ? 20.879 -5.190 -12.904 1.00 93.31 648 ALA A O 1
ATOM 5045 N N . LYS A 1 649 ? 20.325 -6.074 -10.898 1.00 96.00 649 LYS A N 1
ATOM 5046 C CA . LYS A 1 649 ? 18.924 -5.640 -10.863 1.00 96.00 649 LYS A CA 1
ATOM 5047 C C . LYS A 1 649 ? 18.676 -4.774 -9.642 1.00 96.00 649 LYS A C 1
ATOM 5049 O O . LYS A 1 649 ? 19.231 -5.062 -8.586 1.00 96.00 649 LYS A O 1
ATOM 5054 N N . GLY A 1 650 ? 17.835 -3.759 -9.755 1.00 94.25 650 GLY A N 1
ATOM 5055 C CA . GLY A 1 650 ? 17.414 -2.940 -8.624 1.00 94.25 650 GLY A CA 1
ATOM 5056 C C . GLY A 1 650 ? 15.968 -3.141 -8.219 1.00 94.25 650 GLY A C 1
ATOM 5057 O O . GLY A 1 650 ? 15.326 -4.138 -8.545 1.00 94.25 650 GLY A O 1
ATOM 5058 N N . TYR A 1 651 ? 15.471 -2.152 -7.488 1.00 92.94 651 TYR A N 1
ATOM 5059 C CA . TYR A 1 651 ? 14.086 -2.047 -7.051 1.00 92.94 651 TYR A CA 1
ATOM 5060 C C . TYR A 1 651 ? 13.366 -0.959 -7.857 1.00 92.94 651 TYR A C 1
ATOM 5062 O O . TYR A 1 651 ? 14.023 -0.024 -8.324 1.00 92.94 651 TYR A O 1
ATOM 5070 N N . PRO A 1 652 ? 12.034 -1.054 -8.022 1.00 89.00 652 PRO A N 1
ATOM 5071 C CA . PRO A 1 652 ? 11.268 0.022 -8.638 1.00 89.00 652 PRO A CA 1
ATOM 5072 C C . PRO A 1 652 ? 11.330 1.288 -7.772 1.00 89.00 652 PRO A C 1
ATOM 5074 O O . PRO A 1 652 ? 11.556 1.212 -6.560 1.00 89.00 652 PRO A O 1
ATOM 5077 N N . GLY A 1 653 ? 11.099 2.453 -8.385 1.00 91.56 653 GLY A N 1
ATOM 5078 C CA . GLY A 1 653 ? 10.863 3.680 -7.633 1.00 91.56 653 GLY A CA 1
ATOM 5079 C C . GLY A 1 653 ? 9.668 3.505 -6.697 1.00 91.56 653 GLY A C 1
ATOM 5080 O O . GLY A 1 653 ? 8.663 2.893 -7.060 1.00 91.56 653 GLY A O 1
ATOM 5081 N N . VAL A 1 654 ? 9.792 4.002 -5.467 1.00 96.50 654 VAL A N 1
ATOM 5082 C CA . VAL A 1 654 ? 8.712 3.933 -4.478 1.00 96.50 654 VAL A CA 1
ATOM 5083 C C . VAL A 1 654 ? 7.924 5.234 -4.523 1.00 96.50 654 VAL A C 1
ATOM 5085 O O . VAL A 1 654 ? 8.489 6.309 -4.327 1.00 96.50 654 VAL A O 1
ATOM 5088 N N . ASN A 1 655 ? 6.622 5.132 -4.777 1.00 96.56 655 ASN A N 1
ATOM 5089 C CA . ASN A 1 655 ? 5.718 6.277 -4.776 1.00 96.56 655 ASN A CA 1
ATOM 5090 C C . ASN A 1 655 ? 5.575 6.856 -3.365 1.00 96.56 655 ASN A C 1
ATOM 5092 O O . ASN A 1 655 ? 5.635 6.128 -2.368 1.00 96.56 655 ASN A O 1
ATOM 5096 N N . VAL A 1 656 ? 5.327 8.161 -3.275 1.00 96.50 656 VAL A N 1
ATOM 5097 C CA . VAL A 1 656 ? 5.059 8.781 -1.980 1.00 96.50 656 VAL A CA 1
ATOM 5098 C C . VAL A 1 656 ? 3.656 8.421 -1.521 1.00 96.50 656 VAL A C 1
ATOM 5100 O O . VAL A 1 656 ? 2.675 8.580 -2.250 1.00 96.50 656 VAL A O 1
ATOM 5103 N N . LYS A 1 657 ? 3.549 7.964 -0.278 1.00 91.75 657 LYS A N 1
ATOM 5104 C CA . LYS A 1 657 ? 2.267 7.811 0.396 1.00 91.75 657 LYS A CA 1
ATOM 5105 C C . LYS A 1 657 ? 1.952 9.106 1.089 1.00 91.75 657 LYS A C 1
ATOM 5107 O O . LYS A 1 657 ? 2.560 9.449 2.096 1.00 91.75 657 LYS A O 1
ATOM 5112 N N . LEU A 1 658 ? 0.973 9.804 0.549 1.00 84.25 658 LEU A N 1
ATOM 5113 C CA . LEU A 1 658 ? 0.288 10.863 1.256 1.00 84.25 658 LEU A CA 1
ATOM 5114 C C . LEU A 1 658 ? -1.074 10.283 1.606 1.00 84.25 658 LEU A C 1
ATOM 5116 O O . LEU A 1 658 ? -1.774 9.789 0.725 1.00 84.25 658 LEU A O 1
ATOM 5120 N N . GLN A 1 659 ? -1.468 10.334 2.875 1.00 63.69 659 GLN A N 1
ATOM 5121 C CA . GLN A 1 659 ? -2.884 10.285 3.205 1.00 63.69 659 GLN A CA 1
ATOM 5122 C C . GLN A 1 659 ? -3.468 11.555 2.598 1.00 63.69 659 GLN A C 1
ATOM 5124 O O . GLN A 1 659 ? -3.413 12.641 3.181 1.00 63.69 659 GLN A O 1
ATOM 5129 N N . LEU A 1 660 ? -3.891 11.444 1.342 1.00 44.44 660 LEU A N 1
ATOM 5130 C CA . LEU A 1 660 ? -4.578 12.509 0.653 1.00 44.44 660 LEU A CA 1
ATOM 5131 C C . LEU A 1 660 ? -5.895 12.683 1.381 1.00 44.44 660 LEU A C 1
ATOM 5133 O O . LEU A 1 660 ? -6.714 11.772 1.479 1.00 44.44 660 LEU A O 1
ATOM 5137 N N . ASN A 1 661 ? -6.018 13.852 1.992 1.00 41.03 661 ASN A N 1
ATOM 5138 C CA . ASN A 1 661 ? -7.143 14.209 2.817 1.00 41.03 661 ASN A CA 1
ATOM 5139 C C . ASN A 1 661 ? -8.451 14.057 2.031 1.00 41.03 661 ASN A C 1
ATOM 5141 O O . ASN A 1 661 ? -8.828 14.951 1.285 1.00 41.03 661 ASN A O 1
ATOM 5145 N N . ASN A 1 662 ? -9.200 13.007 2.345 1.00 40.94 662 ASN A N 1
ATOM 5146 C CA . ASN A 1 662 ? -10.594 13.206 2.738 1.00 40.94 662 ASN A CA 1
ATOM 5147 C C . ASN A 1 662 ? -10.715 13.477 4.255 1.00 40.94 662 ASN A C 1
ATOM 5149 O O . ASN A 1 662 ? -11.797 13.380 4.820 1.00 40.94 662 ASN A O 1
ATOM 5153 N N . THR A 1 663 ? -9.613 13.811 4.942 1.00 44.84 663 THR A N 1
ATOM 5154 C CA . THR A 1 663 ? -9.520 13.732 6.405 1.00 44.84 663 THR A CA 1
ATOM 5155 C C . THR A 1 663 ? -8.702 14.855 7.057 1.00 44.84 663 THR A C 1
ATOM 5157 O O . THR A 1 663 ? -7.834 14.585 7.887 1.00 44.84 663 THR A O 1
ATOM 5160 N N . MET A 1 664 ? -9.003 16.133 6.789 1.00 59.16 664 MET A N 1
ATOM 5161 C CA . MET A 1 664 ? -8.867 17.067 7.919 1.00 59.16 664 MET A CA 1
ATOM 5162 C C . MET A 1 664 ? -9.822 16.571 9.006 1.00 59.16 664 MET A C 1
ATOM 5164 O O . MET A 1 664 ? -10.970 16.240 8.686 1.00 59.16 664 MET A O 1
ATOM 5168 N N . VAL A 1 665 ? -9.347 16.474 10.256 1.00 73.94 665 VAL A N 1
ATOM 5169 C CA . VAL A 1 665 ? -10.235 16.211 11.396 1.00 73.94 665 VAL A CA 1
ATOM 5170 C C . VAL A 1 665 ? -11.298 17.294 11.358 1.00 73.94 665 VAL A C 1
ATOM 5172 O O . VAL A 1 665 ? -10.993 18.475 11.532 1.00 73.94 665 VAL A O 1
ATOM 5175 N N . ARG A 1 666 ? -12.529 16.907 11.037 1.00 83.69 666 ARG A N 1
ATOM 5176 C CA . ARG A 1 666 ? -13.619 17.861 10.905 1.00 83.69 666 ARG A CA 1
ATOM 5177 C C . ARG A 1 666 ? -14.152 18.100 12.303 1.00 83.69 666 ARG A C 1
ATOM 5179 O O . ARG A 1 666 ? -14.736 17.202 12.899 1.00 83.69 666 ARG A O 1
ATOM 5186 N N . ILE A 1 667 ? -13.923 19.303 12.815 1.00 93.06 667 ILE A N 1
ATOM 5187 C CA . ILE A 1 667 ? -14.445 19.744 14.105 1.00 93.06 667 ILE A CA 1
ATOM 5188 C C . ILE A 1 667 ? -15.721 20.528 13.826 1.00 93.06 667 ILE A C 1
ATOM 5190 O O . ILE A 1 667 ? -15.675 21.592 13.213 1.00 93.06 667 ILE A O 1
ATOM 5194 N N . THR A 1 668 ? -16.858 19.990 14.255 1.00 93.81 668 THR A N 1
ATOM 5195 C CA . THR A 1 668 ? -18.164 20.640 14.109 1.00 93.81 668 THR A CA 1
ATOM 5196 C C . THR A 1 668 ? -18.712 20.943 15.495 1.00 93.81 668 THR A C 1
ATOM 5198 O O . THR A 1 668 ? -18.801 20.044 16.328 1.00 93.81 668 THR A O 1
ATOM 5201 N N . GLN A 1 669 ? -19.067 22.198 15.755 1.00 94.88 669 GLN A N 1
ATOM 5202 C CA . GLN A 1 669 ? -19.808 22.567 16.959 1.00 94.88 669 GLN A CA 1
ATOM 5203 C C . GLN A 1 669 ? -21.261 22.096 16.818 1.00 94.88 669 GLN A C 1
ATOM 5205 O O . GLN A 1 669 ? -21.867 22.327 15.776 1.00 94.88 669 GLN A O 1
ATOM 5210 N N . ILE A 1 670 ? -21.793 21.434 17.845 1.00 94.06 670 ILE A N 1
ATOM 5211 C CA . ILE A 1 670 ? -23.156 20.870 17.862 1.00 94.06 670 ILE A CA 1
ATOM 5212 C C . ILE A 1 670 ? -24.039 21.446 18.976 1.00 94.06 670 ILE A C 1
ATOM 5214 O O . ILE A 1 670 ? -25.252 21.346 18.891 1.00 94.06 670 ILE A O 1
ATOM 5218 N N . GLY A 1 671 ? -23.456 22.074 19.999 1.00 89.19 671 GLY A N 1
ATOM 5219 C CA . GLY A 1 671 ? -24.193 22.744 21.074 1.00 89.19 671 GLY A CA 1
ATOM 5220 C C . GLY A 1 671 ? -23.371 23.870 21.694 1.00 89.19 671 GLY A C 1
ATOM 5221 O O . GLY A 1 671 ? -22.147 23.906 21.523 1.00 89.19 671 GLY A O 1
ATOM 5222 N N . ASP A 1 672 ? -24.025 24.799 22.386 1.00 89.56 672 ASP A N 1
ATOM 5223 C CA . ASP A 1 672 ? -23.394 25.943 23.052 1.00 89.56 672 ASP A CA 1
ATOM 5224 C C . ASP A 1 672 ? -24.069 26.315 24.384 1.00 89.56 672 ASP A C 1
ATOM 5226 O O . ASP A 1 672 ? -24.923 25.586 24.881 1.00 89.56 672 ASP A O 1
ATOM 5230 N N . ASN A 1 673 ? -23.638 27.438 24.972 1.00 88.31 673 ASN A N 1
ATOM 5231 C CA . ASN A 1 673 ? -24.159 28.028 26.213 1.00 88.31 673 ASN A CA 1
ATOM 5232 C C . ASN A 1 673 ? -23.954 27.189 27.485 1.00 88.31 673 ASN A C 1
ATOM 5234 O O . ASN A 1 673 ? -24.740 27.287 28.422 1.00 88.31 673 ASN A O 1
ATOM 5238 N N . LEU A 1 674 ? -22.868 26.417 27.550 1.00 93.88 674 LEU A N 1
ATOM 5239 C CA . LEU A 1 674 ? -22.451 25.733 28.775 1.00 93.88 674 LEU A CA 1
ATOM 5240 C C . LEU A 1 674 ? -21.542 26.645 29.605 1.00 93.88 674 LEU A C 1
ATOM 5242 O O . LEU A 1 674 ? -20.553 27.170 29.087 1.00 93.88 674 LEU A O 1
ATOM 5246 N N . GLU A 1 675 ? -21.818 26.791 30.901 1.00 94.19 675 GLU A N 1
ATOM 5247 C CA . GLU A 1 675 ? -20.893 27.471 31.817 1.00 94.19 675 GLU A CA 1
ATOM 5248 C C . GLU A 1 675 ? -19.677 26.577 32.092 1.00 94.19 675 GLU A C 1
ATOM 5250 O O . GLU A 1 675 ? -18.527 26.977 31.893 1.00 94.19 675 GLU A O 1
ATOM 5255 N N . VAL A 1 676 ? -19.913 25.316 32.463 1.00 94.44 676 VAL A N 1
ATOM 5256 C CA . VAL A 1 676 ? -18.888 24.269 32.560 1.00 94.44 676 VAL A CA 1
ATOM 5257 C C . VAL A 1 676 ? -19.478 22.957 32.051 1.00 94.44 676 VAL A C 1
ATOM 5259 O O . VAL A 1 676 ? -19.938 22.117 32.825 1.00 94.44 676 VAL A O 1
ATOM 5262 N N . GLY A 1 677 ? -19.431 22.768 30.731 1.00 95.31 677 GLY A N 1
ATOM 5263 C CA . GLY A 1 677 ? -19.811 21.511 30.096 1.00 95.31 677 GLY A CA 1
ATOM 5264 C C . GLY A 1 677 ? -18.830 20.403 30.454 1.00 95.31 677 GLY A C 1
ATOM 5265 O O . GLY A 1 677 ? -17.620 20.604 30.341 1.00 95.31 677 GLY A O 1
ATOM 5266 N N . THR A 1 678 ? -19.304 19.234 30.882 1.00 94.19 678 THR A N 1
ATOM 5267 C CA . THR A 1 678 ? -18.426 18.096 31.199 1.00 94.19 678 THR A CA 1
ATOM 5268 C C . THR A 1 678 ? -19.157 16.751 31.178 1.00 94.19 678 THR A C 1
ATOM 5270 O O . THR A 1 678 ? -20.353 16.673 30.902 1.00 94.19 678 THR A O 1
ATOM 5273 N N . ARG A 1 679 ? -18.400 15.682 31.468 1.00 93.06 679 ARG A N 1
ATOM 5274 C CA . ARG A 1 679 ? -18.864 14.297 31.678 1.00 93.06 679 ARG A CA 1
ATOM 5275 C C . ARG A 1 679 ? -19.862 13.824 30.638 1.00 93.06 679 ARG A C 1
ATOM 5277 O O . ARG A 1 679 ? -20.928 13.302 30.935 1.00 93.06 679 ARG A O 1
ATOM 5284 N N . ILE A 1 680 ? -19.413 13.989 29.403 1.00 96.06 680 ILE A N 1
ATOM 5285 C CA . ILE A 1 680 ? -20.070 13.530 28.198 1.00 96.06 680 ILE A CA 1
ATOM 5286 C C . ILE A 1 680 ? -20.029 12.000 28.083 1.00 96.06 680 ILE A C 1
ATOM 5288 O O . ILE A 1 680 ? -19.004 11.367 28.346 1.00 96.06 680 ILE A O 1
ATOM 5292 N N . HIS A 1 681 ? -21.152 11.410 27.694 1.00 96.81 681 HIS A N 1
ATOM 5293 C CA . HIS A 1 681 ? -21.375 9.973 27.652 1.00 96.81 681 HIS A CA 1
ATOM 5294 C C . HIS A 1 681 ? -22.195 9.600 26.418 1.00 96.81 681 HIS A C 1
ATOM 5296 O O . HIS A 1 681 ? -23.259 10.169 26.182 1.00 96.81 681 HIS A O 1
ATOM 5302 N N . TRP A 1 682 ? -21.710 8.637 25.639 1.00 97.56 682 TRP A N 1
ATOM 5303 C CA . TRP A 1 682 ? -22.466 8.062 24.533 1.00 97.56 682 TRP A CA 1
ATOM 5304 C C . TRP A 1 682 ? -23.199 6.813 24.994 1.00 97.56 682 TRP A C 1
ATOM 5306 O O . TRP A 1 682 ? -22.561 5.838 25.391 1.00 97.56 682 TRP A O 1
ATOM 5316 N N . ASP A 1 683 ? -24.520 6.841 24.886 1.00 95.44 683 ASP A N 1
ATOM 5317 C CA . ASP A 1 683 ? -25.368 5.703 25.190 1.00 95.44 683 ASP A CA 1
ATOM 5318 C C . ASP A 1 683 ? -25.730 4.950 23.908 1.00 95.44 683 ASP A C 1
ATOM 5320 O O . ASP A 1 683 ? -26.552 5.400 23.105 1.00 95.44 683 ASP A O 1
ATOM 5324 N N . GLU A 1 684 ? -25.133 3.776 23.724 1.00 93.06 684 GLU A N 1
ATOM 5325 C CA . GLU A 1 684 ? -25.359 2.951 22.538 1.00 93.06 684 GLU A CA 1
ATOM 5326 C C . GLU A 1 684 ? -26.813 2.484 22.415 1.00 93.06 684 GLU A C 1
ATOM 5328 O O . GLU A 1 684 ? -27.346 2.429 21.307 1.00 93.06 684 GLU A O 1
ATOM 5333 N N . GLN A 1 685 ? -27.488 2.200 23.532 1.00 91.69 685 GLN A N 1
ATOM 5334 C CA . GLN A 1 685 ? -28.846 1.659 23.495 1.00 91.69 685 GLN A CA 1
ATOM 5335 C C . GLN A 1 685 ? -29.845 2.666 22.918 1.00 91.69 685 GLN A C 1
ATOM 5337 O O . GLN A 1 685 ? -30.736 2.281 22.161 1.00 91.69 685 GLN A O 1
ATOM 5342 N N . THR A 1 686 ? -29.711 3.949 23.264 1.00 92.19 686 THR A N 1
ATOM 5343 C CA . THR A 1 686 ? -30.610 4.998 22.760 1.00 92.19 686 THR A CA 1
ATOM 5344 C C . THR A 1 686 ? -30.016 5.802 21.603 1.00 92.19 686 THR A C 1
ATOM 5346 O O . THR A 1 686 ? -30.729 6.610 21.010 1.00 92.19 686 THR A O 1
ATOM 5349 N N . GLN A 1 687 ? -28.743 5.566 21.255 1.00 94.38 687 GLN A N 1
ATOM 5350 C CA . GLN A 1 687 ? -27.973 6.331 20.266 1.00 94.38 687 GLN A CA 1
ATOM 5351 C C . GLN A 1 687 ? -27.973 7.842 20.563 1.00 94.38 687 GLN A C 1
ATOM 5353 O O . GLN A 1 687 ? -27.998 8.664 19.645 1.00 94.38 687 GLN A O 1
ATOM 5358 N N . ASN A 1 688 ? -27.953 8.205 21.848 1.00 95.62 688 ASN A N 1
ATOM 5359 C CA . ASN A 1 688 ? -27.926 9.591 22.303 1.00 95.62 688 ASN A CA 1
ATOM 5360 C C . ASN A 1 688 ? -26.641 9.899 23.067 1.00 95.62 688 ASN A C 1
ATOM 5362 O O . ASN A 1 688 ? -26.011 9.039 23.687 1.00 95.62 688 ASN A O 1
ATOM 5366 N N . LEU A 1 689 ? -26.284 11.174 23.046 1.00 97.25 689 LEU A N 1
ATOM 5367 C CA . LEU A 1 689 ? -25.173 11.729 23.795 1.00 97.25 689 LEU A CA 1
ATOM 5368 C C . LEU A 1 689 ? -25.723 12.482 25.006 1.00 97.25 689 LEU A C 1
ATOM 5370 O O . LEU A 1 689 ? -26.531 13.391 24.840 1.00 97.25 689 LEU A O 1
ATOM 5374 N N . TYR A 1 690 ? -25.270 12.140 26.205 1.00 97.44 690 TYR A N 1
ATOM 5375 C CA . TYR A 1 690 ? -25.646 12.810 27.448 1.00 97.44 690 TYR A CA 1
ATOM 5376 C C . TYR A 1 690 ? -24.458 13.582 28.009 1.00 97.44 690 TYR A C 1
ATOM 5378 O O . TYR A 1 690 ? -23.330 13.098 27.963 1.00 97.44 690 TYR A O 1
ATOM 5386 N N . TYR A 1 691 ? -24.686 14.781 28.527 1.00 97.62 691 TYR A N 1
ATOM 5387 C CA . TYR A 1 691 ? -23.663 15.586 29.201 1.00 97.62 691 TYR A CA 1
ATOM 5388 C C . TYR A 1 691 ? -24.319 16.538 30.196 1.00 97.62 691 TYR A C 1
ATOM 5390 O O . TYR A 1 691 ? -25.542 16.663 30.234 1.00 97.62 691 TYR A O 1
ATOM 5398 N N . VAL A 1 692 ? -23.514 17.189 31.031 1.00 97.62 692 VAL A N 1
ATOM 5399 C CA . VAL A 1 692 ? -24.017 18.080 32.081 1.00 97.62 692 VAL A CA 1
ATOM 5400 C C . VAL A 1 692 ? -23.354 19.446 32.010 1.00 97.62 692 VAL A C 1
ATOM 5402 O O . VAL A 1 692 ? -22.209 19.567 31.566 1.00 97.62 692 VAL A O 1
ATOM 5405 N N . ASP A 1 693 ? -24.071 20.457 32.487 1.00 97.19 693 ASP A N 1
ATOM 5406 C CA . ASP A 1 693 ? -23.512 21.757 32.833 1.00 97.19 693 ASP A CA 1
ATOM 5407 C C . ASP A 1 693 ? -23.472 21.899 34.357 1.00 97.19 693 ASP A C 1
ATOM 5409 O O . ASP A 1 693 ? -24.505 21.920 35.037 1.00 97.19 693 ASP A O 1
ATOM 5413 N N . VAL A 1 694 ? -22.252 21.944 34.894 1.00 95.88 694 VAL A N 1
ATOM 5414 C CA . VAL A 1 694 ? -22.011 21.781 36.331 1.00 95.88 694 VAL A CA 1
ATOM 5415 C C . VAL A 1 694 ? -22.675 22.879 37.165 1.00 95.88 694 VAL A C 1
ATOM 5417 O O . VAL A 1 694 ? -23.407 22.523 38.090 1.00 95.88 694 VAL A O 1
ATOM 5420 N N . PRO A 1 695 ? -22.470 24.186 36.903 1.00 94.69 695 PRO A N 1
ATOM 5421 C CA . PRO A 1 695 ? -22.953 25.244 37.788 1.00 94.69 695 PRO A CA 1
ATOM 5422 C C . PRO A 1 695 ? -24.464 25.455 37.691 1.00 94.69 695 PRO A C 1
ATOM 5424 O O . PRO A 1 695 ? -25.086 25.821 38.684 1.00 94.69 695 PRO A O 1
ATOM 5427 N N . THR A 1 696 ? -25.055 25.212 36.517 1.00 94.94 696 THR A N 1
ATOM 5428 C CA . THR A 1 696 ? -26.496 25.402 36.282 1.00 94.94 696 THR A CA 1
ATOM 5429 C C . THR A 1 696 ? -27.333 24.198 36.716 1.00 94.94 696 THR A C 1
ATOM 5431 O O . THR A 1 696 ? -28.556 24.289 36.754 1.00 94.94 696 THR A O 1
ATOM 5434 N N . SER A 1 697 ? -26.689 23.091 37.108 1.00 96.56 697 SER A N 1
ATOM 5435 C CA . SER A 1 697 ? -27.352 21.847 37.515 1.00 96.56 697 SER A CA 1
ATOM 5436 C C . SER A 1 697 ? -28.242 21.261 36.412 1.00 96.56 697 SER A C 1
ATOM 5438 O O . SER A 1 697 ? -29.363 20.809 36.661 1.00 96.56 697 SER A O 1
ATOM 5440 N N . THR A 1 698 ? -27.741 21.280 35.176 1.00 97.25 698 THR A N 1
ATOM 5441 C CA . THR A 1 698 ? -28.523 20.921 33.986 1.00 97.25 698 THR A CA 1
ATOM 5442 C C . THR A 1 698 ? -27.963 19.665 33.330 1.00 97.25 698 THR A C 1
ATOM 5444 O O . THR A 1 698 ? -26.758 19.577 33.084 1.00 97.25 698 THR A O 1
ATOM 5447 N N . ILE A 1 699 ? -28.830 18.698 33.025 1.00 97.81 699 ILE A N 1
ATOM 5448 C CA . ILE A 1 699 ? -28.514 17.553 32.161 1.00 97.81 699 ILE A CA 1
ATOM 5449 C C . ILE A 1 699 ? -28.984 17.850 30.738 1.00 97.81 699 ILE A C 1
ATOM 5451 O O . ILE A 1 699 ? -30.063 18.403 30.544 1.00 97.81 699 ILE A O 1
ATOM 5455 N N . TYR A 1 700 ? -28.182 17.463 29.752 1.00 98.12 700 TYR A N 1
ATOM 5456 C CA . TYR A 1 700 ? -28.454 17.619 28.330 1.00 98.12 700 TYR A CA 1
ATOM 5457 C C . TYR A 1 700 ? -28.474 16.260 27.641 1.00 98.12 700 TYR A C 1
ATOM 5459 O O . TYR A 1 700 ? -27.714 15.355 27.999 1.00 98.12 700 TYR A O 1
ATOM 5467 N N . ARG A 1 701 ? -29.290 16.153 26.595 1.00 97.19 701 ARG A N 1
ATOM 5468 C CA . ARG A 1 701 ? -29.291 15.049 25.640 1.00 97.19 701 ARG A CA 1
ATOM 5469 C C . ARG A 1 701 ? -29.195 15.614 24.231 1.00 97.19 701 ARG A C 1
ATOM 5471 O O . ARG A 1 701 ? -30.025 16.422 23.838 1.00 97.19 701 ARG A O 1
ATOM 5478 N N . TYR A 1 702 ? -28.231 15.132 23.460 1.00 97.38 702 TYR A N 1
ATOM 5479 C CA . TYR A 1 702 ? -28.117 15.387 22.030 1.00 97.38 702 TYR A CA 1
ATOM 5480 C C . TYR A 1 702 ? -28.450 14.121 21.237 1.00 97.38 702 TYR A C 1
ATOM 5482 O O . TYR A 1 702 ? -27.892 13.051 21.507 1.00 97.38 702 TYR A O 1
ATOM 5490 N N . ARG A 1 703 ? -29.342 14.250 20.250 1.00 95.50 703 ARG A N 1
ATOM 5491 C CA . ARG A 1 703 ? -29.773 13.177 19.345 1.00 95.50 703 ARG A CA 1
ATOM 5492 C C . ARG A 1 703 ? -29.172 13.398 17.948 1.00 95.50 703 ARG A C 1
ATOM 5494 O O . ARG A 1 703 ? -29.712 14.189 17.174 1.00 95.50 703 ARG A O 1
ATOM 5501 N N . PRO A 1 704 ? -28.106 12.669 17.555 1.00 93.00 704 PRO A N 1
ATOM 5502 C CA . PRO A 1 704 ? -27.433 12.904 16.273 1.00 93.00 704 PRO A CA 1
ATOM 5503 C C . PRO A 1 704 ? -28.307 12.678 15.033 1.00 93.00 704 PRO A C 1
ATOM 5505 O O . PRO A 1 704 ? -28.026 13.244 13.983 1.00 93.00 704 PRO A O 1
ATOM 5508 N N . SER A 1 705 ? -29.345 11.839 15.121 1.00 91.00 705 SER A N 1
ATOM 5509 C CA . SER A 1 705 ? -30.224 11.542 13.982 1.00 91.00 705 SER A CA 1
ATOM 5510 C C . SER A 1 705 ? -31.135 12.706 13.589 1.00 91.00 705 SER A C 1
ATOM 5512 O O . SER A 1 705 ? -31.585 12.752 12.448 1.00 91.00 705 SER A O 1
ATOM 5514 N N . THR A 1 706 ? -31.434 13.609 14.525 1.00 93.12 706 THR A N 1
ATOM 5515 C CA . THR A 1 706 ? -32.303 14.781 14.312 1.00 93.12 706 THR A CA 1
ATOM 5516 C C . THR A 1 706 ? -31.585 16.107 14.548 1.00 93.12 706 THR A C 1
ATOM 5518 O O . THR A 1 706 ? -32.172 17.149 14.282 1.00 93.12 706 THR A O 1
ATOM 5521 N N . ASP A 1 707 ? -30.334 16.068 15.019 1.00 91.69 707 ASP A N 1
ATOM 5522 C CA . ASP A 1 707 ? -29.549 17.237 15.437 1.00 91.69 707 ASP A CA 1
ATOM 5523 C C . ASP A 1 707 ? -30.233 18.057 16.551 1.00 91.69 707 ASP A C 1
ATOM 5525 O O . ASP A 1 707 ? -30.112 19.275 16.634 1.00 91.69 707 ASP A O 1
ATOM 5529 N N . GLU A 1 708 ? -30.986 17.372 17.415 1.00 95.44 708 GLU A N 1
ATOM 5530 C CA . GLU A 1 708 ? -31.808 17.973 18.468 1.00 95.44 708 GLU A CA 1
ATOM 5531 C C . GLU A 1 708 ? -31.106 17.915 19.830 1.00 95.44 708 GLU A C 1
ATOM 5533 O O . GLU A 1 708 ? -30.524 16.886 20.190 1.00 95.44 708 GLU A O 1
ATOM 5538 N N . ILE A 1 709 ? -31.205 19.003 20.602 1.00 96.81 709 ILE A N 1
ATOM 5539 C CA . ILE A 1 709 ? -30.759 19.077 21.998 1.00 96.81 709 ILE A CA 1
ATOM 5540 C C . ILE A 1 709 ? -31.967 19.321 22.898 1.00 96.81 709 ILE A C 1
ATOM 5542 O O . ILE A 1 709 ? -32.692 20.296 22.720 1.00 96.81 709 ILE A O 1
ATOM 5546 N N . THR A 1 710 ? -32.131 18.468 23.903 1.00 97.25 710 THR A N 1
ATOM 5547 C CA . THR A 1 710 ? -33.082 18.640 25.007 1.00 97.25 710 THR A CA 1
ATOM 5548 C C . THR A 1 710 ? -32.328 18.730 26.327 1.00 97.25 710 THR A C 1
ATOM 5550 O O . THR A 1 710 ? -31.198 18.247 26.447 1.00 97.25 710 THR A O 1
ATOM 5553 N N . GLN A 1 711 ? -32.929 19.370 27.327 1.00 97.25 711 GLN A N 1
ATOM 5554 C CA . GLN A 1 711 ? -32.278 19.611 28.611 1.00 97.25 711 GLN A CA 1
ATOM 5555 C C . GLN A 1 711 ? -33.280 19.616 29.761 1.00 97.25 711 GLN A C 1
ATOM 5557 O O . GLN A 1 711 ? -34.451 19.927 29.555 1.00 97.25 711 GLN A O 1
ATOM 5562 N N . ALA A 1 712 ? -32.805 19.329 30.972 1.00 97.56 712 ALA A N 1
ATOM 5563 C CA . ALA A 1 712 ? -33.604 19.426 32.186 1.00 97.56 712 ALA A CA 1
ATOM 5564 C C . ALA A 1 712 ? -32.790 19.945 33.370 1.00 97.56 712 ALA A C 1
ATOM 5566 O O . ALA A 1 712 ? -31.641 19.542 33.578 1.00 97.56 712 ALA A O 1
ATOM 5567 N N . GLN A 1 713 ? -33.414 20.789 34.192 1.00 95.19 713 GLN A N 1
ATOM 5568 C CA . GLN A 1 713 ? -32.837 21.176 35.477 1.00 95.19 713 GLN A CA 1
ATOM 5569 C C . GLN A 1 713 ? -33.013 20.038 36.492 1.00 95.19 713 GLN A C 1
ATOM 5571 O O . GLN A 1 713 ? -34.105 19.486 36.652 1.00 95.19 713 GLN A O 1
ATOM 5576 N N . VAL A 1 714 ? -31.929 19.682 37.183 1.00 94.88 714 VAL A N 1
ATOM 5577 C CA . VAL A 1 714 ? -31.897 18.575 38.152 1.00 94.88 714 VAL A CA 1
ATOM 5578 C C . VAL A 1 714 ? -32.078 19.069 39.587 1.00 94.88 714 VAL A C 1
ATOM 5580 O O . VAL A 1 714 ? -32.746 18.418 40.390 1.00 94.88 714 VAL A O 1
ATOM 5583 N N . GLY A 1 715 ? -31.483 20.212 39.931 1.00 89.38 715 GLY A N 1
ATOM 5584 C CA . GLY A 1 715 ? -31.566 20.784 41.270 1.00 89.38 715 GLY A CA 1
ATOM 5585 C C . GLY A 1 715 ? -30.875 22.141 41.385 1.00 89.38 715 GLY A C 1
ATOM 5586 O O . GLY A 1 715 ? -30.725 22.862 40.404 1.00 89.38 715 GLY A O 1
ATOM 5587 N N . ASN A 1 716 ? -30.452 22.477 42.608 1.00 91.38 716 ASN A N 1
ATOM 5588 C CA . ASN A 1 716 ? -29.793 23.751 42.940 1.00 91.38 716 ASN A CA 1
ATOM 5589 C C . ASN A 1 716 ? -28.332 23.570 43.392 1.00 91.38 716 ASN A C 1
ATOM 5591 O O . ASN A 1 716 ? -27.695 24.517 43.847 1.00 91.38 716 ASN A O 1
ATOM 5595 N N . GLU A 1 717 ? -27.814 22.344 43.326 1.00 95.00 717 GLU A N 1
ATOM 5596 C CA . GLU A 1 717 ? -26.420 22.018 43.634 1.00 95.00 717 GLU A CA 1
ATOM 5597 C C . GLU A 1 717 ? -25.672 21.679 42.335 1.00 95.00 717 GLU A C 1
ATOM 5599 O O . GLU A 1 717 ? -26.309 21.276 41.361 1.00 95.00 717 GLU A O 1
ATOM 5604 N N . PRO A 1 718 ? -24.333 21.786 42.295 1.00 96.06 718 PRO A N 1
ATOM 5605 C CA . PRO A 1 718 ? -23.578 21.467 41.089 1.00 96.06 718 PRO A CA 1
ATOM 5606 C C . PRO A 1 718 ? -23.786 20.023 40.608 1.00 96.06 718 PRO A C 1
ATOM 5608 O O . PRO A 1 718 ? -23.626 19.087 41.396 1.00 96.06 718 PRO A O 1
ATOM 5611 N N . LEU A 1 719 ? -24.101 19.835 39.323 1.00 97.69 719 LEU A N 1
ATOM 5612 C CA . LEU A 1 719 ? -24.309 18.517 38.709 1.00 97.69 719 LEU A CA 1
ATOM 5613 C C . LEU A 1 719 ? -23.026 18.044 38.017 1.00 97.69 719 LEU A C 1
ATOM 5615 O O . LEU A 1 719 ? -22.663 18.525 36.951 1.00 97.69 719 LEU A O 1
ATOM 5619 N N . ALA A 1 720 ? -22.320 17.101 38.629 1.00 96.88 720 ALA A N 1
ATOM 5620 C CA . ALA A 1 720 ? -20.988 16.681 38.200 1.00 96.88 720 ALA A CA 1
ATOM 5621 C C . ALA A 1 720 ? -20.997 15.711 37.006 1.00 96.88 720 ALA A C 1
ATOM 5623 O O . ALA A 1 720 ? -20.125 15.773 36.143 1.00 96.88 720 ALA A O 1
ATOM 5624 N N . PHE A 1 721 ? -21.965 14.796 36.966 1.00 98.00 721 PHE A N 1
ATOM 5625 C CA . PHE A 1 721 ? -22.116 13.766 35.934 1.00 98.00 721 PHE A CA 1
ATOM 5626 C C . PHE A 1 721 ? -23.532 13.192 35.965 1.00 98.00 721 PHE A C 1
ATOM 5628 O O . PHE A 1 721 ? -24.203 13.271 36.997 1.00 98.00 721 PHE A O 1
ATOM 5635 N N . ALA A 1 722 ? -23.940 12.549 34.872 1.00 97.75 722 ALA A N 1
ATOM 5636 C CA . ALA A 1 722 ? -25.125 11.703 34.803 1.00 97.75 722 ALA A CA 1
ATOM 5637 C C . ALA A 1 722 ? -24.888 10.565 33.796 1.00 97.75 722 ALA A C 1
ATOM 5639 O O . ALA A 1 722 ? -24.517 10.828 32.653 1.00 97.75 722 ALA A O 1
ATOM 5640 N N . PHE A 1 723 ? -25.096 9.313 34.208 1.00 97.62 723 PHE A N 1
ATOM 5641 C CA . PHE A 1 723 ? -24.935 8.133 33.354 1.00 97.62 723 PHE A CA 1
ATOM 5642 C C . PHE A 1 723 ? -26.207 7.289 33.342 1.00 97.62 723 PHE A C 1
ATOM 5644 O O . PHE A 1 723 ? -26.827 7.127 34.394 1.00 97.62 723 PHE A O 1
ATOM 5651 N N . PRO A 1 724 ? -26.602 6.736 32.187 1.00 97.12 724 PRO A N 1
ATOM 5652 C CA . PRO A 1 724 ? -27.764 5.866 32.090 1.00 97.12 724 PRO A CA 1
ATOM 5653 C C . PRO A 1 724 ? -27.617 4.615 32.961 1.00 97.12 724 PRO A C 1
ATOM 5655 O O . PRO A 1 724 ? -26.525 4.074 33.158 1.00 97.12 724 PRO A O 1
ATOM 5658 N N . VAL A 1 725 ? -28.749 4.145 33.472 1.00 96.12 725 VAL A N 1
ATOM 5659 C CA . VAL A 1 725 ? -28.851 2.916 34.262 1.00 96.12 725 VAL A CA 1
ATOM 5660 C C . VAL A 1 725 ? -29.168 1.732 33.350 1.00 96.12 725 VAL A C 1
ATOM 5662 O O . VAL A 1 725 ? -29.987 1.824 32.435 1.00 96.12 725 VAL A O 1
ATOM 5665 N N . ASP A 1 726 ? -28.529 0.594 33.594 1.00 94.81 726 ASP A N 1
ATOM 5666 C CA . ASP A 1 726 ? -28.744 -0.623 32.817 1.00 94.81 726 ASP A CA 1
ATOM 5667 C C . ASP A 1 726 ? -30.181 -1.148 32.972 1.00 94.81 726 ASP A C 1
ATOM 5669 O O . ASP A 1 726 ? -30.771 -1.120 34.056 1.00 94.81 726 ASP A O 1
ATOM 5673 N N . GLY A 1 727 ? -30.784 -1.564 31.859 1.00 91.50 727 GLY A N 1
ATOM 5674 C CA . GLY A 1 727 ? -32.175 -2.030 31.810 1.00 91.50 727 GLY A CA 1
ATOM 5675 C C . GLY A 1 727 ? -33.261 -0.975 32.088 1.00 91.50 727 GLY A C 1
ATOM 5676 O O . GLY A 1 727 ? -34.442 -1.320 32.073 1.00 91.50 727 GLY A O 1
ATOM 5677 N N . LYS A 1 728 ? -32.911 0.299 32.324 1.00 92.06 728 LYS A N 1
ATOM 5678 C CA . LYS A 1 728 ? -33.867 1.389 32.592 1.00 92.06 728 LYS A CA 1
ATOM 5679 C C . LYS A 1 728 ? -33.586 2.594 31.693 1.00 92.06 728 LYS A C 1
ATOM 5681 O O . LYS A 1 728 ? -32.581 3.277 31.849 1.00 92.06 728 LYS A O 1
ATOM 5686 N N . THR A 1 729 ? -34.469 2.865 30.737 1.00 87.00 729 THR A N 1
ATOM 5687 C CA . THR A 1 729 ? -34.244 3.893 29.701 1.00 87.00 729 THR A CA 1
ATOM 5688 C C . THR A 1 729 ? -34.435 5.327 30.187 1.00 87.00 729 THR A C 1
ATOM 5690 O O . THR A 1 729 ? -33.929 6.244 29.553 1.00 87.00 729 THR A O 1
ATOM 5693 N N . ASP A 1 730 ? -35.151 5.519 31.292 1.00 94.56 730 ASP A N 1
ATOM 5694 C CA . ASP A 1 730 ? -35.509 6.813 31.877 1.00 94.56 730 ASP A CA 1
ATOM 5695 C C . ASP A 1 730 ? -34.823 7.070 33.230 1.00 94.56 730 ASP A C 1
ATOM 5697 O O . ASP A 1 730 ? -35.212 7.983 33.956 1.00 94.56 730 ASP A O 1
ATOM 5701 N N . PHE A 1 731 ? -33.817 6.268 33.600 1.00 96.94 731 PHE A N 1
ATOM 5702 C CA . PHE A 1 731 ? -33.081 6.425 34.855 1.00 96.94 731 PHE A CA 1
ATOM 5703 C C . PHE A 1 731 ? -31.603 6.720 34.625 1.00 96.94 731 PHE A C 1
ATOM 5705 O O . PHE A 1 731 ? -30.943 6.080 33.806 1.00 96.94 731 PHE A O 1
ATOM 5712 N N . PHE A 1 732 ? -31.073 7.637 35.435 1.00 97.88 732 PHE A N 1
ATOM 5713 C CA . PHE A 1 732 ? -29.669 8.030 35.428 1.00 97.88 732 PHE A CA 1
ATOM 5714 C C . PHE A 1 732 ? -29.089 7.995 36.839 1.00 97.88 732 PHE A C 1
ATOM 5716 O O . PHE A 1 732 ? -29.709 8.473 37.789 1.00 97.88 732 PHE A O 1
ATOM 5723 N N . ILE A 1 733 ? -27.876 7.471 36.978 1.00 97.56 733 ILE A N 1
ATOM 5724 C CA . ILE A 1 733 ? -27.049 7.686 38.161 1.00 97.56 733 ILE A CA 1
ATOM 5725 C C . ILE A 1 733 ? -26.308 9.013 37.996 1.00 97.56 733 ILE A C 1
ATOM 5727 O O . ILE A 1 733 ? -25.677 9.244 36.966 1.00 97.56 733 ILE A O 1
ATOM 5731 N N . ALA A 1 734 ? -26.378 9.906 38.978 1.00 97.81 734 ALA A N 1
ATOM 5732 C CA . ALA A 1 734 ? -25.797 11.241 38.859 1.00 97.81 734 ALA A CA 1
ATOM 5733 C C . ALA A 1 734 ? -25.126 11.716 40.147 1.00 97.81 734 ALA A C 1
ATOM 5735 O O . ALA A 1 734 ? -25.419 11.230 41.239 1.00 97.81 734 ALA A O 1
ATOM 5736 N N . GLY A 1 735 ? -24.217 12.680 40.013 1.00 97.69 735 GLY A N 1
ATOM 5737 C CA . GLY A 1 735 ? -23.550 13.337 41.135 1.00 97.69 735 GLY A CA 1
ATOM 5738 C C . GLY A 1 735 ? -24.056 14.761 41.320 1.00 97.69 735 GLY A C 1
ATOM 5739 O O . GLY A 1 735 ? -23.758 15.610 40.490 1.00 97.69 735 GLY A O 1
ATOM 5740 N N . LEU A 1 736 ? -24.781 15.033 42.404 1.00 97.38 736 LEU A N 1
ATOM 5741 C CA . LEU A 1 736 ? -25.378 16.331 42.722 1.00 97.38 736 LEU A CA 1
ATOM 5742 C C . LEU A 1 736 ? -24.784 16.872 44.033 1.00 97.38 736 LEU A C 1
ATOM 5744 O O . LEU A 1 736 ? -25.074 16.363 45.117 1.00 97.38 736 LEU A O 1
ATOM 5748 N N . GLY A 1 737 ? -23.902 17.869 43.950 1.00 96.44 737 GLY A N 1
ATOM 5749 C CA . GLY A 1 737 ? -23.124 18.341 45.101 1.00 96.44 737 GLY A CA 1
ATOM 5750 C C . GLY A 1 737 ? -22.244 17.221 45.671 1.00 96.44 737 GLY A C 1
ATOM 5751 O O . GLY A 1 737 ? -21.363 16.710 44.981 1.00 96.44 737 GLY A O 1
ATOM 5752 N N . ARG A 1 738 ? -22.482 16.812 46.924 1.00 96.62 738 ARG A N 1
ATOM 5753 C CA . ARG A 1 738 ? -21.834 15.635 47.560 1.00 96.62 738 ARG A CA 1
ATOM 5754 C C . ARG A 1 738 ? -22.679 14.357 47.492 1.00 96.62 738 ARG A C 1
ATOM 5756 O O . ARG A 1 738 ? -22.304 13.336 48.066 1.00 96.62 738 ARG A O 1
ATOM 5763 N N . LYS A 1 739 ? -23.834 14.395 46.833 1.00 97.31 739 LYS A N 1
ATOM 5764 C CA . LYS A 1 739 ? -24.799 13.293 46.808 1.00 97.31 739 LYS A CA 1
ATOM 5765 C C . LYS A 1 739 ? -24.668 12.526 45.505 1.00 97.31 739 LYS A C 1
ATOM 5767 O O . LYS A 1 739 ? -24.651 13.119 44.432 1.00 97.31 739 LYS A O 1
ATOM 5772 N N . ILE A 1 740 ? -24.632 11.205 45.598 1.00 97.81 740 ILE A N 1
ATOM 5773 C CA . ILE A 1 740 ? -24.929 10.348 44.456 1.00 97.81 740 ILE A CA 1
ATOM 5774 C C . ILE A 1 740 ? -26.437 10.122 44.478 1.00 97.81 740 ILE A C 1
ATOM 5776 O O . ILE A 1 740 ? -26.993 9.700 45.498 1.00 97.81 740 ILE A O 1
ATOM 5780 N N . VAL A 1 741 ? -27.095 10.445 43.374 1.00 97.19 741 VAL A N 1
ATOM 5781 C CA . VAL A 1 741 ? -28.550 10.449 43.242 1.00 97.19 741 VAL A CA 1
ATOM 5782 C C . VAL A 1 741 ? -28.983 9.560 42.082 1.00 97.19 741 VAL A C 1
ATOM 5784 O O . VAL A 1 741 ? -28.286 9.440 41.076 1.00 97.19 741 VAL A O 1
ATOM 5787 N N . LEU A 1 742 ? -30.154 8.951 42.221 1.00 97.06 742 LEU A N 1
ATOM 5788 C CA . LEU A 1 742 ? -30.877 8.313 41.136 1.00 97.06 742 LEU A CA 1
ATOM 5789 C C . LEU A 1 742 ? -31.890 9.320 40.580 1.00 97.06 742 LEU A C 1
ATOM 5791 O O . LEU A 1 742 ? -32.804 9.753 41.288 1.00 97.06 742 LEU A O 1
ATOM 5795 N N . LEU A 1 743 ? -31.699 9.710 39.324 1.00 96.38 743 LEU A N 1
ATOM 5796 C CA . LEU A 1 743 ? -32.563 10.622 38.585 1.00 96.38 743 LEU A CA 1
ATOM 5797 C C . LEU A 1 743 ? -33.509 9.829 37.695 1.00 96.38 743 LEU A C 1
ATOM 5799 O O . LEU A 1 743 ? -33.092 8.850 37.078 1.00 96.38 743 LEU A O 1
ATOM 5803 N N . LYS A 1 744 ? -34.754 10.289 37.588 1.00 97.62 744 LYS A N 1
ATOM 5804 C CA . LYS A 1 744 ? -35.699 9.824 36.576 1.00 97.62 744 LYS A CA 1
ATOM 5805 C C . LYS A 1 744 ? -35.984 10.953 35.593 1.00 97.62 744 LYS A C 1
ATOM 5807 O O . LYS A 1 744 ? -36.491 11.996 36.005 1.00 97.62 744 LYS A O 1
ATOM 5812 N N . TRP A 1 745 ? -35.666 10.746 34.324 1.00 97.56 745 TRP A N 1
ATOM 5813 C CA . TRP A 1 745 ? -35.873 11.705 33.244 1.00 97.56 745 TRP A CA 1
ATOM 5814 C C . TRP A 1 745 ? -36.113 10.958 31.932 1.00 97.56 745 TRP A C 1
ATOM 5816 O O . TRP A 1 745 ? -35.373 10.041 31.593 1.00 97.56 745 TRP A O 1
ATOM 5826 N N . ASP A 1 746 ? -37.143 11.353 31.191 1.00 93.75 746 ASP A N 1
ATOM 5827 C CA . ASP A 1 746 ? -37.516 10.761 29.898 1.00 93.75 746 ASP A CA 1
ATOM 5828 C C . ASP A 1 746 ? -36.591 11.190 28.742 1.00 93.75 746 ASP A C 1
ATOM 5830 O O . ASP A 1 746 ? -36.680 10.659 27.634 1.00 93.75 746 ASP A O 1
ATOM 5834 N N . GLY A 1 747 ? -35.688 12.141 28.994 1.00 93.81 747 GLY A N 1
ATOM 5835 C CA . GLY A 1 747 ? -34.811 12.718 27.985 1.00 93.81 747 GLY A CA 1
ATOM 5836 C C . GLY A 1 747 ? -35.448 13.853 27.185 1.00 93.81 747 GLY A C 1
ATOM 5837 O O . GLY A 1 747 ? -34.769 14.405 26.329 1.00 93.81 747 GLY A O 1
ATOM 5838 N N . GLU A 1 748 ? -36.712 14.200 27.422 1.00 94.56 748 GLU A N 1
ATOM 5839 C CA . GLU A 1 748 ? -37.480 15.185 26.642 1.00 94.56 748 GLU A CA 1
ATOM 5840 C C . GLU A 1 748 ? -37.986 16.340 27.517 1.00 94.56 748 GLU A C 1
ATOM 5842 O O . GLU A 1 748 ? -37.888 17.502 27.134 1.00 94.56 748 GLU A O 1
ATOM 5847 N N . SER A 1 749 ? -38.513 16.029 28.702 1.00 94.81 749 SER A N 1
ATOM 5848 C CA . SER A 1 749 ? -39.133 16.987 29.617 1.00 94.81 749 SER A CA 1
ATOM 5849 C C . SER A 1 749 ? -38.127 18.018 30.140 1.00 94.81 749 SER A C 1
ATOM 5851 O O . SER A 1 749 ? -37.012 17.661 30.500 1.00 94.81 749 SER A O 1
ATOM 5853 N N . GLU A 1 750 ? -38.536 19.280 30.302 1.00 93.44 750 GLU A N 1
ATOM 5854 C CA . GLU A 1 750 ? -37.665 20.364 30.813 1.00 93.44 750 GLU A CA 1
ATOM 5855 C C . GLU A 1 750 ? -37.293 20.227 32.308 1.00 93.44 750 GLU A C 1
ATOM 5857 O O . GLU A 1 750 ? -36.500 21.000 32.851 1.00 93.44 750 GLU A O 1
ATOM 5862 N N . SER A 1 751 ? -37.860 19.237 33.001 1.00 91.25 751 SER A N 1
ATOM 5863 C CA . SER A 1 751 ? -37.583 18.939 34.407 1.00 91.25 751 SER A CA 1
ATOM 5864 C C . SER A 1 751 ? -37.497 17.434 34.647 1.00 91.25 751 SER A C 1
ATOM 5866 O O . SER A 1 751 ? -38.132 16.635 33.955 1.00 91.25 751 SER A O 1
ATOM 5868 N N . VAL A 1 752 ? -36.700 17.036 35.641 1.00 95.56 752 VAL A N 1
ATOM 5869 C CA . VAL A 1 752 ? -36.607 15.633 36.062 1.00 95.56 752 VAL A CA 1
ATOM 5870 C C . VAL A 1 752 ? -37.856 15.215 36.845 1.00 95.56 752 VAL A C 1
ATOM 5872 O O . VAL A 1 752 ? -38.340 15.951 37.703 1.00 95.56 752 VAL A O 1
ATOM 5875 N N . CYS A 1 753 ? -38.368 14.007 36.601 1.00 95.06 753 CYS A N 1
ATOM 5876 C CA . CYS A 1 753 ? -39.553 13.490 37.293 1.00 95.06 753 CYS A CA 1
ATOM 5877 C C . CYS A 1 753 ? -39.286 13.210 38.777 1.00 95.06 753 CYS A C 1
ATOM 5879 O O . CYS A 1 753 ? -40.179 13.339 39.612 1.00 95.06 753 CYS A O 1
ATOM 5881 N N . SER A 1 754 ? -38.071 12.768 39.109 1.00 96.19 754 SER A N 1
ATOM 5882 C CA . SER A 1 754 ? -37.652 12.526 40.490 1.00 96.19 754 SER A CA 1
ATOM 5883 C C . SER A 1 754 ? -36.133 12.539 40.620 1.00 96.19 754 SER A C 1
ATOM 5885 O O . SER A 1 754 ? -35.429 12.097 39.714 1.00 96.19 754 SER A O 1
ATOM 5887 N N . CYS A 1 755 ? -35.642 12.959 41.783 1.00 96.56 755 CYS A N 1
ATOM 5888 C CA . CYS A 1 755 ? -34.235 12.912 42.170 1.00 96.56 755 CYS A CA 1
ATOM 5889 C C . CYS A 1 755 ? -34.144 12.341 43.591 1.00 96.56 755 CYS A C 1
ATOM 5891 O O . CYS A 1 755 ? -34.712 12.906 44.525 1.00 96.56 755 CYS A O 1
ATOM 5893 N N . THR A 1 756 ? -33.497 11.186 43.767 1.00 96.06 756 THR A N 1
ATOM 5894 C CA . THR A 1 756 ? -33.412 10.493 45.065 1.00 96.06 756 THR A CA 1
ATOM 5895 C C . THR A 1 756 ? -31.965 10.220 45.442 1.00 96.06 756 THR A C 1
ATOM 5897 O O . THR A 1 756 ? -31.252 9.546 44.708 1.00 96.06 756 THR A O 1
ATOM 5900 N N . THR A 1 757 ? -31.527 10.700 46.606 1.00 96.38 757 THR A N 1
ATOM 5901 C CA . THR A 1 757 ? -30.187 10.405 47.135 1.00 96.38 757 THR A CA 1
ATOM 5902 C C . THR A 1 757 ? -30.050 8.929 47.480 1.00 96.38 757 THR A C 1
ATOM 5904 O O . THR A 1 757 ? -30.829 8.404 48.273 1.00 96.38 757 THR A O 1
ATOM 5907 N N . ILE A 1 758 ? -29.019 8.284 46.938 1.00 94.88 758 ILE A N 1
ATOM 5908 C CA . ILE A 1 758 ? -28.671 6.894 47.254 1.00 94.88 758 ILE A CA 1
ATOM 5909 C C . ILE A 1 758 ? -27.411 6.791 48.120 1.00 94.88 758 ILE A C 1
ATOM 5911 O O . ILE A 1 758 ? -27.279 5.864 48.913 1.00 94.88 758 ILE A O 1
ATOM 5915 N N . ALA A 1 759 ? -26.489 7.750 48.006 1.00 95.81 759 ALA A N 1
ATOM 5916 C CA . ALA A 1 759 ? -25.272 7.808 48.806 1.00 95.81 759 ALA A CA 1
ATOM 5917 C C . ALA A 1 759 ? -24.772 9.253 48.931 1.00 95.81 759 ALA A C 1
ATOM 5919 O O . ALA A 1 759 ? -25.155 10.131 48.162 1.00 95.81 759 ALA A O 1
ATOM 5920 N N . GLU A 1 760 ? -23.892 9.503 49.898 1.00 96.38 760 GLU A N 1
ATOM 5921 C CA . GLU A 1 760 ? -23.287 10.823 50.105 1.00 96.38 760 GLU A CA 1
ATOM 5922 C C . GLU A 1 760 ? -21.813 10.647 50.461 1.00 96.38 760 GLU A C 1
ATOM 5924 O O . GLU A 1 760 ? -21.495 9.886 51.383 1.00 96.38 760 GLU A O 1
ATOM 5929 N N . VAL A 1 761 ? -20.945 11.333 49.718 1.00 97.25 761 VAL A N 1
ATOM 5930 C CA . VAL A 1 761 ? -19.484 11.329 49.877 1.00 97.25 761 VAL A CA 1
ATOM 5931 C C . VAL A 1 761 ? -19.028 12.452 50.812 1.00 97.25 761 VAL A C 1
ATOM 5933 O O . VAL A 1 761 ? -19.781 13.385 51.089 1.00 97.25 761 VAL A O 1
ATOM 5936 N N . ASP A 1 762 ? -17.784 12.367 51.295 1.00 95.94 762 ASP A N 1
ATOM 5937 C CA . ASP A 1 762 ? -17.127 13.429 52.078 1.00 95.94 762 ASP A CA 1
ATOM 5938 C C . ASP A 1 762 ? -18.010 13.950 53.232 1.00 95.94 762 ASP A C 1
ATOM 5940 O O . ASP A 1 762 ? -18.307 15.138 53.337 1.00 95.94 762 ASP A O 1
ATOM 5944 N N . ARG A 1 763 ? -18.507 13.031 54.072 1.00 94.25 763 ARG A N 1
ATOM 5945 C CA . ARG A 1 763 ? -19.429 13.344 55.183 1.00 94.25 763 ARG A CA 1
ATOM 5946 C C . ARG A 1 763 ? -18.741 14.039 56.358 1.00 94.25 763 ARG A C 1
ATOM 5948 O O . ARG A 1 763 ? -19.404 14.481 57.293 1.00 94.25 763 ARG A O 1
ATOM 5955 N N . GLU A 1 764 ? -17.416 14.090 56.354 1.00 94.38 764 GLU A N 1
ATOM 5956 C CA . GLU A 1 764 ? -16.642 14.747 57.392 1.00 94.38 764 GLU A CA 1
ATOM 5957 C C . GLU A 1 764 ? -16.909 16.267 57.411 1.00 94.38 764 GLU A C 1
ATOM 5959 O O . GLU A 1 764 ? -16.851 16.904 56.360 1.00 94.38 764 GLU A O 1
ATOM 5964 N N . PRO A 1 765 ? -17.119 16.898 58.587 1.00 93.00 765 PRO A N 1
ATOM 5965 C CA . PRO A 1 765 ? -17.498 18.316 58.661 1.00 93.00 765 PRO A CA 1
ATOM 5966 C C . PRO A 1 765 ? -16.536 19.286 57.961 1.00 93.00 765 PRO A C 1
ATOM 5968 O O . PRO A 1 765 ? -16.966 20.275 57.373 1.00 93.00 765 PRO A O 1
ATOM 5971 N N . HIS A 1 766 ? -15.232 19.000 57.988 1.00 92.50 766 HIS A N 1
ATOM 5972 C CA . HIS A 1 766 ? -14.214 19.837 57.345 1.00 92.50 766 HIS A CA 1
ATOM 5973 C C . HIS A 1 766 ? -14.229 19.749 55.807 1.00 92.50 766 HIS A C 1
ATOM 5975 O O . HIS A 1 766 ? -13.642 20.607 55.155 1.00 92.50 766 HIS A O 1
ATOM 5981 N N . LEU A 1 767 ? -14.918 18.755 55.235 1.00 94.50 767 LEU A N 1
ATOM 5982 C CA . LEU A 1 767 ? -15.099 18.557 53.793 1.00 94.50 767 LEU A CA 1
ATOM 5983 C C . LEU A 1 767 ? -16.501 18.967 53.319 1.00 94.50 767 LEU A C 1
ATOM 5985 O O . LEU A 1 767 ? -16.865 18.717 52.174 1.00 94.50 767 LEU A O 1
ATOM 5989 N N . ALA A 1 768 ? -17.304 19.627 54.163 1.00 92.38 768 ALA A N 1
ATOM 5990 C CA . ALA A 1 768 ? -18.695 19.964 53.848 1.00 92.38 768 ALA A CA 1
ATOM 5991 C C . ALA A 1 768 ? -18.869 20.822 52.577 1.00 92.38 768 ALA A C 1
ATOM 5993 O O . ALA A 1 768 ? -19.952 20.823 51.991 1.00 92.38 768 ALA A O 1
ATOM 5994 N N . LYS A 1 769 ? -17.812 21.533 52.155 1.00 93.19 769 LYS A N 1
ATOM 5995 C CA . LYS A 1 769 ? -17.760 22.357 50.935 1.00 93.19 769 LYS A CA 1
ATOM 5996 C C . LYS A 1 769 ? -17.209 21.626 49.700 1.00 93.19 769 LYS A C 1
ATOM 5998 O O . LYS A 1 769 ? -17.124 22.241 48.638 1.00 93.19 769 LYS A O 1
ATOM 6003 N N . ASN A 1 770 ? -16.818 20.358 49.822 1.00 96.06 770 ASN A N 1
ATOM 6004 C CA . ASN A 1 770 ? -16.425 19.545 48.676 1.00 96.06 770 ASN A CA 1
ATOM 6005 C C . ASN A 1 770 ? -17.621 19.283 47.760 1.00 96.06 770 ASN A C 1
ATOM 6007 O O . ASN A 1 770 ? -18.780 19.403 48.161 1.00 96.06 770 ASN A O 1
ATOM 6011 N N . ARG A 1 771 ? -17.334 18.843 46.537 1.00 96.25 771 ARG A N 1
ATOM 6012 C CA . ARG A 1 771 ? -18.340 18.308 45.616 1.00 96.25 771 ARG A CA 1
ATOM 6013 C C . ARG A 1 771 ? -17.777 17.160 44.793 1.00 96.25 771 ARG A C 1
ATOM 6015 O O . ARG A 1 771 ? -16.565 17.061 44.596 1.00 96.25 771 ARG A O 1
ATOM 6022 N N . LEU A 1 772 ? -18.670 16.327 44.272 1.00 97.88 772 LEU A N 1
ATOM 6023 C CA . LEU A 1 772 ? -18.372 15.412 43.177 1.00 97.88 772 LEU A CA 1
ATOM 6024 C C . LEU A 1 772 ? -17.892 16.211 41.958 1.00 97.88 772 LEU A C 1
ATOM 6026 O O . LEU A 1 772 ? -18.293 17.362 41.746 1.00 97.88 772 LEU A O 1
ATOM 6030 N N . ASN A 1 773 ? -17.002 15.609 41.176 1.00 96.12 773 ASN A N 1
ATOM 6031 C CA . ASN A 1 773 ? -16.449 16.231 39.980 1.00 96.12 773 ASN A CA 1
ATOM 6032 C C . ASN A 1 773 ? -16.342 15.233 38.828 1.00 96.12 773 ASN A C 1
ATOM 6034 O O . ASN A 1 773 ? -17.156 15.269 37.910 1.00 96.12 773 ASN A O 1
ATOM 6038 N N . GLY A 1 774 ? -15.362 14.332 38.879 1.00 93.75 774 GLY A N 1
ATOM 6039 C CA . GLY A 1 774 ? -15.122 13.387 37.805 1.00 93.75 774 GLY A CA 1
ATOM 6040 C C . GLY A 1 774 ? -15.680 12.004 38.063 1.00 93.75 774 GLY A C 1
ATOM 6041 O O . GLY A 1 774 ? -15.479 11.473 39.144 1.00 93.75 774 GLY A O 1
ATOM 6042 N N . ALA A 1 775 ? -16.345 11.400 37.078 1.00 97.12 775 ALA A N 1
ATOM 6043 C CA . ALA A 1 775 ? -16.818 10.027 37.193 1.00 97.12 775 ALA A CA 1
ATOM 6044 C C . ALA A 1 775 ? -16.798 9.261 35.866 1.00 97.12 775 ALA A C 1
ATOM 6046 O O . ALA A 1 775 ? -16.707 9.867 34.794 1.00 97.12 775 ALA A O 1
ATOM 6047 N N . LYS A 1 776 ? -16.901 7.934 35.958 1.00 97.31 776 LYS A N 1
ATOM 6048 C CA . LYS A 1 776 ? -17.041 6.987 34.847 1.00 97.31 776 LYS A CA 1
ATOM 6049 C C . LYS A 1 776 ? -17.706 5.708 35.367 1.00 97.31 776 LYS A C 1
ATOM 6051 O O . LYS A 1 776 ? -17.497 5.335 36.519 1.00 97.31 776 LYS A O 1
ATOM 6056 N N . VAL A 1 777 ? -18.501 5.049 34.533 1.00 97.50 777 VAL A N 1
ATOM 6057 C CA . VAL A 1 777 ? -18.960 3.682 34.804 1.00 97.50 777 VAL A CA 1
ATOM 6058 C C . VAL A 1 777 ? -17.955 2.715 34.188 1.00 97.50 777 VAL A C 1
ATOM 6060 O O . VAL A 1 777 ? -17.496 2.957 33.073 1.00 97.50 777 VAL A O 1
ATOM 6063 N N . ASP A 1 778 ? -17.562 1.686 34.931 1.00 96.81 778 ASP A N 1
ATOM 6064 C CA . ASP A 1 778 ? -16.645 0.659 34.433 1.00 96.81 778 ASP A CA 1
ATOM 6065 C C . ASP A 1 778 ? -17.369 -0.433 33.616 1.00 96.81 778 ASP A C 1
ATOM 6067 O O . ASP A 1 778 ? -18.599 -0.517 33.677 1.00 96.81 778 ASP A O 1
ATOM 6071 N N . PRO A 1 779 ? -16.641 -1.307 32.891 1.00 95.38 779 PRO A N 1
ATOM 6072 C CA . PRO A 1 779 ? -17.247 -2.357 32.058 1.00 95.38 779 PRO A CA 1
ATOM 6073 C C . PRO A 1 779 ? -18.149 -3.355 32.808 1.00 95.38 779 PRO A C 1
ATOM 6075 O O . PRO A 1 779 ? -18.935 -4.087 32.203 1.00 95.38 779 PRO A O 1
ATOM 6078 N N . TYR A 1 780 ? -18.064 -3.394 34.140 1.00 95.25 780 TYR A N 1
ATOM 6079 C CA . TYR A 1 780 ? -18.874 -4.258 34.999 1.00 95.25 780 TYR A CA 1
ATOM 6080 C C . TYR A 1 780 ? -20.091 -3.526 35.578 1.00 95.25 780 TYR A C 1
ATOM 6082 O O . TYR A 1 780 ? -20.889 -4.128 36.296 1.00 95.25 780 TYR A O 1
ATOM 6090 N N . GLY A 1 781 ? -20.286 -2.256 35.216 1.00 95.69 781 GLY A N 1
ATOM 6091 C CA . GLY A 1 781 ? -21.428 -1.437 35.597 1.00 95.69 781 GLY A CA 1
ATOM 6092 C C . GLY A 1 781 ? -21.275 -0.725 36.938 1.00 95.69 781 GLY A C 1
ATOM 6093 O O . GLY A 1 781 ? -22.270 -0.218 37.456 1.00 95.69 781 GLY A O 1
ATOM 6094 N N . ARG A 1 782 ? -20.074 -0.658 37.526 1.00 97.44 782 ARG A N 1
ATOM 6095 C CA . ARG A 1 782 ? -19.846 0.062 38.792 1.00 97.44 782 ARG A CA 1
ATOM 6096 C C . ARG A 1 782 ? -19.537 1.524 38.519 1.00 97.44 782 ARG A C 1
ATOM 6098 O O . ARG A 1 782 ? -18.826 1.860 37.574 1.00 97.44 782 ARG A O 1
ATOM 6105 N N . LEU A 1 783 ? -20.040 2.410 39.372 1.00 98.06 783 LEU A N 1
ATOM 6106 C CA . LEU A 1 783 ? -19.748 3.837 39.268 1.00 98.06 783 LEU A CA 1
ATOM 6107 C C . LEU A 1 783 ? -18.442 4.152 39.999 1.00 98.06 783 LEU A C 1
ATOM 6109 O O . LEU A 1 783 ? -18.347 3.948 41.206 1.00 98.06 783 LEU A O 1
ATOM 6113 N N . TRP A 1 784 ? -17.488 4.743 39.291 1.00 98.19 784 TRP A N 1
ATOM 6114 C CA . TRP A 1 784 ? -16.300 5.375 39.856 1.00 98.19 784 TRP A CA 1
ATOM 6115 C C . TRP A 1 784 ? -16.495 6.879 39.837 1.00 98.19 784 TRP A C 1
ATOM 6117 O O . TRP A 1 784 ? -16.727 7.452 38.776 1.00 98.19 784 TRP A O 1
ATOM 6127 N N . ALA A 1 785 ? -16.420 7.526 40.995 1.00 97.94 785 ALA A N 1
ATOM 6128 C CA . ALA A 1 785 ? -16.670 8.954 41.123 1.00 97.94 785 ALA A CA 1
ATOM 6129 C C . ALA A 1 785 ? -15.713 9.585 42.133 1.00 97.94 785 ALA A C 1
ATOM 6131 O O . ALA A 1 785 ? -15.579 9.124 43.264 1.00 97.94 785 ALA A O 1
ATOM 6132 N N . GLY A 1 786 ? -15.048 10.658 41.731 1.00 97.62 786 GLY A N 1
ATOM 6133 C CA . GLY A 1 786 ? -14.145 11.413 42.575 1.00 97.62 786 GLY A CA 1
ATOM 6134 C C . GLY A 1 786 ? -14.664 12.800 42.917 1.00 97.62 786 GLY A C 1
ATOM 6135 O O . GLY A 1 786 ? -15.501 13.386 42.222 1.00 97.62 786 GLY A O 1
ATOM 6136 N N . THR A 1 787 ? -14.145 13.325 44.018 1.00 98.06 787 THR A N 1
ATOM 6137 C CA . THR A 1 787 ? -14.466 14.649 44.543 1.00 98.06 787 THR A CA 1
ATOM 6138 C C . THR A 1 787 ? -13.311 15.623 44.348 1.00 98.06 787 THR A C 1
ATOM 6140 O O . THR A 1 787 ? -12.183 15.245 44.016 1.00 98.06 787 THR A O 1
ATOM 6143 N N . MET A 1 788 ? -13.609 16.902 44.537 1.00 96.38 788 MET A N 1
ATOM 6144 C CA . MET A 1 788 ? -12.627 17.979 44.593 1.00 96.38 788 MET A CA 1
ATOM 6145 C C . MET A 1 788 ? -12.883 18.871 45.808 1.00 96.38 788 MET A C 1
ATOM 6147 O O . MET A 1 788 ? -14.011 18.936 46.314 1.00 96.38 788 MET A O 1
ATOM 6151 N N . GLY A 1 789 ? -11.825 19.551 46.250 1.00 92.94 789 GLY A N 1
ATOM 6152 C CA . GLY A 1 789 ? -11.876 20.503 47.355 1.00 92.94 789 GLY A CA 1
ATOM 6153 C C . GLY A 1 789 ? -12.730 21.736 47.063 1.00 92.94 789 GLY A C 1
ATOM 6154 O O . GLY A 1 789 ? -13.107 22.012 45.920 1.00 92.94 789 GLY A O 1
ATOM 6155 N N . ALA A 1 790 ? -12.998 22.512 48.110 1.00 90.12 790 ALA A N 1
ATOM 6156 C CA . ALA A 1 790 ? -13.594 23.834 47.960 1.00 90.12 790 ALA A CA 1
ATOM 6157 C C . ALA A 1 790 ? -12.677 24.768 47.154 1.00 90.12 790 ALA A C 1
ATOM 6159 O O . ALA A 1 790 ? -11.458 24.589 47.123 1.00 90.12 790 ALA A O 1
ATOM 6160 N N . GLN A 1 791 ? -13.261 25.791 46.533 1.00 87.62 791 GLN A N 1
ATOM 6161 C CA . GLN A 1 791 ? -12.491 26.877 45.934 1.00 87.62 791 GLN A CA 1
ATOM 6162 C C . GLN A 1 791 ? -12.158 27.948 46.982 1.00 87.62 791 GLN A C 1
ATOM 6164 O O . GLN A 1 791 ? -12.965 28.231 47.872 1.00 87.62 791 GLN A O 1
ATOM 6169 N N . ASP A 1 792 ? -10.963 28.526 46.888 1.00 85.00 792 ASP A N 1
ATOM 6170 C CA . ASP A 1 792 ? -10.546 29.682 47.677 1.00 85.00 792 ASP A CA 1
ATOM 6171 C C . ASP A 1 792 ? -11.157 30.994 47.140 1.00 85.00 792 ASP A C 1
ATOM 6173 O O . ASP A 1 792 ? -11.926 31.004 46.176 1.00 85.00 792 ASP A O 1
ATOM 6177 N N . ALA A 1 793 ? -10.817 32.126 47.764 1.00 81.56 793 ALA A N 1
ATOM 6178 C CA . ALA A 1 793 ? -11.323 33.443 47.363 1.00 81.56 793 ALA A CA 1
ATOM 6179 C C . ALA A 1 793 ? -10.920 33.864 45.933 1.00 81.56 793 ALA A C 1
ATOM 6181 O O . ALA A 1 793 ? -11.534 34.768 45.372 1.00 81.56 793 ALA A O 1
ATOM 6182 N N . ASN A 1 794 ? -9.917 33.208 45.341 1.00 77.56 794 ASN A N 1
ATOM 6183 C CA . ASN A 1 794 ? -9.444 33.446 43.978 1.00 77.56 794 ASN A CA 1
ATOM 6184 C C . ASN A 1 794 ? -10.026 32.433 42.974 1.00 77.56 794 ASN A C 1
ATOM 6186 O O . ASN A 1 794 ? -9.639 32.440 41.805 1.00 77.56 794 ASN A O 1
ATOM 6190 N N . GLY A 1 795 ? -10.926 31.547 43.415 1.00 77.44 795 GLY A N 1
ATOM 6191 C CA . GLY A 1 795 ? -11.516 30.497 42.586 1.00 77.44 795 GLY A CA 1
ATOM 6192 C C . GLY A 1 795 ? -10.604 29.285 42.362 1.00 77.44 795 GLY A C 1
ATOM 6193 O O . GLY A 1 795 ? -10.940 28.414 41.555 1.00 77.44 795 GLY A O 1
ATOM 6194 N N . GLN A 1 796 ? -9.464 29.190 43.055 1.00 84.38 796 GLN A N 1
ATOM 6195 C CA . GLN A 1 796 ? -8.556 28.047 42.945 1.00 84.38 796 GLN A CA 1
ATOM 6196 C C . GLN A 1 796 ? -8.998 26.919 43.870 1.00 84.38 796 GLN A C 1
ATOM 6198 O O . GLN A 1 796 ? -9.402 27.150 45.005 1.00 84.38 796 GLN A O 1
ATOM 6203 N N . THR A 1 797 ? -8.918 25.677 43.398 1.00 90.38 797 THR A N 1
ATOM 6204 C CA . THR A 1 797 ? -9.301 24.519 44.219 1.00 90.38 797 THR A CA 1
ATOM 6205 C C . THR A 1 797 ? -8.256 24.264 45.294 1.00 90.38 797 THR A C 1
ATOM 6207 O O . THR A 1 797 ? -7.070 24.156 44.981 1.00 90.38 797 THR A O 1
ATOM 6210 N N . ILE A 1 798 ? -8.693 24.096 46.542 1.00 90.44 798 ILE A N 1
ATOM 6211 C CA . ILE A 1 798 ? -7.813 23.687 47.634 1.00 90.44 798 ILE A CA 1
ATOM 6212 C C . ILE A 1 798 ? -7.376 22.231 47.382 1.00 90.44 798 ILE A C 1
ATOM 6214 O O . ILE A 1 798 ? -8.223 21.331 47.366 1.00 90.44 798 ILE A O 1
ATOM 6218 N N . PRO A 1 799 ? -6.075 21.970 47.162 1.00 92.00 799 PRO A N 1
ATOM 6219 C CA . PRO A 1 799 ? -5.598 20.647 46.780 1.00 92.00 799 PRO A CA 1
ATOM 6220 C C . PRO A 1 799 ? -5.748 19.636 47.923 1.00 92.00 799 PRO A C 1
ATOM 6222 O O . PRO A 1 799 ? -5.825 19.998 49.097 1.00 92.00 799 PRO A O 1
ATOM 6225 N N . LYS A 1 800 ? -5.724 18.344 47.573 1.00 92.81 800 LYS A N 1
ATOM 6226 C CA . LYS A 1 800 ? -5.716 17.199 48.502 1.00 92.81 800 LYS A CA 1
ATOM 6227 C C . LYS A 1 800 ? -6.933 17.061 49.426 1.00 92.81 800 LYS A C 1
ATOM 6229 O O . LYS A 1 800 ? -6.888 16.283 50.375 1.00 92.81 800 LYS A O 1
ATOM 6234 N N . GLN A 1 801 ? -8.024 17.772 49.163 1.00 95.00 801 GLN A N 1
ATOM 6235 C CA . GLN A 1 801 ? -9.271 17.608 49.917 1.00 95.00 801 GLN A CA 1
ATOM 6236 C C . GLN A 1 801 ? -10.249 16.633 49.256 1.00 95.00 801 GLN A C 1
ATOM 6238 O O . GLN A 1 801 ? -11.201 16.210 49.905 1.00 95.00 801 GLN A O 1
ATOM 6243 N N . GLY A 1 802 ? -10.022 16.251 47.997 1.00 96.75 802 GLY A N 1
ATOM 6244 C CA . GLY A 1 802 ? -10.839 15.273 47.290 1.00 96.75 802 GLY A CA 1
ATOM 6245 C C . GLY A 1 802 ? -10.497 13.822 47.641 1.00 96.75 802 GLY A C 1
ATOM 6246 O O . GLY A 1 802 ? -9.460 13.509 48.235 1.00 96.75 802 GLY A O 1
ATOM 6247 N N . SER A 1 803 ? -11.367 12.910 47.223 1.00 97.94 803 SER A N 1
ATOM 6248 C CA . SER A 1 803 ? -11.195 11.455 47.306 1.00 97.94 803 SER A CA 1
ATOM 6249 C C . SER A 1 803 ? -11.747 10.782 46.046 1.00 97.94 803 SER A C 1
ATOM 6251 O O . SER A 1 803 ? -12.592 11.360 45.365 1.00 97.94 803 SER A O 1
ATOM 6253 N N . LEU A 1 804 ? -11.303 9.560 45.745 1.00 98.31 804 LEU A N 1
ATOM 6254 C CA . LEU A 1 804 ? -11.925 8.701 44.730 1.00 98.31 804 LEU A CA 1
ATOM 6255 C C . LEU A 1 804 ? -12.800 7.646 45.414 1.00 98.31 804 LEU A C 1
ATOM 6257 O O . LEU A 1 804 ? -12.387 7.040 46.406 1.00 98.31 804 LEU A O 1
ATOM 6261 N N . TYR A 1 805 ? -13.996 7.425 44.879 1.00 98.38 805 TYR A N 1
ATOM 6262 C CA . TYR A 1 805 ? -14.967 6.457 45.373 1.00 98.38 805 TYR A CA 1
ATOM 6263 C C . TYR A 1 805 ? -15.392 5.484 44.275 1.00 98.38 805 TYR A C 1
ATOM 6265 O O . TYR A 1 805 ? -15.445 5.852 43.102 1.00 98.38 805 TYR A O 1
ATOM 6273 N N . SER A 1 806 ? -15.771 4.277 44.683 1.00 97.62 806 SER A N 1
ATOM 6274 C CA . SER A 1 806 ? -16.494 3.306 43.866 1.00 97.62 806 SER A CA 1
ATOM 6275 C C . SER A 1 806 ? -17.861 3.013 44.500 1.00 97.62 806 SER A C 1
ATOM 6277 O O . SER A 1 806 ? -18.025 3.035 45.724 1.00 97.62 806 SER A O 1
ATOM 6279 N N . LEU A 1 807 ? -18.878 2.784 43.674 1.00 97.19 807 LEU A N 1
ATOM 6280 C CA . LEU A 1 807 ? -20.232 2.434 44.094 1.00 97.19 807 LEU A CA 1
ATOM 6281 C C . LEU A 1 807 ? -20.687 1.190 43.330 1.00 97.19 807 LEU A C 1
ATOM 6283 O O . LEU A 1 807 ? -20.846 1.222 42.110 1.00 97.19 807 LEU A O 1
ATOM 6287 N N . THR A 1 808 ? -20.949 0.118 44.076 1.00 93.25 808 THR A N 1
ATOM 6288 C CA . THR A 1 808 ? -21.394 -1.180 43.545 1.00 93.25 808 THR A CA 1
ATOM 6289 C C . THR A 1 808 ? -22.621 -1.640 44.316 1.00 93.25 808 THR A C 1
ATOM 6291 O O . THR A 1 808 ? -22.557 -1.732 45.542 1.00 93.25 808 THR A O 1
ATOM 6294 N N . ASN A 1 809 ? -23.736 -1.917 43.634 1.00 85.25 809 ASN A N 1
ATOM 6295 C CA . ASN A 1 809 ? -24.987 -2.388 44.251 1.00 85.25 809 ASN A CA 1
ATOM 6296 C C . ASN A 1 809 ? -25.408 -1.534 45.469 1.00 85.25 809 ASN A C 1
ATOM 6298 O O . ASN A 1 809 ? -25.624 -2.041 46.573 1.00 85.25 809 ASN A O 1
ATOM 6302 N N . GLY A 1 810 ? -25.385 -0.205 45.309 1.00 84.25 810 GLY A N 1
ATOM 6303 C CA . GLY A 1 810 ? -25.684 0.765 46.371 1.00 84.25 810 GLY A CA 1
ATOM 6304 C C . GLY A 1 810 ? -24.645 0.893 47.500 1.00 84.25 810 GLY A C 1
ATOM 6305 O O . GLY A 1 810 ? -24.817 1.728 48.388 1.00 84.25 810 GLY A O 1
ATOM 6306 N N . ARG A 1 811 ? -23.553 0.116 47.497 1.00 91.25 811 ARG A N 1
ATOM 6307 C CA . ARG A 1 811 ? -22.489 0.188 48.513 1.00 91.25 811 ARG A CA 1
ATOM 6308 C C . ARG A 1 811 ? -21.361 1.102 48.063 1.00 91.25 811 ARG A C 1
ATOM 6310 O O . ARG A 1 811 ? -20.680 0.818 47.081 1.00 91.25 811 ARG A O 1
ATOM 6317 N N . LEU A 1 812 ? -21.174 2.195 48.799 1.00 96.31 812 LEU A N 1
ATOM 6318 C CA . LEU A 1 812 ? -20.133 3.187 48.549 1.00 96.31 812 LEU A CA 1
ATOM 6319 C C . LEU A 1 812 ? -18.833 2.794 49.264 1.00 96.31 812 LEU A C 1
ATOM 6321 O O . LEU A 1 812 ? -18.831 2.600 50.481 1.00 96.31 812 LEU A O 1
ATOM 6325 N N . LYS A 1 813 ? -17.723 2.750 48.529 1.00 96.75 813 LYS A N 1
ATOM 6326 C CA . LYS A 1 813 ? -16.369 2.525 49.046 1.00 96.75 813 LYS A CA 1
ATOM 6327 C C . LYS A 1 813 ? -15.484 3.716 48.685 1.00 96.75 813 LYS A C 1
ATOM 6329 O O . LYS A 1 813 ? -15.520 4.206 47.562 1.00 96.75 813 LYS A O 1
ATOM 6334 N N . ARG A 1 814 ? -14.698 4.207 49.648 1.00 97.88 814 ARG A N 1
ATOM 6335 C CA . ARG A 1 814 ? -13.657 5.217 49.401 1.00 97.88 814 ARG A CA 1
ATOM 6336 C C . ARG A 1 814 ? -12.360 4.489 49.075 1.00 97.88 814 ARG A C 1
ATOM 6338 O O . ARG A 1 814 ? -11.846 3.782 49.935 1.00 97.88 814 ARG A O 1
ATOM 6345 N N . GLU A 1 815 ? -11.849 4.673 47.867 1.00 97.56 815 GLU A N 1
ATOM 6346 C CA . GLU A 1 815 ? -10.667 3.959 47.378 1.00 97.56 815 GLU A CA 1
ATOM 6347 C C . GLU A 1 815 ? -9.377 4.626 47.862 1.00 97.56 815 GLU A C 1
ATOM 6349 O O . GLU A 1 815 ? -8.510 3.973 48.435 1.00 97.56 815 GLU A O 1
ATOM 6354 N N . PHE A 1 816 ? -9.265 5.950 47.715 1.00 96.75 816 PHE A N 1
ATOM 6355 C CA . PHE A 1 816 ? -8.156 6.722 48.283 1.00 96.75 816 PHE A CA 1
ATOM 6356 C C . PHE A 1 816 ? -8.514 8.201 48.490 1.00 96.75 816 PHE A C 1
ATOM 6358 O O . PHE A 1 816 ? -9.486 8.711 47.930 1.00 96.75 816 PHE A O 1
ATOM 6365 N N . LYS A 1 817 ? -7.721 8.877 49.333 1.00 96.44 817 LYS A N 1
ATOM 6366 C CA . LYS A 1 817 ? -7.838 10.301 49.704 1.00 96.44 817 LYS A CA 1
ATOM 6367 C C . LYS A 1 817 ? -6.746 11.138 49.022 1.00 96.44 817 LYS A C 1
ATOM 6369 O O . LYS A 1 817 ? -5.962 10.614 48.238 1.00 96.44 817 LYS A O 1
ATOM 6374 N N . GLU A 1 818 ? -6.678 12.421 49.374 1.00 94.88 818 GLU A N 1
ATOM 6375 C CA . GLU A 1 818 ? -5.674 13.386 48.901 1.00 94.88 818 GLU A CA 1
ATOM 6376 C C . GLU A 1 818 ? -5.715 13.667 47.394 1.00 94.88 818 GLU A C 1
ATOM 6378 O O . GLU A 1 818 ? -4.702 14.002 46.780 1.00 94.88 818 GLU A O 1
ATOM 6383 N N . VAL A 1 819 ? -6.901 13.589 46.797 1.00 96.38 819 VAL A N 1
ATOM 6384 C CA . VAL A 1 819 ? -7.112 14.002 45.408 1.00 96.38 819 VAL A CA 1
ATOM 6385 C C . VAL A 1 819 ? -7.180 15.527 45.326 1.00 96.38 819 VAL A C 1
ATOM 6387 O O . VAL A 1 819 ? -7.811 16.179 46.161 1.00 96.38 819 VAL A O 1
ATOM 6390 N N . GLY A 1 820 ? -6.522 16.109 44.327 1.00 94.75 820 GLY A N 1
ATOM 6391 C CA . GLY A 1 820 ? -6.646 17.517 43.969 1.00 94.75 820 GLY A CA 1
ATOM 6392 C C . GLY A 1 820 ? -7.983 17.793 43.294 1.00 94.75 820 GLY A C 1
ATOM 6393 O O . GLY A 1 820 ? -8.924 18.277 43.925 1.00 94.75 820 GLY A O 1
ATOM 6394 N N . ILE A 1 821 ? -8.065 17.464 42.006 1.00 95.75 821 ILE A N 1
ATOM 6395 C CA . ILE A 1 821 ? -9.274 17.593 41.189 1.00 95.75 821 ILE A CA 1
ATOM 6396 C C . ILE A 1 821 ? -9.446 16.291 40.410 1.00 95.75 821 ILE A C 1
ATOM 6398 O O . ILE A 1 821 ? -8.797 16.074 39.386 1.00 95.75 821 ILE A O 1
ATOM 6402 N N . SER A 1 822 ? -10.319 15.410 40.905 1.00 95.88 822 SER A N 1
ATOM 6403 C CA . SER A 1 822 ? -10.576 14.133 40.241 1.00 95.88 822 SER A CA 1
ATOM 6404 C C . SER A 1 822 ? -11.236 14.358 38.894 1.00 95.88 822 SER A C 1
ATOM 6406 O O . SER A 1 822 ? -12.308 14.974 38.861 1.00 95.88 822 SER A O 1
ATOM 6408 N N . ASN A 1 823 ? -10.629 13.866 37.807 1.00 95.31 823 ASN A N 1
ATOM 6409 C CA . ASN A 1 823 ? -11.187 14.052 36.479 1.00 95.31 823 ASN A CA 1
ATOM 6410 C C . ASN A 1 823 ? -11.345 12.771 35.636 1.00 95.31 823 ASN A C 1
ATOM 6412 O O . ASN A 1 823 ? -12.299 12.020 35.865 1.00 95.31 823 ASN A O 1
ATOM 6416 N N . GLY A 1 824 ? -10.567 12.593 34.574 1.00 92.69 824 GLY A N 1
ATOM 6417 C CA . GLY A 1 824 ? -10.732 11.518 33.600 1.00 92.69 824 GLY A CA 1
ATOM 6418 C C . GLY A 1 824 ? -10.400 10.137 34.162 1.00 92.69 824 GLY A C 1
ATOM 6419 O O . GLY A 1 824 ? -9.394 9.949 34.848 1.00 92.69 824 GLY A O 1
ATOM 6420 N N . ILE A 1 825 ? -11.252 9.167 33.832 1.00 97.06 825 ILE A N 1
ATOM 6421 C CA . ILE A 1 825 ? -11.098 7.747 34.157 1.00 97.06 825 ILE A CA 1
ATOM 6422 C C . ILE A 1 825 ? -11.351 6.954 32.871 1.00 97.06 825 ILE A C 1
ATOM 6424 O O . ILE A 1 825 ? -12.328 7.221 32.166 1.00 97.06 825 ILE A O 1
ATOM 6428 N N . ALA A 1 826 ? -10.491 5.986 32.572 1.00 97.38 826 ALA A N 1
ATOM 6429 C CA . ALA A 1 826 ? -10.672 5.036 31.476 1.00 97.38 826 ALA A CA 1
ATOM 6430 C C . ALA A 1 826 ? -10.180 3.648 31.899 1.00 97.38 826 ALA A C 1
ATOM 6432 O O . ALA A 1 826 ? -9.307 3.542 32.756 1.00 97.38 826 ALA A O 1
ATOM 6433 N N . PHE A 1 827 ? -10.707 2.600 31.278 1.00 97.69 827 PHE A N 1
ATOM 6434 C CA . PHE A 1 827 ? -10.304 1.213 31.514 1.00 97.69 827 PHE A CA 1
ATOM 6435 C C . PHE A 1 827 ? -9.735 0.639 30.219 1.00 97.69 827 PHE A C 1
ATOM 6437 O O . PHE A 1 827 ? -10.166 1.053 29.143 1.00 97.69 827 PHE A O 1
ATOM 6444 N N . ASP A 1 828 ? -8.744 -0.245 30.297 1.00 95.25 828 ASP A N 1
ATOM 6445 C CA . ASP A 1 828 ? -8.291 -0.978 29.112 1.00 95.25 828 ASP A CA 1
ATOM 6446 C C . ASP A 1 828 ? -9.333 -2.002 28.639 1.00 95.25 828 ASP A C 1
ATOM 6448 O O . ASP A 1 828 ? -10.323 -2.282 29.313 1.00 95.25 828 ASP A O 1
ATOM 6452 N N . LEU A 1 829 ? -9.119 -2.536 27.434 1.00 93.25 829 LEU A N 1
ATOM 6453 C CA . LEU A 1 829 ? -10.087 -3.410 26.761 1.00 93.25 829 LEU A CA 1
ATOM 6454 C C . LEU A 1 829 ? -10.328 -4.720 27.520 1.00 93.25 829 LEU A C 1
ATOM 6456 O O . LEU A 1 829 ? -11.424 -5.268 27.459 1.00 93.25 829 LEU A O 1
ATOM 6460 N N . ASP A 1 830 ? -9.311 -5.190 28.241 1.00 93.25 830 ASP A N 1
ATOM 6461 C CA . ASP A 1 830 ? -9.366 -6.418 29.032 1.00 93.25 830 ASP A CA 1
ATOM 6462 C C . ASP A 1 830 ? -9.797 -6.164 30.488 1.00 93.25 830 ASP A C 1
ATOM 6464 O O . ASP A 1 830 ? -9.855 -7.105 31.277 1.00 93.25 830 ASP A O 1
ATOM 6468 N N . ALA A 1 831 ? -10.082 -4.908 30.857 1.00 92.94 831 ALA A N 1
ATOM 6469 C CA . ALA A 1 831 ? -10.397 -4.486 32.222 1.00 92.94 831 ALA A CA 1
ATOM 6470 C C . ALA A 1 831 ? -9.361 -4.959 33.265 1.00 92.94 831 ALA A C 1
ATOM 6472 O O . ALA A 1 831 ? -9.714 -5.334 34.382 1.00 92.94 831 ALA A O 1
ATOM 6473 N N . ASN A 1 832 ? -8.081 -4.897 32.895 1.00 96.12 832 ASN A N 1
ATOM 6474 C CA . ASN A 1 832 ? -6.917 -5.193 33.731 1.00 96.12 832 ASN A CA 1
ATOM 6475 C C . ASN A 1 832 ? -6.174 -3.927 34.191 1.00 96.12 832 ASN A C 1
ATOM 6477 O O . ASN A 1 832 ? -5.283 -3.980 35.048 1.00 96.12 832 ASN A O 1
ATOM 6481 N N . LYS A 1 833 ? -6.491 -2.769 33.603 1.00 98.00 833 LYS A N 1
ATOM 6482 C CA . LYS A 1 833 ? -5.913 -1.468 33.948 1.00 98.00 833 LYS A CA 1
ATOM 6483 C C . LYS A 1 833 ? -6.992 -0.411 34.101 1.00 98.00 833 LYS A C 1
ATOM 6485 O O . LYS A 1 833 ? -7.875 -0.278 33.258 1.00 98.00 833 LYS A O 1
ATOM 6490 N N . MET A 1 834 ? -6.838 0.420 35.130 1.00 98.38 834 MET A N 1
ATOM 6491 C CA . MET A 1 834 ? -7.572 1.676 35.266 1.00 98.38 834 MET A CA 1
ATOM 6492 C C . MET A 1 834 ? -6.615 2.849 35.070 1.00 98.38 834 MET A C 1
ATOM 6494 O O . MET A 1 834 ? -5.644 3.011 35.810 1.00 98.38 834 MET A O 1
ATOM 6498 N N . TYR A 1 835 ? -6.910 3.704 34.102 1.00 98.50 835 TYR A N 1
ATOM 6499 C CA . TYR A 1 835 ? -6.213 4.959 33.869 1.00 98.50 835 TYR A CA 1
ATOM 6500 C C . TYR A 1 835 ? -6.950 6.109 34.539 1.00 98.50 835 TYR A C 1
ATOM 6502 O O . TYR A 1 835 ? -8.177 6.187 34.498 1.00 98.50 835 TYR A O 1
ATOM 6510 N N . TYR A 1 836 ? -6.190 7.012 35.145 1.00 98.25 836 TYR A N 1
ATOM 6511 C CA . TYR A 1 836 ? -6.724 8.066 35.992 1.00 98.25 836 TYR A CA 1
ATOM 6512 C C . TYR A 1 836 ? -5.937 9.361 35.844 1.00 98.25 836 TYR A C 1
ATOM 6514 O O . TYR A 1 836 ? -4.700 9.348 35.842 1.00 98.25 836 TYR A O 1
ATOM 6522 N N . VAL A 1 837 ? -6.655 10.482 35.800 1.00 97.44 837 VAL A N 1
ATOM 6523 C CA . VAL A 1 837 ? -6.061 11.817 35.882 1.00 97.44 837 VAL A CA 1
ATOM 6524 C C . VAL A 1 837 ? -6.640 12.622 37.042 1.00 97.44 837 VAL A C 1
ATOM 6526 O O . VAL A 1 837 ? -7.850 12.706 37.262 1.00 97.44 837 VAL A O 1
ATOM 6529 N N . ASP A 1 838 ? -5.720 13.235 37.776 1.00 96.69 838 ASP A N 1
ATOM 6530 C CA . ASP A 1 838 ? -5.974 14.310 38.725 1.00 96.69 838 ASP A CA 1
ATOM 6531 C C . ASP A 1 838 ? -5.443 15.584 38.075 1.00 96.69 838 ASP A C 1
ATOM 6533 O O . ASP A 1 838 ? -4.256 15.651 37.771 1.00 96.69 838 ASP A O 1
ATOM 6537 N N . THR A 1 839 ? -6.291 16.578 37.823 1.00 95.50 839 THR A N 1
ATOM 6538 C CA . THR A 1 839 ? -5.909 17.751 37.017 1.00 95.50 839 THR A CA 1
ATOM 6539 C C . THR A 1 839 ? -4.760 18.555 37.624 1.00 95.50 839 THR A C 1
ATOM 6541 O O . THR A 1 839 ? -4.015 19.194 36.885 1.00 95.50 839 THR A O 1
ATOM 6544 N N . LEU A 1 840 ? -4.559 18.498 38.946 1.00 94.12 840 LEU A N 1
ATOM 6545 C CA . LEU A 1 840 ? -3.430 19.175 39.602 1.00 94.12 840 LEU A CA 1
ATOM 6546 C C . LEU A 1 840 ? -2.109 18.394 39.497 1.00 94.12 840 LEU A C 1
ATOM 6548 O O . LEU A 1 840 ? -1.069 18.883 39.932 1.00 94.12 840 LEU A O 1
ATOM 6552 N N . ILE A 1 841 ? -2.135 17.195 38.911 1.00 94.12 841 ILE A N 1
ATOM 6553 C CA . ILE A 1 841 ? -0.966 16.372 38.611 1.00 94.12 841 ILE A CA 1
ATOM 6554 C C . ILE A 1 841 ? -0.878 16.258 37.079 1.00 94.12 841 ILE A C 1
ATOM 6556 O O . ILE A 1 841 ? -1.695 15.557 36.487 1.00 94.12 841 ILE A O 1
ATOM 6560 N N . PRO A 1 842 ? 0.095 16.901 36.401 1.00 93.31 842 PRO A N 1
ATOM 6561 C CA . PRO A 1 842 ? 0.165 16.971 34.934 1.00 93.31 842 PRO A CA 1
ATOM 6562 C C . PRO A 1 842 ? 0.649 15.655 34.284 1.00 93.31 842 PRO A C 1
ATOM 6564 O O . PRO A 1 842 ? 1.607 15.614 33.504 1.00 93.31 842 PRO A O 1
ATOM 6567 N N . ALA A 1 843 ? -0.009 14.547 34.621 1.00 95.25 843 ALA A N 1
ATOM 6568 C CA . ALA A 1 843 ? 0.332 13.194 34.220 1.00 95.25 843 ALA A CA 1
ATOM 6569 C C . ALA A 1 843 ? -0.901 12.274 34.182 1.00 95.25 843 ALA A C 1
ATOM 6571 O O . ALA A 1 843 ? -1.892 12.499 34.874 1.00 95.25 843 ALA A O 1
ATOM 6572 N N . ILE A 1 844 ? -0.799 11.187 33.414 1.00 98.19 844 ILE A N 1
ATOM 6573 C CA . ILE A 1 844 ? -1.749 10.070 33.444 1.00 98.19 844 ILE A CA 1
ATOM 6574 C C . ILE A 1 844 ? -1.181 8.981 34.350 1.00 98.19 844 ILE A C 1
ATOM 6576 O O . ILE A 1 844 ? -0.071 8.486 34.125 1.00 98.19 844 ILE A O 1
ATOM 6580 N N . SER A 1 845 ? -1.951 8.604 35.368 1.00 97.94 845 SER A N 1
ATOM 6581 C CA . SER A 1 845 ? -1.657 7.449 36.214 1.00 97.94 845 SER A CA 1
ATOM 6582 C C . SER A 1 845 ? -2.335 6.193 35.668 1.00 97.94 845 SER A C 1
ATOM 6584 O O . SER A 1 845 ? -3.419 6.284 35.098 1.00 97.94 845 SER A O 1
ATOM 6586 N N . ALA A 1 846 ? -1.732 5.030 35.885 1.00 98.25 846 ALA A N 1
ATOM 6587 C CA . ALA A 1 846 ? -2.353 3.728 35.672 1.00 98.25 846 ALA A CA 1
ATOM 6588 C C . ALA A 1 846 ? -2.326 2.925 36.976 1.00 98.25 846 ALA A C 1
ATOM 6590 O O . ALA A 1 846 ? -1.336 2.965 37.705 1.00 98.25 846 ALA A O 1
ATOM 6591 N N . PHE A 1 847 ? -3.396 2.199 37.250 1.00 98.44 847 PHE A N 1
ATOM 6592 C CA . PHE A 1 847 ? -3.495 1.203 38.306 1.00 98.44 847 PHE A CA 1
ATOM 6593 C C . PHE A 1 847 ? -3.659 -0.168 37.661 1.00 98.44 847 PHE A C 1
ATOM 6595 O O . PHE A 1 847 ? -4.309 -0.283 36.618 1.00 98.44 847 PHE A O 1
ATOM 6602 N N . ASP A 1 848 ? -3.100 -1.194 38.291 1.00 98.19 848 ASP A N 1
ATOM 6603 C CA . ASP A 1 848 ? -3.586 -2.556 38.084 1.00 98.19 848 ASP A CA 1
ATOM 6604 C C . ASP A 1 848 ? -5.033 -2.596 38.559 1.00 98.19 848 ASP A C 1
ATOM 6606 O O . ASP A 1 848 ? -5.344 -2.051 39.620 1.00 98.19 848 ASP A O 1
ATOM 6610 N N . TYR A 1 849 ? -5.907 -3.187 37.761 1.00 98.12 849 TYR A N 1
ATOM 6611 C CA . TYR A 1 849 ? -7.335 -3.229 38.016 1.00 98.12 849 TYR A CA 1
ATOM 6612 C C . TYR A 1 849 ? -7.832 -4.654 37.834 1.00 98.12 849 TYR A C 1
ATOM 6614 O O . TYR A 1 849 ? -7.471 -5.314 36.868 1.00 98.12 849 TYR A O 1
ATOM 6622 N N . ASP A 1 850 ? -8.632 -5.129 38.775 1.00 96.44 850 ASP A N 1
ATOM 6623 C CA . ASP A 1 850 ? -9.317 -6.409 38.662 1.00 96.44 850 ASP A CA 1
ATOM 6624 C C . ASP A 1 850 ? -10.768 -6.147 38.258 1.00 96.44 850 ASP A C 1
ATOM 6626 O O . ASP A 1 850 ? -11.570 -5.642 39.047 1.00 96.44 850 ASP A O 1
ATOM 6630 N N . GLY A 1 851 ? -11.103 -6.483 37.013 1.00 91.94 851 GLY A N 1
ATOM 6631 C CA . GLY A 1 851 ? -12.446 -6.326 36.476 1.00 91.94 851 GLY A CA 1
ATOM 6632 C C . GLY A 1 851 ? -13.522 -7.056 37.285 1.00 91.94 851 GLY A C 1
ATOM 6633 O O . GLY A 1 851 ? -14.612 -6.519 37.459 1.00 91.94 851 GLY A O 1
ATOM 6634 N N . GLU A 1 852 ? -13.251 -8.224 37.863 1.00 91.12 852 GLU A N 1
ATOM 6635 C CA . GLU A 1 852 ? -14.276 -8.956 38.611 1.00 91.12 852 GLU A CA 1
ATOM 6636 C C . GLU A 1 852 ? -14.544 -8.299 39.968 1.00 91.12 852 GLU A C 1
ATOM 6638 O O . GLU A 1 852 ? -15.684 -7.944 40.282 1.00 91.12 852 GLU A O 1
ATOM 6643 N N . SER A 1 853 ? -13.497 -8.064 40.761 1.00 93.25 853 SER A N 1
ATOM 6644 C CA . SER A 1 853 ? -13.640 -7.527 42.122 1.00 93.25 853 SER A CA 1
ATOM 6645 C C . SER A 1 853 ? -13.821 -6.006 42.170 1.00 93.25 853 SER A C 1
ATOM 6647 O O . SER A 1 853 ? -14.502 -5.486 43.058 1.00 93.25 853 SER A O 1
ATOM 6649 N N . GLY A 1 854 ? -13.271 -5.283 41.194 1.00 93.88 854 GLY A N 1
ATOM 6650 C CA . GLY A 1 854 ? -13.237 -3.821 41.154 1.00 93.88 854 GLY A CA 1
ATOM 6651 C C . GLY A 1 854 ? -12.126 -3.232 42.014 1.00 93.88 854 GLY A C 1
ATOM 6652 O O . GLY A 1 854 ? -12.180 -2.054 42.366 1.00 93.88 854 GLY A O 1
ATOM 6653 N N . GLU A 1 855 ? -11.139 -4.037 42.400 1.00 96.12 855 GLU A N 1
ATOM 6654 C CA . GLU A 1 855 ? -9.993 -3.569 43.167 1.00 96.12 855 GLU A CA 1
ATOM 6655 C C . GLU A 1 855 ? -8.939 -2.914 42.273 1.00 96.12 855 GLU A C 1
ATOM 6657 O O . GLU A 1 855 ? -8.721 -3.312 41.129 1.00 96.12 855 GLU A O 1
ATOM 6662 N N . ILE A 1 856 ? -8.269 -1.897 42.823 1.00 97.81 856 ILE A N 1
ATOM 6663 C CA . ILE A 1 856 ? -7.126 -1.234 42.194 1.00 97.81 856 ILE A CA 1
ATOM 6664 C C . ILE A 1 856 ? -5.867 -1.407 43.039 1.00 97.81 856 ILE A C 1
ATOM 6666 O O . ILE A 1 856 ? -5.908 -1.354 44.269 1.00 97.81 856 ILE A O 1
ATOM 6670 N N . SER A 1 857 ? -4.722 -1.555 42.381 1.00 97.62 857 SER A N 1
ATOM 6671 C CA . SER A 1 857 ? -3.410 -1.614 43.031 1.00 97.62 857 SER A CA 1
ATOM 6672 C C . SER A 1 857 ? -2.308 -1.023 42.139 1.00 97.62 857 SER A C 1
ATOM 6674 O O . SER A 1 857 ? -2.574 -0.553 41.035 1.00 97.62 857 SER A O 1
ATOM 6676 N N . ASN A 1 858 ? -1.067 -0.971 42.637 1.00 96.31 858 ASN A N 1
ATOM 6677 C CA . ASN A 1 858 ? 0.137 -0.642 41.856 1.00 96.31 858 ASN A CA 1
ATOM 6678 C C . ASN A 1 858 ? 0.030 0.619 40.974 1.00 96.31 858 ASN A C 1
ATOM 6680 O O . ASN A 1 858 ? 0.151 0.571 39.749 1.00 96.31 858 ASN A O 1
ATOM 6684 N N . LYS A 1 859 ? -0.157 1.783 41.606 1.00 97.00 859 LYS A N 1
ATOM 6685 C CA . LYS A 1 859 ? -0.186 3.066 40.893 1.00 97.00 859 LYS A CA 1
ATOM 6686 C C . LYS A 1 859 ? 1.154 3.350 40.203 1.00 97.00 859 LYS A C 1
ATOM 6688 O O . LYS A 1 859 ? 2.186 3.482 40.857 1.00 97.00 859 LYS A O 1
ATOM 6693 N N . THR A 1 860 ? 1.117 3.551 38.893 1.00 97.12 860 THR A N 1
ATOM 6694 C CA . THR A 1 860 ? 2.252 3.940 38.046 1.00 97.12 860 THR A CA 1
ATOM 6695 C C . THR A 1 860 ? 1.910 5.184 37.226 1.00 97.12 860 THR A C 1
ATOM 6697 O O . THR A 1 860 ? 0.752 5.579 37.132 1.00 97.12 860 THR A O 1
ATOM 6700 N N . THR A 1 861 ? 2.915 5.851 36.654 1.00 97.00 861 THR A N 1
ATOM 6701 C CA . THR A 1 861 ? 2.716 6.968 35.713 1.00 97.00 861 THR A CA 1
ATOM 6702 C C . THR A 1 861 ? 3.026 6.492 34.301 1.00 97.00 861 THR A C 1
ATOM 6704 O O . THR A 1 861 ? 4.132 6.015 34.067 1.00 97.00 861 THR A O 1
ATOM 6707 N N . VAL A 1 862 ? 2.085 6.657 33.367 1.00 96.44 862 VAL A N 1
ATOM 6708 C CA . VAL A 1 862 ? 2.239 6.207 31.967 1.00 96.44 862 VAL A CA 1
ATOM 6709 C C . VAL A 1 862 ? 2.492 7.351 30.987 1.00 96.44 862 VAL A C 1
ATOM 6711 O O . VAL A 1 862 ? 3.024 7.128 29.906 1.00 96.44 862 VAL A O 1
ATOM 6714 N N . PHE A 1 863 ? 2.149 8.588 31.354 1.00 96.88 863 PHE A N 1
ATOM 6715 C CA . PHE A 1 863 ? 2.389 9.763 30.515 1.00 96.88 863 PHE A CA 1
ATOM 6716 C C . PHE A 1 863 ? 2.567 11.020 31.367 1.00 96.88 863 PHE A C 1
ATOM 6718 O O . PHE A 1 863 ? 1.851 11.192 32.351 1.00 96.88 863 PHE A O 1
ATOM 6725 N N . LYS A 1 864 ? 3.487 11.913 30.981 1.00 94.19 864 LYS A N 1
ATOM 6726 C CA . LYS A 1 864 ? 3.713 13.224 31.617 1.00 94.19 864 LYS A CA 1
ATOM 6727 C C . LYS A 1 864 ? 3.656 14.323 30.558 1.00 94.19 864 LYS A C 1
ATOM 6729 O O . LYS A 1 864 ? 4.356 14.228 29.549 1.00 94.19 864 LYS A O 1
ATOM 6734 N N . LEU A 1 865 ? 2.863 15.368 30.797 1.00 90.81 865 LEU A N 1
ATOM 6735 C CA . LEU A 1 865 ? 2.688 16.469 29.837 1.00 90.81 865 LEU A CA 1
ATOM 6736 C C . LEU A 1 865 ? 3.983 17.282 29.669 1.00 90.81 865 LEU A C 1
ATOM 6738 O O . LEU A 1 865 ? 4.356 17.621 28.545 1.00 90.81 865 LEU A O 1
ATOM 6742 N N . GLU A 1 866 ? 4.706 17.517 30.767 1.00 85.94 866 GLU A N 1
ATOM 6743 C CA . GLU A 1 866 ? 5.955 18.295 30.794 1.00 85.94 866 GLU A CA 1
ATOM 6744 C C . GLU A 1 866 ? 7.050 17.686 29.909 1.00 85.94 866 GLU A C 1
ATOM 6746 O O . GLU A 1 866 ? 7.671 18.389 29.115 1.00 85.94 866 GLU A O 1
ATOM 6751 N N . CYS A 1 867 ? 7.235 16.360 29.962 1.00 78.81 867 CYS A N 1
ATOM 6752 C CA . CYS A 1 867 ? 8.228 15.649 29.146 1.00 78.81 867 CYS A CA 1
ATOM 6753 C C . CYS A 1 867 ? 7.952 15.737 27.634 1.00 78.81 867 CYS A C 1
ATOM 6755 O O . CYS A 1 867 ? 8.813 15.386 26.833 1.00 78.81 867 CYS A O 1
ATOM 6757 N N . SER A 1 868 ? 6.755 16.181 27.248 1.00 74.00 868 SER A N 1
ATOM 6758 C CA . SER A 1 868 ? 6.297 16.280 25.860 1.00 74.00 868 SER A CA 1
ATOM 6759 C C . SER A 1 868 ? 6.106 17.729 25.389 1.00 74.00 868 SER A C 1
ATOM 6761 O O . SER A 1 868 ? 5.530 17.947 24.316 1.00 74.00 868 SER A O 1
ATOM 6763 N N . CYS A 1 869 ? 6.551 18.713 26.183 1.00 80.94 869 CYS A N 1
ATOM 6764 C CA . CYS A 1 869 ? 6.387 20.147 25.918 1.00 80.94 869 CYS A CA 1
ATOM 6765 C C . CYS A 1 869 ? 4.921 20.531 25.623 1.00 80.94 869 CYS A C 1
ATOM 6767 O O . CYS A 1 869 ? 4.638 21.262 24.672 1.00 80.94 869 CYS A O 1
ATOM 6769 N N . ILE A 1 870 ? 3.969 19.975 26.383 1.00 86.31 870 ILE A N 1
ATOM 6770 C CA . ILE A 1 870 ? 2.536 20.276 26.248 1.00 86.31 870 ILE A CA 1
ATOM 6771 C C . ILE A 1 870 ? 2.123 21.258 27.342 1.00 86.31 870 ILE A C 1
ATOM 6773 O O . ILE A 1 870 ? 2.251 20.958 28.525 1.00 86.31 870 ILE A O 1
ATOM 6777 N N . ASN A 1 871 ? 1.579 22.403 26.932 1.00 88.25 871 ASN A N 1
ATOM 6778 C CA . ASN A 1 871 ? 0.985 23.381 27.840 1.00 88.25 871 ASN A CA 1
ATOM 6779 C C . ASN A 1 871 ? -0.455 22.981 28.197 1.00 88.25 871 ASN A C 1
ATOM 6781 O O . ASN A 1 871 ? -1.186 22.494 27.335 1.00 88.25 871 ASN A O 1
ATOM 6785 N N . GLY A 1 872 ? -0.865 23.235 29.441 1.00 92.12 872 GLY A N 1
ATOM 6786 C CA . GLY A 1 872 ? -2.202 22.927 29.961 1.00 92.12 872 GLY A CA 1
ATOM 6787 C C . GLY A 1 872 ? -2.208 21.780 30.974 1.00 92.12 872 GLY A C 1
ATOM 6788 O O . GLY A 1 872 ? -1.155 21.309 31.401 1.00 92.12 872 GLY A O 1
ATOM 6789 N N . LEU A 1 873 ? -3.404 21.354 31.384 1.00 95.12 873 LEU A N 1
ATOM 6790 C CA . LEU A 1 873 ? -3.617 20.338 32.417 1.00 95.12 873 LEU A CA 1
ATOM 6791 C C . LEU A 1 873 ? -4.481 19.181 31.887 1.00 95.12 873 LEU A C 1
ATOM 6793 O O . LEU A 1 873 ? -5.337 19.405 31.029 1.00 95.12 873 LEU A O 1
ATOM 6797 N N . PRO A 1 874 ? -4.283 17.942 32.370 1.00 97.06 874 PRO A N 1
ATOM 6798 C CA . PRO A 1 874 ? -5.117 16.813 31.977 1.00 97.06 874 PRO A CA 1
ATOM 6799 C C . PRO A 1 874 ? -6.520 16.935 32.584 1.00 97.06 874 PRO A C 1
ATOM 6801 O O . PRO A 1 874 ? -6.665 17.254 33.766 1.00 97.06 874 PRO A O 1
ATOM 6804 N N . ASP A 1 875 ? -7.553 16.646 31.797 1.00 96.62 875 ASP A N 1
ATOM 6805 C CA . ASP A 1 875 ? -8.946 16.663 32.260 1.00 96.62 875 ASP A CA 1
ATOM 6806 C C . ASP A 1 875 ? -9.679 15.375 31.841 1.00 96.62 875 ASP A C 1
ATOM 6808 O O . ASP A 1 875 ? -9.543 14.341 32.491 1.00 96.62 875 ASP A O 1
ATOM 6812 N N . GLY A 1 876 ? -10.425 15.375 30.741 1.00 96.12 876 GLY A N 1
ATOM 6813 C CA . GLY A 1 876 ? -11.157 14.207 30.256 1.00 96.12 876 GLY A CA 1
ATOM 6814 C C . GLY A 1 876 ? -10.268 13.124 29.655 1.00 96.12 876 GLY A C 1
ATOM 6815 O O . GLY A 1 876 ? -9.331 13.425 28.920 1.00 96.12 876 GLY A O 1
ATOM 6816 N N . LEU A 1 877 ? -10.618 11.861 29.902 1.00 96.50 877 LEU A N 1
ATOM 6817 C CA . LEU A 1 877 ? -9.896 10.695 29.397 1.00 96.50 877 LEU A CA 1
ATOM 6818 C C . LEU A 1 877 ? -10.873 9.672 28.799 1.00 96.50 877 LEU A C 1
ATOM 6820 O O . LEU A 1 877 ? -11.918 9.396 29.385 1.00 96.50 877 LEU A O 1
ATOM 6824 N N . THR A 1 878 ? -10.523 9.100 27.649 1.00 96.94 878 THR A N 1
ATOM 6825 C CA . THR A 1 878 ? -11.195 7.933 27.055 1.00 96.94 878 THR A CA 1
ATOM 6826 C C . THR A 1 878 ? -10.170 7.024 26.367 1.00 96.94 878 THR A C 1
ATOM 6828 O O . THR A 1 878 ? -8.983 7.350 26.323 1.00 96.94 878 THR A O 1
ATOM 6831 N N . ILE A 1 879 ? -10.603 5.879 25.847 1.00 96.69 879 ILE A N 1
ATOM 6832 C CA . ILE A 1 879 ? -9.754 4.891 25.171 1.00 96.69 879 ILE A CA 1
ATOM 6833 C C . ILE A 1 879 ? -10.348 4.495 23.815 1.00 96.69 879 ILE A C 1
ATOM 6835 O O . ILE A 1 879 ? -11.558 4.594 23.610 1.00 96.69 879 ILE A O 1
ATOM 6839 N N . ASP A 1 880 ? -9.493 4.094 22.876 1.00 96.81 880 ASP A N 1
ATOM 6840 C CA . ASP A 1 880 ? -9.890 3.523 21.586 1.00 96.81 880 ASP A CA 1
ATOM 6841 C C . ASP A 1 880 ? -9.705 1.995 21.528 1.00 96.81 880 ASP A C 1
ATOM 6843 O O . ASP A 1 880 ? -9.067 1.391 22.389 1.00 96.81 880 ASP A O 1
ATOM 6847 N N . THR A 1 881 ? -10.262 1.356 20.499 1.00 95.12 881 THR A N 1
ATOM 6848 C CA . THR A 1 881 ? -10.221 -0.101 20.283 1.00 95.12 881 THR A CA 1
ATOM 6849 C C . THR A 1 881 ? -8.822 -0.646 19.988 1.00 95.12 881 THR A C 1
ATOM 6851 O O . THR A 1 881 ? -8.637 -1.857 19.975 1.00 95.12 881 THR A O 1
ATOM 6854 N N . ASP A 1 882 ? -7.832 0.222 19.762 1.00 91.31 882 ASP A N 1
ATOM 6855 C CA . ASP A 1 882 ? -6.419 -0.157 19.620 1.00 91.31 882 ASP A CA 1
ATOM 6856 C C . ASP A 1 882 ? -5.675 -0.116 20.979 1.00 91.31 882 ASP A C 1
ATOM 6858 O O . ASP A 1 882 ? -4.460 -0.365 21.057 1.00 91.31 882 ASP A O 1
ATOM 6862 N N . GLY A 1 883 ? -6.390 0.245 22.051 1.00 94.81 883 GLY A N 1
ATOM 6863 C CA . GLY A 1 883 ? -5.872 0.397 23.408 1.00 94.81 883 GLY A CA 1
ATOM 6864 C C . GLY A 1 883 ? -5.120 1.709 23.649 1.00 94.81 883 GLY A C 1
ATOM 6865 O O . GLY A 1 883 ? -4.325 1.782 24.583 1.00 94.81 883 GLY A O 1
ATOM 6866 N N . ASN A 1 884 ? -5.309 2.737 22.815 1.00 97.81 884 ASN A N 1
ATOM 6867 C CA . ASN A 1 884 ? -4.670 4.043 23.001 1.00 97.81 884 ASN A CA 1
ATOM 6868 C C . ASN A 1 884 ? -5.575 5.004 23.772 1.00 97.81 884 ASN A C 1
ATOM 6870 O O . ASN A 1 884 ? -6.778 5.091 23.527 1.00 97.81 884 ASN A O 1
ATOM 6874 N N . LEU A 1 885 ? -4.969 5.798 24.650 1.00 98.31 885 LEU A N 1
ATOM 6875 C CA . LEU A 1 885 ? -5.653 6.817 25.432 1.00 98.31 885 LEU A CA 1
ATOM 6876 C C . LEU A 1 885 ? -5.866 8.097 24.634 1.00 98.31 885 LEU A C 1
ATOM 6878 O O . LEU A 1 885 ? -4.981 8.550 23.907 1.00 98.31 885 LEU A O 1
ATOM 6882 N N . TRP A 1 886 ? -7.022 8.712 24.846 1.00 98.06 886 TRP A N 1
ATOM 6883 C CA . TRP A 1 886 ? -7.393 10.014 24.315 1.00 98.06 886 TRP A CA 1
ATOM 6884 C C . TRP A 1 886 ? -7.629 10.986 25.467 1.00 98.06 886 TRP A C 1
ATOM 6886 O O . TRP A 1 886 ? -8.493 10.746 26.310 1.00 98.06 886 TRP A O 1
ATOM 6896 N N . LEU A 1 887 ? -6.833 12.055 25.521 1.00 98.19 887 LEU A N 1
ATOM 6897 C CA . LEU A 1 887 ? -6.792 13.010 26.632 1.00 98.19 887 LEU A CA 1
ATOM 6898 C C . LEU A 1 887 ? -7.222 14.409 26.174 1.00 98.19 887 LEU A C 1
ATOM 6900 O O . LEU A 1 887 ? -6.675 14.932 25.200 1.00 98.19 887 LEU A O 1
ATOM 6904 N N . ALA A 1 888 ? -8.144 15.035 26.909 1.00 98.00 888 ALA A N 1
ATOM 6905 C CA . ALA A 1 888 ? -8.435 16.465 26.813 1.00 98.00 888 ALA A CA 1
ATOM 6906 C C . ALA A 1 888 ? -7.425 17.232 27.662 1.00 98.00 888 ALA A C 1
ATOM 6908 O O . ALA A 1 888 ? -7.217 16.914 28.836 1.00 98.00 888 ALA A O 1
ATOM 6909 N N . VAL A 1 889 ? -6.824 18.257 27.064 1.00 96.88 889 VAL A N 1
ATOM 6910 C CA . VAL A 1 889 ? -5.896 19.153 27.749 1.00 96.88 889 VAL A CA 1
ATOM 6911 C C . VAL A 1 889 ? -6.562 20.509 27.937 1.00 96.88 889 VAL A C 1
ATOM 6913 O O . VAL A 1 889 ? -6.559 21.352 27.030 1.00 96.88 889 VAL A O 1
ATOM 6916 N N . ILE A 1 890 ? -7.122 20.723 29.126 1.00 93.88 890 ILE A N 1
ATOM 6917 C CA . ILE A 1 890 ? -7.703 22.009 29.499 1.00 93.88 890 ILE A CA 1
ATOM 6918 C C . ILE A 1 890 ? -6.590 23.060 29.610 1.00 93.88 890 ILE A C 1
ATOM 6920 O O . ILE A 1 890 ? -5.457 22.770 29.995 1.00 93.88 890 ILE A O 1
ATOM 6924 N N . PHE A 1 891 ? -6.888 24.283 29.190 1.00 91.56 891 PHE A N 1
ATOM 6925 C CA . PHE A 1 891 ? -5.956 25.397 28.969 1.00 91.56 891 PHE A CA 1
ATOM 6926 C C . PHE A 1 891 ? -4.895 25.169 27.878 1.00 91.56 891 PHE A C 1
ATOM 6928 O O . PHE A 1 891 ? -4.189 26.109 27.521 1.00 91.56 891 PHE A O 1
ATOM 6935 N N . GLY A 1 892 ? -4.808 23.963 27.310 1.00 89.75 892 GLY A N 1
ATOM 6936 C CA . GLY A 1 892 ? -3.858 23.607 26.255 1.00 89.75 892 GLY A CA 1
ATOM 6937 C C . GLY A 1 892 ? -4.437 23.642 24.845 1.00 89.75 892 GLY A C 1
ATOM 6938 O O . GLY A 1 892 ? -3.677 23.695 23.884 1.00 89.75 892 GLY A O 1
ATOM 6939 N N . SER A 1 893 ? -5.768 23.637 24.700 1.00 92.38 893 SER A N 1
ATOM 6940 C CA . SER A 1 893 ? -6.452 23.602 23.396 1.00 92.38 893 SER A CA 1
ATOM 6941 C C . SER A 1 893 ? -6.115 22.354 22.563 1.00 92.38 893 SER A C 1
ATOM 6943 O O . SER A 1 893 ? -6.030 22.403 21.336 1.00 92.38 893 SER A O 1
ATOM 6945 N N . LEU A 1 894 ? -5.885 21.216 23.224 1.00 95.31 894 LEU A N 1
ATOM 6946 C CA . LEU A 1 894 ? -5.410 19.989 22.584 1.00 95.31 894 LEU A CA 1
ATOM 6947 C C . LEU A 1 894 ? -6.195 18.744 22.998 1.00 95.31 894 LEU A C 1
ATOM 6949 O O . LEU A 1 894 ? -6.352 18.454 24.182 1.00 95.31 894 LEU A O 1
ATOM 6953 N N . VAL A 1 895 ? -6.578 17.939 22.008 1.00 97.62 895 VAL A N 1
ATOM 6954 C CA . VAL A 1 895 ? -6.866 16.514 22.210 1.00 97.62 895 VAL A CA 1
ATOM 6955 C C . VAL A 1 895 ? -5.625 15.711 21.824 1.00 97.62 895 VAL A C 1
ATOM 6957 O O . VAL A 1 895 ? -5.068 15.896 20.739 1.00 97.62 895 VAL A O 1
ATOM 6960 N N . LEU A 1 896 ? -5.175 14.822 22.706 1.00 96.75 896 LEU A N 1
ATOM 6961 C CA . LEU A 1 896 ? -3.992 13.984 22.496 1.00 96.75 896 LEU A CA 1
ATOM 6962 C C . LEU A 1 896 ? -4.385 12.520 22.333 1.00 96.75 896 LEU A C 1
ATOM 6964 O O . LEU A 1 896 ? -5.230 12.051 23.084 1.00 96.75 896 LEU A O 1
ATOM 6968 N N . LYS A 1 897 ? -3.719 11.793 21.430 1.00 96.75 897 LYS A N 1
ATOM 6969 C CA . LYS A 1 897 ? -3.732 10.320 21.373 1.00 96.75 897 LYS A CA 1
ATOM 6970 C C . LYS A 1 897 ? -2.397 9.800 21.894 1.00 96.75 897 LYS A C 1
ATOM 6972 O O . LYS A 1 897 ? -1.359 10.215 21.378 1.00 96.75 897 LYS A O 1
ATOM 6977 N N . ILE A 1 898 ? -2.407 8.911 22.879 1.00 97.44 898 ILE A N 1
ATOM 6978 C CA . ILE A 1 898 ? -1.225 8.418 23.598 1.00 97.44 898 ILE A CA 1
ATOM 6979 C C . ILE A 1 898 ? -1.272 6.889 23.638 1.00 97.44 898 ILE A C 1
ATOM 6981 O O . ILE A 1 898 ? -2.318 6.318 23.930 1.00 97.44 898 ILE A O 1
ATOM 6985 N N . ASP A 1 899 ? -0.150 6.223 23.385 1.00 95.69 899 ASP A N 1
ATOM 6986 C CA . ASP A 1 899 ? -0.009 4.790 23.645 1.00 95.69 899 ASP A CA 1
ATOM 6987 C C . ASP A 1 899 ? 0.379 4.572 25.119 1.00 95.69 899 ASP A C 1
ATOM 6989 O O . ASP A 1 899 ? 1.526 4.847 25.489 1.00 95.69 899 ASP A O 1
ATOM 6993 N N . PRO A 1 900 ? -0.523 4.079 25.987 1.00 95.38 900 PRO A N 1
ATOM 6994 C CA . PRO A 1 900 ? -0.227 3.921 27.410 1.00 95.38 900 PRO A CA 1
ATOM 6995 C C . PRO A 1 900 ? 0.810 2.829 27.700 1.00 95.38 900 PRO A C 1
ATOM 6997 O O . PRO A 1 900 ? 1.367 2.803 28.794 1.00 95.38 900 PRO A O 1
ATOM 7000 N N . ARG A 1 901 ? 1.081 1.928 26.745 1.00 93.06 901 ARG A N 1
ATOM 7001 C CA . ARG A 1 901 ? 2.055 0.833 26.902 1.00 93.06 901 ARG A CA 1
ATOM 7002 C C . ARG A 1 901 ? 3.494 1.332 26.806 1.00 93.06 901 ARG A C 1
ATOM 7004 O O . ARG A 1 901 ? 4.387 0.766 27.426 1.00 93.06 901 ARG A O 1
ATOM 7011 N N . THR A 1 902 ? 3.713 2.374 26.008 1.00 91.06 902 THR A N 1
ATOM 7012 C CA . THR A 1 902 ? 5.040 2.938 25.719 1.00 91.06 902 THR A CA 1
ATOM 7013 C C . THR A 1 902 ? 5.211 4.362 26.247 1.00 91.06 902 THR A C 1
ATOM 7015 O O . THR A 1 902 ? 6.334 4.856 26.318 1.00 91.06 902 THR A O 1
ATOM 7018 N N . GLY A 1 903 ? 4.113 5.040 26.594 1.00 87.50 903 GLY A N 1
ATOM 7019 C CA . GLY A 1 903 ? 4.087 6.468 26.912 1.00 87.50 903 GLY A CA 1
ATOM 7020 C C . GLY A 1 903 ? 4.246 7.371 25.683 1.00 87.50 903 GLY A C 1
ATOM 7021 O O . GLY A 1 903 ? 4.405 8.583 25.829 1.00 87.50 903 GLY A O 1
ATOM 7022 N N . GLN A 1 904 ? 4.221 6.813 24.467 1.00 88.25 904 GLN A N 1
ATOM 7023 C CA . GLN A 1 904 ? 4.431 7.570 23.238 1.00 88.25 904 GLN A CA 1
ATOM 7024 C C . GLN A 1 904 ? 3.215 8.439 22.902 1.00 88.25 904 GLN A C 1
ATOM 7026 O O . GLN A 1 904 ? 2.080 7.965 22.842 1.00 88.25 904 GLN A O 1
ATOM 7031 N N . LEU A 1 905 ? 3.462 9.711 22.589 1.00 90.44 905 LEU A N 1
ATOM 7032 C CA . LEU A 1 905 ? 2.454 10.581 21.996 1.00 90.44 905 LEU A CA 1
ATOM 7033 C C . LEU A 1 905 ? 2.278 10.252 20.505 1.00 90.44 905 LEU A C 1
ATOM 7035 O O . LEU A 1 905 ? 3.214 10.393 19.720 1.00 90.44 905 LEU A O 1
ATOM 7039 N N . LEU A 1 906 ? 1.070 9.850 20.113 1.00 85.00 906 LEU A N 1
ATOM 7040 C CA . LEU A 1 906 ? 0.738 9.402 18.757 1.00 85.00 906 LEU A CA 1
ATOM 7041 C C . LEU A 1 906 ? 0.097 10.497 17.896 1.00 85.00 906 LEU A C 1
ATOM 7043 O O . LEU A 1 906 ? 0.318 10.543 16.686 1.00 85.00 906 LEU A O 1
ATOM 7047 N N . LYS A 1 907 ? -0.737 11.362 18.488 1.00 87.88 907 LYS A N 1
ATOM 7048 C CA . LYS A 1 907 ? -1.458 12.419 17.756 1.00 87.88 907 LYS A CA 1
ATOM 7049 C C . LYS A 1 907 ? -1.722 13.631 18.643 1.00 87.88 907 LYS A C 1
ATOM 7051 O O . LYS A 1 907 ? -2.008 13.478 19.827 1.00 87.88 907 LYS A O 1
ATOM 7056 N N . LYS A 1 908 ? -1.684 14.822 18.041 1.00 91.75 908 LYS A N 1
ATOM 7057 C CA . LYS A 1 908 ? -2.191 16.081 18.604 1.00 91.75 908 LYS A CA 1
ATOM 7058 C C . LYS A 1 908 ? -3.296 16.604 17.687 1.00 91.75 908 LYS A C 1
ATOM 7060 O O . LYS A 1 908 ? -3.113 16.620 16.470 1.00 91.75 908 LYS A O 1
ATOM 7065 N N . ILE A 1 909 ? -4.424 17.013 18.250 1.00 92.88 909 ILE A N 1
ATOM 7066 C CA . ILE A 1 909 ? -5.524 17.660 17.530 1.00 92.88 909 ILE A CA 1
ATOM 7067 C C . ILE A 1 909 ? -5.764 19.013 18.180 1.00 92.88 909 ILE A C 1
ATOM 7069 O O . ILE A 1 909 ? -6.064 19.088 19.371 1.00 92.88 909 ILE A O 1
ATOM 7073 N N . GLN A 1 910 ? -5.618 20.067 17.384 1.00 93.62 910 GLN A N 1
ATOM 7074 C CA . GLN A 1 910 ? -5.860 21.435 17.812 1.00 93.62 910 GLN A CA 1
ATOM 7075 C C . GLN A 1 910 ? -7.364 21.678 17.923 1.00 93.62 910 GLN A C 1
ATOM 7077 O O . GLN A 1 910 ? -8.092 21.529 16.943 1.00 93.62 910 GLN A O 1
ATOM 7082 N N . MET A 1 911 ? -7.819 22.060 19.111 1.00 94.38 911 MET A N 1
ATOM 7083 C CA . MET A 1 911 ? -9.206 22.438 19.357 1.00 94.38 911 MET A CA 1
ATOM 7084 C C . MET A 1 911 ? -9.392 23.948 19.151 1.00 94.38 911 MET A C 1
ATOM 7086 O O . MET A 1 911 ? -8.421 24.707 19.232 1.00 94.38 911 MET A O 1
ATOM 7090 N N . PRO A 1 912 ? -10.622 24.412 18.869 1.00 92.12 912 PRO A N 1
ATOM 7091 C CA . PRO A 1 912 ? -10.893 25.829 18.634 1.00 92.12 912 PRO A CA 1
ATOM 7092 C C . PRO A 1 912 ? -11.017 26.639 19.936 1.00 92.12 912 PRO A C 1
ATOM 7094 O O . PRO A 1 912 ? -11.250 27.841 19.890 1.00 92.12 912 PRO A O 1
ATOM 7097 N N . THR A 1 913 ? -10.883 26.000 21.102 1.00 92.31 913 THR A N 1
ATOM 7098 C CA . THR A 1 913 ? -10.928 26.653 22.414 1.00 92.31 913 THR A CA 1
ATOM 7099 C C . THR A 1 913 ? -9.961 25.978 23.387 1.00 92.31 913 THR A C 1
ATOM 7101 O O . THR A 1 913 ? -9.860 24.746 23.388 1.00 92.31 913 THR A O 1
ATOM 7104 N N . PRO A 1 914 ? -9.276 26.745 24.257 1.00 90.88 914 PRO A N 1
ATOM 7105 C CA . PRO A 1 914 ? -8.377 26.178 25.251 1.00 90.88 914 PRO A CA 1
ATOM 7106 C C . PRO A 1 914 ? -9.095 25.382 26.344 1.00 90.88 914 PRO A C 1
ATOM 7108 O O . PRO A 1 914 ? -8.447 24.594 27.017 1.00 90.88 914 PRO A O 1
ATOM 7111 N N . GLN A 1 915 ? -10.405 25.542 26.539 1.00 92.00 915 GLN A N 1
ATOM 7112 C CA . GLN A 1 915 ? -11.114 25.021 27.718 1.00 92.00 915 GLN A CA 1
ATOM 7113 C C . GLN A 1 915 ? -11.877 23.721 27.485 1.00 92.00 915 GLN A C 1
ATOM 7115 O O . GLN A 1 915 ? -13.003 23.565 27.937 1.00 92.00 915 GLN A O 1
ATOM 7120 N N . ILE A 1 916 ? -11.285 22.790 26.755 1.00 94.94 916 ILE A N 1
ATOM 7121 C CA . ILE A 1 916 ? -11.838 21.444 26.577 1.00 94.94 916 ILE A CA 1
ATOM 7122 C C . ILE A 1 916 ? -11.760 20.636 27.875 1.00 94.94 916 ILE A C 1
ATOM 7124 O O . ILE A 1 916 ? -10.724 20.624 28.534 1.00 94.94 916 ILE A O 1
ATOM 7128 N N . THR A 1 917 ? -12.854 19.964 28.226 1.00 96.19 917 THR A N 1
ATOM 7129 C CA . THR A 1 917 ? -13.046 19.359 29.554 1.00 96.19 917 THR A CA 1
ATOM 7130 C C . THR A 1 917 ? -13.195 17.845 29.504 1.00 96.19 917 THR A C 1
ATOM 7132 O O . THR A 1 917 ? -12.486 17.138 30.203 1.00 96.19 917 THR A O 1
ATOM 7135 N N . ALA A 1 918 ? -14.097 17.309 28.682 1.00 96.56 918 ALA A N 1
ATOM 7136 C CA . ALA A 1 918 ? -14.411 15.883 28.643 1.00 96.56 918 ALA A CA 1
ATOM 7137 C C . ALA A 1 918 ? -14.610 15.393 27.211 1.00 96.56 918 ALA A C 1
ATOM 7139 O O . ALA A 1 918 ? -14.896 16.183 26.312 1.00 96.56 918 ALA A O 1
ATOM 7140 N N . MET A 1 919 ? -14.465 14.084 27.001 1.00 96.75 919 MET A N 1
ATOM 7141 C CA . MET A 1 919 ? -14.696 13.470 25.698 1.00 96.75 919 MET A CA 1
ATOM 7142 C C . MET A 1 919 ? -15.227 12.044 25.797 1.00 96.75 919 MET A C 1
ATOM 7144 O O . MET A 1 919 ? -14.945 11.333 26.761 1.00 96.75 919 MET A O 1
ATOM 7148 N N . THR A 1 920 ? -15.960 11.623 24.771 1.00 97.31 920 THR A N 1
ATOM 7149 C CA . THR A 1 920 ? -16.429 10.245 24.602 1.00 97.31 920 THR A CA 1
ATOM 7150 C C . THR A 1 920 ? -16.517 9.903 23.125 1.00 97.31 920 THR A C 1
ATOM 7152 O O . THR A 1 920 ? -16.813 10.762 22.295 1.00 97.31 920 THR A O 1
ATOM 7155 N N . TRP A 1 921 ? -16.287 8.640 22.795 1.00 97.81 921 TRP A N 1
ATOM 7156 C CA . TRP A 1 921 ? -16.598 8.123 21.470 1.00 97.81 921 TRP A CA 1
ATOM 7157 C C . TRP A 1 921 ? -18.093 7.870 21.350 1.00 97.81 921 TRP A C 1
ATOM 7159 O O . TRP A 1 921 ? -18.736 7.562 22.351 1.00 97.81 921 TRP A O 1
ATOM 7169 N N . GLY A 1 922 ? -18.643 8.003 20.149 1.00 95.19 922 GLY A N 1
ATOM 7170 C CA . GLY A 1 922 ? -20.053 7.752 19.890 1.00 95.19 922 GLY A CA 1
ATOM 7171 C C . GLY A 1 922 ? -20.379 7.692 18.407 1.00 95.19 922 GLY A C 1
ATOM 7172 O O . GLY A 1 922 ? -19.470 7.679 17.582 1.00 95.19 922 GLY A O 1
ATOM 7173 N N . ASN A 1 923 ? -21.679 7.711 18.102 1.00 93.00 923 ASN A N 1
ATOM 7174 C CA . ASN A 1 923 ? -22.318 7.260 16.860 1.00 93.00 923 ASN A CA 1
ATOM 7175 C C . ASN A 1 923 ? -22.407 5.726 16.718 1.00 93.00 923 ASN A C 1
ATOM 7177 O O . ASN A 1 923 ? -21.835 4.972 17.501 1.00 93.00 923 ASN A O 1
ATOM 7181 N N . LYS A 1 924 ? -23.132 5.265 15.689 1.00 88.81 924 LYS A N 1
ATOM 7182 C CA . LYS A 1 924 ? -23.379 3.838 15.415 1.00 88.81 924 LYS A CA 1
ATOM 7183 C C . LYS A 1 924 ? -22.103 3.003 15.222 1.00 88.81 924 LYS A C 1
ATOM 7185 O O . LYS A 1 924 ? -22.120 1.804 15.468 1.00 88.81 924 LYS A O 1
ATOM 7190 N N . ASN A 1 925 ? -21.022 3.618 14.751 1.00 89.00 925 ASN A N 1
ATOM 7191 C CA . ASN A 1 925 ? -19.754 2.950 14.453 1.00 89.00 925 ASN A CA 1
ATOM 7192 C C . ASN A 1 925 ? -18.673 3.212 15.517 1.00 89.00 925 ASN A C 1
ATOM 7194 O O . ASN A 1 925 ? -17.548 2.732 15.355 1.00 89.00 925 ASN A O 1
ATOM 7198 N N . CYS A 1 926 ? -18.989 4.015 16.539 1.00 92.62 926 CYS A N 1
ATOM 7199 C CA . CYS A 1 926 ? -18.050 4.601 17.491 1.00 92.62 926 CYS A CA 1
ATOM 7200 C C . CYS A 1 926 ? -16.828 5.272 16.830 1.00 92.62 926 CYS A C 1
ATOM 7202 O O . CYS A 1 926 ? -15.729 5.229 17.377 1.00 92.62 926 CYS A O 1
ATOM 7204 N N . ASP A 1 927 ? -16.991 5.890 15.657 1.00 93.25 927 ASP A N 1
ATOM 7205 C CA . ASP A 1 927 ? -15.903 6.538 14.899 1.00 93.25 927 ASP A CA 1
ATOM 7206 C C . ASP A 1 927 ? -15.931 8.080 14.969 1.00 93.25 927 ASP A C 1
ATOM 7208 O O . ASP A 1 927 ? -15.122 8.756 14.325 1.00 93.25 927 ASP A O 1
ATOM 7212 N N . VAL A 1 928 ? -16.807 8.643 15.810 1.00 96.19 928 VAL A N 1
ATOM 7213 C CA . VAL A 1 928 ? -16.886 10.079 16.117 1.00 96.19 928 VAL A CA 1
ATOM 7214 C C . VAL A 1 928 ? -16.492 10.320 17.568 1.00 96.19 928 VAL A C 1
ATOM 7216 O O . VAL A 1 928 ? -17.003 9.662 18.474 1.00 96.19 928 VAL A O 1
ATOM 7219 N N . LEU A 1 929 ? -15.605 11.289 17.802 1.00 97.75 929 LEU A N 1
ATOM 7220 C CA . LEU A 1 929 ? -15.234 11.719 19.151 1.00 97.75 929 LEU A CA 1
ATOM 7221 C C . LEU A 1 929 ? -15.991 13.001 19.500 1.00 97.75 929 LEU A C 1
ATOM 7223 O O . LEU A 1 929 ? -15.811 14.033 18.858 1.00 97.75 929 LEU A O 1
ATOM 7227 N N . TYR A 1 930 ? -16.826 12.950 20.526 1.00 98.06 930 TYR A N 1
ATOM 7228 C CA . TYR A 1 930 ? -17.527 14.116 21.047 1.00 98.06 930 TYR A CA 1
ATOM 7229 C C . TYR A 1 930 ? -16.734 14.740 22.194 1.00 98.06 930 TYR A C 1
ATOM 7231 O O . TYR A 1 930 ? -16.179 14.017 23.020 1.00 98.06 930 TYR A O 1
ATOM 7239 N N . VAL A 1 931 ? -16.675 16.071 22.250 1.00 98.12 931 VAL A N 1
ATOM 7240 C CA . VAL A 1 931 ? -15.858 16.829 23.212 1.00 98.12 931 VAL A CA 1
ATOM 7241 C C . VAL A 1 931 ? -16.661 18.002 23.775 1.00 98.12 931 VAL A C 1
ATOM 7243 O O . VAL A 1 931 ? -17.228 18.770 23.003 1.00 98.12 931 VAL A O 1
ATOM 7246 N N . THR A 1 932 ? -16.685 18.184 25.096 1.00 97.62 932 THR A N 1
ATOM 7247 C CA . THR A 1 932 ? -17.243 19.387 25.749 1.00 97.62 932 THR A CA 1
ATOM 7248 C C . THR A 1 932 ? -16.156 20.405 26.074 1.00 97.62 932 THR A C 1
ATOM 7250 O O . THR A 1 932 ? -14.987 20.053 26.256 1.00 97.62 932 THR A O 1
ATOM 7253 N N . SER A 1 933 ? -16.548 21.670 26.204 1.00 96.75 933 SER A N 1
ATOM 7254 C CA . SER A 1 933 ? -15.716 22.741 26.746 1.00 96.75 933 SER A CA 1
ATOM 7255 C C . SER A 1 933 ? -16.433 23.548 27.831 1.00 96.75 933 SER A C 1
ATOM 7257 O O . SER A 1 933 ? -17.650 23.464 28.001 1.00 96.75 933 SER A O 1
ATOM 7259 N N . ALA A 1 934 ? -15.662 24.338 28.573 1.00 94.19 934 ALA A N 1
ATOM 7260 C CA . ALA A 1 934 ? -16.137 25.235 29.618 1.00 94.19 934 ALA A CA 1
ATOM 7261 C C . ALA A 1 934 ? -15.900 26.706 29.259 1.00 94.19 934 ALA A C 1
ATOM 7263 O O . ALA A 1 934 ? -15.111 27.026 28.366 1.00 94.19 934 ALA A O 1
ATOM 7264 N N . LYS A 1 935 ? -16.593 27.593 29.970 1.00 91.50 935 LYS A N 1
ATOM 7265 C CA . LYS A 1 935 ? -16.500 29.053 29.895 1.00 91.50 935 LYS A CA 1
ATOM 7266 C C . LYS A 1 935 ? -15.991 29.620 31.228 1.00 91.50 935 LYS A C 1
ATOM 7268 O O . LYS A 1 935 ? -16.538 30.553 31.805 1.00 91.50 935 LYS A O 1
ATOM 7273 N N . MET A 1 936 ? -14.914 29.043 31.743 1.00 83.81 936 MET A N 1
ATOM 7274 C CA . MET A 1 936 ? -14.295 29.433 33.009 1.00 83.81 936 MET A CA 1
ATOM 7275 C C . MET A 1 936 ? -13.331 30.602 32.813 1.00 83.81 936 MET A C 1
ATOM 7277 O O . MET A 1 936 ? -12.598 30.658 31.833 1.00 83.81 936 MET A O 1
ATOM 7281 N N . ALA A 1 937 ? -13.269 31.547 33.747 1.00 77.31 937 ALA A N 1
ATOM 7282 C CA . ALA A 1 937 ? -12.289 32.625 33.647 1.00 77.31 937 ALA A CA 1
ATOM 7283 C C . ALA A 1 937 ? -10.852 32.094 33.819 1.00 77.31 937 ALA A C 1
ATOM 7285 O O . ALA A 1 937 ? -10.559 31.367 34.766 1.00 77.31 937 ALA A O 1
ATOM 7286 N N . VAL A 1 938 ? -9.939 32.507 32.939 1.00 68.81 938 VAL A N 1
ATOM 7287 C CA . VAL A 1 938 ? -8.492 32.271 33.068 1.00 68.81 938 VAL A CA 1
ATOM 7288 C C . VAL A 1 938 ? -7.833 33.618 33.322 1.00 68.81 938 VAL A C 1
ATOM 7290 O O . VAL A 1 938 ? -7.960 34.534 32.510 1.00 68.81 938 VAL A O 1
ATOM 7293 N N . ASN A 1 939 ? -7.161 33.770 34.467 1.00 70.56 939 ASN A N 1
ATOM 7294 C CA . ASN A 1 939 ? -6.569 35.044 34.904 1.00 70.56 939 ASN A CA 1
ATOM 7295 C C . ASN A 1 939 ? -7.578 36.214 34.882 1.00 70.56 939 ASN A C 1
ATOM 7297 O O . ASN A 1 939 ? -7.272 37.308 34.411 1.00 70.56 939 ASN A O 1
ATOM 7301 N N . GLY A 1 940 ? -8.812 35.957 35.330 1.00 73.62 940 GLY A N 1
ATOM 7302 C CA . GLY A 1 940 ? -9.896 36.947 35.369 1.00 73.62 940 GLY A CA 1
ATOM 7303 C C . GLY A 1 940 ? -10.548 37.257 34.016 1.00 73.62 940 GLY A C 1
ATOM 7304 O O . GLY A 1 940 ? -11.485 38.049 33.972 1.00 73.62 940 GLY A O 1
ATOM 7305 N N . LYS A 1 941 ? -10.103 36.635 32.915 1.00 78.06 941 LYS A N 1
ATOM 7306 C CA . LYS A 1 941 ? -10.702 36.801 31.584 1.00 78.06 941 LYS A CA 1
ATOM 7307 C C . LYS A 1 941 ? -11.537 35.586 31.213 1.00 78.06 941 LYS A C 1
ATOM 7309 O O . LYS A 1 941 ? -11.034 34.466 31.168 1.00 78.06 941 LYS A O 1
ATOM 7314 N N . VAL A 1 942 ? -12.810 35.819 30.922 1.00 82.31 942 VAL A N 1
ATOM 7315 C CA . VAL A 1 942 ? -13.700 34.796 30.369 1.00 82.31 942 VAL A CA 1
ATOM 7316 C C . VAL A 1 942 ? -13.318 34.574 28.898 1.00 82.31 942 VAL A C 1
ATOM 7318 O O . VAL A 1 942 ? -13.172 35.556 28.170 1.00 82.31 942 VAL A O 1
ATOM 7321 N N . PRO A 1 943 ? -13.106 33.326 28.451 1.00 83.62 943 PRO A N 1
ATOM 7322 C CA . PRO A 1 943 ? -12.776 33.031 27.059 1.00 83.62 943 PRO A CA 1
ATOM 7323 C C . PRO A 1 943 ? -13.937 33.397 26.124 1.00 83.62 943 PRO A C 1
ATOM 7325 O O . PRO A 1 943 ? -15.112 33.259 26.473 1.00 83.62 943 PRO A O 1
ATOM 7328 N N . GLU A 1 944 ? -13.605 33.821 24.908 1.00 82.75 944 GLU A N 1
ATOM 7329 C CA . GLU A 1 944 ? -14.596 34.038 23.854 1.00 82.75 944 GLU A CA 1
ATOM 7330 C C . GLU A 1 944 ? -15.099 32.705 23.268 1.00 82.75 944 GLU A C 1
ATOM 7332 O O . GLU A 1 944 ? -14.552 31.626 23.535 1.00 82.75 944 GLU A O 1
ATOM 7337 N N . LYS A 1 945 ? -16.168 32.761 22.459 1.00 83.56 945 LYS A N 1
ATOM 7338 C CA . LYS A 1 945 ? -16.636 31.584 21.715 1.00 83.56 945 LYS A CA 1
ATOM 7339 C C . LYS A 1 945 ? -15.482 31.021 20.855 1.00 83.56 945 LYS A C 1
ATOM 7341 O O . LYS A 1 945 ? -14.711 31.803 20.301 1.00 83.56 945 LYS A O 1
ATOM 7346 N N . PRO A 1 946 ? -15.360 29.686 20.723 1.00 90.12 946 PRO A N 1
ATOM 7347 C CA . PRO A 1 946 ? -16.344 28.668 21.103 1.00 90.12 946 PRO A CA 1
ATOM 7348 C C . PRO A 1 946 ? -16.063 27.986 22.465 1.00 90.12 946 PRO A C 1
ATOM 7350 O O . PRO A 1 946 ? -16.178 26.768 22.601 1.00 90.12 946 PRO A O 1
ATOM 7353 N N . ALA A 1 947 ? -15.667 28.730 23.502 1.00 91.38 947 ALA A N 1
ATOM 7354 C CA . ALA A 1 947 ? -15.746 28.231 24.881 1.00 91.38 947 ALA A CA 1
ATOM 7355 C C . ALA A 1 947 ? -17.204 27.960 25.315 1.00 91.38 947 ALA A C 1
ATOM 7357 O O . ALA A 1 947 ? -18.122 28.636 24.847 1.00 91.38 947 ALA A O 1
ATOM 7358 N N . GLY A 1 948 ? -17.415 26.975 26.195 1.00 94.75 948 GLY A N 1
ATOM 7359 C CA . GLY A 1 948 ? -18.754 26.576 26.653 1.00 94.75 948 GLY A CA 1
ATOM 7360 C C . GLY A 1 948 ? -19.608 25.882 25.584 1.00 94.75 948 GLY A C 1
ATOM 7361 O O . GLY A 1 948 ? -20.802 26.149 25.474 1.00 94.75 948 GLY A O 1
ATOM 7362 N N . CYS A 1 949 ? -18.993 25.053 24.741 1.00 95.81 949 CYS A N 1
ATOM 7363 C CA . CYS A 1 949 ? -19.624 24.395 23.595 1.00 95.81 949 CYS A CA 1
ATOM 7364 C C . CYS A 1 949 ? -19.407 22.877 23.610 1.00 95.81 949 CYS A C 1
ATOM 7366 O O . CYS A 1 949 ? -18.490 22.363 24.255 1.00 95.81 949 CYS A O 1
ATOM 7368 N N . THR A 1 950 ? -20.214 22.167 22.825 1.00 97.06 950 THR A N 1
ATOM 7369 C CA . THR A 1 950 ? -20.021 20.746 22.514 1.00 97.06 950 THR A CA 1
ATOM 7370 C C . THR A 1 950 ? -19.600 20.605 21.055 1.00 97.06 950 THR A C 1
ATOM 7372 O O . THR A 1 950 ? -20.186 21.223 20.164 1.00 97.06 950 THR A O 1
ATOM 7375 N N . PHE A 1 951 ? -18.590 19.781 20.798 1.00 97.50 951 PHE A N 1
ATOM 7376 C CA . PHE A 1 951 ? -18.040 19.506 19.476 1.00 97.50 951 PHE A CA 1
ATOM 7377 C C . PHE A 1 951 ? -18.166 18.026 19.133 1.00 97.50 951 PHE A C 1
ATOM 7379 O O . PHE A 1 951 ? -18.067 17.170 20.011 1.00 97.50 951 PHE A O 1
ATOM 7386 N N . LYS A 1 952 ? -18.287 17.724 17.842 1.00 96.00 952 LYS A N 1
ATOM 7387 C CA . LYS A 1 952 ? -18.003 16.405 17.278 1.00 96.00 952 LYS A CA 1
ATOM 7388 C C . LYS A 1 952 ? -16.777 16.480 16.373 1.00 96.00 952 LYS A C 1
ATOM 7390 O O . LYS A 1 952 ? -16.639 17.413 15.579 1.00 96.00 952 LYS A O 1
ATOM 7395 N N . LEU A 1 953 ? -15.883 15.514 16.523 1.00 96.75 953 LEU A N 1
ATOM 7396 C CA . LEU A 1 953 ? -14.666 15.349 15.741 1.00 96.75 953 LEU A CA 1
ATOM 7397 C C . LEU A 1 953 ? -14.841 14.123 14.851 1.00 96.75 953 LEU A C 1
ATOM 7399 O O . LEU A 1 953 ? -14.978 13.001 15.336 1.00 96.75 953 LEU A O 1
ATOM 7403 N N . GLU A 1 954 ? -14.810 14.356 13.547 1.00 91.44 954 GLU A N 1
ATOM 7404 C CA . GLU A 1 954 ? -14.931 13.335 12.507 1.00 91.44 954 GLU A CA 1
ATOM 7405 C C . GLU A 1 954 ? -13.588 13.207 11.764 1.00 91.44 954 GLU A C 1
ATOM 7407 O O . GLU A 1 954 ? -12.696 14.048 11.913 1.00 91.44 954 GLU A O 1
ATOM 7412 N N . ASN A 1 955 ? -13.425 12.167 10.941 1.00 83.88 955 ASN A N 1
ATOM 7413 C CA . ASN A 1 955 ? -12.202 11.903 10.166 1.00 83.88 955 ASN A CA 1
ATOM 7414 C C . ASN A 1 955 ? -10.951 11.608 11.022 1.00 83.88 955 ASN A C 1
ATOM 7416 O O . ASN A 1 955 ? -9.841 12.063 10.732 1.00 83.88 955 ASN A O 1
ATOM 7420 N N . LEU A 1 956 ? -11.103 10.813 12.083 1.00 82.81 956 LEU A N 1
ATOM 7421 C CA . LEU A 1 956 ? -10.020 10.470 13.017 1.00 82.81 956 LEU A CA 1
ATOM 7422 C C . LEU A 1 956 ? -9.116 9.305 12.547 1.00 82.81 956 LEU A C 1
ATOM 7424 O O . LEU A 1 956 ? -8.313 8.783 13.330 1.00 82.81 956 LEU A O 1
ATOM 7428 N N . GLY A 1 957 ? -9.175 8.950 11.259 1.00 78.19 957 GLY A N 1
ATOM 7429 C CA . GLY A 1 957 ? -8.440 7.834 10.657 1.00 78.19 957 GLY A CA 1
ATOM 7430 C C . GLY A 1 957 ? -9.107 6.493 10.964 1.00 78.19 957 GLY A C 1
ATOM 7431 O O . GLY A 1 957 ? -10.326 6.392 10.935 1.00 78.19 957 GLY A O 1
ATOM 7432 N N . HIS A 1 958 ? -8.313 5.470 11.285 1.00 77.75 958 HIS A N 1
ATOM 7433 C CA . HIS A 1 958 ? -8.824 4.150 11.689 1.00 77.75 958 HIS A CA 1
ATOM 7434 C C . HIS A 1 958 ? -9.269 4.074 13.161 1.00 77.75 958 HIS A C 1
ATOM 7436 O O . HIS A 1 958 ? -9.742 3.027 13.589 1.00 77.75 958 HIS A O 1
ATOM 7442 N N . SER A 1 959 ? -9.107 5.155 13.934 1.00 85.19 959 SER A N 1
ATOM 7443 C CA . SER A 1 959 ? -9.416 5.156 15.368 1.00 85.19 959 SER A CA 1
ATOM 7444 C C . SER A 1 959 ? -10.922 4.999 15.590 1.00 85.19 959 SER A C 1
ATOM 7446 O O . SER A 1 959 ? -11.698 5.800 15.070 1.00 85.19 959 SER A O 1
ATOM 7448 N N . LYS A 1 960 ? -11.311 4.005 16.388 1.00 91.94 960 LYS A N 1
ATOM 7449 C CA . LYS A 1 960 ? -12.685 3.786 16.847 1.00 91.94 960 LYS A CA 1
ATOM 7450 C C . LYS A 1 960 ? -12.699 3.628 18.354 1.00 91.94 960 LYS A C 1
ATOM 7452 O O . LYS A 1 960 ? -11.753 3.096 18.919 1.00 91.94 960 LYS A O 1
ATOM 7457 N N . GLY A 1 961 ? -13.748 4.090 19.003 1.00 92.75 961 GLY A N 1
ATOM 7458 C CA . GLY A 1 961 ? -13.917 3.941 20.436 1.00 92.75 961 GLY A CA 1
ATOM 7459 C C . GLY A 1 961 ? -14.744 2.754 20.864 1.00 92.75 961 GLY A C 1
ATOM 7460 O O . GLY A 1 961 ? -15.179 1.936 20.059 1.00 92.75 961 GLY A O 1
ATOM 7461 N N . LEU A 1 962 ? -15.016 2.758 22.162 1.00 89.94 962 LEU A N 1
ATOM 7462 C CA . LEU A 1 962 ? -16.041 1.947 22.791 1.00 89.94 962 LEU A CA 1
ATOM 7463 C C . LEU A 1 962 ? -17.248 2.825 23.156 1.00 89.94 962 LEU A C 1
ATOM 7465 O O . LEU A 1 962 ? -17.062 4.015 23.453 1.00 89.94 962 LEU A O 1
ATOM 7469 N N . PRO A 1 963 ? -18.469 2.266 23.150 1.00 90.19 963 PRO A N 1
ATOM 7470 C CA . PRO A 1 963 ? -19.623 2.930 23.738 1.00 90.19 963 PRO A CA 1
ATOM 7471 C C . PRO A 1 963 ? -19.426 3.137 25.247 1.00 90.19 963 PRO A C 1
ATOM 7473 O O . PRO A 1 963 ? -18.546 2.540 25.867 1.00 90.19 963 PRO A O 1
ATOM 7476 N N . GLY A 1 964 ? -20.213 4.028 25.847 1.00 91.25 964 GLY A N 1
ATOM 7477 C CA . GLY A 1 964 ? -20.181 4.223 27.290 1.00 91.25 964 GLY A CA 1
ATOM 7478 C C . GLY A 1 964 ? -20.921 3.112 28.038 1.00 91.25 964 GLY A C 1
ATOM 7479 O O . GLY A 1 964 ? -22.020 2.726 27.648 1.00 91.25 964 GLY A O 1
ATOM 7480 N N . ASP A 1 965 ? -20.350 2.650 29.150 1.00 95.75 965 ASP A N 1
ATOM 7481 C CA . ASP A 1 965 ? -20.984 1.651 30.016 1.00 95.75 965 ASP A CA 1
ATOM 7482 C C . ASP A 1 965 ? -22.138 2.226 30.853 1.00 95.75 965 ASP A C 1
ATOM 7484 O O . ASP A 1 965 ? -22.100 3.369 31.322 1.00 95.75 965 ASP A O 1
ATOM 7488 N N . ARG A 1 966 ? -23.163 1.401 31.084 1.00 96.19 966 ARG A N 1
ATOM 7489 C CA . ARG A 1 966 ? -24.343 1.728 31.897 1.00 96.19 966 ARG A CA 1
ATOM 7490 C C . ARG A 1 966 ? -24.169 1.276 33.339 1.00 96.19 966 ARG A C 1
ATOM 7492 O O . ARG A 1 966 ? -23.636 0.200 33.603 1.00 96.19 966 ARG A O 1
ATOM 7499 N N . TYR A 1 967 ? -24.656 2.079 34.284 1.00 96.31 967 TYR A N 1
ATOM 7500 C CA . TYR A 1 967 ? -24.591 1.728 35.703 1.00 96.31 967 TYR A CA 1
ATOM 7501 C C . TYR A 1 967 ? -25.538 0.573 36.026 1.00 96.31 967 TYR A C 1
ATOM 7503 O O . TYR A 1 967 ? -26.738 0.663 35.758 1.00 96.31 967 TYR A O 1
ATOM 7511 N N . LYS A 1 968 ? -25.013 -0.486 36.640 1.00 94.25 968 LYS A N 1
ATOM 7512 C CA . LYS A 1 968 ? -25.790 -1.632 37.116 1.00 94.25 968 LYS A CA 1
ATOM 7513 C C . LYS A 1 968 ? -26.144 -1.412 38.582 1.00 94.25 968 LYS A C 1
ATOM 7515 O O . LYS A 1 968 ? -25.267 -1.231 39.426 1.00 94.25 968 LYS A O 1
ATOM 7520 N N . MET A 1 969 ? -27.449 -1.343 38.832 1.00 83.25 969 MET A N 1
ATOM 7521 C CA . MET A 1 969 ? -28.027 -0.964 40.122 1.00 83.25 969 MET A CA 1
ATOM 7522 C C . MET A 1 969 ? -28.049 -2.121 41.116 1.00 83.25 969 MET A C 1
ATOM 7524 O O . MET A 1 969 ? -28.373 -3.249 40.683 1.00 83.25 969 MET A O 1
#

Mean predicted aligned error: 19.34 Å